Protein AF-0000000077123667 (afdb_homodimer)

Secondary structure (DSSP, 8-state):
------HHHHHHHHHS---SHHHHHHHHHHHHHHHHHHS-GGGGGGHHHHHHHHHHHHHTTHHHHHHHSTTPPEEHHHHHHHH-S-HHHHHHHHHHHHHTTSEEEEETTEEEE-TTHHHHTSHHHHHHHHHIIIIIHHHHHHHHHHHHHTTTPPP--SSS-HHHHHTT-SS-HHHHHHH-HHHHHHHHHHHHHHHHHS--GGGTTS--GGGPPPHHHHHTT-EEEEEET-TTSHHHHHHHHH-TT--SEEEEEE-HHHHTTS-HHHHHHHT-EEEE--TTSPPSS-S-SEEEEESSGGGS-HHHHHHHHHHHHHH--TT-EEEEEEEEE-SS---HHHHHHHHHHHHHHS---EEHHHHHHHHHTTTEEEEEEEEEETTTTEEEEEEEEPP-/------HHHHHHHHHS---SHHHHHHHHHHHHHHHHHHS-GGGGGGHHHHHHHHHHHHHTTHHHHHHHSTTPPEEHHHHHHHH---HHHHHHHHHHHHHTTSEEEEETTEEEE-TTHHHHTSHHHHHHHHHIIIIIHHHHHHHHHHHHHTTTPPP--SSS-HHHHHTT-SS-HHHHHHH-HHHHHHHHHHHHHHHHHS--GGGTTS--GGGPPPHHHHHTT-EEEEEET-TTSHHHHHHHHH-TT--SEEEEEE-HHHHTTS-HHHHHHHT-EEEE--TTSPPSS-S-SEEEEESSGGGS-HHHHHHHHHHHHHH--TT-EEEEEEEEE-SS---HHHHHHHHHHHHHHS---EEHHHHHHHHHTTTEEEEEEEEEETTTTEEEEEEEEPP-

Solvent-accessible surface area (backbone atoms only — not comparable to full-atom values): 39406 Å² total; per-residue (Å²): 128,84,60,77,90,43,35,66,59,35,42,52,41,29,75,56,60,69,81,51,66,67,57,26,47,46,36,23,55,18,24,42,45,28,17,46,59,53,48,62,76,74,52,54,61,48,44,56,53,58,50,30,50,48,52,36,34,55,76,55,40,45,36,50,56,33,51,76,42,48,85,45,77,41,34,32,66,56,47,21,73,74,54,63,34,34,42,73,34,45,42,56,49,49,51,44,36,28,63,59,44,42,23,33,70,77,46,68,61,22,31,30,40,31,94,44,13,58,56,60,46,31,68,35,40,52,17,39,48,48,31,25,61,70,38,49,47,35,3,39,71,37,33,43,60,50,34,56,74,56,62,33,46,59,60,60,37,40,46,77,11,30,17,25,60,40,68,69,46,95,42,28,58,68,58,49,30,69,76,32,56,72,62,30,50,26,40,53,43,16,60,57,38,54,55,69,76,41,78,48,56,75,76,68,64,50,84,62,70,70,48,64,64,51,72,68,42,50,73,68,62,41,36,25,33,37,29,45,58,34,49,73,29,61,65,56,50,50,47,42,68,65,38,69,84,61,60,58,46,34,36,27,23,12,45,57,82,45,41,69,69,39,56,62,68,55,33,53,71,68,56,40,42,84,43,73,41,57,63,74,40,77,47,84,73,61,45,27,31,24,41,33,33,51,74,45,56,42,53,32,29,72,70,57,32,44,48,36,47,44,30,49,55,71,24,44,40,90,82,21,35,37,35,41,37,36,52,47,41,56,75,61,81,55,42,64,60,37,46,44,49,27,50,47,30,28,26,48,20,5,17,39,63,36,33,63,66,53,46,51,50,57,38,42,77,57,50,28,38,77,76,45,76,39,69,50,28,79,69,53,26,30,24,36,36,34,26,28,70,51,80,130,129,84,59,75,90,45,35,67,60,35,43,52,41,30,75,55,61,67,82,50,67,67,58,26,48,46,36,23,56,16,24,41,47,28,17,45,59,52,48,60,77,73,53,53,62,50,43,57,53,58,50,30,49,48,50,37,34,54,75,54,40,45,37,50,56,32,52,76,44,47,86,44,77,41,36,32,66,56,48,21,74,74,53,62,32,33,42,72,35,44,42,57,49,50,50,46,34,29,62,60,45,42,25,33,72,76,47,69,60,22,31,30,39,30,92,42,14,57,55,60,46,32,69,36,40,51,16,39,47,47,32,24,60,70,37,50,47,35,3,39,71,36,33,40,61,49,32,57,74,55,62,32,46,59,60,61,37,40,45,78,11,29,16,25,58,41,67,69,47,94,41,29,58,68,58,50,31,69,75,33,56,71,60,30,50,26,41,51,44,15,60,56,38,51,56,69,75,42,79,48,56,73,77,68,64,48,84,61,70,71,47,64,63,51,71,67,42,49,73,66,63,41,37,25,34,36,28,45,59,35,49,73,29,62,64,58,50,49,47,43,69,64,40,68,82,61,60,57,47,34,36,25,24,13,46,56,81,45,40,69,69,40,56,62,67,57,33,54,72,69,57,40,43,84,42,73,40,58,62,74,39,77,48,86,72,62,45,27,31,23,41,34,32,53,74,47,57,43,53,33,29,71,70,58,33,45,48,37,48,44,29,50,54,70,22,43,41,92,82,20,36,37,35,41,37,37,52,46,41,55,75,59,83,57,42,62,59,38,45,42,48,28,51,49,30,28,26,49,20,5,17,38,64,36,33,61,66,54,46,50,51,57,39,42,76,58,50,27,37,77,74,47,73,39,69,50,29,80,68,52,27,30,25,36,37,35,27,29,70,51,82,129

pLDDT: mean 91.17, std 8.77, range [24.48, 98.75]

Foldseek 3Di:
DPPDDDPVVVVVCVQPPDPDPVSNLVCVQVVVVVCVVPDDPVCVVVVCVLLVLLLVCQVLLVLVVQVVPQPDKDALVNSCVSRVDDSVVSLVSVVSCCVVQQWPDPDRRIIHGGPNSNVSNDLLVNLVSLLCVQFQVLLVVCVVVLCVVVVVDQFFAQQSFSRCVSNVHRGGLVVVCVVPVVNVVSNVSNVVVVVVPDFDPLPPQDDCVLQADDPVCVVVQAAREEEEQCFQCVVVLVNCVSCVPRDHEYEYEEAPVRPVVHDVVVCVVSGYYYDYDDLLDADPRAAHSEYEYAPPLQLHALVVSLSNVQSVQVRHDQNHKYKYWFAAAEPPDQAPLQVVVQSSSCRRGSGGHYHPVRVQVSQVVNQWHFDDWTQRHPNRNTIITIIGGDDD/DPPDDDPVVVVVCVQPPDPDPVSNLVCVQVVVVVCVVPDDPVCVVVVCVLLVLLLVCQVLLVLVVQVVPQPDKDALVNSCVRRVDDSVVSLVSVVSCCVVQQWPDPDRRIIHGGPNSNVSNDLLVNLVSLLCVQFQVLLVVCVVVLCVVVVVDQFFAQQSFSRCVSNVHRGGLVVVCVVPVVNVVSNVSNVVVVVVPDFDPLPPQDDCVLQADDPVCVVVQAAREEEEQCFQCVVVLVNCVSCVVRDHEYEYEEAPVRPVVHDQVVCVVSGYYYDYDDLLDADPRAAHSEYEYAPPLQLHALVVSLSNVQSVQVRHDQNHKYKYWFAAAEPPDQAPLQVVVQSSSCRRGSGGHYHPVRVQVSQVVNQWHFDDWTQRHPNRNTIITIIGGDDD

Structure (mmCIF, N/CA/C/O backbone):
data_AF-0000000077123667-model_v1
#
loop_
_entity.id
_entity.type
_entity.pdbx_description
1 polymer 'Similar to o-methyltransferase'
#
loop_
_atom_site.group_PDB
_atom_site.id
_atom_site.type_symbol
_atom_site.label_atom_id
_atom_site.label_alt_id
_atom_site.label_comp_id
_atom_site.label_asym_id
_atom_site.label_entity_id
_atom_site.label_seq_id
_atom_site.pdbx_PDB_ins_code
_atom_site.Cartn_x
_atom_site.Cartn_y
_atom_site.Cartn_z
_atom_site.occupancy
_atom_site.B_iso_or_equiv
_atom_site.auth_seq_id
_atom_site.auth_comp_id
_atom_site.auth_asym_id
_atom_site.auth_atom_id
_atom_site.pdbx_PDB_model_num
ATOM 1 N N . MET A 1 1 ? -5.996 15.414 -36.25 1 24.62 1 MET A N 1
ATOM 2 C CA . MET A 1 1 ? -5.898 14 -35.875 1 24.62 1 MET A CA 1
ATOM 3 C C . MET A 1 1 ? -5.598 13.852 -34.375 1 24.62 1 MET A C 1
ATOM 5 O O . MET A 1 1 ? -4.57 14.328 -33.906 1 24.62 1 MET A O 1
ATOM 9 N N . ALA A 1 2 ? -6.488 13.922 -33.438 1 37.66 2 ALA A N 1
ATOM 10 C CA . ALA A 1 2 ? -6.402 13.922 -31.984 1 37.66 2 ALA A CA 1
ATOM 11 C C . ALA A 1 2 ? -5.336 12.945 -31.5 1 37.66 2 ALA A C 1
ATOM 13 O O . ALA A 1 2 ? -5.395 11.758 -31.797 1 37.66 2 ALA A O 1
ATOM 14 N N . SER A 1 3 ? -4.082 13.195 -31.312 1 49.41 3 SER A N 1
ATOM 15 C CA . SER A 1 3 ? -2.93 12.391 -30.938 1 49.41 3 SER A CA 1
ATOM 16 C C . SER A 1 3 ? -3.287 11.406 -29.828 1 49.41 3 SER A C 1
ATOM 18 O O . SER A 1 3 ? -3.754 11.805 -28.766 1 49.41 3 SER A O 1
ATOM 20 N N . THR A 1 4 ? -3.613 10.039 -30.016 1 68 4 THR A N 1
ATOM 21 C CA . THR A 1 4 ? -4.184 8.945 -29.234 1 68 4 THR A CA 1
ATOM 22 C C . THR A 1 4 ? -3.234 8.516 -28.125 1 68 4 THR A C 1
ATOM 24 O O . THR A 1 4 ? -2.082 8.172 -28.375 1 68 4 THR A O 1
ATOM 27 N N . ILE A 1 5 ? -3.502 8.984 -26.812 1 80.56 5 ILE A N 1
ATOM 28 C CA . ILE A 1 5 ? -2.752 8.578 -25.625 1 80.56 5 ILE A CA 1
ATOM 29 C C . ILE A 1 5 ? -2.631 7.055 -25.594 1 80.56 5 ILE A C 1
ATOM 31 O O . ILE A 1 5 ? -3.633 6.344 -25.688 1 80.56 5 ILE A O 1
ATOM 35 N N . ASN A 1 6 ? -1.326 6.582 -25.781 1 82.69 6 ASN A N 1
ATOM 36 C CA . ASN A 1 6 ? -1.059 5.152 -25.656 1 82.69 6 ASN A CA 1
ATOM 37 C C . ASN A 1 6 ? 0.062 4.875 -24.672 1 82.69 6 ASN A C 1
ATOM 39 O O . ASN A 1 6 ? 0.553 5.789 -24 1 82.69 6 ASN A O 1
ATOM 43 N N . ALA A 1 7 ? 0.381 3.65 -24.453 1 84.56 7 ALA A N 1
ATOM 44 C CA . ALA A 1 7 ? 1.378 3.25 -23.469 1 84.56 7 ALA A CA 1
ATOM 45 C C . ALA A 1 7 ? 2.729 3.9 -23.75 1 84.56 7 ALA A C 1
ATOM 47 O O . ALA A 1 7 ? 3.406 4.367 -22.828 1 84.56 7 ALA A O 1
ATOM 48 N N . GLU A 1 8 ? 3.08 4.016 -24.984 1 82.12 8 GLU A N 1
ATOM 49 C CA . GLU A 1 8 ? 4.371 4.574 -25.375 1 82.12 8 GLU A CA 1
ATOM 50 C C . GLU A 1 8 ? 4.461 6.055 -25.016 1 82.12 8 GLU A C 1
ATOM 52 O O . GLU A 1 8 ? 5.48 6.516 -24.5 1 82.12 8 GLU A O 1
ATOM 57 N N . SER A 1 9 ? 3.432 6.75 -25.297 1 84.75 9 SER A N 1
ATOM 58 C CA . SER A 1 9 ? 3.424 8.18 -25 1 84.75 9 SER A CA 1
ATOM 59 C C . SER A 1 9 ? 3.447 8.422 -23.484 1 84.75 9 SER A C 1
ATOM 61 O O . SER A 1 9 ? 4.066 9.375 -23.016 1 84.75 9 SER A O 1
ATOM 63 N N . LEU A 1 10 ? 2.779 7.57 -22.734 1 85.62 10 LEU A N 1
ATOM 64 C CA . LEU A 1 10 ? 2.799 7.688 -21.281 1 85.62 10 LEU A CA 1
ATOM 65 C C . LEU A 1 10 ? 4.191 7.398 -20.719 1 85.62 10 LEU A C 1
ATOM 67 O O . LEU A 1 10 ? 4.656 8.078 -19.812 1 85.62 10 LEU A O 1
ATOM 71 N N . LEU A 1 11 ? 4.855 6.398 -21.281 1 80.94 11 LEU A N 1
ATOM 72 C CA . LEU A 1 11 ? 6.203 6.055 -20.844 1 80.94 11 LEU A CA 1
ATOM 73 C C . LEU A 1 11 ? 7.176 7.195 -21.125 1 80.94 11 LEU A C 1
ATOM 75 O O . LEU A 1 11 ? 8.07 7.473 -20.328 1 80.94 11 LEU A O 1
ATOM 79 N N . HIS A 1 12 ? 6.996 7.848 -22.234 1 79.25 12 HIS A N 1
ATOM 80 C CA . HIS A 1 12 ? 7.82 9.008 -22.547 1 79.25 12 HIS A CA 1
ATOM 81 C C . HIS A 1 12 ? 7.617 10.133 -21.531 1 79.25 12 HIS A C 1
ATOM 83 O O . HIS A 1 12 ? 8.578 10.766 -21.109 1 79.25 12 HIS A O 1
ATOM 89 N N . LEU A 1 13 ? 6.402 10.367 -21.188 1 81.12 13 LEU A N 1
ATOM 90 C CA . LEU A 1 13 ? 6.102 11.391 -20.203 1 81.12 13 LEU A CA 1
ATOM 91 C C . LEU A 1 13 ? 6.672 11.008 -18.828 1 81.12 13 LEU A C 1
ATOM 93 O O . LEU A 1 13 ? 7.141 11.875 -18.094 1 81.12 13 LEU A O 1
ATOM 97 N N . ALA A 1 14 ? 6.652 9.773 -18.516 1 79 14 ALA A N 1
ATOM 98 C CA . ALA A 1 14 ? 7.195 9.289 -17.25 1 79 14 ALA A CA 1
ATOM 99 C C . ALA A 1 14 ? 8.695 9.547 -17.172 1 79 14 ALA A C 1
ATOM 101 O O . ALA A 1 14 ? 9.227 9.789 -16.078 1 79 14 ALA A O 1
ATOM 102 N N . GLN A 1 15 ? 9.297 9.508 -18.25 1 76.25 15 GLN A N 1
ATOM 103 C CA . GLN A 1 15 ? 10.742 9.711 -18.281 1 76.25 15 GLN A CA 1
ATOM 104 C C . GLN A 1 15 ? 11.086 11.195 -18.219 1 76.25 15 GLN A C 1
ATOM 106 O O . GLN A 1 15 ? 12.211 11.562 -17.891 1 76.25 15 GLN A O 1
ATOM 111 N N . ASN A 1 16 ? 10.117 11.992 -18.625 1 79.5 16 ASN A N 1
ATOM 112 C CA . ASN A 1 16 ? 10.328 13.438 -18.641 1 79.5 16 ASN A CA 1
ATOM 113 C C . ASN A 1 16 ? 9.172 14.18 -17.953 1 79.5 16 ASN A C 1
ATOM 115 O O . ASN A 1 16 ? 8.469 14.961 -18.594 1 79.5 16 ASN A O 1
ATOM 119 N N . PRO A 1 17 ? 9.047 13.953 -16.719 1 79.5 17 PRO A N 1
ATOM 120 C CA . PRO A 1 17 ? 7.918 14.609 -16.062 1 79.5 17 PRO A CA 1
ATOM 121 C C . PRO A 1 17 ? 8.094 16.125 -15.953 1 79.5 17 PRO A C 1
ATOM 123 O O . PRO A 1 17 ? 9.219 16.625 -15.969 1 79.5 17 PRO A O 1
ATOM 126 N N . PRO A 1 18 ? 6.941 16.812 -15.938 1 79.94 18 PRO A N 1
ATOM 127 C CA . PRO A 1 18 ? 7.039 18.266 -15.773 1 79.94 18 PRO A CA 1
ATOM 128 C C . PRO A 1 18 ? 7.699 18.672 -14.461 1 79.94 18 PRO A C 1
ATOM 130 O O . PRO A 1 18 ? 7.617 17.938 -13.469 1 79.94 18 PRO A O 1
ATOM 133 N N . GLN A 1 19 ? 8.266 19.875 -14.469 1 76.38 19 GLN A N 1
ATOM 134 C CA . GLN A 1 19 ? 9 20.328 -13.289 1 76.38 19 GLN A CA 1
ATOM 135 C C . GLN A 1 19 ? 8.148 21.25 -12.438 1 76.38 19 GLN A C 1
ATOM 137 O O . GLN A 1 19 ? 8.406 21.422 -11.242 1 76.38 19 GLN A O 1
ATOM 142 N N . ASP A 1 20 ? 7.125 21.828 -13.125 1 77.62 20 ASP A N 1
ATOM 143 C CA . ASP A 1 20 ? 6.215 22.688 -12.375 1 77.62 20 ASP A CA 1
ATOM 144 C C . ASP A 1 20 ? 5.41 21.891 -11.359 1 77.62 20 ASP A C 1
ATOM 146 O O . ASP A 1 20 ? 4.777 20.891 -11.703 1 77.62 20 ASP A O 1
ATOM 150 N N . SER A 1 21 ? 5.426 22.328 -10.102 1 75 21 SER A N 1
ATOM 151 C CA . SER A 1 21 ? 4.816 21.578 -9 1 75 21 SER A CA 1
ATOM 152 C C . SER A 1 21 ? 3.32 21.391 -9.227 1 75 21 SER A C 1
ATOM 154 O O . SER A 1 21 ? 2.775 20.312 -8.945 1 75 21 SER A O 1
ATOM 156 N N . ARG A 1 22 ? 2.635 22.375 -9.742 1 76.94 22 ARG A N 1
ATOM 157 C CA . ARG A 1 22 ? 1.198 22.281 -9.984 1 76.94 22 ARG A CA 1
ATOM 158 C C . ARG A 1 22 ? 0.899 21.297 -11.109 1 76.94 22 ARG A C 1
ATOM 160 O O . ARG A 1 22 ? -0.036 20.5 -11.016 1 76.94 22 ARG A O 1
ATOM 167 N N . GLU A 1 23 ? 1.692 21.469 -12.102 1 77.94 23 GLU A N 1
ATOM 168 C CA . GLU A 1 23 ? 1.523 20.562 -13.227 1 77.94 23 GLU A CA 1
ATOM 169 C C . GLU A 1 23 ? 1.846 19.125 -12.828 1 77.94 23 GLU A C 1
ATOM 171 O O . GLU A 1 23 ? 1.161 18.188 -13.25 1 77.94 23 GLU A O 1
ATOM 176 N N . ARG A 1 24 ? 2.865 18.984 -11.977 1 80.25 24 ARG A N 1
ATOM 177 C CA . ARG A 1 24 ? 3.26 17.656 -11.5 1 80.25 24 ARG A CA 1
ATOM 178 C C . ARG A 1 24 ? 2.156 17.031 -10.656 1 80.25 24 ARG A C 1
ATOM 180 O O . ARG A 1 24 ? 1.873 15.836 -10.789 1 80.25 24 ARG A O 1
ATOM 187 N N . PHE A 1 25 ? 1.578 17.859 -9.992 1 79.62 25 PHE A N 1
ATOM 188 C CA . PHE A 1 25 ? 0.527 17.328 -9.133 1 79.62 25 PHE A CA 1
ATOM 189 C C . PHE A 1 25 ? -0.686 16.906 -9.953 1 79.62 25 PHE A C 1
ATOM 191 O O . PHE A 1 25 ? -1.245 15.836 -9.734 1 79.62 25 PHE A O 1
ATOM 198 N N . SER A 1 26 ? -1.091 17.797 -10.828 1 81.56 26 SER A N 1
ATOM 199 C CA . SER A 1 26 ? -2.229 17.469 -11.68 1 81.56 26 SER A CA 1
ATOM 200 C C . SER A 1 26 ? -1.973 16.188 -12.484 1 81.56 26 SER A C 1
ATOM 202 O O . SER A 1 26 ? -2.865 15.352 -12.633 1 81.56 26 SER A O 1
ATOM 204 N N . LEU A 1 27 ? -0.753 16.109 -12.953 1 81.56 27 LEU A N 1
ATOM 205 C CA . LEU A 1 27 ? -0.368 14.922 -13.703 1 81.56 27 LEU A CA 1
ATOM 206 C C . LEU A 1 27 ? -0.372 13.688 -12.812 1 81.56 27 LEU A C 1
ATOM 208 O O . LEU A 1 27 ? -0.825 12.617 -13.227 1 81.56 27 LEU A O 1
ATOM 212 N N . TYR A 1 28 ? 0.125 13.797 -11.609 1 81.69 28 TYR A N 1
ATOM 213 C CA . TYR A 1 28 ? 0.131 12.695 -10.648 1 81.69 28 TYR A CA 1
ATOM 214 C C . TYR A 1 28 ? -1.281 12.18 -10.406 1 81.69 28 TYR A C 1
ATOM 216 O O . TYR A 1 28 ? -1.535 10.977 -10.508 1 81.69 28 TYR A O 1
ATOM 224 N N . GLU A 1 29 ? -2.205 13.102 -10.133 1 82.38 29 GLU A N 1
ATOM 225 C CA . GLU A 1 29 ? -3.57 12.688 -9.82 1 82.38 29 GLU A CA 1
ATOM 226 C C . GLU A 1 29 ? -4.238 12.047 -11.031 1 82.38 29 GLU A C 1
ATOM 228 O O . GLU A 1 29 ? -4.945 11.047 -10.898 1 82.38 29 GLU A O 1
ATOM 233 N N . ALA A 1 30 ? -3.969 12.609 -12.172 1 82.38 30 ALA A N 1
ATOM 234 C CA . ALA A 1 30 ? -4.559 12.062 -13.398 1 82.38 30 ALA A CA 1
ATOM 235 C C . ALA A 1 30 ? -3.959 10.695 -13.727 1 82.38 30 ALA A C 1
ATOM 237 O O . ALA A 1 30 ? -4.68 9.766 -14.102 1 82.38 30 ALA A O 1
ATOM 238 N N . ALA A 1 31 ? -2.641 10.602 -13.602 1 85.19 31 ALA A N 1
ATOM 239 C CA . ALA A 1 31 ? -1.96 9.328 -13.852 1 85.19 31 ALA A CA 1
ATOM 240 C C . ALA A 1 31 ? -2.404 8.266 -12.859 1 85.19 31 ALA A C 1
ATOM 242 O O . ALA A 1 31 ? -2.582 7.098 -13.227 1 85.19 31 ALA A O 1
ATOM 243 N N . ARG A 1 32 ? -2.516 8.656 -11.664 1 84.19 32 ARG A N 1
ATOM 244 C CA . ARG A 1 32 ? -2.998 7.75 -10.633 1 84.19 32 ARG A CA 1
ATOM 245 C C . ARG A 1 32 ? -4.395 7.234 -10.961 1 84.19 32 ARG A C 1
ATOM 247 O O . ARG A 1 32 ? -4.652 6.031 -10.883 1 84.19 32 ARG A O 1
ATOM 254 N N . ARG A 1 33 ? -5.273 8.109 -11.312 1 80.19 33 ARG A N 1
ATOM 255 C CA . ARG A 1 33 ? -6.637 7.715 -11.664 1 80.19 33 ARG A CA 1
ATOM 256 C C . ARG A 1 33 ? -6.641 6.785 -12.875 1 80.19 33 ARG A C 1
ATOM 258 O O . ARG A 1 33 ? -7.414 5.828 -12.922 1 80.19 33 ARG A O 1
ATOM 265 N N . LEU A 1 34 ? -5.836 7.117 -13.82 1 82.69 34 LEU A N 1
ATOM 266 C CA . LEU A 1 34 ? -5.73 6.254 -15 1 82.69 34 LEU A CA 1
ATOM 267 C C . LEU A 1 34 ? -5.219 4.871 -14.609 1 82.69 34 LEU A C 1
ATOM 269 O O . LEU A 1 34 ? -5.816 3.857 -14.984 1 82.69 34 LEU A O 1
ATOM 273 N N . MET A 1 35 ? -4.172 4.883 -13.836 1 83.44 35 MET A N 1
ATOM 274 C CA . MET A 1 35 ? -3.609 3.617 -13.375 1 83.44 35 MET A CA 1
ATOM 275 C C . MET A 1 35 ? -4.66 2.787 -12.641 1 83.44 35 MET A C 1
ATOM 277 O O . MET A 1 35 ? -4.848 1.607 -12.945 1 83.44 35 MET A O 1
ATOM 281 N N . LEU A 1 36 ? -5.391 3.414 -11.781 1 80.44 36 LEU A N 1
ATOM 282 C CA . LEU A 1 36 ? -6.383 2.727 -10.961 1 80.44 36 LEU A CA 1
ATOM 283 C C . LEU A 1 36 ? -7.555 2.25 -11.812 1 80.44 36 LEU A C 1
ATOM 285 O O . LEU A 1 36 ? -8.156 1.215 -11.531 1 80.44 36 LEU A O 1
ATOM 289 N N . SER A 1 37 ? -7.879 2.947 -12.844 1 78.56 37 SER A N 1
ATOM 290 C CA . SER A 1 37 ? -9.016 2.613 -13.695 1 78.56 37 SER A CA 1
ATOM 291 C C . SER A 1 37 ? -8.758 1.335 -14.484 1 78.56 37 SER A C 1
ATOM 293 O O . SER A 1 37 ? -9.695 0.691 -14.961 1 78.56 37 SER A O 1
ATOM 295 N N . VAL A 1 38 ? -7.492 0.967 -14.617 1 79.38 38 VAL A N 1
ATOM 296 C CA . VAL A 1 38 ? -7.195 -0.225 -15.398 1 79.38 38 VAL A CA 1
ATOM 297 C C . VAL A 1 38 ? -6.531 -1.277 -14.516 1 79.38 38 VAL A C 1
ATOM 299 O O . VAL A 1 38 ? -6.164 -2.354 -14.992 1 79.38 38 VAL A O 1
ATOM 302 N N . GLU A 1 39 ? -6.398 -0.984 -13.281 1 78.5 39 GLU A N 1
ATOM 303 C CA . GLU A 1 39 ? -5.805 -1.927 -12.336 1 78.5 39 GLU A CA 1
ATOM 304 C C . GLU A 1 39 ? -6.816 -2.979 -11.891 1 78.5 39 GLU A C 1
ATOM 306 O O . GLU A 1 39 ? -7.984 -2.664 -11.656 1 78.5 39 GLU A O 1
ATOM 311 N N . ASP A 1 40 ? -6.285 -4.184 -11.773 1 76.06 40 ASP A N 1
ATOM 312 C CA . ASP A 1 40 ? -7.082 -5.188 -11.078 1 76.06 40 ASP A CA 1
ATOM 313 C C . ASP A 1 40 ? -7.105 -4.922 -9.57 1 76.06 40 ASP A C 1
ATOM 315 O O . ASP A 1 40 ? -6.059 -4.75 -8.953 1 76.06 40 ASP A O 1
ATOM 319 N N . PRO A 1 41 ? -8.359 -4.832 -9 1 75.94 41 PRO A N 1
ATOM 320 C CA . PRO A 1 41 ? -8.445 -4.547 -7.562 1 75.94 41 PRO A CA 1
ATOM 321 C C . PRO A 1 41 ? -7.672 -5.551 -6.711 1 75.94 41 PRO A C 1
ATOM 323 O O . PRO A 1 41 ? -7.301 -5.246 -5.574 1 75.94 41 PRO A O 1
ATOM 326 N N . MET A 1 42 ? -7.375 -6.707 -7.289 1 76.06 42 MET A N 1
ATOM 327 C CA . MET A 1 42 ? -6.633 -7.719 -6.543 1 76.06 42 MET A CA 1
ATOM 328 C C . MET A 1 42 ? -5.215 -7.25 -6.246 1 76.06 42 MET A C 1
ATOM 330 O O . MET A 1 42 ? -4.559 -7.777 -5.344 1 76.06 42 MET A O 1
ATOM 334 N N . SER A 1 43 ? -4.883 -6.195 -6.965 1 78.38 43 SER A N 1
ATOM 335 C CA . SER A 1 43 ? -3.533 -5.668 -6.785 1 78.38 43 SER A CA 1
ATOM 336 C C . SER A 1 43 ? -3.408 -4.902 -5.473 1 78.38 43 SER A C 1
ATOM 338 O O . SER A 1 43 ? -2.301 -4.613 -5.02 1 78.38 43 SER A O 1
ATOM 340 N N . MET A 1 44 ? -4.473 -4.617 -4.82 1 78.12 44 MET A N 1
ATOM 341 C CA . MET A 1 44 ? -4.48 -3.873 -3.564 1 78.12 44 MET A CA 1
ATOM 342 C C . MET A 1 44 ? -3.666 -4.594 -2.496 1 78.12 44 MET A C 1
ATOM 344 O O . MET A 1 44 ? -2.992 -3.957 -1.687 1 78.12 44 MET A O 1
ATOM 348 N N . GLY A 1 45 ? -3.656 -5.871 -2.602 1 76.75 45 GLY A N 1
ATOM 349 C CA . GLY A 1 45 ? -2.926 -6.648 -1.614 1 76.75 45 GLY A CA 1
ATOM 350 C C . GLY A 1 45 ? -1.421 -6.512 -1.739 1 76.75 45 GLY A C 1
ATOM 351 O O . GLY A 1 45 ? -0.682 -6.852 -0.813 1 76.75 45 GLY A O 1
ATOM 352 N N . SER A 1 46 ? -0.937 -5.938 -2.824 1 80.19 46 SER A N 1
ATOM 353 C CA . SER A 1 46 ? 0.499 -5.906 -3.086 1 80.19 46 SER A CA 1
ATOM 354 C C . SER A 1 46 ? 1.102 -4.559 -2.705 1 80.19 46 SER A C 1
ATOM 356 O O . SER A 1 46 ? 2.307 -4.348 -2.855 1 80.19 46 SER A O 1
ATOM 358 N N . ARG A 1 47 ? 0.297 -3.688 -2.193 1 78.62 47 ARG A N 1
ATOM 359 C CA . ARG A 1 47 ? 0.719 -2.299 -2.043 1 78.62 47 ARG A CA 1
ATOM 360 C C . ARG A 1 47 ? 1.758 -2.158 -0.936 1 78.62 47 ARG A C 1
ATOM 362 O O . ARG A 1 47 ? 2.545 -1.21 -0.933 1 78.62 47 ARG A O 1
ATOM 369 N N . LEU A 1 48 ? 1.896 -3.143 -0.054 1 86.88 48 LEU A N 1
ATOM 370 C CA . LEU A 1 48 ? 2.832 -3.033 1.059 1 86.88 48 LEU A CA 1
ATOM 371 C C . LEU A 1 48 ? 4.219 -3.52 0.652 1 86.88 48 LEU A C 1
ATOM 373 O O . LEU A 1 48 ? 5.199 -3.275 1.36 1 86.88 48 LEU A O 1
ATOM 377 N N . THR A 1 49 ? 4.355 -4.16 -0.496 1 92.38 49 THR A N 1
ATOM 378 C CA . THR A 1 49 ? 5.625 -4.762 -0.891 1 92.38 49 THR A CA 1
ATOM 379 C C . THR A 1 49 ? 6.699 -3.689 -1.071 1 92.38 49 THR A C 1
ATOM 381 O O . THR A 1 49 ? 7.836 -3.863 -0.632 1 92.38 49 THR A O 1
ATOM 384 N N . ALA A 1 50 ? 6.301 -2.605 -1.661 1 91.38 50 ALA A N 1
ATOM 385 C CA . ALA A 1 50 ? 7.258 -1.531 -1.917 1 91.38 50 ALA A CA 1
ATOM 386 C C . ALA A 1 50 ? 7.801 -0.96 -0.611 1 91.38 50 ALA A C 1
ATOM 388 O O . ALA A 1 50 ? 9 -0.675 -0.503 1 91.38 50 ALA A O 1
ATOM 389 N N . ALA A 1 51 ? 6.922 -0.793 0.319 1 92.44 51 ALA A N 1
ATOM 390 C CA . ALA A 1 51 ? 7.336 -0.227 1.6 1 92.44 51 ALA A CA 1
ATOM 391 C C . ALA A 1 51 ? 8.297 -1.164 2.33 1 92.44 51 ALA A C 1
ATOM 393 O O . ALA A 1 51 ? 9.32 -0.729 2.85 1 92.44 51 ALA A O 1
ATOM 394 N N . ALA A 1 52 ? 7.984 -2.434 2.393 1 94.62 52 ALA A N 1
ATOM 395 C CA . ALA A 1 52 ? 8.828 -3.422 3.064 1 94.62 52 ALA A CA 1
ATOM 396 C C . ALA A 1 52 ? 10.203 -3.492 2.422 1 94.62 52 ALA A C 1
ATOM 398 O O . ALA A 1 52 ? 11.227 -3.484 3.121 1 94.62 52 ALA A O 1
ATOM 399 N N . VAL A 1 53 ? 10.234 -3.514 1.127 1 96.75 53 VAL A N 1
ATOM 400 C CA . VAL A 1 53 ? 11.5 -3.645 0.406 1 96.75 53 VAL A CA 1
ATOM 401 C C . VAL A 1 53 ? 12.305 -2.355 0.54 1 96.75 53 VAL A C 1
ATOM 403 O O . VAL A 1 53 ? 13.539 -2.393 0.617 1 96.75 53 VAL A O 1
ATOM 406 N N . SER A 1 54 ? 11.617 -1.204 0.566 1 95.94 54 SER A N 1
ATOM 407 C CA . SER A 1 54 ? 12.297 0.067 0.769 1 95.94 54 SER A CA 1
ATOM 408 C C . SER A 1 54 ? 13.016 0.102 2.117 1 95.94 54 SER A C 1
ATOM 410 O O . SER A 1 54 ? 14.125 0.617 2.223 1 95.94 54 SER A O 1
ATOM 412 N N . GLN A 1 55 ? 12.359 -0.411 3.127 1 95.75 55 GLN A N 1
ATOM 413 C CA . GLN A 1 55 ? 13.016 -0.469 4.43 1 95.75 55 GLN A CA 1
ATOM 414 C C . GLN A 1 55 ? 14.273 -1.334 4.379 1 95.75 55 GLN A C 1
ATOM 416 O O . GLN A 1 55 ? 15.297 -0.983 4.965 1 95.75 55 GLN A O 1
ATOM 421 N N . VAL A 1 56 ? 14.211 -2.449 3.699 1 98.06 56 VAL A N 1
ATOM 422 C CA . VAL A 1 56 ? 15.383 -3.305 3.559 1 98.06 56 VAL A CA 1
ATOM 423 C C . VAL A 1 56 ? 16.5 -2.549 2.832 1 98.06 56 VAL A C 1
ATOM 425 O O . VAL A 1 56 ? 17.656 -2.621 3.219 1 98.06 56 VAL A O 1
ATOM 428 N N . ALA A 1 57 ? 16.109 -1.847 1.788 1 98.06 57 ALA A N 1
ATOM 429 C CA . ALA A 1 57 ? 17.078 -1.071 1.009 1 98.06 57 ALA A CA 1
ATOM 430 C C . ALA A 1 57 ? 17.734 0.01 1.863 1 98.06 57 ALA A C 1
ATOM 432 O O . ALA A 1 57 ? 18.922 0.287 1.72 1 98.06 57 ALA A O 1
ATOM 433 N N . ILE A 1 58 ? 16.938 0.654 2.693 1 96.81 58 ILE A N 1
ATOM 434 C CA . ILE A 1 58 ? 17.453 1.649 3.623 1 96.81 58 ILE A CA 1
ATOM 435 C C . ILE A 1 58 ? 18.453 0.993 4.578 1 96.81 58 ILE A C 1
ATOM 437 O O . ILE A 1 58 ? 19.562 1.507 4.785 1 96.81 58 ILE A O 1
ATOM 441 N N . ASP A 1 59 ? 18.094 -0.153 5.148 1 97.25 59 ASP A N 1
ATOM 442 C CA . ASP A 1 59 ? 18.938 -0.864 6.098 1 97.25 59 ASP A CA 1
ATOM 443 C C . ASP A 1 59 ? 20.266 -1.264 5.461 1 97.25 59 ASP A C 1
ATOM 445 O O . ASP A 1 59 ? 21.312 -1.241 6.117 1 97.25 59 ASP A O 1
ATOM 449 N N . LEU A 1 60 ? 20.234 -1.576 4.191 1 98.19 60 LEU A N 1
ATOM 450 C CA . LEU A 1 60 ? 21.422 -2.01 3.465 1 98.19 60 LEU A CA 1
ATOM 451 C C . LEU A 1 60 ? 22.156 -0.815 2.861 1 98.19 60 LEU A C 1
ATOM 453 O O . LEU A 1 60 ? 23.172 -0.985 2.176 1 98.19 60 LEU A O 1
ATOM 457 N N . LYS A 1 61 ? 21.578 0.397 2.982 1 97.69 61 LYS A N 1
ATOM 458 C CA . LYS A 1 61 ? 22.156 1.651 2.51 1 97.69 61 LYS A CA 1
ATOM 459 C C . LYS A 1 61 ? 22.281 1.664 0.988 1 97.69 61 LYS A C 1
ATOM 461 O O . LYS A 1 61 ? 23.234 2.215 0.438 1 97.69 61 LYS A O 1
ATOM 466 N N . ILE A 1 62 ? 21.344 1.02 0.401 1 98.19 62 ILE A N 1
ATOM 467 C CA . ILE A 1 62 ? 21.375 0.896 -1.052 1 98.19 62 ILE A CA 1
ATOM 468 C C . ILE A 1 62 ? 21.125 2.26 -1.69 1 98.19 62 ILE A C 1
ATOM 470 O O . ILE A 1 62 ? 21.828 2.662 -2.609 1 98.19 62 ILE A O 1
ATOM 474 N N . PHE A 1 63 ? 20.078 2.996 -1.259 1 97.56 63 PHE A N 1
ATOM 475 C CA . PHE A 1 63 ? 19.766 4.301 -1.834 1 97.56 63 PHE A CA 1
ATOM 476 C C . PHE A 1 63 ? 20.953 5.254 -1.688 1 97.56 63 PHE A C 1
ATOM 478 O O . PHE A 1 63 ? 21.297 5.969 -2.629 1 97.56 63 PHE A O 1
ATOM 485 N N . GLU A 1 64 ? 21.547 5.234 -0.521 1 96.94 64 GLU A N 1
ATOM 486 C CA . GLU A 1 64 ? 22.719 6.074 -0.278 1 96.94 64 GLU A CA 1
ATOM 487 C C . GLU A 1 64 ? 23.859 5.711 -1.218 1 96.94 64 GLU A C 1
ATOM 489 O O . GLU A 1 64 ? 24.547 6.594 -1.74 1 96.94 64 GLU A O 1
ATOM 494 N N . LEU A 1 65 ? 24.094 4.465 -1.367 1 97.06 65 LEU A N 1
ATOM 495 C CA . LEU A 1 65 ? 25.156 3.979 -2.25 1 97.06 65 LEU A CA 1
ATOM 496 C C . LEU A 1 65 ? 24.922 4.453 -3.682 1 97.06 65 LEU A C 1
ATOM 498 O O . LEU A 1 65 ? 25.844 4.949 -4.328 1 97.06 65 LEU A O 1
ATOM 502 N N . LEU A 1 66 ? 23.719 4.324 -4.195 1 97 66 LEU A N 1
ATOM 503 C CA . LEU A 1 66 ? 23.406 4.652 -5.586 1 97 66 LEU A CA 1
ATOM 504 C C . LEU A 1 66 ? 23.547 6.152 -5.828 1 97 66 LEU A C 1
ATOM 506 O O . LEU A 1 66 ? 24.016 6.57 -6.895 1 97 66 LEU A O 1
ATOM 510 N N . ILE A 1 67 ? 23.219 6.953 -4.852 1 95.38 67 ILE A N 1
ATOM 511 C CA . ILE A 1 67 ? 23.156 8.391 -5.098 1 95.38 67 ILE A CA 1
ATOM 512 C C . ILE A 1 67 ? 24.562 8.984 -4.973 1 95.38 67 ILE A C 1
ATOM 514 O O . ILE A 1 67 ? 24.828 10.086 -5.469 1 95.38 67 ILE A O 1
ATOM 518 N N . LYS A 1 68 ? 25.453 8.305 -4.285 1 95 68 LYS A N 1
ATOM 519 C CA . LYS A 1 68 ? 26.844 8.742 -4.254 1 95 68 LYS A CA 1
ATOM 520 C C . LYS A 1 68 ? 27.438 8.766 -5.656 1 95 68 LYS A C 1
ATOM 522 O O . LYS A 1 68 ? 28.281 9.609 -5.961 1 95 68 LYS A O 1
ATOM 527 N N . GLU A 1 69 ? 27.016 7.805 -6.477 1 92.19 69 GLU A N 1
ATOM 528 C CA . GLU A 1 69 ? 27.406 7.738 -7.879 1 92.19 69 GLU A CA 1
ATOM 529 C C . GLU A 1 69 ? 26.203 7.551 -8.789 1 92.19 69 GLU A C 1
ATOM 531 O O . GLU A 1 69 ? 26 6.477 -9.359 1 92.19 69 GLU A O 1
ATOM 536 N N . PRO A 1 70 ? 25.516 8.617 -9.062 1 86.62 70 PRO A N 1
ATOM 537 C CA . PRO A 1 70 ? 24.203 8.5 -9.695 1 86.62 70 PRO A CA 1
ATOM 538 C C . PRO A 1 70 ? 24.281 8.008 -11.141 1 86.62 70 PRO A C 1
ATOM 540 O O . PRO A 1 70 ? 23.312 7.48 -11.68 1 86.62 70 PRO A O 1
ATOM 543 N N . ASN A 1 71 ? 25.484 8.117 -11.773 1 88.88 71 ASN A N 1
ATOM 544 C CA . ASN A 1 71 ? 25.609 7.711 -13.164 1 88.88 71 ASN A CA 1
ATOM 545 C C . ASN A 1 71 ? 26.203 6.316 -13.289 1 88.88 71 ASN A C 1
ATOM 547 O O . ASN A 1 71 ? 26.312 5.773 -14.391 1 88.88 71 ASN A O 1
ATOM 551 N N . GLU A 1 72 ? 26.5 5.805 -12.203 1 94.25 72 GLU A N 1
ATOM 552 C CA . GLU A 1 72 ? 27.094 4.473 -12.211 1 94.25 72 GLU A CA 1
ATOM 553 C C . GLU A 1 72 ? 26.031 3.389 -12.352 1 94.25 72 GLU A C 1
ATOM 555 O O . GLU A 1 72 ? 24.938 3.52 -11.805 1 94.25 72 GLU A O 1
ATOM 560 N N . HIS A 1 73 ? 26.375 2.434 -13.141 1 96.94 73 HIS A N 1
ATOM 561 C CA . HIS A 1 73 ? 25.578 1.218 -13.234 1 96.94 73 HIS A CA 1
ATOM 562 C C . HIS A 1 73 ? 26.062 0.158 -12.25 1 96.94 73 HIS A C 1
ATOM 564 O O . HIS A 1 73 ? 27.234 -0.241 -12.289 1 96.94 73 HIS A O 1
ATOM 570 N N . TRP A 1 74 ? 25.203 -0.2 -11.359 1 97.5 74 TRP A N 1
ATOM 571 C CA . TRP A 1 74 ? 25.516 -1.171 -10.32 1 97.5 74 TRP A CA 1
ATOM 572 C C . TRP A 1 74 ? 24.938 -2.541 -10.656 1 97.5 74 TRP A C 1
ATOM 574 O O . TRP A 1 74 ? 23.719 -2.703 -10.75 1 97.5 74 TRP A O 1
ATOM 584 N N . SER A 1 75 ? 25.828 -3.486 -10.828 1 97.94 75 SER A N 1
ATOM 585 C CA . SER A 1 75 ? 25.359 -4.863 -10.922 1 97.94 75 SER A CA 1
ATOM 586 C C . SER A 1 75 ? 24.984 -5.414 -9.547 1 97.94 75 SER A C 1
ATOM 588 O O . SER A 1 75 ? 25.438 -4.898 -8.523 1 97.94 75 SER A O 1
ATOM 590 N N . VAL A 1 76 ? 24.203 -6.418 -9.57 1 97.56 76 VAL A N 1
ATOM 591 C CA . VAL A 1 76 ? 23.844 -7.07 -8.312 1 97.56 76 VAL A CA 1
ATOM 592 C C . VAL A 1 76 ? 25.094 -7.617 -7.645 1 97.56 76 VAL A C 1
ATOM 594 O O . VAL A 1 76 ? 25.203 -7.629 -6.414 1 97.56 76 VAL A O 1
ATOM 597 N N . ASP A 1 77 ? 26.031 -8.031 -8.398 1 97.88 77 ASP A N 1
ATOM 598 C CA . ASP A 1 77 ? 27.297 -8.5 -7.852 1 97.88 77 ASP A CA 1
ATOM 599 C C . ASP A 1 77 ? 28.047 -7.367 -7.152 1 97.88 77 ASP A C 1
ATOM 601 O O . ASP A 1 77 ? 28.641 -7.57 -6.094 1 97.88 77 ASP A O 1
ATOM 605 N N . ASP A 1 78 ? 28.062 -6.199 -7.781 1 97.5 78 ASP A N 1
ATOM 606 C CA . ASP A 1 78 ? 28.641 -5.027 -7.137 1 97.5 78 ASP A CA 1
ATOM 607 C C . ASP A 1 78 ? 27.953 -4.734 -5.805 1 97.5 78 ASP A C 1
ATOM 609 O O . ASP A 1 78 ? 28.625 -4.465 -4.805 1 97.5 78 ASP A O 1
ATOM 613 N N . LEU A 1 79 ? 26.672 -4.805 -5.82 1 98 79 LEU A N 1
ATOM 614 C CA . LEU A 1 79 ? 25.891 -4.512 -4.621 1 98 79 LEU A CA 1
ATOM 615 C C . LEU A 1 79 ? 26.172 -5.539 -3.525 1 98 79 LEU A C 1
ATOM 617 O O . LEU A 1 79 ? 26.188 -5.199 -2.342 1 98 79 LEU A O 1
ATOM 621 N N . GLU A 1 80 ? 26.328 -6.812 -3.932 1 98.5 80 GLU A N 1
ATOM 622 C CA . GLU A 1 80 ? 26.672 -7.852 -2.967 1 98.5 80 GLU A CA 1
ATOM 623 C C . GLU A 1 80 ? 27.984 -7.523 -2.25 1 98.5 80 GLU A C 1
ATOM 625 O O . GLU A 1 80 ? 28.078 -7.66 -1.028 1 98.5 80 GLU A O 1
ATOM 630 N N . LYS A 1 81 ? 28.969 -7.059 -2.943 1 97.88 81 LYS A N 1
ATOM 631 C CA . LYS A 1 81 ? 30.266 -6.715 -2.375 1 97.88 81 LYS A CA 1
ATOM 632 C C . LYS A 1 81 ? 30.156 -5.559 -1.386 1 97.88 81 LYS A C 1
ATOM 634 O O . LYS A 1 81 ? 30.828 -5.539 -0.357 1 97.88 81 LYS A O 1
ATOM 639 N N . HIS A 1 82 ? 29.312 -4.66 -1.665 1 96.75 82 HIS A N 1
ATOM 640 C CA . HIS A 1 82 ? 29.219 -3.447 -0.862 1 96.75 82 HIS A CA 1
ATOM 641 C C . HIS A 1 82 ? 28.297 -3.65 0.341 1 96.75 82 HIS A C 1
ATOM 643 O O . HIS A 1 82 ? 28.516 -3.057 1.399 1 96.75 82 HIS A O 1
ATOM 649 N N . THR A 1 83 ? 27.25 -4.473 0.181 1 97.62 83 THR A N 1
ATOM 650 C CA . THR A 1 83 ? 26.219 -4.562 1.21 1 97.62 83 THR A CA 1
ATOM 651 C C . THR A 1 83 ? 26.406 -5.809 2.064 1 97.62 83 THR A C 1
ATOM 65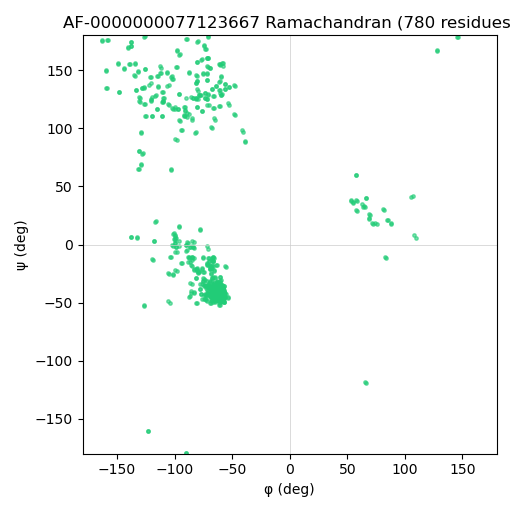3 O O . THR A 1 83 ? 25.922 -5.883 3.189 1 97.62 83 THR A O 1
ATOM 656 N N . GLY A 1 84 ? 27.047 -6.828 1.479 1 98.12 84 GLY A N 1
ATOM 657 C CA . GLY A 1 84 ? 27.172 -8.117 2.146 1 98.12 84 GLY A CA 1
ATOM 658 C C . GLY A 1 84 ? 25.938 -9 1.97 1 98.12 84 GLY A C 1
ATOM 659 O O . GLY A 1 84 ? 25.969 -10.18 2.334 1 98.12 84 GLY A O 1
ATOM 660 N N . ALA A 1 85 ? 24.828 -8.492 1.458 1 98.56 85 ALA A N 1
ATOM 661 C CA . ALA A 1 85 ? 23.625 -9.289 1.194 1 98.56 85 ALA A CA 1
ATOM 662 C C . ALA A 1 85 ? 23.844 -10.211 -0.002 1 98.56 85 ALA A C 1
ATOM 664 O O . ALA A 1 85 ? 24.547 -9.859 -0.95 1 98.56 85 ALA A O 1
ATOM 665 N N . GLU A 1 86 ? 23.234 -11.352 0.027 1 98.44 86 GLU A N 1
ATOM 666 C CA . GLU A 1 86 ? 23.375 -12.344 -1.035 1 98.44 86 GLU A CA 1
ATOM 667 C C . GLU A 1 86 ? 22.875 -11.797 -2.369 1 98.44 86 GLU A C 1
ATOM 669 O O . GLU A 1 86 ? 21.828 -11.148 -2.428 1 98.44 86 GLU A O 1
ATOM 674 N N . ALA A 1 87 ? 23.562 -12.086 -3.455 1 97.81 87 ALA A N 1
ATOM 675 C CA . ALA A 1 87 ? 23.266 -11.57 -4.789 1 97.81 87 ALA A CA 1
ATOM 676 C C . ALA A 1 87 ? 21.859 -11.977 -5.227 1 97.81 87 ALA A C 1
ATOM 678 O O . ALA A 1 87 ? 21.141 -11.18 -5.832 1 97.81 87 ALA A O 1
ATOM 679 N N . SER A 1 88 ? 21.453 -13.18 -4.949 1 95.94 88 SER A N 1
ATOM 680 C CA . SER A 1 88 ? 20.141 -13.641 -5.367 1 95.94 88 SER A CA 1
ATOM 681 C C . SER A 1 88 ? 19.031 -12.867 -4.664 1 95.94 88 SER A C 1
ATOM 683 O O . SER A 1 88 ? 18.016 -12.539 -5.273 1 95.94 88 SER A O 1
ATOM 685 N N . LEU A 1 89 ? 19.219 -12.617 -3.383 1 97.88 89 LEU A N 1
ATOM 686 C CA . LEU A 1 89 ? 18.266 -11.781 -2.645 1 97.88 89 LEU A CA 1
ATOM 687 C C . LEU A 1 89 ? 18.25 -10.367 -3.203 1 97.88 89 LEU A C 1
ATOM 689 O O . LEU A 1 89 ? 17.172 -9.805 -3.436 1 97.88 89 LEU A O 1
ATOM 693 N N . LEU A 1 90 ? 19.438 -9.805 -3.441 1 98.5 90 LEU A N 1
ATOM 694 C CA . LEU A 1 90 ? 19.562 -8.445 -3.939 1 98.5 90 LEU A CA 1
ATOM 695 C C . LEU A 1 90 ? 18.875 -8.297 -5.289 1 98.5 90 LEU A C 1
ATOM 697 O O . LEU A 1 90 ? 18.25 -7.27 -5.559 1 98.5 90 LEU A O 1
ATOM 701 N N . ASP A 1 91 ? 19 -9.25 -6.109 1 97.56 91 ASP A N 1
ATOM 702 C CA . ASP A 1 91 ? 18.359 -9.195 -7.422 1 97.56 91 ASP A CA 1
ATOM 703 C C . ASP A 1 91 ? 16.844 -9.047 -7.289 1 97.56 91 ASP A C 1
ATOM 705 O O . ASP A 1 91 ? 16.234 -8.273 -8.023 1 97.56 91 ASP A O 1
ATOM 709 N N . ARG A 1 92 ? 16.25 -9.758 -6.406 1 97.62 92 ARG A N 1
ATOM 710 C CA . ARG A 1 92 ? 14.812 -9.734 -6.176 1 97.62 92 ARG A CA 1
ATOM 711 C C . ARG A 1 92 ? 14.391 -8.406 -5.547 1 97.62 92 ARG A C 1
ATOM 713 O O . ARG A 1 92 ? 13.375 -7.828 -5.941 1 97.62 92 ARG A O 1
ATOM 720 N N . LEU A 1 93 ? 15.172 -7.93 -4.574 1 98.19 93 LEU A N 1
ATOM 721 C CA . LEU A 1 93 ? 14.883 -6.652 -3.936 1 98.19 93 LEU A CA 1
ATOM 722 C C . LEU A 1 93 ? 14.992 -5.508 -4.938 1 98.19 93 LEU A C 1
ATOM 724 O O . LEU A 1 93 ? 14.117 -4.641 -4.996 1 98.19 93 LEU A O 1
ATOM 728 N N . MET A 1 94 ? 16.047 -5.555 -5.754 1 98.19 94 MET A N 1
ATOM 729 C CA . MET A 1 94 ? 16.297 -4.484 -6.719 1 98.19 94 MET A CA 1
ATOM 730 C C . MET A 1 94 ? 15.211 -4.465 -7.797 1 98.19 94 MET A C 1
ATOM 732 O O . MET A 1 94 ? 14.812 -3.396 -8.266 1 98.19 94 MET A O 1
ATOM 736 N N . ARG A 1 95 ? 14.75 -5.617 -8.219 1 96.75 95 ARG A N 1
ATOM 737 C CA . ARG A 1 95 ? 13.633 -5.68 -9.164 1 96.75 95 ARG A CA 1
ATOM 738 C C . ARG A 1 95 ? 12.398 -4.984 -8.602 1 96.75 95 ARG A C 1
ATOM 740 O O . ARG A 1 95 ? 11.664 -4.328 -9.336 1 96.75 95 ARG A O 1
ATOM 747 N N . ASN A 1 96 ? 12.133 -5.238 -7.32 1 96.31 96 ASN A N 1
ATOM 748 C CA . ASN A 1 96 ? 10.992 -4.582 -6.68 1 96.31 96 ASN A CA 1
ATOM 749 C C . ASN A 1 96 ? 11.18 -3.068 -6.625 1 96.31 96 ASN A C 1
ATOM 751 O O . ASN A 1 96 ? 10.242 -2.316 -6.906 1 96.31 96 ASN A O 1
ATOM 755 N N . LEU A 1 97 ? 12.383 -2.617 -6.293 1 95.81 97 LEU A N 1
ATOM 756 C CA . LEU A 1 97 ? 12.656 -1.185 -6.266 1 95.81 97 LEU A CA 1
ATOM 757 C C . LEU A 1 97 ? 12.492 -0.573 -7.652 1 95.81 97 LEU A C 1
ATOM 759 O O . LEU A 1 97 ? 11.961 0.533 -7.789 1 95.81 97 LEU A O 1
ATOM 763 N N . ALA A 1 98 ? 12.859 -1.311 -8.672 1 93.88 98 ALA A N 1
ATOM 764 C CA . ALA A 1 98 ? 12.82 -0.817 -10.047 1 93.88 98 ALA A CA 1
ATOM 765 C C . ALA A 1 98 ? 11.383 -0.69 -10.539 1 93.88 98 ALA A C 1
ATOM 767 O O . ALA A 1 98 ? 11.023 0.302 -11.18 1 93.88 98 ALA A O 1
ATOM 768 N N . VAL A 1 99 ? 10.531 -1.692 -10.211 1 90.31 99 VAL A N 1
ATOM 769 C CA . VAL A 1 99 ? 9.148 -1.644 -10.688 1 90.31 99 VAL A CA 1
ATOM 770 C C . VAL A 1 99 ? 8.406 -0.497 -10.008 1 90.31 99 VAL A C 1
ATOM 772 O O . VAL A 1 99 ? 7.391 -0.02 -10.508 1 90.31 99 VAL A O 1
ATOM 775 N N . ASN A 1 100 ? 8.898 -0.026 -8.883 1 88.94 100 ASN A N 1
ATOM 776 C CA . ASN A 1 100 ? 8.312 1.099 -8.164 1 88.94 100 ASN A CA 1
ATOM 777 C C . ASN A 1 100 ? 9.055 2.4 -8.461 1 88.94 100 ASN A C 1
ATOM 779 O O . ASN A 1 100 ? 8.852 3.404 -7.773 1 88.94 100 ASN A O 1
ATOM 783 N N . ASN A 1 101 ? 9.977 2.383 -9.328 1 88.5 101 ASN A N 1
ATOM 784 C CA . ASN A 1 101 ? 10.68 3.527 -9.891 1 88.5 101 ASN A CA 1
ATOM 785 C C . ASN A 1 101 ? 11.633 4.156 -8.883 1 88.5 101 ASN A C 1
ATOM 787 O O . ASN A 1 101 ? 12.023 5.312 -9.031 1 88.5 101 ASN A O 1
ATOM 791 N N . LEU A 1 102 ? 11.977 3.447 -7.848 1 91.88 102 LEU A N 1
ATOM 792 C CA . LEU A 1 102 ? 12.891 3.973 -6.84 1 91.88 102 LEU A CA 1
ATOM 793 C C . LEU A 1 102 ? 14.344 3.873 -7.312 1 91.88 102 LEU A C 1
ATOM 795 O O . LEU A 1 102 ? 15.211 4.586 -6.809 1 91.88 102 LEU A O 1
ATOM 799 N N . VAL A 1 103 ? 14.578 2.967 -8.203 1 94 103 VAL A N 1
ATOM 800 C CA . VAL A 1 103 ? 15.812 2.83 -8.961 1 94 103 VAL A CA 1
ATOM 801 C C . VAL A 1 103 ? 15.5 2.52 -10.422 1 94 103 VAL A C 1
ATOM 803 O O . VAL A 1 103 ? 14.336 2.309 -10.781 1 94 103 VAL A O 1
ATOM 806 N N . LEU A 1 104 ? 16.484 2.551 -11.25 1 91.19 104 LEU A N 1
ATOM 807 C CA . LEU A 1 104 ? 16.312 2.254 -12.664 1 91.19 104 LEU A CA 1
ATOM 808 C C . LEU A 1 104 ? 16.984 0.927 -13.031 1 91.19 104 LEU A C 1
ATOM 810 O O . LEU A 1 104 ? 18.141 0.692 -12.68 1 91.19 104 LEU A O 1
ATOM 814 N N . GLU A 1 105 ? 16.172 0.029 -13.562 1 94.25 105 GLU A N 1
ATOM 815 C CA . GLU A 1 105 ? 16.766 -1.148 -14.188 1 94.25 105 GLU A CA 1
ATOM 816 C C . GLU A 1 105 ? 17.359 -0.81 -15.555 1 94.25 105 GLU A C 1
ATOM 818 O O . GLU A 1 105 ? 16.625 -0.443 -16.484 1 94.25 105 GLU A O 1
ATOM 823 N N . VAL A 1 106 ? 18.672 -0.918 -15.688 1 94 106 VAL A N 1
ATOM 824 C CA . VAL A 1 106 ? 19.297 -0.458 -16.922 1 94 106 VAL A CA 1
ATOM 825 C C . VAL A 1 106 ? 19.688 -1.658 -17.781 1 94 106 VAL A C 1
ATOM 827 O O . VAL A 1 106 ? 19.906 -1.526 -18.984 1 94 106 VAL A O 1
ATOM 830 N N . ALA A 1 107 ? 19.906 -2.762 -17.25 1 94.81 107 ALA A N 1
ATOM 831 C CA . ALA A 1 107 ? 20.172 -4.051 -17.891 1 94.81 107 ALA A CA 1
ATOM 832 C C . ALA A 1 107 ? 19.844 -5.203 -16.938 1 94.81 107 ALA A C 1
ATOM 834 O O . ALA A 1 107 ? 19.359 -4.988 -15.836 1 94.81 107 ALA A O 1
ATOM 835 N N . SER A 1 108 ? 19.984 -6.359 -17.484 1 95.88 108 SER A N 1
ATOM 836 C CA . SER A 1 108 ? 19.766 -7.512 -16.625 1 95.88 108 SER A CA 1
ATOM 837 C C . SER A 1 108 ? 20.609 -7.434 -15.359 1 95.88 108 SER A C 1
ATOM 839 O O . SER A 1 108 ? 21.828 -7.281 -15.43 1 95.88 108 SER A O 1
ATOM 841 N N . SER A 1 109 ? 19.953 -7.43 -14.195 1 96.75 109 SER A N 1
ATOM 842 C CA . SER A 1 109 ? 20.594 -7.43 -12.883 1 96.75 109 SER A CA 1
ATOM 843 C C . SER A 1 109 ? 21.516 -6.227 -12.703 1 96.75 109 SER A C 1
ATOM 845 O O . SER A 1 109 ? 22.562 -6.324 -12.062 1 96.75 109 SER A O 1
ATOM 847 N N . THR A 1 110 ? 21.203 -5.184 -13.359 1 97.75 110 THR A N 1
ATOM 848 C CA . THR A 1 110 ? 22 -3.961 -13.312 1 97.75 110 THR A CA 1
ATOM 849 C C . THR A 1 110 ? 21.094 -2.742 -13.117 1 97.75 110 THR A C 1
ATOM 851 O O . THR A 1 110 ? 20.094 -2.582 -13.82 1 97.75 110 THR A O 1
ATOM 854 N N . TYR A 1 111 ? 21.484 -1.928 -12.219 1 97.19 111 TYR A N 1
ATOM 855 C CA . TYR A 1 111 ? 20.594 -0.862 -11.789 1 97.19 111 TYR A CA 1
ATOM 856 C C . TYR A 1 111 ? 21.344 0.444 -11.586 1 97.19 111 TYR A C 1
ATOM 858 O O . TYR A 1 111 ? 22.578 0.438 -11.414 1 97.19 111 TYR A O 1
ATOM 866 N N . SER A 1 112 ? 20.672 1.535 -11.688 1 96.31 112 SER A N 1
ATOM 867 C CA . SER A 1 112 ? 21.203 2.865 -11.406 1 96.31 112 SER A CA 1
ATOM 868 C C . SER A 1 112 ? 20.203 3.711 -10.625 1 96.31 112 SER A C 1
ATOM 870 O O . SER A 1 112 ? 19.094 3.264 -10.344 1 96.31 112 SER A O 1
ATOM 872 N N . ALA A 1 113 ? 20.672 4.906 -10.219 1 93.75 113 ALA A N 1
ATOM 873 C CA . ALA A 1 113 ? 19.781 5.828 -9.516 1 93.75 113 ALA A CA 1
ATOM 874 C C . ALA A 1 113 ? 18.672 6.344 -10.438 1 93.75 113 ALA A C 1
ATOM 876 O O . ALA A 1 113 ? 18.922 6.586 -11.625 1 93.75 113 ALA A O 1
ATOM 877 N N . SER A 1 114 ? 17.484 6.344 -9.969 1 88 114 SER A N 1
ATOM 878 C CA . SER A 1 114 ? 16.406 7.082 -10.617 1 88 114 SER A CA 1
ATOM 879 C C . SER A 1 114 ? 16.312 8.5 -10.062 1 88 114 SER A C 1
ATOM 881 O O . SER A 1 114 ? 17.109 8.906 -9.211 1 88 114 SER A O 1
ATOM 883 N N . HIS A 1 115 ? 15.398 9.281 -10.523 1 83.06 115 HIS A N 1
ATOM 884 C CA . HIS A 1 115 ? 15.211 10.641 -10.031 1 83.06 115 HIS A CA 1
ATOM 885 C C . HIS A 1 115 ? 14.648 10.641 -8.609 1 83.06 115 HIS A C 1
ATOM 887 O O . HIS A 1 115 ? 14.711 11.664 -7.918 1 83.06 115 HIS A O 1
ATOM 893 N N . LEU A 1 116 ? 14.133 9.438 -8.156 1 86.19 116 LEU A N 1
ATOM 894 C CA . LEU A 1 116 ? 13.547 9.352 -6.82 1 86.19 116 LEU A CA 1
ATOM 895 C C . LEU A 1 116 ? 14.57 8.867 -5.805 1 86.19 116 LEU A C 1
ATOM 897 O O . LEU A 1 116 ? 14.359 8.992 -4.598 1 86.19 116 LEU A O 1
ATOM 901 N N . THR A 1 117 ? 15.664 8.305 -6.316 1 92 117 THR A N 1
ATOM 902 C CA . THR A 1 117 ? 16.625 7.633 -5.445 1 92 117 THR A CA 1
ATOM 903 C C . THR A 1 117 ? 17.172 8.594 -4.395 1 92 117 THR A C 1
ATOM 905 O O . THR A 1 117 ? 17.328 8.219 -3.229 1 92 117 THR A O 1
ATOM 908 N N . ALA A 1 118 ? 17.438 9.781 -4.785 1 91 118 ALA A N 1
ATOM 909 C CA . ALA A 1 118 ? 17.969 10.766 -3.854 1 91 118 ALA A CA 1
ATOM 910 C C . ALA A 1 118 ? 17.016 11.016 -2.697 1 91 118 ALA A C 1
ATOM 912 O O . ALA A 1 118 ? 17.422 11.125 -1.543 1 91 118 ALA A O 1
ATOM 913 N N . ARG A 1 119 ? 15.734 11.109 -2.969 1 87.38 119 ARG A N 1
ATOM 914 C CA . ARG A 1 119 ? 14.727 11.305 -1.934 1 87.38 119 ARG A CA 1
ATOM 915 C C . ARG A 1 119 ? 14.625 10.078 -1.027 1 87.38 119 ARG A C 1
ATOM 917 O O . ARG A 1 119 ? 14.414 10.211 0.18 1 87.38 119 ARG A O 1
ATOM 924 N N . CYS A 1 120 ? 14.781 8.938 -1.578 1 92.38 120 CYS A N 1
ATOM 925 C CA . CYS A 1 120 ? 14.711 7.703 -0.808 1 92.38 120 CYS A CA 1
ATOM 926 C C . CYS A 1 120 ? 15.906 7.578 0.129 1 92.38 120 CYS A C 1
ATOM 928 O O . CYS A 1 120 ? 15.852 6.848 1.119 1 92.38 120 CYS A O 1
ATOM 930 N N . ALA A 1 121 ? 16.969 8.312 -0.215 1 93.81 121 ALA A N 1
ATOM 931 C CA . ALA A 1 121 ? 18.172 8.273 0.615 1 93.81 121 ALA A CA 1
ATOM 932 C C . ALA A 1 121 ? 18.078 9.289 1.754 1 93.81 121 ALA A C 1
ATOM 934 O O . ALA A 1 121 ? 18.938 9.305 2.646 1 93.81 121 ALA A O 1
ATOM 935 N N . SER A 1 122 ? 17.062 10.031 1.827 1 89.56 122 SER A N 1
ATOM 936 C CA . SER A 1 122 ? 16.953 11.125 2.779 1 89.56 122 SER A CA 1
ATOM 937 C C . SER A 1 122 ? 16.547 10.625 4.16 1 89.56 122 SER A C 1
ATOM 939 O O . SER A 1 122 ? 15.93 9.562 4.285 1 89.56 122 SER A O 1
ATOM 941 N N . ALA A 1 123 ? 16.875 11.422 5.129 1 87.69 123 ALA A N 1
ATOM 942 C CA . ALA A 1 123 ? 16.453 11.141 6.5 1 87.69 123 ALA A CA 1
ATOM 943 C C . ALA A 1 123 ? 14.93 11.242 6.633 1 87.69 123 ALA A C 1
ATOM 945 O O . ALA A 1 123 ? 14.328 10.5 7.41 1 87.69 123 ALA A O 1
ATOM 946 N N . ALA A 1 124 ? 14.328 12.109 5.883 1 84.44 124 ALA A N 1
ATOM 947 C CA . ALA A 1 124 ? 12.883 12.312 5.93 1 84.44 124 ALA A CA 1
ATOM 948 C C . ALA A 1 124 ? 12.141 11.047 5.508 1 84.44 124 ALA A C 1
ATOM 950 O O . ALA A 1 124 ? 11.172 10.648 6.148 1 84.44 124 ALA A O 1
ATOM 951 N N . PHE A 1 125 ? 12.609 10.477 4.453 1 89.94 125 PHE A N 1
ATOM 952 C CA . PHE A 1 125 ? 11.961 9.266 3.963 1 89.94 125 PHE A CA 1
ATOM 953 C C . PHE A 1 125 ? 12.117 8.125 4.961 1 89.94 125 PHE A C 1
ATOM 955 O O . PHE A 1 125 ? 11.148 7.43 5.273 1 89.94 125 PHE A O 1
ATOM 962 N N . ARG A 1 126 ? 13.312 7.98 5.418 1 91 126 ARG A N 1
ATOM 963 C CA . ARG A 1 126 ? 13.594 6.93 6.391 1 91 126 ARG A CA 1
ATOM 964 C C . ARG A 1 126 ? 12.711 7.082 7.625 1 91 126 ARG A C 1
ATOM 966 O O . ARG A 1 126 ? 12.117 6.109 8.094 1 91 126 ARG A O 1
ATOM 973 N N . ALA A 1 127 ? 12.625 8.242 8.125 1 89.38 127 ALA A N 1
ATOM 974 C CA . ALA A 1 127 ? 11.836 8.516 9.32 1 89.38 127 ALA A CA 1
ATOM 975 C C . ALA A 1 127 ? 10.352 8.344 9.047 1 89.38 127 ALA A C 1
ATOM 977 O O . ALA A 1 127 ? 9.602 7.855 9.898 1 89.38 127 ALA A O 1
ATOM 978 N N . GLY A 1 128 ? 9.914 8.805 7.887 1 89.88 128 GLY A N 1
ATOM 979 C CA . GLY A 1 128 ? 8.516 8.672 7.512 1 89.88 128 GLY A CA 1
ATOM 980 C C . GLY A 1 128 ? 8.062 7.23 7.383 1 89.88 128 GLY A C 1
ATOM 981 O O . GLY A 1 128 ? 6.977 6.875 7.836 1 89.88 128 GLY A O 1
ATOM 982 N N . LEU A 1 129 ? 8.906 6.473 6.762 1 91.31 129 LEU A N 1
ATOM 983 C CA . LEU A 1 129 ? 8.602 5.055 6.629 1 91.31 129 LEU A CA 1
ATOM 984 C C . LEU A 1 129 ? 8.539 4.383 7.996 1 91.31 129 LEU A C 1
ATOM 986 O O . LEU A 1 129 ? 7.652 3.564 8.25 1 91.31 129 LEU A O 1
ATOM 990 N N . ALA A 1 130 ? 9.469 4.715 8.828 1 91.25 130 ALA A N 1
ATOM 991 C CA . ALA A 1 130 ? 9.492 4.152 10.18 1 91.25 130 ALA A CA 1
ATOM 992 C C . ALA A 1 130 ? 8.242 4.551 10.961 1 91.25 130 ALA A C 1
ATOM 994 O O . ALA A 1 130 ? 7.633 3.723 11.641 1 91.25 130 ALA A O 1
ATOM 995 N N . HIS A 1 131 ? 7.898 5.777 10.898 1 90.88 131 HIS A N 1
ATOM 996 C CA . HIS A 1 131 ? 6.695 6.258 11.57 1 90.88 131 HIS A CA 1
ATOM 997 C C . HIS A 1 131 ? 5.457 5.512 11.078 1 90.88 131 HIS A C 1
ATOM 999 O O . HIS A 1 131 ? 4.621 5.098 11.883 1 90.88 131 HIS A O 1
ATOM 1005 N N . SER A 1 132 ? 5.348 5.371 9.812 1 91.44 132 SER A N 1
ATOM 1006 C CA . SER A 1 132 ? 4.203 4.672 9.234 1 91.44 132 SER A CA 1
ATOM 1007 C C . SER A 1 132 ? 4.156 3.219 9.695 1 91.44 132 SER A C 1
ATOM 1009 O O . SER A 1 132 ? 3.109 2.736 10.133 1 91.44 132 SER A O 1
ATOM 1011 N N . LYS A 1 133 ? 5.266 2.586 9.602 1 89.62 133 LYS A N 1
ATOM 1012 C CA . LYS A 1 133 ? 5.359 1.174 9.961 1 89.62 133 LYS A CA 1
ATOM 1013 C C . LYS A 1 133 ? 5.043 0.959 11.438 1 89.62 133 LYS A C 1
ATOM 1015 O O . LYS A 1 133 ? 4.379 -0.013 11.797 1 89.62 133 LYS A O 1
ATOM 1020 N N . ASN A 1 134 ? 5.508 1.82 12.258 1 90.19 134 ASN A N 1
ATOM 1021 C CA . ASN A 1 134 ? 5.441 1.622 13.703 1 90.19 134 ASN A CA 1
ATOM 1022 C C . ASN A 1 134 ? 4.074 2.014 14.258 1 90.19 134 ASN A C 1
ATOM 1024 O O . ASN A 1 134 ? 3.631 1.464 15.273 1 90.19 134 ASN A O 1
ATOM 1028 N N . LEU A 1 135 ? 3.463 2.918 13.602 1 91.88 135 LEU A N 1
ATOM 1029 C CA . LEU A 1 135 ? 2.268 3.465 14.234 1 91.88 135 LEU A CA 1
ATOM 1030 C C . LEU A 1 135 ? 1.071 3.389 13.289 1 91.88 135 LEU A C 1
ATOM 1032 O O . LEU A 1 135 ? 0.049 2.785 13.625 1 91.88 135 LEU A O 1
ATOM 1036 N N . ILE A 1 136 ? 1.208 3.908 12.086 1 92.69 136 ILE A N 1
ATOM 1037 C CA . ILE A 1 136 ? 0.057 4.09 11.211 1 92.69 136 ILE A CA 1
ATOM 1038 C C . ILE A 1 136 ? -0.406 2.738 10.68 1 92.69 136 ILE A C 1
ATOM 1040 O O . ILE A 1 136 ? -1.598 2.42 10.727 1 92.69 136 ILE A O 1
ATOM 1044 N N . TRP A 1 137 ? 0.525 1.915 10.219 1 92.12 137 TRP A N 1
ATOM 1045 C CA . TRP A 1 137 ? 0.171 0.649 9.586 1 92.12 137 TRP A CA 1
ATOM 1046 C C . TRP A 1 137 ? -0.479 -0.298 10.586 1 92.12 137 TRP A C 1
ATOM 1048 O O . TRP A 1 137 ? -1.486 -0.941 10.281 1 92.12 137 TRP A O 1
ATOM 1058 N N . PRO A 1 138 ? 0.043 -0.426 11.805 1 92.38 138 PRO A N 1
ATOM 1059 C CA . PRO A 1 138 ? -0.667 -1.252 12.789 1 92.38 138 PRO A CA 1
ATOM 1060 C C . PRO A 1 138 ? -2.102 -0.786 13.023 1 92.38 138 PRO A C 1
ATOM 1062 O O . PRO A 1 138 ? -3.004 -1.612 13.188 1 92.38 138 PRO A O 1
ATOM 1065 N N . GLY A 1 139 ? -2.322 0.487 13.07 1 94.75 139 GLY A N 1
ATOM 1066 C CA . GLY A 1 139 ? -3.664 1.027 13.211 1 94.75 139 GLY A CA 1
ATOM 1067 C C . GLY A 1 139 ? -4.566 0.699 12.039 1 94.75 139 GLY A C 1
ATOM 1068 O O . GLY A 1 139 ? -5.73 0.338 12.227 1 94.75 139 GLY A O 1
ATOM 1069 N N . LEU A 1 140 ? -4.012 0.816 10.852 1 94.25 140 LEU A N 1
ATOM 1070 C CA . LEU A 1 140 ? -4.785 0.531 9.648 1 94.25 140 LEU A CA 1
ATOM 1071 C C . LEU A 1 140 ? -5.145 -0.949 9.57 1 94.25 140 LEU A C 1
ATOM 1073 O O . LEU A 1 140 ? -6.219 -1.306 9.086 1 94.25 140 LEU A O 1
ATOM 1077 N N . GLN A 1 141 ? -4.277 -1.76 10.008 1 91.12 141 GLN A N 1
ATOM 1078 C CA . GLN A 1 141 ? -4.516 -3.199 9.992 1 91.12 141 GLN A CA 1
ATOM 1079 C C . GLN A 1 141 ? -5.715 -3.566 10.859 1 91.12 141 GLN A C 1
ATOM 1081 O O . GLN A 1 141 ? -6.492 -4.457 10.508 1 91.12 141 GLN A O 1
ATOM 1086 N N . VAL A 1 142 ? -5.922 -2.893 11.93 1 94.69 142 VAL A N 1
ATOM 1087 C CA . VAL A 1 142 ? -6.992 -3.281 12.844 1 94.69 142 VAL A CA 1
ATOM 1088 C C . VAL A 1 142 ? -8.195 -2.365 12.648 1 94.69 142 VAL A C 1
ATOM 1090 O O . VAL A 1 142 ? -9.234 -2.543 13.297 1 94.69 142 VAL A O 1
ATOM 1093 N N . LEU A 1 143 ? -8.125 -1.444 11.805 1 96.44 143 LEU A N 1
ATOM 1094 C CA . LEU A 1 143 ? -9.156 -0.43 11.633 1 96.44 143 LEU A CA 1
ATOM 1095 C C . LEU A 1 143 ? -10.523 -1.077 11.414 1 96.44 143 LEU A C 1
ATOM 1097 O O . LEU A 1 143 ? -11.508 -0.681 12.039 1 96.44 143 LEU A O 1
ATOM 1101 N N . PRO A 1 144 ? -10.617 -2.133 10.523 1 96.5 144 PRO A N 1
ATOM 1102 C CA . PRO A 1 144 ? -11.938 -2.736 10.328 1 96.5 144 PRO A CA 1
ATOM 1103 C C . PRO A 1 144 ? -12.531 -3.295 11.625 1 96.5 144 PRO A C 1
ATOM 1105 O O . PRO A 1 144 ? -13.68 -3.014 11.953 1 96.5 144 PRO A O 1
ATOM 1108 N N . THR A 1 145 ? -11.734 -4.023 12.367 1 95.69 145 THR A N 1
ATOM 1109 C CA . THR A 1 145 ? -12.195 -4.578 13.633 1 95.69 145 THR A CA 1
ATOM 1110 C C . THR A 1 145 ? -12.5 -3.465 14.633 1 95.69 145 THR A C 1
ATOM 1112 O O . THR A 1 145 ? -13.508 -3.525 15.344 1 95.69 145 THR A O 1
ATOM 1115 N N . PHE A 1 146 ? -11.633 -2.496 14.695 1 97.31 146 PHE A N 1
ATOM 1116 C CA . PHE A 1 146 ? -11.773 -1.356 15.594 1 97.31 146 PHE A CA 1
ATOM 1117 C C . PHE A 1 146 ? -13.094 -0.632 15.344 1 97.31 146 PHE A C 1
ATOM 1119 O O . PHE A 1 146 ? -13.836 -0.34 16.281 1 97.31 146 PHE A O 1
ATOM 1126 N N . LEU A 1 147 ? -13.414 -0.387 14.062 1 98.19 147 LEU A N 1
ATOM 1127 C CA . LEU A 1 147 ? -14.641 0.325 13.711 1 98.19 147 LEU A CA 1
ATOM 1128 C C . LEU A 1 147 ? -15.867 -0.538 13.992 1 98.19 147 LEU A C 1
ATOM 1130 O O . LEU A 1 147 ? -16.906 -0.032 14.43 1 98.19 147 LEU A O 1
ATOM 1134 N N . ALA A 1 148 ? -15.758 -1.802 13.758 1 97.69 148 ALA A N 1
ATOM 1135 C CA . ALA A 1 148 ? -16.859 -2.707 14.078 1 97.69 148 ALA A CA 1
ATOM 1136 C C . ALA A 1 148 ? -17.156 -2.69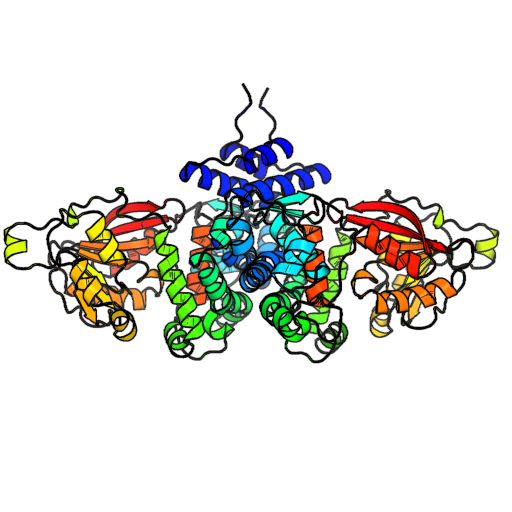9 15.57 1 97.69 148 ALA A C 1
ATOM 1138 O O . ALA A 1 148 ? -18.328 -2.643 15.977 1 97.69 148 ALA A O 1
ATOM 1139 N N . GLU A 1 149 ? -16.156 -2.76 16.344 1 96.5 149 GLU A N 1
ATOM 1140 C CA . GLU A 1 149 ? -16.281 -2.785 17.797 1 96.5 149 GLU A CA 1
ATOM 1141 C C . GLU A 1 149 ? -16.875 -1.479 18.312 1 96.5 149 GLU A C 1
ATOM 1143 O O . GLU A 1 149 ? -17.562 -1.468 19.344 1 96.5 149 GLU A O 1
ATOM 1148 N N . ASN A 1 150 ? -16.641 -0.459 17.625 1 96 150 ASN A N 1
ATOM 1149 C CA . ASN A 1 150 ? -17.156 0.83 18.078 1 96 150 ASN A CA 1
ATOM 1150 C C . ASN A 1 150 ? -18.484 1.175 17.406 1 96 150 ASN A C 1
ATOM 1152 O O . ASN A 1 150 ? -18.875 2.344 17.359 1 96 150 ASN A O 1
ATOM 1156 N N . GLY A 1 151 ? -19.141 0.152 16.797 1 97.31 151 GLY A N 1
ATOM 1157 C CA . GLY A 1 151 ? -20.453 0.305 16.203 1 97.31 151 GLY A CA 1
ATOM 1158 C C . GLY A 1 151 ? -20.453 1.183 14.961 1 97.31 151 GLY A C 1
ATOM 1159 O O . GLY A 1 151 ? -21.438 1.855 14.672 1 97.31 151 GLY A O 1
ATOM 1160 N N . TYR A 1 152 ? -19.312 1.311 14.305 1 98.31 152 TYR A N 1
ATOM 1161 C CA . TYR A 1 152 ? -19.125 2.088 13.086 1 98.31 152 TYR A CA 1
ATOM 1162 C C . TYR A 1 152 ? -19.531 3.543 13.305 1 98.31 152 TYR A C 1
ATOM 1164 O O . TYR A 1 152 ? -20.172 4.156 12.445 1 98.31 152 TYR A O 1
ATOM 1172 N N . GLN A 1 153 ? -19.188 3.975 14.508 1 97.69 153 GLN A N 1
ATOM 1173 C CA . GLN A 1 153 ? -19.203 5.402 14.805 1 97.69 153 GLN A CA 1
ATOM 1174 C C . GLN A 1 153 ? -17.875 6.066 14.445 1 97.69 153 GLN A C 1
ATOM 1176 O O . GLN A 1 153 ? -16.828 5.434 14.523 1 97.69 153 GLN A O 1
ATOM 1181 N N . ASN A 1 154 ? -17.969 7.336 14.039 1 97.12 154 ASN A N 1
ATOM 1182 C CA . ASN A 1 154 ? -16.734 8.07 13.805 1 97.12 154 ASN A CA 1
ATOM 1183 C C . ASN A 1 154 ? -15.875 8.148 15.062 1 97.12 154 ASN A C 1
ATOM 1185 O O . ASN A 1 154 ? -16.359 8.547 16.125 1 97.12 154 ASN A O 1
ATOM 1189 N N . PRO A 1 155 ? -14.625 7.773 14.914 1 96.12 155 PRO A N 1
ATOM 1190 C CA . PRO A 1 155 ? -13.758 7.816 16.094 1 96.12 155 PRO A CA 1
ATOM 1191 C C . PRO A 1 155 ? -13.562 9.234 16.625 1 96.12 155 PRO A C 1
ATOM 1193 O O . PRO A 1 155 ? -13.367 10.172 15.852 1 96.12 155 PRO A O 1
ATOM 1196 N N . ARG A 1 156 ? -13.633 9.383 17.969 1 93.31 156 ARG A N 1
ATOM 1197 C CA . ARG A 1 156 ? -13.523 10.695 18.594 1 93.31 156 ARG A CA 1
ATOM 1198 C C . ARG A 1 156 ? -12.648 10.641 19.844 1 93.31 156 ARG A C 1
ATOM 1200 O O . ARG A 1 156 ? -12.57 11.609 20.594 1 93.31 156 ARG A O 1
ATOM 1207 N N . ASP A 1 157 ? -12.031 9.492 20.078 1 92.69 157 ASP A N 1
ATOM 1208 C CA . ASP A 1 157 ? -11.25 9.289 21.297 1 92.69 157 ASP A CA 1
ATOM 1209 C C . ASP A 1 157 ? -9.773 9.086 20.984 1 92.69 157 ASP A C 1
ATOM 1211 O O . ASP A 1 157 ? -9.391 8.078 20.391 1 92.69 157 ASP A O 1
ATOM 1215 N N . HIS A 1 158 ? -8.922 10 21.453 1 90.62 158 HIS A N 1
ATOM 1216 C CA . HIS A 1 158 ? -7.496 9.945 21.156 1 90.62 158 HIS A CA 1
ATOM 1217 C C . HIS A 1 158 ? -6.797 8.875 21.984 1 90.62 158 HIS A C 1
ATOM 1219 O O . HIS A 1 158 ? -5.688 8.445 21.656 1 90.62 158 HIS A O 1
ATOM 1225 N N . VAL A 1 159 ? -7.414 8.5 23.047 1 92.19 159 VAL A N 1
ATOM 1226 C CA . VAL A 1 159 ? -6.832 7.496 23.922 1 92.19 159 VAL A CA 1
ATOM 1227 C C . VAL A 1 159 ? -7.145 6.102 23.391 1 92.19 159 VAL A C 1
ATOM 1229 O O . VAL A 1 159 ? -6.281 5.219 23.406 1 92.19 159 VAL A O 1
ATOM 1232 N N . ARG A 1 160 ? -8.367 5.887 22.922 1 92.31 160 ARG A N 1
ATOM 1233 C CA . ARG A 1 160 ? -8.789 4.613 22.344 1 92.31 160 ARG A CA 1
ATOM 1234 C C . ARG A 1 160 ? -8.828 4.691 20.828 1 92.31 160 ARG A C 1
ATOM 1236 O O . ARG A 1 160 ? -9.883 4.508 20.219 1 92.31 160 ARG A O 1
ATOM 1243 N N . SER A 1 161 ? -7.621 4.895 20.281 1 94.94 161 SER A N 1
ATOM 1244 C CA . SER A 1 161 ? -7.516 5.012 18.828 1 94.94 161 SER A CA 1
ATOM 1245 C C . SER A 1 161 ? -7.137 3.678 18.203 1 94.94 161 SER A C 1
ATOM 1247 O O . SER A 1 161 ? -6.703 2.754 18.891 1 94.94 161 SER A O 1
ATOM 1249 N N . ALA A 1 162 ? -7.348 3.572 16.891 1 95.75 162 ALA A N 1
ATOM 1250 C CA . ALA A 1 162 ? -6.988 2.359 16.156 1 95.75 162 ALA A CA 1
ATOM 1251 C C . ALA A 1 162 ? -5.488 2.09 16.25 1 95.75 162 ALA A C 1
ATOM 1253 O O . ALA A 1 162 ? -5.062 0.938 16.359 1 95.75 162 ALA A O 1
ATOM 1254 N N . CYS A 1 163 ? -4.754 3.082 16.219 1 94.56 163 CYS A N 1
ATOM 1255 C CA . CYS A 1 163 ? -3.301 2.967 16.328 1 94.56 163 CYS A CA 1
ATOM 1256 C C . CYS A 1 163 ? -2.895 2.352 17.656 1 94.56 163 CYS A C 1
ATOM 1258 O O . CYS A 1 163 ? -2.037 1.467 17.703 1 94.56 163 CYS A O 1
ATOM 1260 N N . MET A 1 164 ? -3.455 2.857 18.703 1 95.38 164 MET A N 1
ATOM 1261 C CA . MET A 1 164 ? -3.127 2.35 20.031 1 95.38 164 MET A CA 1
ATOM 1262 C C . MET A 1 164 ? -3.605 0.911 20.188 1 95.38 164 MET A C 1
ATOM 1264 O O . MET A 1 164 ? -2.934 0.097 20.828 1 95.38 164 MET A O 1
ATOM 1268 N N . ARG A 1 165 ? -4.684 0.644 19.641 1 94.81 165 ARG A N 1
ATOM 1269 C CA . ARG A 1 165 ? -5.125 -0.747 19.594 1 94.81 165 ARG A CA 1
ATOM 1270 C C . ARG A 1 165 ? -4.148 -1.605 18.797 1 94.81 165 ARG A C 1
ATOM 1272 O O . ARG A 1 165 ? -3.834 -2.729 19.203 1 94.81 165 ARG A O 1
ATOM 1279 N N . GLY A 1 166 ? -3.719 -1.11 17.703 1 94 166 GLY A N 1
ATOM 1280 C CA . GLY A 1 166 ? -2.824 -1.838 16.812 1 94 166 GLY A CA 1
ATOM 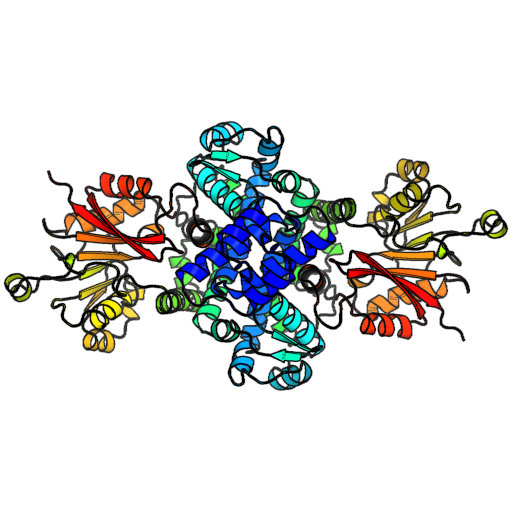1281 C C . GLY A 1 166 ? -1.503 -2.197 17.469 1 94 166 GLY A C 1
ATOM 1282 O O . GLY A 1 166 ? -0.939 -3.26 17.203 1 94 166 GLY A O 1
ATOM 1283 N N . VAL A 1 167 ? -0.995 -1.356 18.297 1 93.44 167 VAL A N 1
ATOM 1284 C CA . VAL A 1 167 ? 0.288 -1.614 18.938 1 93.44 167 VAL A CA 1
ATOM 1285 C C . VAL A 1 167 ? 0.058 -2.148 20.359 1 93.44 167 VAL A C 1
ATOM 1287 O O . VAL A 1 167 ? 1.009 -2.322 21.125 1 93.44 167 VAL A O 1
ATOM 1290 N N . ASP A 1 168 ? -1.147 -2.354 20.703 1 93.44 168 ASP A N 1
ATOM 1291 C CA . ASP A 1 168 ? -1.55 -2.91 22 1 93.44 168 ASP A CA 1
ATOM 1292 C C . ASP A 1 168 ? -1.027 -2.059 23.156 1 93.44 168 ASP A C 1
ATOM 1294 O O . ASP A 1 168 ? -0.331 -2.562 24.031 1 93.44 168 ASP A O 1
ATOM 1298 N N . PHE A 1 169 ? -1.424 -0.832 23.172 1 95.25 169 PHE A N 1
ATOM 1299 C CA . PHE A 1 169 ? -0.983 0.121 24.172 1 95.25 169 PHE A CA 1
ATOM 1300 C C . PHE A 1 169 ? -2.176 0.815 24.828 1 95.25 169 PHE A C 1
ATOM 1302 O O . PHE A 1 169 ? -3.113 1.224 24.125 1 95.25 169 PHE A O 1
ATOM 1309 N N . ASP A 1 170 ? -2.107 0.902 26.141 1 93.69 170 ASP A N 1
ATOM 1310 C CA . ASP A 1 170 ? -3.139 1.604 26.891 1 93.69 170 ASP A CA 1
ATOM 1311 C C . ASP A 1 170 ? -2.744 3.057 27.141 1 93.69 170 ASP A C 1
ATOM 1313 O O . ASP A 1 170 ? -2.01 3.35 28.094 1 93.69 170 ASP A O 1
ATOM 1317 N N . GLY A 1 171 ? -3.201 3.908 26.406 1 92.94 171 GLY A N 1
ATOM 1318 C CA . GLY A 1 171 ? -2.879 5.328 26.406 1 92.94 171 GLY A CA 1
ATOM 1319 C C . GLY A 1 171 ? -2.906 5.941 25.031 1 92.94 171 GLY A C 1
ATOM 1320 O O . GLY A 1 171 ? -3.174 5.254 24.031 1 92.94 171 GLY A O 1
ATOM 1321 N N . ASP A 1 172 ? -2.652 7.238 24.938 1 90.88 172 ASP A N 1
ATOM 1322 C CA . ASP A 1 172 ? -2.682 7.883 23.625 1 90.88 172 ASP A CA 1
ATOM 1323 C C . ASP A 1 172 ? -1.31 7.828 22.953 1 90.88 172 ASP A C 1
ATOM 1325 O O . ASP A 1 172 ? -0.354 7.301 23.531 1 90.88 172 ASP A O 1
ATOM 1329 N N . ALA A 1 173 ? -1.257 8.305 21.781 1 88.31 173 ALA A N 1
ATOM 1330 C CA . ALA A 1 173 ? -0.061 8.195 20.938 1 88.31 173 ALA A CA 1
ATOM 1331 C C . ALA A 1 173 ? 1.124 8.906 21.594 1 88.31 173 ALA A C 1
ATOM 1333 O O . ALA A 1 173 ? 2.264 8.445 21.484 1 88.31 173 ALA A O 1
ATOM 1334 N N . MET A 1 174 ? 0.869 10.031 22.219 1 83.44 174 MET A N 1
ATOM 1335 C CA . MET A 1 174 ? 1.961 10.766 22.844 1 83.44 174 MET A CA 1
ATOM 1336 C C . MET A 1 174 ? 2.539 9.984 24.016 1 83.44 174 MET A C 1
ATOM 1338 O O . MET A 1 174 ? 3.756 9.969 24.219 1 83.44 174 MET A O 1
ATOM 1342 N N . ALA A 1 175 ? 1.685 9.414 24.812 1 88.38 175 ALA A N 1
ATOM 1343 C CA . ALA A 1 175 ? 2.133 8.539 25.891 1 88.38 175 ALA A CA 1
ATOM 1344 C C . ALA A 1 175 ? 2.945 7.367 25.344 1 88.38 175 ALA A C 1
ATOM 1346 O O . ALA A 1 175 ? 3.951 6.977 25.938 1 88.38 175 ALA A O 1
ATOM 1347 N N . TYR A 1 176 ? 2.471 6.809 24.312 1 91.75 176 TYR A N 1
ATOM 1348 C CA . TYR A 1 176 ? 3.184 5.707 23.672 1 91.75 176 TYR A CA 1
ATOM 1349 C C . TYR A 1 176 ? 4.582 6.141 23.25 1 91.75 176 TYR A C 1
ATOM 1351 O O . TYR A 1 176 ? 5.559 5.422 23.484 1 91.75 176 TYR A O 1
ATOM 1359 N N . LEU A 1 177 ? 4.695 7.301 22.609 1 87.19 177 LEU A N 1
ATOM 1360 C CA . LEU A 1 177 ? 5.98 7.789 22.125 1 87.19 177 LEU A CA 1
ATOM 1361 C C . LEU A 1 177 ? 6.926 8.086 23.281 1 87.19 177 LEU A C 1
ATOM 1363 O O . LEU A 1 177 ? 8.133 7.863 23.172 1 87.19 177 LEU A O 1
ATOM 1367 N N . LYS A 1 178 ? 6.383 8.562 24.328 1 83.94 178 LYS A N 1
ATOM 1368 C CA . LYS A 1 178 ? 7.184 8.812 25.516 1 83.94 178 LYS A CA 1
ATOM 1369 C C . LYS A 1 178 ? 7.793 7.52 26.062 1 83.94 178 LYS A C 1
ATOM 1371 O O . LYS A 1 178 ? 8.938 7.508 26.5 1 83.94 178 LYS A O 1
ATOM 1376 N N . GLU A 1 179 ? 7.062 6.477 25.969 1 90.38 179 GLU A N 1
ATOM 1377 C CA . GLU A 1 179 ? 7.5 5.195 26.516 1 90.38 179 GLU A CA 1
ATOM 1378 C C . GLU A 1 179 ? 8.336 4.414 25.516 1 90.38 179 GLU A C 1
ATOM 1380 O O . GLU A 1 179 ? 8.969 3.416 25.859 1 90.38 179 GLU A O 1
ATOM 1385 N N . ASN A 1 180 ? 8.328 4.859 24.312 1 91.19 180 ASN A N 1
ATOM 1386 C CA . ASN A 1 180 ? 9.07 4.203 23.25 1 91.19 180 ASN A CA 1
ATOM 1387 C C . ASN A 1 180 ? 9.977 5.188 22.5 1 91.19 180 ASN A C 1
ATOM 1389 O O . ASN A 1 180 ? 9.719 5.531 21.359 1 91.19 180 ASN A O 1
ATOM 1393 N N . PRO A 1 181 ? 11.047 5.496 23.062 1 86.88 181 PRO A N 1
ATOM 1394 C CA . PRO A 1 181 ? 11.883 6.598 22.578 1 86.88 181 PRO A CA 1
ATOM 1395 C C . PRO A 1 181 ? 12.422 6.352 21.172 1 86.88 181 PRO A C 1
ATOM 1397 O O . PRO A 1 181 ? 12.609 7.297 20.406 1 86.88 181 PRO A O 1
ATOM 1400 N N . GLU A 1 182 ? 12.695 5.113 20.859 1 85 182 GLU A N 1
ATOM 1401 C CA . GLU A 1 182 ? 13.188 4.836 19.516 1 85 182 GLU A CA 1
ATOM 1402 C C . GLU A 1 182 ? 12.133 5.172 18.453 1 85 182 GLU A C 1
ATOM 1404 O O . GLU A 1 182 ? 12.445 5.793 17.438 1 85 182 GLU A O 1
ATOM 1409 N N . GLN A 1 183 ? 10.953 4.773 18.734 1 86.38 183 GLN A N 1
ATOM 1410 C CA . GLN A 1 183 ? 9.852 5.102 17.828 1 86.38 183 GLN A CA 1
ATOM 1411 C C . GLN A 1 183 ? 9.578 6.602 17.828 1 86.38 183 GLN A C 1
ATOM 1413 O O . GLN A 1 183 ? 9.25 7.172 16.781 1 86.38 183 GLN A O 1
ATOM 1418 N N . ALA A 1 184 ? 9.719 7.176 18.969 1 85.5 184 ALA A N 1
ATOM 1419 C CA . ALA A 1 184 ? 9.5 8.609 19.109 1 85.5 184 ALA A CA 1
ATOM 1420 C C . ALA A 1 184 ? 10.492 9.398 18.234 1 85.5 184 ALA A C 1
ATOM 1422 O O . ALA A 1 184 ? 10.117 10.383 17.594 1 85.5 184 ALA A O 1
ATOM 1423 N N . ALA A 1 185 ? 11.703 8.914 18.297 1 83.94 185 ALA A N 1
ATOM 1424 C CA . ALA A 1 185 ? 12.742 9.594 17.516 1 83.94 185 ALA A CA 1
ATOM 1425 C C . ALA A 1 185 ? 12.398 9.617 16.031 1 83.94 185 ALA A C 1
ATOM 1427 O O . ALA A 1 185 ? 12.578 10.633 15.367 1 83.94 185 ALA A O 1
ATOM 1428 N N . ALA A 1 186 ? 11.906 8.516 15.555 1 84.19 186 ALA A N 1
ATOM 1429 C CA . ALA A 1 186 ? 11.523 8.43 14.148 1 84.19 186 ALA A CA 1
ATOM 1430 C C . ALA A 1 186 ? 10.359 9.359 13.836 1 84.19 186 ALA A C 1
ATOM 1432 O O . ALA A 1 186 ? 10.359 10.047 12.812 1 84.19 186 ALA A O 1
ATOM 1433 N N . SER A 1 187 ? 9.398 9.352 14.672 1 83.88 187 SER A N 1
ATOM 1434 C CA . SER A 1 187 ? 8.211 10.18 14.477 1 83.88 187 SER A CA 1
ATOM 1435 C C . SER A 1 187 ? 8.562 11.664 14.5 1 83.88 187 SER A C 1
ATOM 1437 O O . SER A 1 187 ? 8.102 12.438 13.656 1 83.88 187 SER A O 1
ATOM 1439 N N . TYR A 1 188 ? 9.391 12.039 15.406 1 78.88 188 TYR A N 1
ATOM 1440 C CA . TYR A 1 188 ? 9.781 13.438 15.539 1 78.88 188 TYR A CA 1
ATOM 1441 C C . TYR A 1 188 ? 10.625 13.891 14.352 1 78.88 188 TYR A C 1
ATOM 1443 O O . TYR A 1 188 ? 10.445 15 13.844 1 78.88 188 TYR A O 1
ATOM 1451 N N . LEU A 1 189 ? 11.453 12.969 13.977 1 78.81 189 LEU A N 1
ATOM 1452 C CA . LEU A 1 189 ? 12.273 13.273 12.805 1 78.81 189 LEU A CA 1
ATOM 1453 C C . LEU A 1 189 ? 11.414 13.43 11.562 1 78.81 189 LEU A C 1
ATOM 1455 O O . LEU A 1 189 ? 11.664 14.305 10.727 1 78.81 189 LEU A O 1
ATOM 1459 N N . PHE A 1 190 ? 10.469 12.609 11.461 1 80.81 190 PHE A N 1
ATOM 1460 C CA . PHE A 1 190 ? 9.555 12.695 10.336 1 80.81 190 PHE A CA 1
ATOM 1461 C C . PHE A 1 190 ? 8.836 14.039 10.32 1 80.81 190 PHE A C 1
ATOM 1463 O O . PHE A 1 190 ? 8.789 14.719 9.297 1 80.81 190 PHE A O 1
ATOM 1470 N N . MET A 1 191 ? 8.281 14.344 11.391 1 75.12 191 MET A N 1
ATOM 1471 C CA . MET A 1 191 ? 7.551 15.609 11.484 1 75.12 191 MET A CA 1
ATOM 1472 C C . MET A 1 191 ? 8.461 16.797 11.18 1 75.12 191 MET A C 1
ATOM 1474 O O . MET A 1 191 ? 8.047 17.734 10.5 1 75.12 191 MET A O 1
ATOM 1478 N N . ALA A 1 192 ? 9.719 16.719 11.594 1 70 192 ALA A N 1
ATOM 1479 C CA . ALA A 1 192 ? 10.688 17.797 11.383 1 70 192 ALA A CA 1
ATOM 1480 C C . ALA A 1 192 ? 11.102 17.875 9.914 1 70 192 ALA A C 1
ATOM 1482 O O . ALA A 1 192 ? 11.133 18.953 9.328 1 70 192 ALA A O 1
ATOM 1483 N N . GLU A 1 193 ? 11.336 16.719 9.352 1 70.31 193 GLU A N 1
ATOM 1484 C CA . GLU A 1 193 ? 11.875 16.656 7.992 1 70.31 193 GLU A CA 1
ATOM 1485 C C . GLU A 1 193 ? 10.789 16.906 6.957 1 70.31 193 GLU A C 1
ATOM 1487 O O . GLU A 1 193 ? 11.047 17.5 5.902 1 70.31 193 GLU A O 1
ATOM 1492 N N . ASN A 1 194 ? 9.656 16.391 7.25 1 68.31 194 ASN A N 1
ATOM 1493 C CA . ASN A 1 194 ? 8.555 16.594 6.316 1 68.31 194 ASN A CA 1
ATOM 1494 C C . ASN A 1 194 ? 8.234 18.078 6.145 1 68.31 194 ASN A C 1
ATOM 1496 O O . ASN A 1 194 ? 7.859 18.516 5.055 1 68.31 194 ASN A O 1
ATOM 1500 N N . LYS A 1 195 ? 8.484 18.812 7.062 1 65.69 195 LYS A N 1
ATOM 1501 C CA . LYS A 1 195 ? 8.203 20.25 7.035 1 65.69 195 LYS A CA 1
ATOM 1502 C C . LYS A 1 195 ? 9.258 21 6.227 1 65.69 195 LYS A C 1
ATOM 1504 O O . LYS A 1 195 ? 8.961 22.031 5.621 1 65.69 195 LYS A O 1
ATOM 1509 N N . LYS A 1 196 ? 10.414 20.375 6.125 1 64.19 196 LYS A N 1
ATOM 1510 C CA . LYS A 1 196 ? 11.5 21.047 5.434 1 64.19 196 LYS A CA 1
ATOM 1511 C C . LYS A 1 196 ? 11.234 21.125 3.934 1 64.19 196 LYS A C 1
ATOM 1513 O O . LYS A 1 196 ? 11.523 22.141 3.297 1 64.19 196 LYS A O 1
ATOM 1518 N N . GLU A 1 197 ? 10.656 20.219 3.41 1 63.06 197 GLU A N 1
ATOM 1519 C CA . GLU A 1 197 ? 10.523 20.141 1.958 1 63.06 197 GLU A CA 1
ATOM 1520 C C . GLU A 1 197 ? 9.117 20.547 1.507 1 63.06 197 GLU A C 1
ATOM 1522 O O . GLU A 1 197 ? 8.906 20.844 0.334 1 63.06 197 GLU A O 1
ATOM 1527 N N . ALA A 1 198 ? 8.305 20.656 2.432 1 72.94 198 ALA A N 1
ATOM 1528 C CA . ALA A 1 198 ? 6.918 20.969 2.084 1 72.94 198 ALA A CA 1
ATOM 1529 C C . ALA A 1 198 ? 6.746 22.469 1.836 1 72.94 198 ALA A C 1
ATOM 1531 O O . ALA A 1 198 ? 7.488 23.281 2.387 1 72.94 198 ALA A O 1
ATOM 1532 N N . PRO A 1 199 ? 5.801 22.797 0.831 1 75.69 199 PRO A N 1
ATOM 1533 C CA . PRO A 1 199 ? 5.465 24.219 0.711 1 75.69 199 PRO A CA 1
ATOM 1534 C C . PRO A 1 199 ? 5.145 24.859 2.057 1 75.69 199 PRO A C 1
ATOM 1536 O O . PRO A 1 199 ? 4.52 24.234 2.914 1 75.69 199 PRO A O 1
ATOM 1539 N N . LYS A 1 200 ? 5.73 26.109 2.195 1 84.94 200 LYS A N 1
ATOM 1540 C CA . LYS A 1 200 ? 5.52 26.859 3.428 1 84.94 200 LYS A CA 1
ATOM 1541 C C . LYS A 1 200 ? 4.668 28.094 3.174 1 84.94 200 LYS A C 1
ATOM 1543 O O . LYS A 1 200 ? 4.727 28.688 2.09 1 84.94 200 LYS A O 1
ATOM 1548 N N . TRP A 1 201 ? 3.914 28.391 4.207 1 86.19 201 TRP A N 1
ATOM 1549 C CA . TRP A 1 201 ? 3.072 29.578 4.039 1 86.19 201 TRP A CA 1
ATOM 1550 C C . TRP A 1 201 ? 3.918 30.844 3.965 1 86.19 201 TRP A C 1
ATOM 1552 O O . TRP A 1 201 ? 3.514 31.828 3.35 1 86.19 201 TRP A O 1
ATOM 1562 N N . VAL A 1 202 ? 5.168 30.766 4.406 1 88.88 202 VAL A N 1
ATOM 1563 C CA . VAL A 1 202 ? 6.039 31.938 4.43 1 88.88 202 VAL A CA 1
ATOM 1564 C C . VAL A 1 202 ? 6.695 32.125 3.062 1 88.88 202 VAL A C 1
ATOM 1566 O O . VAL A 1 202 ? 7.434 33.062 2.844 1 88.88 202 VAL A O 1
ATOM 1569 N N . ASP A 1 203 ? 6.387 31.188 2.129 1 82.69 203 ASP A N 1
ATOM 1570 C CA . ASP A 1 203 ? 6.984 31.25 0.799 1 82.69 203 ASP A CA 1
ATOM 1571 C C . ASP A 1 203 ? 6.289 32.312 -0.067 1 82.69 203 ASP A C 1
ATOM 1573 O O . ASP A 1 203 ? 6.551 32.406 -1.268 1 82.69 203 ASP A O 1
ATOM 1577 N N . GLY A 1 204 ? 5.484 33.156 0.501 1 74.31 204 GLY A N 1
ATOM 1578 C CA . GLY A 1 204 ? 5.016 34.344 -0.187 1 74.31 204 GLY A CA 1
ATOM 1579 C C . GLY A 1 204 ? 3.541 34.281 -0.548 1 74.31 204 GLY A C 1
ATOM 1580 O O . GLY A 1 204 ? 3.021 35.188 -1.208 1 74.31 204 GLY A O 1
ATOM 1581 N N . LYS A 1 205 ? 2.885 33.344 -0.162 1 79.69 205 LYS A N 1
ATOM 1582 C CA . LYS A 1 205 ? 1.49 33.219 -0.579 1 79.69 205 LYS A CA 1
ATOM 1583 C C . LYS A 1 205 ? 0.55 33.75 0.506 1 79.69 205 LYS A C 1
ATOM 1585 O O . LYS A 1 205 ? -0.665 33.812 0.304 1 79.69 205 LYS A O 1
ATOM 1590 N N . ILE A 1 206 ? 1.061 34.094 1.608 1 86.75 206 ILE A N 1
ATOM 1591 C CA . ILE A 1 206 ? 0.241 34.562 2.717 1 86.75 206 ILE A CA 1
ATOM 1592 C C . ILE A 1 206 ? 0.667 35.969 3.098 1 86.75 206 ILE A C 1
ATOM 1594 O O . ILE A 1 206 ? 1.855 36.25 3.295 1 86.75 206 ILE A O 1
ATOM 1598 N N . PRO A 1 207 ? -0.251 36.938 3.133 1 91.38 207 PRO A N 1
ATOM 1599 C CA . PRO A 1 207 ? 0.089 38.312 3.535 1 91.38 207 PRO A CA 1
ATOM 1600 C C . PRO A 1 207 ? 0.645 38.375 4.957 1 91.38 207 PRO A C 1
ATOM 1602 O O . PRO A 1 207 ? 0.189 37.656 5.84 1 91.38 207 PRO A O 1
ATOM 1605 N N . THR A 1 208 ? 1.603 39.312 5.152 1 93.69 208 THR A N 1
ATOM 1606 C CA . THR A 1 208 ? 2.23 39.438 6.461 1 93.69 208 THR A CA 1
ATOM 1607 C C . THR A 1 208 ? 1.606 40.594 7.242 1 93.69 208 THR A C 1
ATOM 1609 O O . THR A 1 208 ? 2.082 40.938 8.32 1 93.69 208 THR A O 1
ATOM 1612 N N . THR A 1 209 ? 0.571 41.156 6.734 1 94.69 209 THR A N 1
ATOM 1613 C CA . THR A 1 209 ? -0.018 42.344 7.289 1 94.69 209 THR A CA 1
ATOM 1614 C C . THR A 1 209 ? -0.412 42.156 8.75 1 94.69 209 THR A C 1
ATOM 1616 O O . THR A 1 209 ? -0.286 43.062 9.57 1 94.69 209 THR A O 1
ATOM 1619 N N . ASP A 1 210 ? -0.854 40.969 9.062 1 95.75 210 ASP A N 1
ATOM 1620 C CA . ASP A 1 210 ? -1.32 40.656 10.414 1 95.75 210 ASP A CA 1
ATOM 1621 C C . ASP A 1 210 ? -0.152 40.594 11.391 1 95.75 210 ASP A C 1
ATOM 1623 O O . ASP A 1 210 ? -0.353 40.625 12.609 1 95.75 210 ASP A O 1
ATOM 1627 N N . LEU A 1 211 ? 1.057 40.469 10.859 1 96.44 211 LEU A N 1
ATOM 1628 C CA . LEU A 1 211 ? 2.225 40.281 11.703 1 96.44 211 LEU A CA 1
ATOM 1629 C C . LEU A 1 211 ? 2.941 41.594 11.969 1 96.44 211 LEU A C 1
ATOM 1631 O O . LEU A 1 211 ? 3.957 41.625 12.664 1 96.44 211 LEU A O 1
ATOM 1635 N N . ILE A 1 212 ? 2.424 42.688 11.492 1 96.75 212 ILE A N 1
ATOM 1636 C CA . ILE A 1 212 ? 3.082 43.969 11.617 1 96.75 212 ILE A CA 1
ATOM 1637 C C . ILE A 1 212 ? 2.641 44.656 12.914 1 96.75 212 ILE A C 1
ATOM 1639 O O . ILE A 1 212 ? 1.442 44.812 13.164 1 96.75 212 ILE A O 1
ATOM 1643 N N . LEU A 1 213 ? 3.598 45.031 13.703 1 97.5 213 LEU A N 1
ATOM 1644 C CA . LEU A 1 213 ? 3.357 45.812 14.922 1 97.5 213 LEU A CA 1
ATOM 1645 C C . LEU A 1 213 ? 3.703 47.281 14.711 1 97.5 213 LEU A C 1
ATOM 1647 O O . LEU A 1 213 ? 4.676 47.594 14.031 1 97.5 213 LEU A O 1
ATOM 1651 N N . SER A 1 214 ? 2.949 48.125 15.344 1 96.62 214 SER A N 1
ATOM 1652 C CA . SER A 1 214 ? 3.291 49.531 15.344 1 96.62 214 SER A CA 1
ATOM 1653 C C . SER A 1 214 ? 4.488 49.812 16.25 1 96.62 214 SER A C 1
ATOM 1655 O O . SER A 1 214 ? 4.879 48.969 17.047 1 96.62 214 SER A O 1
ATOM 1657 N N . GLU A 1 215 ? 4.984 51 16.109 1 96.62 215 GLU A N 1
ATOM 1658 C CA . GLU A 1 215 ? 6.098 51.406 16.969 1 96.62 215 GLU A CA 1
ATOM 1659 C C . GLU A 1 215 ? 5.691 51.406 18.438 1 96.62 215 GLU A C 1
ATOM 1661 O O . GLU A 1 215 ? 6.496 51.062 19.297 1 96.62 215 GLU A O 1
ATOM 1666 N N . GLU A 1 216 ? 4.52 51.812 18.656 1 97.38 216 GLU A N 1
ATOM 1667 C CA . GLU A 1 216 ? 4 51.812 20.031 1 97.38 216 GLU A CA 1
ATOM 1668 C C . GLU A 1 216 ? 3.893 50.406 20.594 1 97.38 216 GLU A C 1
ATOM 1670 O O . GLU A 1 216 ? 4.238 50.188 21.75 1 97.38 216 GLU A O 1
ATOM 1675 N N . GLU A 1 217 ? 3.402 49.531 19.766 1 97.12 217 GLU A N 1
ATOM 1676 C CA . GLU A 1 217 ? 3.26 48.125 20.188 1 97.12 217 GLU A CA 1
ATOM 1677 C C . GLU A 1 217 ? 4.617 47.5 20.469 1 97.12 217 GLU A C 1
ATOM 1679 O O . GLU A 1 217 ? 4.766 46.719 21.391 1 97.12 217 GLU A O 1
ATOM 1684 N N . LEU A 1 218 ? 5.547 47.844 19.609 1 96.94 218 LEU A N 1
ATOM 1685 C CA . LEU A 1 218 ? 6.91 47.344 19.797 1 96.94 218 LEU A CA 1
ATOM 1686 C C . LEU A 1 218 ? 7.496 47.875 21.109 1 96.94 218 LEU A C 1
ATOM 1688 O O . LEU A 1 218 ? 8.148 47.125 21.844 1 96.94 218 LEU A O 1
ATOM 1692 N N . ALA A 1 219 ? 7.246 49.125 21.328 1 96.81 219 ALA A N 1
ATOM 1693 C CA . ALA A 1 219 ? 7.758 49.75 22.547 1 96.81 219 ALA A CA 1
ATOM 1694 C C . ALA A 1 219 ? 7.148 49.094 23.797 1 96.81 219 ALA A C 1
ATOM 1696 O O . ALA A 1 219 ? 7.809 49 24.828 1 96.81 219 ALA A O 1
ATOM 1697 N N . ASP A 1 220 ? 5.934 48.688 23.672 1 96.81 220 ASP A N 1
ATOM 1698 C CA . ASP A 1 220 ? 5.23 48.031 24.781 1 96.81 220 ASP A CA 1
ATOM 1699 C C . ASP A 1 220 ? 5.555 46.562 24.859 1 96.81 220 ASP A C 1
ATOM 1701 O O . ASP A 1 220 ? 4.945 45.812 25.641 1 96.81 220 ASP A O 1
ATOM 1705 N N . SER A 1 221 ? 6.41 46.062 24.016 1 96.88 221 SER A N 1
ATOM 1706 C CA . SER A 1 221 ? 6.895 44.688 23.969 1 96.88 221 SER A CA 1
ATOM 1707 C C . SER A 1 221 ? 5.758 43.719 23.688 1 96.88 221 SER A C 1
ATOM 1709 O O . SER A 1 221 ? 5.73 42.594 24.234 1 96.88 221 SER A O 1
ATOM 1711 N N . ARG A 1 222 ? 4.75 44.125 22.859 1 97.5 222 ARG A N 1
ATOM 1712 C CA . ARG A 1 222 ? 3.691 43.219 22.438 1 97.5 222 ARG A CA 1
ATOM 1713 C C . ARG A 1 222 ? 4.262 42.062 21.656 1 97.5 222 ARG A C 1
ATOM 1715 O O . ARG A 1 222 ? 5.141 42.219 20.812 1 97.5 222 ARG A O 1
ATOM 1722 N N . VAL A 1 223 ? 3.791 40.938 22.047 1 98.44 223 VAL A N 1
ATOM 1723 C CA . VAL A 1 223 ? 4.23 39.75 21.344 1 98.44 223 VAL A CA 1
ATOM 1724 C C . VAL A 1 223 ? 3.617 39.719 19.938 1 98.44 223 VAL A C 1
ATOM 1726 O O . VAL A 1 223 ? 2.41 39.906 19.781 1 98.44 223 VAL A O 1
ATOM 1729 N N . MET A 1 224 ? 4.484 39.531 18.938 1 98.5 224 MET A N 1
ATOM 1730 C CA . MET A 1 224 ? 4.043 39.5 17.547 1 98.5 224 MET A CA 1
ATOM 1731 C C . MET A 1 224 ? 3.332 38.188 17.234 1 98.5 224 MET A C 1
ATOM 1733 O O . MET A 1 224 ? 2.264 38.188 16.625 1 98.5 224 MET A O 1
ATOM 1737 N N . LEU A 1 225 ? 3.91 37.094 17.625 1 98.5 225 LEU A N 1
ATOM 1738 C CA . LEU A 1 225 ? 3.373 35.781 17.281 1 98.5 225 LEU A CA 1
ATOM 1739 C C . LEU A 1 225 ? 3.654 34.75 18.375 1 98.5 225 LEU A C 1
ATOM 1741 O O . LEU A 1 225 ? 4.758 34.719 18.922 1 98.5 225 LEU A O 1
ATOM 1745 N N . VAL A 1 226 ? 2.67 34.031 18.766 1 98.62 226 VAL A N 1
ATOM 1746 C CA . VAL A 1 226 ? 2.793 32.875 19.641 1 98.62 226 VAL A CA 1
ATOM 1747 C C . VAL A 1 226 ? 2.477 31.594 18.859 1 98.62 226 VAL A C 1
ATOM 1749 O O . VAL A 1 226 ? 1.337 31.391 18.453 1 98.62 226 VAL A O 1
ATOM 1752 N N . ASP A 1 227 ? 3.473 30.766 18.609 1 98.06 227 ASP A N 1
ATOM 1753 C CA . ASP A 1 227 ? 3.283 29.453 18 1 98.06 227 ASP A CA 1
ATOM 1754 C C . ASP A 1 227 ? 2.852 28.422 19.047 1 98.06 227 ASP A C 1
ATOM 1756 O O . ASP A 1 227 ? 3.693 27.812 19.719 1 98.06 227 ASP A O 1
ATOM 1760 N N . VAL A 1 228 ? 1.54 28.203 19.125 1 98.06 228 VAL A N 1
ATOM 1761 C CA . VAL A 1 228 ? 0.944 27.328 20.125 1 98.06 228 VAL A CA 1
ATOM 1762 C C . VAL A 1 228 ? 1.05 25.875 19.672 1 98.06 228 VAL A C 1
ATOM 1764 O O . VAL A 1 228 ? 0.559 25.516 18.594 1 98.06 228 VAL A O 1
ATOM 1767 N N . GLY A 1 229 ? 1.626 25.047 20.5 1 94.69 229 GLY A N 1
ATOM 1768 C CA . GLY A 1 229 ? 1.891 23.672 20.094 1 94.69 229 GLY A CA 1
ATOM 1769 C C . GLY A 1 229 ? 2.922 23.578 18.984 1 94.69 229 GLY A C 1
ATOM 1770 O O . GLY A 1 229 ? 2.768 22.781 18.062 1 94.69 229 GLY A O 1
ATOM 1771 N N . GLY A 1 230 ? 3.951 24.391 19.062 1 92.25 230 GLY A N 1
ATOM 1772 C CA . GLY A 1 230 ? 4.848 24.609 17.938 1 92.25 230 GLY A CA 1
ATOM 1773 C C . GLY A 1 230 ? 6.023 23.641 17.922 1 92.25 230 GLY A C 1
ATOM 1774 O O . GLY A 1 230 ? 6.875 23.719 17.031 1 92.25 230 GLY A O 1
ATOM 1775 N N . GLY A 1 231 ? 6.113 22.766 18.875 1 88.06 231 GLY A N 1
ATOM 1776 C CA . GLY A 1 231 ? 7.168 21.75 18.875 1 88.06 231 GLY A CA 1
ATOM 1777 C C . GLY A 1 231 ? 8.555 22.359 19.047 1 88.06 231 GLY A C 1
ATOM 1778 O O . GLY A 1 231 ? 8.805 23.109 19.984 1 88.06 231 GLY A O 1
ATOM 1779 N N . SER A 1 232 ? 9.438 22.141 18 1 85.06 232 SER A N 1
ATOM 1780 C CA . SER A 1 232 ? 10.836 22.531 18.094 1 85.06 232 SER A CA 1
ATOM 1781 C C . SER A 1 232 ? 11.031 23.969 17.625 1 85.06 232 SER A C 1
ATOM 1783 O O . SER A 1 232 ? 12.164 24.453 17.547 1 85.06 232 SER A O 1
ATOM 1785 N N . GLY A 1 233 ? 9.945 24.594 17.266 1 89.56 233 GLY A N 1
ATOM 1786 C CA . GLY A 1 233 ? 10.047 26 16.906 1 89.56 233 GLY A CA 1
ATOM 1787 C C . GLY A 1 233 ? 10.43 26.219 15.453 1 89.56 233 GLY A C 1
ATOM 1788 O O . GLY A 1 233 ? 10.852 27.312 15.07 1 89.56 233 GLY A O 1
ATOM 1789 N N . HIS A 1 234 ? 10.219 25.234 14.617 1 87.38 234 HIS A N 1
ATOM 1790 C CA . HIS A 1 234 ? 10.609 25.328 13.211 1 87.38 234 HIS A CA 1
ATOM 1791 C C . HIS A 1 234 ? 9.852 26.453 12.508 1 87.38 234 HIS A C 1
ATOM 1793 O O . HIS A 1 234 ? 10.383 27.094 11.602 1 87.38 234 HIS A O 1
ATOM 1799 N N . GLN A 1 235 ? 8.609 26.656 12.906 1 91.12 235 GLN A N 1
ATOM 1800 C CA . GLN A 1 235 ? 7.828 27.719 12.289 1 91.12 235 GLN A CA 1
ATOM 1801 C C . GLN A 1 235 ? 8.336 29.094 12.703 1 91.12 235 GLN A C 1
ATOM 1803 O O . GLN A 1 235 ? 8.344 30.031 11.906 1 91.12 235 GLN A O 1
ATOM 1808 N N . CYS A 1 236 ? 8.758 29.188 13.906 1 94.25 236 CYS A N 1
ATOM 1809 C CA . CYS A 1 236 ? 9.344 30.438 14.375 1 94.25 236 CYS A CA 1
ATOM 1810 C C . CYS A 1 236 ? 10.602 30.781 13.578 1 94.25 236 CYS A C 1
ATOM 1812 O O . CYS A 1 236 ? 10.781 31.922 13.148 1 94.25 236 CYS A O 1
ATOM 1814 N N . GLU A 1 237 ? 11.383 29.766 13.414 1 92 237 GLU A N 1
ATOM 1815 C CA . GLU A 1 237 ? 12.609 29.953 12.641 1 92 237 GLU A CA 1
ATOM 1816 C C . GLU A 1 237 ? 12.297 30.328 11.195 1 92 237 GLU A C 1
ATOM 1818 O O . GLU A 1 237 ? 12.953 31.203 10.625 1 92 237 GLU A O 1
ATOM 1823 N N . ALA A 1 238 ? 11.375 29.672 10.633 1 90.88 238 ALA A N 1
ATOM 1824 C CA . ALA A 1 238 ? 11 29.938 9.25 1 90.88 238 ALA A CA 1
ATOM 1825 C C . ALA A 1 238 ? 10.492 31.375 9.086 1 90.88 238 ALA A C 1
ATOM 1827 O O . ALA A 1 238 ? 10.805 32.031 8.094 1 90.88 238 ALA A O 1
ATOM 1828 N N . ILE A 1 239 ? 9.727 31.875 10.016 1 93.56 239 ILE A N 1
ATOM 1829 C CA . ILE A 1 239 ? 9.172 33.219 9.961 1 93.56 239 ILE A CA 1
ATOM 1830 C C . ILE A 1 239 ? 10.289 34.25 10.078 1 93.56 239 ILE A C 1
ATOM 1832 O O . ILE A 1 239 ? 10.336 35.219 9.305 1 93.56 239 ILE A O 1
ATOM 1836 N N . ARG A 1 240 ? 11.18 34.031 11.008 1 95.5 240 ARG A N 1
ATOM 1837 C CA . ARG A 1 240 ? 12.305 34.969 11.188 1 95.5 240 ARG A CA 1
ATOM 1838 C C . ARG A 1 240 ? 13.172 35.031 9.938 1 95.5 240 ARG A C 1
ATOM 1840 O O . ARG A 1 240 ? 13.617 36.094 9.539 1 95.5 240 ARG A O 1
ATOM 1847 N N . LYS A 1 241 ? 13.367 33.875 9.359 1 92 241 LYS A N 1
ATOM 1848 C CA . LYS A 1 241 ? 14.219 33.812 8.172 1 92 241 LYS A CA 1
ATOM 1849 C C . LYS A 1 241 ? 13.523 34.438 6.961 1 92 241 LYS A C 1
ATOM 1851 O O . LYS A 1 241 ? 14.164 35.156 6.176 1 92 241 LYS A O 1
ATOM 1856 N N . ALA A 1 242 ? 12.305 34.219 6.832 1 92.94 242 ALA A N 1
ATOM 1857 C CA . ALA A 1 242 ? 11.562 34.625 5.648 1 92.94 242 ALA A CA 1
ATOM 1858 C C . ALA A 1 242 ? 11.266 36.125 5.707 1 92.94 242 ALA A C 1
ATOM 1860 O O . ALA A 1 242 ? 11.203 36.812 4.672 1 92.94 242 ALA A O 1
ATOM 1861 N N . PHE A 1 243 ? 11.047 36.625 6.906 1 93.94 243 PHE A N 1
ATOM 1862 C CA . PHE A 1 243 ? 10.625 38 7.062 1 93.94 243 PHE A CA 1
ATOM 1863 C C . PHE A 1 243 ? 11.5 38.719 8.078 1 93.94 243 PHE A C 1
ATOM 1865 O O . PHE A 1 243 ? 11.008 39.188 9.109 1 93.94 243 PHE A O 1
ATOM 1872 N N . PRO A 1 244 ? 12.703 38.938 7.715 1 92.94 244 PRO A N 1
ATOM 1873 C CA . PRO A 1 244 ? 13.625 39.562 8.672 1 92.94 244 PRO A CA 1
ATOM 1874 C C . PRO A 1 244 ? 13.211 40.969 9.062 1 92.94 244 PRO A C 1
ATOM 1876 O O . PRO A 1 244 ? 13.641 41.469 10.102 1 92.94 244 PRO A O 1
ATOM 1879 N N . HIS A 1 245 ? 12.375 41.594 8.312 1 92.81 245 HIS A N 1
ATOM 1880 C CA . HIS A 1 245 ? 11.969 42.969 8.57 1 92.81 245 HIS A CA 1
ATOM 1881 C C . HIS A 1 245 ? 10.891 43.031 9.648 1 92.81 245 HIS A C 1
ATOM 1883 O O . HIS A 1 245 ? 10.633 44.094 10.211 1 92.81 245 HIS A O 1
ATOM 1889 N N . LEU A 1 246 ? 10.18 41.906 9.891 1 94.25 246 LEU A N 1
ATOM 1890 C CA . LEU A 1 246 ? 9.156 41.875 10.93 1 94.25 246 LEU A CA 1
ATOM 1891 C C . LEU A 1 246 ? 9.797 41.906 12.312 1 94.25 246 LEU A C 1
ATOM 1893 O O . LEU A 1 246 ? 10.633 41.062 12.641 1 94.25 246 LEU A O 1
ATOM 1897 N N . LYS A 1 247 ? 9.367 43 12.961 1 94.5 247 LYS A N 1
ATOM 1898 C CA . LYS A 1 247 ? 9.898 43.188 14.305 1 94.5 247 LYS A CA 1
ATOM 1899 C C . LYS A 1 247 ? 8.914 42.688 15.367 1 94.5 247 LYS A C 1
ATOM 1901 O O . LYS A 1 247 ? 7.715 42.594 15.109 1 94.5 247 LYS A O 1
ATOM 1906 N N . GLY A 1 248 ? 9.391 42.281 16.5 1 96.62 248 GLY A N 1
ATOM 1907 C CA . GLY A 1 248 ? 8.562 41.812 17.594 1 96.62 248 GLY A CA 1
ATOM 1908 C C . GLY A 1 248 ? 8.953 40.469 18.125 1 96.62 248 GLY A C 1
ATOM 1909 O O . GLY A 1 248 ? 9.703 39.719 17.469 1 96.62 248 GLY A O 1
ATOM 1910 N N . ARG A 1 249 ? 8.414 40.156 19.234 1 97.69 249 ARG A N 1
ATOM 1911 C CA . ARG A 1 249 ? 8.727 38.906 19.906 1 97.69 249 ARG A CA 1
ATOM 1912 C C . ARG A 1 249 ? 7.953 37.75 19.297 1 97.69 249 ARG A C 1
ATOM 1914 O O . ARG A 1 249 ? 6.773 37.875 18.969 1 97.69 249 ARG A O 1
ATOM 1921 N N . ILE A 1 250 ? 8.633 36.656 19.047 1 98.06 250 ILE A N 1
ATOM 1922 C CA . ILE A 1 250 ? 8.047 35.406 18.594 1 98.06 250 ILE A CA 1
ATOM 1923 C C . ILE A 1 250 ? 8.289 34.312 19.641 1 98.06 250 ILE A C 1
ATOM 1925 O O . ILE A 1 250 ? 9.422 34.125 20.109 1 98.06 250 ILE A O 1
ATOM 1929 N N . LEU A 1 251 ? 7.246 33.688 20.016 1 98.12 251 LEU A N 1
ATOM 1930 C CA . LEU A 1 251 ? 7.355 32.625 21.031 1 98.12 251 LEU A CA 1
ATOM 1931 C C . LEU A 1 251 ? 6.863 31.297 20.484 1 98.12 251 LEU A C 1
ATOM 1933 O O . LEU A 1 251 ? 5.922 31.25 19.688 1 98.12 251 LEU A O 1
ATOM 1937 N N . VAL A 1 252 ? 7.504 30.188 20.891 1 97.81 252 VAL A N 1
ATOM 1938 C CA . VAL A 1 252 ? 6.984 28.844 20.688 1 97.81 252 VAL A CA 1
ATOM 1939 C C . VAL A 1 252 ? 6.562 28.234 22.016 1 97.81 252 VAL A C 1
ATOM 1941 O O . VAL A 1 252 ? 7.273 28.359 23.016 1 97.81 252 VAL A O 1
ATOM 1944 N N . GLU A 1 253 ? 5.375 27.703 22 1 97.69 253 GLU A N 1
ATOM 1945 C CA . GLU A 1 253 ? 4.832 27.016 23.172 1 97.69 253 GLU A CA 1
ATOM 1946 C C . GLU A 1 253 ? 4.645 25.531 22.875 1 97.69 253 GLU A C 1
ATOM 1948 O O . GLU A 1 253 ? 4.168 25.156 21.797 1 97.69 253 GLU A O 1
ATOM 1953 N N . ASP A 1 254 ? 5.012 24.703 23.766 1 94.81 254 ASP A N 1
ATOM 1954 C CA . ASP A 1 254 ? 4.688 23.281 23.766 1 94.81 254 ASP A CA 1
ATOM 1955 C C . ASP A 1 254 ? 4.918 22.672 25.141 1 94.81 254 ASP A C 1
ATOM 1957 O O . ASP A 1 254 ? 5.328 23.359 26.078 1 94.81 254 ASP A O 1
ATOM 1961 N N . LEU A 1 255 ? 4.555 21.391 25.266 1 91.88 255 LEU A N 1
ATOM 1962 C CA . LEU A 1 255 ? 4.781 20.688 26.531 1 91.88 255 LEU A CA 1
ATOM 1963 C C . LEU A 1 255 ? 6.262 20.703 26.906 1 91.88 255 LEU A C 1
ATOM 1965 O O . LEU A 1 255 ? 7.121 20.766 26.016 1 91.88 255 LEU A O 1
ATOM 1969 N N . PRO A 1 256 ? 6.574 20.562 28.156 1 91.38 256 PRO A N 1
ATOM 1970 C CA . PRO A 1 256 ? 7.961 20.625 28.625 1 91.38 256 PRO A CA 1
ATOM 1971 C C . PRO A 1 256 ? 8.875 19.641 27.906 1 91.38 256 PRO A C 1
ATOM 1973 O O . PRO A 1 256 ? 9.984 20 27.5 1 91.38 256 PRO A O 1
ATOM 1976 N N . PHE A 1 257 ? 8.43 18.5 27.719 1 82.19 257 PHE A N 1
ATOM 1977 C CA . PHE A 1 257 ? 9.297 17.484 27.141 1 82.19 257 PHE A CA 1
ATOM 1978 C C . PHE A 1 257 ? 9.617 17.797 25.688 1 82.19 257 PHE A C 1
ATOM 1980 O O . PHE A 1 257 ? 10.656 17.391 25.172 1 82.19 257 PHE A O 1
ATOM 1987 N N . MET A 1 258 ? 8.773 18.547 25.016 1 84.06 258 MET A N 1
ATOM 1988 C CA . MET A 1 258 ? 9.023 18.953 23.641 1 84.06 258 MET A CA 1
ATOM 1989 C C . MET A 1 258 ? 9.961 20.156 23.594 1 84.06 258 MET A C 1
ATOM 1991 O O . MET A 1 258 ? 10.953 20.156 22.875 1 84.06 258 MET A O 1
ATOM 1995 N N . VAL A 1 259 ? 9.703 21.203 24.344 1 90.38 259 VAL A N 1
ATOM 1996 C CA . VAL A 1 259 ? 10.438 22.453 24.234 1 90.38 259 VAL A CA 1
ATOM 1997 C C . VAL A 1 259 ? 11.82 22.297 24.859 1 90.38 259 VAL A C 1
ATOM 1999 O O . VAL A 1 259 ? 12.75 23.031 24.531 1 90.38 259 VAL A O 1
ATOM 2002 N N . ASN A 1 260 ? 11.938 21.312 25.797 1 87.81 260 ASN A N 1
ATOM 2003 C CA . ASN A 1 260 ? 13.242 21.078 26.406 1 87.81 260 ASN A CA 1
ATOM 2004 C C . ASN A 1 260 ? 14.242 20.531 25.391 1 87.81 260 ASN A C 1
ATOM 2006 O O . ASN A 1 260 ? 15.453 20.578 25.625 1 87.81 260 ASN A O 1
ATOM 2010 N N . ARG A 1 261 ? 13.734 20.109 24.281 1 81.62 261 ARG A N 1
ATOM 2011 C CA . ARG A 1 261 ? 14.594 19.578 23.234 1 81.62 261 ARG A CA 1
ATOM 2012 C C . ARG A 1 261 ? 15.148 20.703 22.359 1 81.62 261 ARG A C 1
ATOM 2014 O O . ARG A 1 261 ? 16.094 20.5 21.609 1 81.62 261 ARG A O 1
ATOM 2021 N N . ILE A 1 262 ? 14.656 21.922 22.484 1 90.25 262 ILE A N 1
ATOM 2022 C CA . ILE A 1 262 ? 15.078 23.062 21.672 1 90.25 262 ILE A CA 1
ATOM 2023 C C . ILE A 1 262 ? 16.422 23.578 22.156 1 90.25 262 ILE A C 1
ATOM 2025 O O . ILE A 1 262 ? 16.609 23.781 23.359 1 90.25 262 ILE A O 1
ATOM 2029 N N . ASP A 1 263 ? 17.344 23.719 21.25 1 92.38 263 ASP A N 1
ATOM 2030 C CA . ASP A 1 263 ? 18.594 24.406 21.562 1 92.38 263 ASP A CA 1
ATOM 2031 C C . ASP A 1 263 ? 18.344 25.875 21.891 1 92.38 263 ASP A C 1
ATOM 2033 O O . ASP A 1 263 ? 18.156 26.688 20.984 1 92.38 263 ASP A O 1
ATOM 2037 N N . LYS A 1 264 ? 18.469 26.188 23.109 1 91.62 264 LYS A N 1
ATOM 2038 C CA . LYS A 1 264 ? 18.109 27.531 23.562 1 91.62 264 LYS A CA 1
ATOM 2039 C C . LYS A 1 264 ? 19.047 28.578 22.969 1 91.62 264 LYS A C 1
ATOM 2041 O O . LYS A 1 264 ? 18.625 29.719 22.703 1 91.62 264 LYS A O 1
ATOM 2046 N N . GLU A 1 265 ? 20.281 28.219 22.781 1 94.38 265 GLU A N 1
ATOM 2047 C CA . GLU A 1 265 ? 21.219 29.141 22.156 1 94.38 265 GLU A CA 1
ATOM 2048 C C . GLU A 1 265 ? 20.828 29.406 20.703 1 94.38 265 GLU A C 1
ATOM 2050 O O . GLU A 1 265 ? 20.891 30.562 20.25 1 94.38 265 GLU A O 1
ATOM 2055 N N . HIS A 1 266 ? 20.453 28.375 20.094 1 93.56 266 HIS A N 1
ATOM 2056 C CA . HIS A 1 266 ? 19.984 28.531 18.734 1 93.56 266 HIS A CA 1
ATOM 2057 C C . HIS A 1 266 ? 18.734 29.391 18.672 1 93.56 266 HIS A C 1
ATOM 2059 O O . HIS A 1 266 ? 18.625 30.281 17.828 1 93.56 266 HIS A O 1
ATOM 2065 N N . ALA A 1 267 ? 17.828 29.125 19.547 1 95.5 267 ALA A N 1
ATOM 2066 C CA . ALA A 1 267 ? 16.578 29.891 19.594 1 95.5 267 ALA A CA 1
ATOM 2067 C C . ALA A 1 267 ? 16.859 31.375 19.797 1 95.5 267 ALA A C 1
ATOM 2069 O O . ALA A 1 267 ? 16.25 32.219 19.125 1 95.5 267 ALA A O 1
ATOM 2070 N N . ARG A 1 268 ? 17.812 31.641 20.625 1 94.62 268 ARG A N 1
ATOM 2071 C CA . ARG A 1 268 ? 18.188 33.031 20.906 1 94.62 268 ARG A CA 1
ATOM 2072 C C . ARG A 1 268 ? 18.828 33.656 19.672 1 94.62 268 ARG A C 1
ATOM 2074 O O . ARG A 1 268 ? 18.5 34.812 19.328 1 94.62 268 ARG A O 1
ATOM 2081 N N . THR A 1 269 ? 19.672 32.938 19.031 1 95.44 269 THR A N 1
ATOM 2082 C CA . THR A 1 269 ? 20.359 33.438 17.859 1 95.44 269 THR A CA 1
ATOM 2083 C C . THR A 1 269 ? 19.375 33.75 16.734 1 95.44 269 THR A C 1
ATOM 2085 O O . THR A 1 269 ? 19.5 34.75 16.047 1 95.44 269 THR A O 1
ATOM 2088 N N . VAL A 1 270 ? 18.453 32.906 16.547 1 94.75 270 VAL A N 1
ATOM 2089 C CA . VAL A 1 270 ? 17.453 33.062 15.484 1 94.75 270 VAL A CA 1
ATOM 2090 C C . VAL A 1 270 ? 16.469 34.156 15.859 1 94.75 270 VAL A C 1
ATOM 2092 O O . VAL A 1 270 ? 15.984 34.875 14.992 1 94.75 270 VAL A O 1
ATOM 2095 N N . GLY A 1 271 ? 16.172 34.25 17.188 1 96.19 271 GLY A N 1
ATOM 2096 C CA . GLY A 1 271 ? 15.32 35.344 17.641 1 96.19 271 GLY A CA 1
ATOM 2097 C C . GLY A 1 271 ? 13.914 34.875 17.984 1 96.19 271 GLY A C 1
ATOM 2098 O O . GLY A 1 271 ? 12.938 35.531 17.609 1 96.19 271 GLY A O 1
ATOM 2099 N N . PHE A 1 272 ? 13.734 33.75 18.625 1 97.06 272 PHE A N 1
ATOM 2100 C CA . PHE A 1 272 ? 12.438 33.344 19.172 1 97.06 272 PHE A CA 1
ATOM 2101 C C . PHE A 1 272 ? 12.594 32.812 20.594 1 97.06 272 PHE A C 1
ATOM 2103 O O . PHE A 1 272 ? 13.695 32.469 21.016 1 97.06 272 PHE A O 1
ATOM 2110 N N . GLU A 1 273 ? 11.555 32.875 21.359 1 97.44 273 GLU A N 1
ATOM 2111 C CA . GLU A 1 273 ? 11.523 32.469 22.766 1 97.44 273 GLU A CA 1
ATOM 2112 C C . GLU A 1 273 ? 10.781 31.172 22.969 1 97.44 273 GLU A C 1
ATOM 2114 O O . GLU A 1 273 ? 9.891 30.828 22.172 1 97.44 273 GLU A O 1
ATOM 2119 N N . VAL A 1 274 ? 11.242 30.422 23.953 1 97.31 274 VAL A N 1
ATOM 2120 C CA . VAL A 1 274 ? 10.672 29.109 24.234 1 97.31 274 VAL A CA 1
ATOM 2121 C C . VAL A 1 274 ? 9.891 29.156 25.547 1 97.31 274 VAL A C 1
ATOM 2123 O O . VAL A 1 274 ? 10.422 29.578 26.578 1 97.31 274 VAL A O 1
ATOM 2126 N N . VAL A 1 275 ? 8.68 28.75 25.516 1 96.88 275 VAL A N 1
ATOM 2127 C CA . VAL A 1 275 ? 7.812 28.75 26.688 1 96.88 275 VAL A CA 1
ATOM 2128 C C . VAL A 1 275 ? 7.156 27.391 26.844 1 96.88 275 VAL A C 1
ATOM 2130 O O . VAL A 1 275 ? 6.512 26.891 25.922 1 96.88 275 VAL A O 1
ATOM 2133 N N . ALA A 1 276 ? 7.34 26.719 28 1 96.69 276 ALA A N 1
ATOM 2134 C CA . ALA A 1 276 ? 6.609 25.484 28.297 1 96.69 276 ALA A CA 1
ATOM 2135 C C . ALA A 1 276 ? 5.141 25.781 28.594 1 96.69 276 ALA A C 1
ATOM 2137 O O . ALA A 1 276 ? 4.828 26.641 29.422 1 96.69 276 ALA A O 1
ATOM 2138 N N . HIS A 1 277 ? 4.25 25.125 27.859 1 97.19 277 HIS A N 1
ATOM 2139 C CA . HIS A 1 277 ? 2.824 25.391 28.031 1 97.19 277 HIS A CA 1
ATOM 2140 C C . HIS A 1 277 ? 1.981 24.234 27.516 1 97.19 277 HIS A C 1
ATOM 2142 O O . HIS A 1 277 ? 2.303 23.625 26.484 1 97.19 277 HIS A O 1
ATOM 2148 N N . ASP A 1 278 ? 0.994 23.859 28.297 1 95.94 278 ASP A N 1
ATOM 2149 C CA . ASP A 1 278 ? -0.083 22.969 27.891 1 95.94 278 ASP A CA 1
ATOM 2150 C C . ASP A 1 278 ? -1.265 23.75 27.328 1 95.94 278 ASP A C 1
ATOM 2152 O O . ASP A 1 278 ? -1.949 24.469 28.062 1 95.94 278 ASP A O 1
ATOM 2156 N N . PHE A 1 279 ? -1.568 23.578 26.047 1 97.19 279 PHE A N 1
ATOM 2157 C CA . PHE A 1 279 ? -2.531 24.453 25.391 1 97.19 279 PHE A CA 1
ATOM 2158 C C . PHE A 1 279 ? -3.945 24.172 25.891 1 97.19 279 PHE A C 1
ATOM 2160 O O . PHE A 1 279 ? -4.887 24.891 25.547 1 97.19 279 PHE A O 1
ATOM 2167 N N . PHE A 1 280 ? -4.152 23.188 26.75 1 96.5 280 PHE A N 1
ATOM 2168 C CA . PHE A 1 280 ? -5.438 22.953 27.406 1 96.5 280 PHE A CA 1
ATOM 2169 C C . PHE A 1 280 ? -5.586 23.844 28.641 1 96.5 280 PHE A C 1
ATOM 2171 O O . PHE A 1 280 ? -6.676 23.953 29.203 1 96.5 280 PHE A O 1
ATOM 2178 N N . LYS A 1 281 ? -4.551 24.453 29.047 1 97.44 281 LYS A N 1
ATOM 2179 C CA . LYS A 1 281 ? -4.543 25.375 30.188 1 97.44 281 LYS A CA 1
ATOM 2180 C C . LYS A 1 281 ? -4.641 26.812 29.719 1 97.44 281 LYS A C 1
ATOM 2182 O O . LYS A 1 281 ? -4.473 27.109 28.531 1 97.44 281 LYS A O 1
ATOM 2187 N N . PRO A 1 282 ? -4.906 27.672 30.672 1 97.88 282 PRO A N 1
ATOM 2188 C CA . PRO A 1 282 ? -5.004 29.078 30.281 1 97.88 282 PRO A CA 1
ATOM 2189 C C . PRO A 1 282 ? -3.746 29.594 29.578 1 97.88 282 PRO A C 1
ATOM 2191 O O . PRO A 1 282 ? -2.631 29.266 29.984 1 97.88 282 PRO A O 1
ATOM 2194 N N . GLN A 1 283 ? -3.955 30.297 28.484 1 98.38 283 GLN A N 1
ATOM 2195 C CA . GLN A 1 283 ? -2.865 30.844 27.688 1 98.38 283 GLN A CA 1
ATOM 2196 C C . GLN A 1 283 ? -2.107 31.922 28.453 1 98.38 283 GLN A C 1
ATOM 2198 O O . GLN A 1 283 ? -2.672 32.969 28.797 1 98.38 283 GLN A O 1
ATOM 2203 N N . PRO A 1 284 ? -0.849 31.688 28.703 1 98.12 284 PRO A N 1
ATOM 2204 C CA . PRO A 1 284 ? -0.093 32.625 29.547 1 98.12 284 PRO A CA 1
ATOM 2205 C C . PRO A 1 284 ? 0.26 33.906 28.812 1 98.12 284 PRO A C 1
ATOM 2207 O O . PRO A 1 284 ? 0.484 34.938 29.453 1 98.12 284 PRO A O 1
ATOM 2210 N N . ILE A 1 285 ? 0.431 33.938 27.531 1 98.44 285 ILE A N 1
ATOM 2211 C CA . ILE A 1 285 ? 0.755 35.125 26.75 1 98.44 285 ILE A CA 1
ATOM 2212 C C . ILE A 1 285 ? -0.532 35.781 26.281 1 98.44 285 ILE A C 1
ATOM 2214 O O . ILE A 1 285 ? -1.225 35.281 25.391 1 98.44 285 ILE A O 1
ATOM 2218 N N . ARG A 1 286 ? -0.794 36.938 26.844 1 98.12 286 ARG A N 1
ATOM 2219 C CA . ARG A 1 286 ? -2.039 37.625 26.547 1 98.12 286 ARG A CA 1
ATOM 2220 C C . ARG A 1 286 ? -1.809 38.781 25.547 1 98.12 286 ARG A C 1
ATOM 2222 O O . ARG A 1 286 ? -0.749 39.406 25.547 1 98.12 286 ARG A O 1
ATOM 2229 N N . GLY A 1 287 ? -2.785 38.938 24.672 1 98.12 287 GLY A N 1
ATOM 2230 C CA . GLY A 1 287 ? -2.836 40.094 23.781 1 98.12 287 GLY A CA 1
ATOM 2231 C C . GLY A 1 287 ? -1.815 40.031 22.656 1 98.12 287 GLY A C 1
ATOM 2232 O O . GLY A 1 287 ? -1.44 41.062 22.094 1 98.12 287 GLY A O 1
ATOM 2233 N N . ALA A 1 288 ? -1.278 38.875 22.344 1 98.5 288 ALA A N 1
ATOM 2234 C CA . ALA A 1 288 ? -0.391 38.75 21.188 1 98.5 288 ALA A CA 1
ATOM 2235 C C . ALA A 1 288 ? -1.106 39.188 19.906 1 98.5 288 ALA A C 1
ATOM 2237 O O . ALA A 1 288 ? -2.338 39.156 19.844 1 98.5 288 ALA A O 1
ATOM 2238 N N . LYS A 1 289 ? -0.319 39.625 18.953 1 98.31 289 LYS A N 1
ATOM 2239 C CA . LYS A 1 289 ? -0.902 40.031 17.672 1 98.31 289 LYS A CA 1
ATOM 2240 C C . LYS A 1 289 ? -1.46 38.812 16.922 1 98.31 289 LYS A C 1
ATOM 2242 O O . LYS A 1 289 ? -2.57 38.875 16.391 1 98.31 289 LYS A O 1
ATOM 2247 N N . VAL A 1 290 ? -0.683 37.719 16.844 1 98.38 290 VAL A N 1
ATOM 2248 C CA . VAL A 1 290 ? -1.118 36.5 16.156 1 98.38 290 VAL A CA 1
ATOM 2249 C C . VAL A 1 290 ? -0.876 35.312 17.062 1 98.38 290 VAL A C 1
ATOM 2251 O O . VAL A 1 290 ? 0.206 35.156 17.625 1 98.38 290 VAL A O 1
ATOM 2254 N N . TYR A 1 291 ? -1.859 34.531 17.297 1 98.75 291 TYR A N 1
ATOM 2255 C CA . TYR A 1 291 ? -1.717 33.156 17.781 1 98.75 291 TYR A CA 1
ATOM 2256 C C . TYR A 1 291 ? -1.759 32.156 16.625 1 98.75 291 TYR A C 1
ATOM 2258 O O . TYR A 1 291 ? -2.613 32.25 15.742 1 98.75 291 TYR A O 1
ATOM 2266 N N . TYR A 1 292 ? -0.794 31.281 16.578 1 98.06 292 TYR A N 1
ATOM 2267 C CA . TYR A 1 292 ? -0.592 30.375 15.453 1 98.06 292 TYR A CA 1
ATOM 2268 C C . TYR A 1 292 ? -0.66 28.922 15.891 1 98.06 292 TYR A C 1
ATOM 2270 O O . TYR A 1 292 ? 0.011 28.531 16.844 1 98.06 292 TYR A O 1
ATOM 2278 N N . MET A 1 293 ? -1.528 28.156 15.266 1 97.44 293 MET A N 1
ATOM 2279 C CA . MET A 1 293 ? -1.633 26.719 15.492 1 97.44 293 MET A CA 1
ATOM 2280 C C . MET A 1 293 ? -1.513 25.938 14.18 1 97.44 293 MET A C 1
ATOM 2282 O O . MET A 1 293 ? -2.389 26.031 13.32 1 97.44 293 MET A O 1
ATOM 2286 N N . ARG A 1 294 ? -0.406 25.25 14.086 1 94.88 294 ARG A N 1
ATOM 2287 C CA . ARG A 1 294 ? -0.206 24.438 12.891 1 94.88 294 ARG A CA 1
ATOM 2288 C C . ARG A 1 294 ? -0.281 22.938 13.227 1 94.88 294 ARG A C 1
ATOM 2290 O O . ARG A 1 294 ? 0.468 22.453 14.07 1 94.88 294 ARG A O 1
ATOM 2297 N N . ASN A 1 295 ? -1.212 22.234 12.516 1 92 295 ASN A N 1
ATOM 2298 C CA . ASN A 1 295 ? -1.367 20.797 12.711 1 92 295 ASN A CA 1
ATOM 2299 C C . ASN A 1 295 ? -1.567 20.453 14.188 1 92 295 ASN A C 1
ATOM 2301 O O . ASN A 1 295 ? -0.93 19.547 14.711 1 92 295 ASN A O 1
ATOM 2305 N N . VAL A 1 296 ? -2.277 21.281 14.859 1 94.62 296 VAL A N 1
ATOM 2306 C CA . VAL A 1 296 ? -2.594 21.094 16.266 1 94.62 296 VAL A CA 1
ATOM 2307 C C . VAL A 1 296 ? -4.039 20.625 16.422 1 94.62 296 VAL A C 1
ATOM 2309 O O . VAL A 1 296 ? -4.301 19.547 16.953 1 94.62 296 VAL A O 1
ATOM 2312 N N . ILE A 1 297 ? -4.93 21.328 15.781 1 96.38 297 ILE A N 1
ATOM 2313 C CA . ILE A 1 297 ? -6.355 21.125 16.031 1 96.38 297 ILE A CA 1
ATOM 2314 C C . ILE A 1 297 ? -6.812 19.828 15.359 1 96.38 297 ILE A C 1
ATOM 2316 O O . ILE A 1 297 ? -7.684 19.141 15.883 1 96.38 297 ILE A O 1
ATOM 2320 N N . HIS A 1 298 ? -6.195 19.453 14.234 1 94.5 298 HIS A N 1
ATOM 2321 C CA . HIS A 1 298 ? -6.641 18.281 13.492 1 94.5 298 HIS A CA 1
ATOM 2322 C C . HIS A 1 298 ? -6.398 17 14.281 1 94.5 298 HIS A C 1
ATOM 2324 O O . HIS A 1 298 ? -6.957 15.953 13.961 1 94.5 298 HIS A O 1
ATOM 2330 N N . ASP A 1 299 ? -5.664 17.094 15.352 1 92.75 299 ASP A N 1
ATOM 2331 C CA . ASP A 1 299 ? -5.375 15.914 16.172 1 92.75 299 ASP A CA 1
ATOM 2332 C C . ASP A 1 299 ? -6.508 15.641 17.156 1 92.75 299 ASP A C 1
ATOM 2334 O O . ASP A 1 299 ? -6.48 14.648 17.891 1 92.75 299 ASP A O 1
ATOM 2338 N N . TRP A 1 300 ? -7.496 16.516 17.125 1 94.69 300 TRP A N 1
ATOM 2339 C CA . TRP A 1 300 ? -8.484 16.469 18.203 1 94.69 300 TRP A CA 1
ATOM 2340 C C . TRP A 1 300 ? -9.898 16.5 17.641 1 94.69 300 TRP A C 1
ATOM 2342 O O . TRP A 1 300 ? -10.148 17.109 16.594 1 94.69 300 TRP A O 1
ATOM 2352 N N . ASP A 1 301 ? -10.773 15.805 18.406 1 92.69 301 ASP A N 1
ATOM 2353 C CA . ASP A 1 301 ? -12.18 15.945 18.047 1 92.69 301 ASP A CA 1
ATOM 2354 C C . ASP A 1 301 ? -12.703 17.344 18.406 1 92.69 301 ASP A C 1
ATOM 2356 O O . ASP A 1 301 ? -11.969 18.156 18.969 1 92.69 301 ASP A O 1
ATOM 2360 N N . ASP A 1 302 ? -13.961 17.609 18.109 1 94.25 302 ASP A N 1
ATOM 2361 C CA . ASP A 1 302 ? -14.5 18.969 18.25 1 94.25 302 ASP A CA 1
ATOM 2362 C C . ASP A 1 302 ? -14.508 19.406 19.719 1 94.25 302 ASP A C 1
ATOM 2364 O O . ASP A 1 302 ? -14.266 20.578 20.016 1 94.25 302 ASP A O 1
ATOM 2368 N N . GLU A 1 303 ? -14.812 18.5 20.578 1 94.75 303 GLU A N 1
ATOM 2369 C CA . GLU A 1 303 ? -14.883 18.828 22 1 94.75 303 GLU A CA 1
ATOM 2370 C C . GLU A 1 303 ? -13.508 19.25 22.531 1 94.75 303 GLU A C 1
ATOM 2372 O O . GLU A 1 303 ? -13.375 20.281 23.172 1 94.75 303 GLU A O 1
ATOM 2377 N N . ARG A 1 304 ? -12.539 18.484 22.219 1 94.81 304 ARG A N 1
ATOM 2378 C CA . ARG A 1 304 ? -11.188 18.797 22.688 1 94.81 304 ARG A CA 1
ATOM 2379 C C . ARG A 1 304 ? -10.602 19.984 21.938 1 94.81 304 ARG A C 1
ATOM 2381 O O . ARG A 1 304 ? -9.844 20.766 22.5 1 94.81 304 ARG A O 1
ATOM 2388 N N . ALA A 1 305 ? -10.93 20.062 20.656 1 97 305 ALA A N 1
ATOM 2389 C CA . ALA A 1 305 ? -10.516 21.234 19.906 1 97 305 ALA A CA 1
ATOM 2390 C C . ALA A 1 305 ? -11.047 22.516 20.547 1 97 305 ALA A C 1
ATOM 2392 O O . ALA A 1 305 ? -10.336 23.516 20.641 1 97 305 ALA A O 1
ATOM 2393 N N . SER A 1 306 ? -12.273 22.484 21 1 97.62 306 SER A N 1
ATOM 2394 C CA . SER A 1 306 ? -12.867 23.625 21.688 1 97.62 306 SER A CA 1
ATOM 2395 C C . SER A 1 306 ? -12.109 23.969 22.969 1 97.62 306 SER A C 1
ATOM 2397 O O . SER A 1 306 ? -11.906 25.141 23.281 1 97.62 306 SER A O 1
ATOM 2399 N N . ALA A 1 307 ? -11.703 22.922 23.641 1 97.38 307 ALA A N 1
ATOM 2400 C CA . ALA A 1 307 ? -10.969 23.094 24.891 1 97.38 307 ALA A CA 1
ATOM 2401 C C . ALA A 1 307 ? -9.609 23.75 24.656 1 97.38 307 ALA A C 1
ATOM 2403 O O . ALA A 1 307 ? -9.031 24.344 25.562 1 97.38 307 ALA A O 1
ATOM 2404 N N . ILE A 1 308 ? -9.086 23.641 23.438 1 97.62 308 ILE A N 1
ATOM 2405 C CA . ILE A 1 308 ? -7.828 24.281 23.062 1 97.62 308 ILE A CA 1
ATOM 2406 C C . ILE A 1 308 ? -8.094 25.719 22.609 1 97.62 308 ILE A C 1
ATOM 2408 O O . ILE A 1 308 ? -7.34 26.625 22.938 1 97.62 308 ILE A O 1
ATOM 2412 N N . LEU A 1 309 ? -9.18 25.922 21.875 1 98.25 309 LEU A N 1
ATOM 2413 C CA . LEU A 1 309 ? -9.484 27.203 21.234 1 98.25 309 LEU A CA 1
ATOM 2414 C C . LEU A 1 309 ? -9.93 28.219 22.281 1 98.25 309 LEU A C 1
ATOM 2416 O O . LEU A 1 309 ? -9.633 29.406 22.156 1 98.25 309 LEU A O 1
ATOM 2420 N N . GLN A 1 310 ? -10.539 27.812 23.312 1 97.44 310 GLN A N 1
ATOM 2421 C CA . GLN A 1 310 ? -11.156 28.703 24.297 1 97.44 310 GLN A CA 1
ATOM 2422 C C . GLN A 1 310 ? -10.102 29.484 25.078 1 97.44 310 GLN A C 1
ATOM 2424 O O . GLN A 1 310 ? -10.18 30.703 25.188 1 97.44 310 GLN A O 1
ATOM 2429 N N . PRO A 1 311 ? -9.094 28.734 25.625 1 97.62 311 PRO A N 1
ATOM 2430 C CA . PRO A 1 311 ? -8.055 29.484 26.328 1 97.62 311 PRO A CA 1
ATOM 2431 C C . PRO A 1 311 ? -7.359 30.5 25.422 1 97.62 311 PRO A C 1
ATOM 2433 O O . PRO A 1 311 ? -6.941 31.562 25.891 1 97.62 311 PRO A O 1
ATOM 2436 N N . THR A 1 312 ? -7.195 30.188 24.172 1 97.38 312 THR A N 1
ATOM 2437 C CA . THR A 1 312 ? -6.586 31.109 23.234 1 97.38 312 THR A CA 1
ATOM 2438 C C . THR A 1 312 ? -7.496 32.312 22.984 1 97.38 312 THR A C 1
ATOM 2440 O O . THR A 1 312 ? -7.039 33.469 22.984 1 97.38 312 THR A O 1
ATOM 2443 N N . HIS A 1 313 ? -8.766 32.062 22.797 1 97.81 313 HIS A N 1
ATOM 2444 C CA . HIS A 1 313 ? -9.742 33.125 22.594 1 97.81 313 HIS A CA 1
ATOM 2445 C C . HIS A 1 313 ? -9.727 34.094 23.75 1 97.81 313 HIS A C 1
ATOM 2447 O O . HIS A 1 313 ? -9.742 35.312 23.547 1 97.81 313 HIS A O 1
ATOM 2453 N N . GLU A 1 314 ? -9.633 33.594 24.938 1 97.44 314 GLU A N 1
ATOM 2454 C CA . GLU A 1 314 ? -9.648 34.406 26.156 1 97.44 314 GLU A CA 1
ATOM 2455 C C . GLU A 1 314 ? -8.406 35.281 26.25 1 97.44 314 GLU A C 1
ATOM 2457 O O . GLU A 1 314 ? -8.438 36.344 26.859 1 97.44 314 GLU A O 1
ATOM 2462 N N . ALA A 1 315 ? -7.355 34.844 25.672 1 98.12 315 ALA A N 1
ATOM 2463 C CA . ALA A 1 315 ? -6.082 35.531 25.766 1 98.12 315 ALA A CA 1
ATOM 2464 C C . ALA A 1 315 ? -5.973 36.625 24.688 1 98.12 315 ALA A C 1
ATOM 2466 O O . ALA A 1 315 ? -5.113 37.5 24.766 1 98.12 315 ALA A O 1
ATOM 2467 N N . MET A 1 316 ? -6.777 36.562 23.688 1 98 316 MET A N 1
ATOM 2468 C CA . MET A 1 316 ? -6.691 37.438 22.516 1 98 316 MET A CA 1
ATOM 2469 C C . MET A 1 316 ? -7.133 38.875 22.875 1 98 316 MET A C 1
ATOM 2471 O O . MET A 1 316 ? -8.07 39.062 23.656 1 98 316 MET A O 1
ATOM 2475 N N . ALA A 1 317 ? -6.418 39.812 22.297 1 96.94 317 ALA A N 1
ATOM 2476 C CA . ALA A 1 317 ? -6.91 41.188 22.25 1 96.94 317 ALA A CA 1
ATOM 2477 C C . ALA A 1 317 ? -7.93 41.375 21.141 1 96.94 317 ALA A C 1
ATOM 2479 O O . ALA A 1 317 ? -8.164 40.469 20.344 1 96.94 317 ALA A O 1
ATOM 2480 N N . LYS A 1 318 ? -8.523 42.531 21.062 1 95.19 318 LYS A N 1
ATOM 2481 C CA . LYS A 1 318 ? -9.539 42.812 20.062 1 95.19 318 LYS A CA 1
ATOM 2482 C C . LYS A 1 318 ? -8.961 42.719 18.656 1 95.19 318 LYS A C 1
ATOM 2484 O O . LYS A 1 318 ? -9.656 42.344 17.719 1 95.19 318 LYS A O 1
ATOM 2489 N N . ASP A 1 319 ? -7.695 43.125 18.562 1 96.31 319 ASP A N 1
ATOM 2490 C CA . ASP A 1 319 ? -7.09 43.156 17.234 1 96.31 319 ASP A CA 1
ATOM 2491 C C . ASP A 1 319 ? -6.203 41.938 17 1 96.31 319 ASP A C 1
ATOM 2493 O O . ASP A 1 319 ? -5.438 41.906 16.047 1 96.31 319 ASP A O 1
ATOM 2497 N N . SER A 1 320 ? -6.266 40.938 17.906 1 98 320 SER A N 1
ATOM 2498 C CA . SER A 1 320 ? -5.523 39.719 17.703 1 98 320 SER A CA 1
ATOM 2499 C C . SER A 1 320 ? -6.129 38.875 16.594 1 98 320 SER A C 1
ATOM 2501 O O . SER A 1 320 ? -7.312 39 16.281 1 98 320 SER A O 1
ATOM 2503 N N . VAL A 1 321 ? -5.301 38.062 15.961 1 98.38 321 VAL A N 1
ATOM 2504 C CA . VAL A 1 321 ? -5.746 37.125 14.938 1 98.38 321 VAL A CA 1
ATOM 2505 C C . VAL A 1 321 ? -5.262 35.719 15.281 1 98.38 321 VAL A C 1
ATOM 2507 O O . VAL A 1 321 ? -4.137 35.531 15.758 1 98.38 321 VAL A O 1
ATOM 2510 N N . LEU A 1 322 ? -6.129 34.75 15.164 1 98.62 322 LEU A N 1
ATOM 2511 C CA . LEU A 1 322 ? -5.75 33.344 15.289 1 98.62 322 LEU A CA 1
ATOM 2512 C C . LEU A 1 322 ? -5.527 32.719 13.914 1 98.62 322 LEU A C 1
ATOM 2514 O O . LEU A 1 322 ? -6.434 32.688 13.078 1 98.62 322 LEU A O 1
ATOM 2518 N N . PHE A 1 323 ? -4.285 32.281 13.633 1 98.12 323 PHE A N 1
ATOM 2519 C CA . PHE A 1 323 ? -3.951 31.547 12.422 1 98.12 323 PHE A CA 1
ATOM 2520 C C . PHE A 1 323 ? -4.066 30.047 12.648 1 98.12 323 PHE A C 1
ATOM 2522 O O . PHE A 1 323 ? -3.295 29.469 13.414 1 98.12 323 PHE A O 1
ATOM 2529 N N . ILE A 1 324 ? -5.023 29.453 12.031 1 98 324 ILE A N 1
ATOM 2530 C CA . ILE A 1 324 ? -5.148 28 11.984 1 98 324 ILE A CA 1
ATOM 2531 C C . ILE A 1 324 ? -4.539 27.484 10.688 1 98 324 ILE A C 1
ATOM 2533 O O . ILE A 1 324 ? -5.109 27.656 9.609 1 98 324 ILE A O 1
ATOM 2537 N N . ASP A 1 325 ? -3.369 26.859 10.812 1 96.06 325 ASP A N 1
ATOM 2538 C CA . ASP A 1 325 ? -2.615 26.328 9.68 1 96.06 325 ASP A CA 1
ATOM 2539 C C . ASP A 1 325 ? -2.838 24.812 9.531 1 96.06 325 ASP A C 1
ATOM 2541 O O . ASP A 1 325 ? -2.139 24.016 10.148 1 96.06 325 ASP A O 1
ATOM 2545 N N . GLU A 1 326 ? -3.836 24.469 8.742 1 96.31 326 GLU A N 1
ATOM 2546 C CA . GLU A 1 326 ? -4.324 23.094 8.656 1 96.31 326 GLU A CA 1
ATOM 2547 C C . GLU A 1 326 ? -4.672 22.719 7.215 1 96.31 326 GLU A C 1
ATOM 2549 O O . GLU A 1 326 ? -4.648 23.578 6.324 1 96.31 326 GLU A O 1
ATOM 2554 N N . ILE A 1 327 ? -4.906 21.406 7.055 1 95.25 327 ILE A N 1
ATOM 2555 C CA . ILE A 1 327 ? -5.43 20.891 5.793 1 95.25 327 ILE A CA 1
ATOM 2556 C C . ILE A 1 327 ? -6.934 21.156 5.719 1 95.25 327 ILE A C 1
ATOM 2558 O O . ILE A 1 327 ? -7.66 20.875 6.676 1 95.25 327 ILE A O 1
ATOM 2562 N N . ILE A 1 328 ? -7.371 21.734 4.652 1 95.88 328 ILE A N 1
ATOM 2563 C CA . ILE A 1 328 ? -8.797 21.953 4.434 1 95.88 328 ILE A CA 1
ATOM 2564 C C . ILE A 1 328 ? -9.312 20.953 3.391 1 95.88 328 ILE A C 1
ATOM 2566 O O . ILE A 1 328 ? -8.844 20.953 2.248 1 95.88 328 ILE A O 1
ATOM 2570 N N . LEU A 1 329 ? -10.25 20.156 3.775 1 95.44 329 LEU A N 1
ATOM 2571 C CA . LEU A 1 329 ? -10.836 19.188 2.852 1 95.44 329 LEU A CA 1
ATOM 2572 C C . LEU A 1 329 ? -11.898 19.844 1.977 1 95.44 329 LEU A C 1
ATOM 2574 O O . LEU A 1 329 ? -12.805 20.516 2.486 1 95.44 329 LEU A O 1
ATOM 2578 N N . PRO A 1 330 ? -11.781 19.719 0.676 1 94.06 330 PRO A N 1
ATOM 2579 C CA . PRO A 1 330 ? -12.836 20.234 -0.193 1 94.06 330 PRO A CA 1
ATOM 2580 C C . PRO A 1 330 ? -14.117 19.406 -0.136 1 94.06 330 PRO A C 1
ATOM 2582 O O . PRO A 1 330 ? -14.086 18.25 0.306 1 94.06 330 PRO A O 1
ATOM 2585 N N . LYS A 1 331 ? -15.18 20.031 -0.563 1 91.81 331 LYS A N 1
ATOM 2586 C CA . LYS A 1 331 ? -16.453 19.344 -0.585 1 91.81 331 LYS A CA 1
ATOM 2587 C C . LYS A 1 331 ? -16.438 18.203 -1.6 1 91.81 331 LYS A C 1
ATOM 2589 O O . LYS A 1 331 ? -17.078 17.172 -1.391 1 91.81 331 LYS A O 1
ATOM 2594 N N . VAL A 1 332 ? -15.836 18.438 -2.713 1 92.81 332 VAL A N 1
ATOM 2595 C CA . VAL A 1 332 ? -15.711 17.438 -3.773 1 92.81 332 VAL A CA 1
ATOM 2596 C C . VAL A 1 332 ? -14.281 17.453 -4.312 1 92.81 332 VAL A C 1
ATOM 2598 O O . VAL A 1 332 ? -13.594 18.469 -4.254 1 92.81 332 VAL A O 1
ATOM 2601 N N . GLY A 1 333 ? -13.875 16.312 -4.672 1 90 333 GLY A N 1
ATOM 2602 C CA . GLY A 1 333 ? -12.617 16.25 -5.402 1 90 333 GLY A CA 1
ATOM 2603 C C . GLY A 1 333 ? -11.406 16.312 -4.5 1 90 333 GLY A C 1
ATOM 2604 O O . GLY A 1 333 ? -10.375 16.875 -4.867 1 90 333 GLY A O 1
ATOM 2605 N N . ALA A 1 334 ? -11.484 15.812 -3.262 1 92.25 334 ALA A N 1
ATOM 2606 C CA . ALA A 1 334 ? -10.312 15.727 -2.393 1 92.25 334 ALA A CA 1
ATOM 2607 C C . ALA A 1 334 ? -9.188 14.938 -3.059 1 92.25 334 ALA A C 1
ATOM 2609 O O . ALA A 1 334 ? -9.438 13.93 -3.721 1 92.25 334 ALA A O 1
ATOM 2610 N N . SER A 1 335 ? -7.961 15.438 -2.916 1 88.81 335 SER A N 1
ATOM 2611 C CA . SER A 1 335 ? -6.797 14.734 -3.441 1 88.81 335 SER A CA 1
ATOM 2612 C C . SER A 1 335 ? -6.5 13.477 -2.633 1 88.81 335 SER A C 1
ATOM 2614 O O . SER A 1 335 ? -6.996 13.32 -1.515 1 88.81 335 SER A O 1
ATOM 2616 N N . SER A 1 336 ? -5.723 12.539 -3.227 1 88.94 336 SER A N 1
ATOM 2617 C CA . SER A 1 336 ? -5.312 11.328 -2.523 1 88.94 336 SER A CA 1
ATOM 2618 C C . SER A 1 336 ? -4.539 11.664 -1.251 1 88.94 336 SER A C 1
ATOM 2620 O O . SER A 1 336 ? -4.707 11 -0.225 1 88.94 336 SER A O 1
ATOM 2622 N N . ARG A 1 337 ? -3.719 12.695 -1.291 1 88.62 337 ARG A N 1
ATOM 2623 C CA . ARG A 1 337 ? -2.932 13.086 -0.126 1 88.62 337 ARG A CA 1
ATOM 2624 C C . ARG A 1 337 ? -3.832 13.562 1.009 1 88.62 337 ARG A C 1
ATOM 2626 O O . ARG A 1 337 ? -3.621 13.203 2.168 1 88.62 337 ARG A O 1
ATOM 2633 N N . GLN A 1 338 ? -4.809 14.375 0.659 1 92.12 338 GLN A N 1
ATOM 2634 C CA . GLN A 1 338 ? -5.758 14.859 1.653 1 92.12 338 GLN A CA 1
ATOM 2635 C C . GLN A 1 338 ? -6.496 13.703 2.318 1 92.12 338 GLN A C 1
ATOM 2637 O O . GLN A 1 338 ? -6.621 13.656 3.545 1 92.12 338 GLN A O 1
ATOM 2642 N N . VAL A 1 339 ? -6.938 12.828 1.521 1 93.75 339 VAL A N 1
ATOM 2643 C CA . VAL A 1 339 ? -7.719 11.695 1.999 1 93.75 339 VAL A CA 1
ATOM 2644 C C . VAL A 1 339 ? -6.844 10.789 2.867 1 93.75 339 VAL A C 1
ATOM 2646 O O . VAL A 1 339 ? -7.277 10.328 3.924 1 93.75 339 VAL A O 1
ATOM 2649 N N . HIS A 1 340 ? -5.625 10.586 2.449 1 92.56 340 HIS A N 1
ATOM 2650 C CA . HIS A 1 340 ? -4.707 9.758 3.227 1 92.56 340 HIS A CA 1
ATOM 2651 C C . HIS A 1 340 ? -4.379 10.406 4.566 1 92.56 340 HIS A C 1
ATOM 2653 O O . HIS A 1 340 ? -4.27 9.719 5.582 1 92.56 340 HIS A O 1
ATOM 2659 N N . MET A 1 341 ? -4.215 11.688 4.52 1 92.81 341 MET A N 1
ATOM 2660 C CA . MET A 1 341 ? -3.957 12.391 5.77 1 92.81 341 MET A CA 1
ATOM 2661 C C . MET A 1 341 ? -5.137 12.258 6.727 1 92.81 341 MET A C 1
ATOM 2663 O O . MET A 1 341 ? -4.949 12.062 7.93 1 92.81 341 MET A O 1
ATOM 2667 N N . ASP A 1 342 ? -6.301 12.375 6.199 1 95.88 342 ASP A N 1
ATOM 2668 C CA . ASP A 1 342 ? -7.484 12.219 7.035 1 95.88 342 ASP A CA 1
ATOM 2669 C C . ASP A 1 342 ? -7.531 10.828 7.672 1 95.88 342 ASP A C 1
ATOM 2671 O O . ASP A 1 342 ? -7.844 10.695 8.859 1 95.88 342 ASP A O 1
ATOM 2675 N N . MET A 1 343 ? -7.191 9.805 6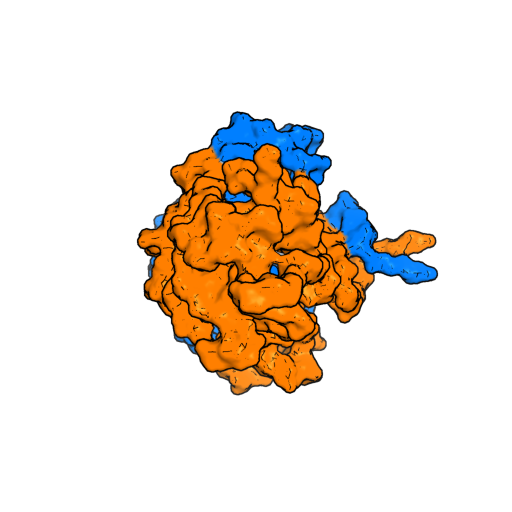.934 1 95.88 343 MET A N 1
ATOM 2676 C CA . MET A 1 343 ? -7.18 8.453 7.473 1 95.88 343 MET A CA 1
ATOM 2677 C C . MET A 1 343 ? -6.086 8.297 8.523 1 95.88 343 MET A C 1
ATOM 2679 O O . MET A 1 343 ? -6.289 7.633 9.547 1 95.88 343 MET A O 1
ATOM 2683 N N . ALA A 1 344 ? -4.984 8.875 8.195 1 93.94 344 ALA A N 1
ATOM 2684 C CA . ALA A 1 344 ? -3.869 8.797 9.141 1 93.94 344 ALA A CA 1
ATOM 2685 C C . ALA A 1 344 ? -4.238 9.422 10.484 1 93.94 344 ALA A C 1
ATOM 2687 O O . ALA A 1 344 ? -3.963 8.844 11.539 1 93.94 344 ALA A O 1
ATOM 2688 N N . VAL A 1 345 ? -4.898 10.555 10.445 1 94.88 345 VAL A N 1
ATOM 2689 C CA . VAL A 1 345 ? -5.281 11.25 11.664 1 94.88 345 VAL A CA 1
ATOM 2690 C C . VAL A 1 345 ? -6.367 10.453 12.391 1 94.88 345 VAL A C 1
ATOM 2692 O O . VAL A 1 345 ? -6.395 10.406 13.625 1 94.88 345 VAL A O 1
ATOM 2695 N N . MET A 1 346 ? -7.254 9.859 11.641 1 95.88 346 MET A N 1
ATOM 2696 C CA . MET A 1 346 ? -8.281 9.008 12.234 1 95.88 346 MET A CA 1
ATOM 2697 C C . MET A 1 346 ? -7.652 7.879 13.047 1 95.88 346 MET A C 1
ATOM 2699 O O . MET A 1 346 ? -8.008 7.668 14.203 1 95.88 346 MET A O 1
ATOM 2703 N N . VAL A 1 347 ? -6.691 7.184 12.438 1 95.69 347 VAL A N 1
ATOM 2704 C CA . VAL A 1 347 ? -6.125 6 13.07 1 95.69 347 VAL A CA 1
ATOM 2705 C C . VAL A 1 347 ? -5.199 6.422 14.211 1 95.69 347 VAL A C 1
ATOM 2707 O O . VAL A 1 347 ? -5.117 5.738 15.234 1 95.69 347 VAL A O 1
ATOM 2710 N N . PHE A 1 348 ? -4.523 7.527 14.008 1 93.31 348 PHE A N 1
ATOM 2711 C CA . PHE A 1 348 ? -3.502 7.969 14.953 1 93.31 348 PHE A CA 1
ATOM 2712 C C . PHE A 1 348 ? -4.137 8.594 16.188 1 93.31 348 PHE A C 1
ATOM 2714 O O . PHE A 1 348 ? -3.723 8.312 17.312 1 93.31 348 PHE A O 1
ATOM 2721 N N . ALA A 1 349 ? -5.191 9.43 15.969 1 93.12 349 ALA A N 1
ATOM 2722 C CA . ALA A 1 349 ? -5.637 10.297 17.062 1 93.12 349 ALA A CA 1
ATOM 2723 C C . ALA A 1 349 ? -7.152 10.234 17.219 1 93.12 349 ALA A C 1
ATOM 2725 O O . ALA A 1 349 ? -7.715 10.922 18.078 1 93.12 349 ALA A O 1
ATOM 2726 N N . GLY A 1 350 ? -7.828 9.352 16.469 1 94.25 350 GLY A N 1
ATOM 2727 C CA . GLY A 1 350 ? -9.281 9.391 16.516 1 94.25 350 GLY A CA 1
ATOM 2728 C C . GLY A 1 350 ? -9.859 10.758 16.188 1 94.25 350 GLY A C 1
ATOM 2729 O O . GLY A 1 350 ? -10.812 11.203 16.828 1 94.25 350 GLY A O 1
ATOM 2730 N N . ALA A 1 351 ? -9.219 11.43 15.281 1 95.5 351 ALA A N 1
ATOM 2731 C CA . ALA A 1 351 ? -9.586 12.781 14.875 1 95.5 351 ALA A CA 1
ATOM 2732 C C . ALA A 1 351 ? -9.844 12.852 13.375 1 95.5 351 ALA A C 1
ATOM 2734 O O . ALA A 1 351 ? -10.273 11.875 12.766 1 95.5 351 ALA A O 1
ATOM 2735 N N . MET A 1 352 ? -9.789 14.094 12.812 1 95.62 352 MET A N 1
ATOM 2736 C CA . MET A 1 352 ? -10.172 14.219 11.406 1 95.62 352 MET A CA 1
ATOM 2737 C C . MET A 1 352 ? -9.609 15.492 10.797 1 95.62 352 MET A C 1
ATOM 2739 O O . MET A 1 352 ? -9.336 16.469 11.508 1 95.62 352 MET A O 1
ATOM 2743 N N . GLU A 1 353 ? -9.344 15.414 9.5 1 96.56 353 GLU A N 1
ATOM 2744 C CA . GLU A 1 353 ? -9.242 16.641 8.727 1 96.56 353 GLU A CA 1
ATOM 2745 C C . GLU A 1 353 ? -10.625 17.25 8.461 1 96.56 353 GLU A C 1
ATOM 2747 O O . GLU A 1 353 ? -11.602 16.516 8.281 1 96.56 353 GLU A O 1
ATOM 2752 N N . ARG A 1 354 ? -10.68 18.516 8.414 1 97.12 354 ARG A N 1
ATOM 2753 C CA . ARG A 1 354 ? -11.984 19.172 8.391 1 97.12 354 ARG A CA 1
ATOM 2754 C C . ARG A 1 354 ? -12.219 19.891 7.066 1 97.12 354 ARG A C 1
ATOM 2756 O O . ARG A 1 354 ? -11.281 20.422 6.469 1 97.12 354 ARG A O 1
ATOM 2763 N N . THR A 1 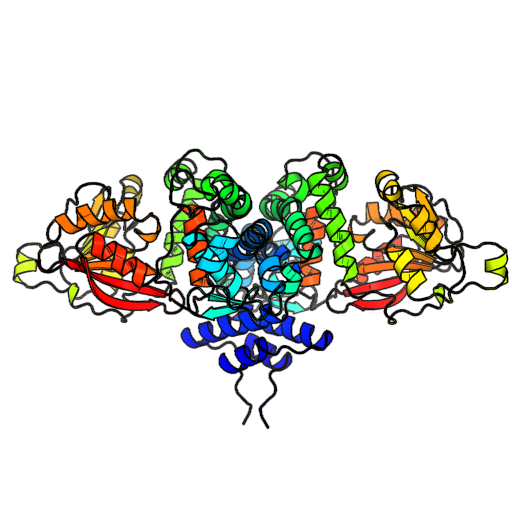355 ? -13.469 19.859 6.652 1 94.62 355 THR A N 1
ATOM 2764 C CA . THR A 1 355 ? -13.906 20.672 5.52 1 94.62 355 THR A CA 1
ATOM 2765 C C . THR A 1 355 ? -14.016 22.141 5.914 1 94.62 355 THR A C 1
ATOM 2767 O O . THR A 1 355 ? -13.938 22.484 7.098 1 94.62 355 THR A O 1
ATOM 2770 N N . ASP A 1 356 ? -14.242 22.969 4.875 1 93.81 356 ASP A N 1
ATOM 2771 C CA . ASP A 1 356 ? -14.453 24.391 5.125 1 93.81 356 ASP A CA 1
ATOM 2772 C C . ASP A 1 356 ? -15.633 24.609 6.07 1 93.81 356 ASP A C 1
ATOM 2774 O O . ASP A 1 356 ? -15.547 25.406 7.004 1 93.81 356 ASP A O 1
ATOM 2778 N N . LYS A 1 357 ? -16.641 23.891 5.816 1 94.56 357 LYS A N 1
ATOM 2779 C CA . LYS A 1 357 ? -17.844 24.047 6.645 1 94.56 357 LYS A CA 1
ATOM 2780 C C . LYS A 1 357 ? -17.578 23.609 8.078 1 94.56 357 LYS A C 1
ATOM 2782 O O . LYS A 1 357 ? -18 24.266 9.031 1 94.56 357 LYS A O 1
ATOM 2787 N N . GLN A 1 358 ? -16.922 22.531 8.234 1 95.56 358 GLN A N 1
ATOM 2788 C CA . GLN A 1 358 ? -16.609 22.016 9.57 1 95.56 358 GLN A CA 1
ATOM 2789 C C . GLN A 1 358 ? -15.711 22.984 10.336 1 95.56 358 GLN A C 1
ATOM 2791 O O . GLN A 1 358 ? -15.875 23.156 11.547 1 95.56 358 GLN A O 1
ATOM 2796 N N . TRP A 1 359 ? -14.766 23.594 9.664 1 97.38 359 TRP A N 1
ATOM 2797 C CA . TRP A 1 359 ? -13.922 24.609 10.289 1 97.38 359 TRP A CA 1
ATOM 2798 C C . TRP A 1 359 ? -14.75 25.812 10.719 1 97.38 359 TRP A C 1
ATOM 2800 O O . TRP A 1 359 ? -14.586 26.328 11.836 1 97.38 359 TRP A O 1
ATOM 2810 N N . LYS A 1 360 ? -15.602 26.266 9.805 1 97.12 360 LYS A N 1
ATOM 2811 C CA . LYS A 1 360 ? -16.469 27.391 10.117 1 97.12 360 LYS A CA 1
ATOM 2812 C C . LYS A 1 360 ? -17.328 27.109 11.352 1 97.12 360 LYS A C 1
ATOM 2814 O O . LYS A 1 360 ? -17.469 27.953 12.227 1 97.12 360 LYS A O 1
ATOM 2819 N N . ASP A 1 361 ? -17.859 25.906 11.375 1 97.44 361 ASP A N 1
ATOM 2820 C CA . ASP A 1 361 ? -18.688 25.516 12.508 1 97.44 361 ASP A CA 1
ATOM 2821 C C . ASP A 1 361 ? -17.875 25.453 13.797 1 97.44 361 ASP A C 1
ATOM 2823 O O . ASP A 1 361 ? -18.297 25.969 14.836 1 97.44 361 ASP A O 1
ATOM 2827 N N . LEU A 1 362 ? -16.734 24.781 13.758 1 97.88 362 LEU A N 1
ATOM 2828 C CA . LEU A 1 362 ? -15.898 24.625 14.938 1 97.88 362 LEU A CA 1
ATOM 2829 C C . LEU A 1 362 ? -15.453 25.984 15.477 1 97.88 362 LEU A C 1
ATOM 2831 O O . LEU A 1 362 ? -15.594 26.266 16.672 1 97.88 362 LEU A O 1
ATOM 2835 N N . LEU A 1 363 ? -14.93 26.828 14.594 1 98.25 363 LEU A N 1
ATOM 2836 C CA . LEU A 1 363 ? -14.445 28.141 15 1 98.25 363 LEU A CA 1
ATOM 2837 C C . LEU A 1 363 ? -15.602 29.031 15.445 1 98.25 363 LEU A C 1
ATOM 2839 O O . LEU A 1 363 ? -15.5 29.734 16.453 1 98.25 363 LEU A O 1
ATOM 2843 N N . GLY A 1 364 ? -16.688 28.984 14.711 1 97.75 364 GLY A N 1
ATOM 2844 C CA . GLY A 1 364 ? -17.859 29.734 15.07 1 97.75 364 GLY A CA 1
ATOM 2845 C C . GLY A 1 364 ? -18.391 29.391 16.453 1 97.75 364 GLY A C 1
ATOM 2846 O O . GLY A 1 364 ? -18.75 30.281 17.234 1 97.75 364 GLY A O 1
ATOM 2847 N N . ASN A 1 365 ? -18.453 28.156 16.766 1 97.31 365 ASN A N 1
ATOM 2848 C CA . ASN A 1 365 ? -18.953 27.672 18.047 1 97.31 365 ASN A CA 1
ATOM 2849 C C . ASN A 1 365 ? -18.016 28.078 19.188 1 97.31 365 ASN A C 1
ATOM 2851 O O . ASN A 1 365 ? -18.391 27.984 20.359 1 97.31 365 ASN A O 1
ATOM 2855 N N . ASN A 1 366 ? -16.875 28.547 18.859 1 97.69 366 ASN A N 1
ATOM 2856 C CA . ASN A 1 366 ? -15.906 28.938 19.875 1 97.69 366 ASN A CA 1
ATOM 2857 C C . ASN A 1 366 ? -15.602 30.422 19.828 1 97.69 366 ASN A C 1
ATOM 2859 O O . ASN A 1 366 ? -14.531 30.859 20.25 1 97.69 366 ASN A O 1
ATOM 2863 N N . GLY A 1 367 ? -16.5 31.188 19.219 1 97.19 367 GLY A N 1
ATOM 2864 C CA . GLY A 1 367 ? -16.453 32.656 19.312 1 97.19 367 GLY A CA 1
ATOM 2865 C C . GLY A 1 367 ? -15.578 33.281 18.25 1 97.19 367 GLY A C 1
ATOM 2866 O O . GLY A 1 367 ? -15.188 34.438 18.375 1 97.19 367 GLY A O 1
ATOM 2867 N N . PHE A 1 368 ? -15.289 32.562 17.219 1 98.31 368 PHE A N 1
ATOM 2868 C CA . PHE A 1 368 ? -14.438 33.094 16.156 1 98.31 368 PHE A CA 1
ATOM 2869 C C . PHE A 1 368 ? -15.234 33.281 14.867 1 98.31 368 PHE A C 1
ATOM 2871 O O . PHE A 1 368 ? -16.25 32.625 14.664 1 98.31 368 PHE A O 1
ATOM 2878 N N . GLU A 1 369 ? -14.82 34.156 14.086 1 97.38 369 GLU A N 1
ATOM 2879 C CA . GLU A 1 369 ? -15.203 34.281 12.68 1 97.38 369 GLU A CA 1
ATOM 2880 C C . GLU A 1 369 ? -13.984 34.219 11.766 1 97.38 369 GLU A C 1
ATOM 2882 O O . GLU A 1 369 ? -12.93 34.75 12.086 1 97.38 369 GLU A O 1
ATOM 2887 N N . ILE A 1 370 ? -14.141 33.5 10.695 1 98 370 ILE A N 1
ATOM 2888 C CA . ILE A 1 370 ? -13.039 33.375 9.742 1 98 370 ILE A CA 1
ATOM 2889 C C . ILE A 1 370 ? -13 34.625 8.852 1 98 370 ILE A C 1
ATOM 2891 O O . ILE A 1 370 ? -13.945 34.906 8.117 1 98 370 ILE A O 1
ATOM 2895 N N . ARG A 1 371 ? -11.945 35.312 8.922 1 97.12 371 ARG A N 1
ATOM 2896 C CA . ARG A 1 371 ? -11.773 36.531 8.141 1 97.12 371 ARG A CA 1
ATOM 2897 C C . ARG A 1 371 ? -11.195 36.219 6.762 1 97.12 371 ARG A C 1
ATOM 2899 O O . ARG A 1 371 ? -11.617 36.812 5.758 1 97.12 371 ARG A O 1
ATOM 2906 N N . ASP A 1 372 ? -10.227 35.406 6.699 1 96.44 372 ASP A N 1
ATOM 2907 C CA . ASP A 1 372 ? -9.539 35.062 5.461 1 96.44 372 ASP A CA 1
ATOM 2908 C C . ASP A 1 372 ? -9.133 33.594 5.461 1 96.44 372 ASP A C 1
ATOM 2910 O O . ASP A 1 372 ? -8.961 32.969 6.523 1 96.44 372 ASP A O 1
ATOM 2914 N N . ILE A 1 373 ? -9.062 33 4.316 1 95.88 373 ILE A N 1
ATOM 2915 C CA . ILE A 1 373 ? -8.469 31.703 4.078 1 95.88 373 ILE A CA 1
ATOM 2916 C C . ILE A 1 373 ? -7.418 31.797 2.971 1 95.88 373 ILE A C 1
ATOM 2918 O O . ILE A 1 373 ? -7.727 32.219 1.853 1 95.88 373 ILE A O 1
ATOM 2922 N N . TRP A 1 374 ? -6.199 31.438 3.277 1 95.31 374 TRP A N 1
ATOM 2923 C CA . TRP A 1 374 ? -5.117 31.484 2.299 1 95.31 374 TRP A CA 1
ATOM 2924 C C . TRP A 1 374 ? -4.52 30.094 2.082 1 95.31 374 TRP A C 1
ATOM 2926 O O . TRP A 1 374 ? -3.83 29.562 2.955 1 95.31 374 TRP A O 1
ATOM 2936 N N . VAL A 1 375 ? -4.742 29.516 0.917 1 91.5 375 VAL A N 1
ATOM 2937 C CA . VAL A 1 375 ? -4.203 28.219 0.568 1 91.5 375 VAL A CA 1
ATOM 2938 C C . VAL A 1 375 ? -2.781 28.375 0.032 1 91.5 375 VAL A C 1
ATOM 2940 O O . VAL A 1 375 ? -2.535 29.172 -0.873 1 91.5 375 VAL A O 1
ATOM 2943 N N . TYR A 1 376 ? -1.82 27.609 0.665 1 90.62 376 TYR A N 1
ATOM 2944 C CA . TYR A 1 376 ? -0.447 27.781 0.201 1 90.62 376 TYR A CA 1
ATOM 2945 C C . TYR A 1 376 ? 0.096 26.469 -0.356 1 90.62 376 TYR A C 1
ATOM 2947 O O . TYR A 1 376 ? 1.161 26.438 -0.978 1 90.62 376 TYR A O 1
ATOM 2955 N N . ASP A 1 377 ? -0.548 25.359 -0.139 1 86.94 377 ASP A N 1
ATOM 2956 C CA . ASP A 1 377 ? -0.261 24.062 -0.729 1 86.94 377 ASP A CA 1
ATOM 2957 C C . ASP A 1 377 ? -1.521 23.438 -1.331 1 86.94 377 ASP A C 1
ATOM 2959 O O . ASP A 1 377 ? -2.262 22.734 -0.642 1 86.94 377 ASP A O 1
ATOM 2963 N N . GLU A 1 378 ? -1.711 23.594 -2.51 1 76.31 378 GLU A N 1
ATOM 2964 C CA . GLU A 1 378 ? -2.943 23.203 -3.182 1 76.31 378 GLU A CA 1
ATOM 2965 C C . GLU A 1 378 ? -3.096 21.688 -3.195 1 76.31 378 GLU A C 1
ATOM 2967 O O . GLU A 1 378 ? -4.215 21.172 -3.152 1 76.31 378 GLU A O 1
ATOM 2972 N N . GLN A 1 379 ? -2.008 21 -3.197 1 74.81 379 GLN A N 1
ATOM 2973 C CA . GLN A 1 379 ? -2.061 19.547 -3.26 1 74.81 379 GLN A CA 1
ATOM 2974 C C . GLN A 1 379 ? -2.498 18.953 -1.924 1 74.81 379 GLN A C 1
ATOM 2976 O O . GLN A 1 379 ? -3.34 18.047 -1.884 1 74.81 379 GLN A O 1
ATOM 2981 N N . LEU A 1 380 ? -1.925 19.516 -0.951 1 83.88 380 LEU A N 1
ATOM 2982 C CA . LEU A 1 380 ? -2.252 19.031 0.385 1 83.88 380 LEU A CA 1
ATOM 2983 C C . LEU A 1 380 ? -3.494 19.734 0.929 1 83.88 380 LEU A C 1
ATOM 2985 O O . LEU A 1 380 ? -4.102 19.266 1.895 1 83.88 380 LEU A O 1
ATOM 2989 N N . GLY A 1 381 ? -3.861 20.828 0.278 1 88 381 GLY A N 1
ATOM 2990 C CA . GLY A 1 381 ? -4.93 21.656 0.823 1 88 381 GLY A CA 1
ATOM 2991 C C . GLY A 1 381 ? -4.535 22.375 2.098 1 88 381 GLY A C 1
ATOM 2992 O O . GLY A 1 381 ? -5.383 22.656 2.947 1 88 381 GLY A O 1
ATOM 2993 N N . ALA A 1 382 ? -3.236 22.594 2.227 1 92.19 382 ALA A N 1
ATOM 2994 C CA . ALA A 1 382 ? -2.77 23.344 3.396 1 92.19 382 ALA A CA 1
ATOM 2995 C C . ALA A 1 382 ? -3.096 24.828 3.271 1 92.19 382 ALA A C 1
ATOM 2997 O O . ALA A 1 382 ? -2.879 25.422 2.217 1 92.19 382 ALA A O 1
ATOM 2998 N N . ALA A 1 383 ? -3.664 25.344 4.285 1 94.81 383 ALA A N 1
ATOM 2999 C CA . ALA A 1 383 ? -4.113 26.734 4.277 1 94.81 383 ALA A CA 1
ATOM 3000 C C . ALA A 1 383 ? -4.043 27.344 5.672 1 94.81 383 ALA A C 1
ATOM 3002 O O . ALA A 1 383 ? -4.027 26.625 6.672 1 94.81 383 ALA A O 1
ATOM 3003 N N . ILE A 1 384 ? -3.938 28.609 5.645 1 96.69 384 ILE A N 1
ATOM 3004 C CA . ILE A 1 384 ? -4.105 29.375 6.875 1 96.69 384 ILE A CA 1
ATOM 3005 C C . ILE A 1 384 ? -5.52 29.953 6.934 1 96.69 384 ILE A C 1
ATOM 3007 O O . ILE A 1 384 ? -5.922 30.719 6.055 1 96.69 384 ILE A O 1
ATOM 3011 N N . LEU A 1 385 ? -6.27 29.547 7.934 1 97.75 385 LEU A N 1
ATOM 3012 C CA . LEU A 1 385 ? -7.504 30.219 8.297 1 97.75 385 LEU A CA 1
ATOM 3013 C C . LEU A 1 385 ? -7.234 31.328 9.305 1 97.75 385 LEU A C 1
ATOM 3015 O O . LEU A 1 385 ? -6.812 31.062 10.438 1 97.75 385 LEU A O 1
ATOM 3019 N N . ALA A 1 386 ? -7.445 32.594 8.852 1 98 386 ALA A N 1
ATOM 3020 C CA . ALA A 1 386 ? -7.355 33.719 9.781 1 98 386 ALA A CA 1
ATOM 3021 C C . ALA A 1 386 ? -8.672 33.938 10.508 1 98 386 ALA A C 1
ATOM 3023 O O . ALA A 1 386 ? -9.664 34.344 9.906 1 98 386 ALA A O 1
ATOM 3024 N N . ALA A 1 387 ? -8.641 33.562 11.773 1 98.31 387 ALA A N 1
ATOM 3025 C CA . ALA A 1 387 ? -9.844 33.688 12.594 1 98.31 387 ALA A CA 1
ATOM 3026 C C . ALA A 1 387 ? -9.742 34.875 13.555 1 98.31 387 ALA A C 1
ATOM 3028 O O . ALA A 1 387 ? -8.68 35.125 14.125 1 98.31 387 ALA A O 1
ATOM 3029 N N . VAL A 1 388 ? -10.812 35.656 13.703 1 98.25 388 VAL A N 1
ATOM 3030 C CA . VAL A 1 388 ? -10.867 36.781 14.609 1 98.25 388 VAL A CA 1
ATOM 3031 C C . VAL A 1 388 ? -12.055 36.656 15.555 1 98.25 388 VAL A C 1
ATOM 3033 O O . VAL A 1 388 ? -13.008 35.906 15.258 1 98.25 388 VAL A O 1
ATOM 3036 N N . PRO A 1 389 ? -11.914 37.219 16.766 1 96.38 389 PRO A N 1
ATOM 3037 C CA . PRO A 1 389 ? -13.078 37.188 17.641 1 96.38 389 PRO A CA 1
ATOM 3038 C C . PRO A 1 389 ? -14.336 37.75 16.984 1 96.38 389 PRO A C 1
ATOM 3040 O O . PRO A 1 389 ? -14.258 38.75 16.266 1 96.38 389 PRO A O 1
ATOM 3043 N N . LYS A 1 390 ? -15.43 37 17.203 1 92.25 390 LYS A N 1
ATOM 3044 C CA . LYS A 1 390 ? -16.703 37.5 16.703 1 92.25 390 LYS A CA 1
ATOM 3045 C C . LYS A 1 390 ? -17.047 38.875 17.297 1 92.25 390 LYS A C 1
ATOM 3047 O O . LYS A 1 390 ? -16.75 39.125 18.469 1 92.25 390 LYS A O 1
ATOM 3052 N N . SER A 1 391 ? -17.391 39.781 16.344 1 79.5 391 SER A N 1
ATOM 3053 C CA . SER A 1 391 ? -17.844 41.094 16.812 1 79.5 391 SER A CA 1
ATOM 3054 C C . SER A 1 391 ? -19.109 40.969 17.672 1 79.5 391 SER A C 1
ATOM 3056 O O . SER A 1 391 ? -19.969 40.125 17.406 1 79.5 391 SER A O 1
ATOM 3058 N N . GLU A 1 392 ? -19.094 41.406 19.016 1 58.16 392 GLU A N 1
ATOM 3059 C CA . GLU A 1 392 ? -20.312 41.5 19.812 1 58.16 392 GLU A CA 1
ATOM 3060 C C . GLU A 1 392 ? -21.422 42.219 19.062 1 58.16 392 GLU A C 1
ATOM 3062 O O . GLU A 1 392 ? -21.141 43.125 18.266 1 58.16 392 GLU A O 1
ATOM 3067 N N . MET B 1 1 ? 1.313 18.859 -35.062 1 24.48 1 MET B N 1
ATOM 3068 C CA . MET B 1 1 ? 1.328 19.453 -33.75 1 24.48 1 MET B CA 1
ATOM 3069 C C . MET B 1 1 ? 1.198 18.375 -32.656 1 24.48 1 MET B C 1
ATOM 3071 O O . MET B 1 1 ? 0.202 17.656 -32.625 1 24.48 1 MET B O 1
ATOM 3075 N N . ALA B 1 2 ? 2.186 17.641 -32.25 1 37.66 2 ALA B N 1
ATOM 3076 C CA . ALA B 1 2 ? 2.277 16.484 -31.344 1 37.66 2 ALA B CA 1
ATOM 3077 C C . ALA B 1 2 ? 1.332 16.656 -30.156 1 37.66 2 ALA B C 1
ATOM 3079 O O . ALA B 1 2 ? 1.432 17.625 -29.406 1 37.66 2 ALA B O 1
ATOM 3080 N N . SER B 1 3 ? 0.074 16.297 -30.094 1 49.41 3 SER B N 1
ATOM 3081 C CA . SER B 1 3 ? -0.982 16.422 -29.094 1 49.41 3 SER B CA 1
ATOM 3082 C C . SER B 1 3 ? -0.451 16.172 -27.688 1 49.41 3 SER B C 1
ATOM 3084 O O . SER B 1 3 ? 0.107 15.102 -27.422 1 49.41 3 SER B O 1
ATOM 3086 N N . THR B 1 4 ? -0.054 17.156 -26.766 1 67.94 4 THR B N 1
ATOM 3087 C CA . THR B 1 4 ? 0.669 17.234 -25.5 1 67.94 4 THR B CA 1
ATOM 3088 C C . THR B 1 4 ? -0.127 16.562 -24.375 1 67.94 4 THR B C 1
ATOM 3090 O O . THR B 1 4 ? -1.275 16.938 -24.125 1 67.94 4 THR B O 1
ATOM 3093 N N . ILE B 1 5 ? 0.256 15.242 -24 1 80.38 5 ILE B N 1
ATOM 3094 C CA . ILE B 1 5 ? -0.331 14.516 -22.875 1 80.38 5 ILE B CA 1
ATOM 3095 C C . ILE B 1 5 ? -0.364 15.414 -21.641 1 80.38 5 ILE B C 1
ATOM 3097 O O . ILE B 1 5 ? 0.662 15.969 -21.234 1 80.38 5 ILE B O 1
ATOM 3101 N N . ASN B 1 6 ? -1.656 15.781 -21.25 1 82.44 6 ASN B N 1
ATOM 3102 C CA . ASN B 1 6 ? -1.827 16.547 -20.016 1 82.44 6 ASN B CA 1
ATOM 3103 C C . ASN B 1 6 ? -2.803 15.867 -19.062 1 82.44 6 ASN B C 1
ATOM 3105 O O . ASN B 1 6 ? -3.258 14.758 -19.328 1 82.44 6 ASN B O 1
ATOM 3109 N N . ALA B 1 7 ? -3.033 16.438 -17.938 1 84.19 7 ALA B N 1
ATOM 3110 C CA . ALA B 1 7 ? -3.881 15.836 -16.906 1 84.19 7 ALA B CA 1
ATOM 3111 C C . ALA B 1 7 ? -5.289 15.586 -17.438 1 84.19 7 ALA B C 1
ATOM 3113 O O . ALA B 1 7 ? -5.879 14.531 -17.156 1 84.19 7 ALA B O 1
ATOM 3114 N N . GLU B 1 8 ? -5.789 16.469 -18.234 1 81.75 8 GLU B N 1
ATOM 3115 C CA . GLU B 1 8 ? -7.148 16.344 -18.75 1 81.75 8 GLU B CA 1
ATOM 3116 C C . GLU B 1 8 ? -7.273 15.141 -19.688 1 81.75 8 GLU B C 1
ATOM 3118 O O . GLU B 1 8 ? -8.25 14.398 -19.625 1 81.75 8 GLU B O 1
ATOM 3123 N N . SER B 1 9 ? -6.332 15.008 -20.531 1 84.62 9 SER B N 1
ATOM 3124 C CA . SER B 1 9 ? -6.363 13.891 -21.484 1 84.62 9 SER B CA 1
ATOM 3125 C C . SER B 1 9 ? -6.223 12.555 -20.75 1 84.62 9 SER B C 1
ATOM 3127 O O . SER B 1 9 ? -6.836 11.562 -21.156 1 84.62 9 SER B O 1
ATOM 3129 N N . LEU B 1 10 ? -5.422 12.531 -19.703 1 85.38 10 LEU B N 1
ATOM 3130 C CA . LEU B 1 10 ? -5.281 11.312 -18.906 1 85.38 10 LEU B CA 1
ATOM 3131 C C . LEU B 1 10 ? -6.582 10.977 -18.188 1 85.38 10 LEU B C 1
ATOM 3133 O O . LEU B 1 10 ? -6.973 9.805 -18.109 1 85.38 10 LEU B O 1
ATOM 3137 N N . LEU B 1 11 ? -7.242 11.984 -17.672 1 80.69 11 LEU B N 1
ATOM 3138 C CA . LEU B 1 11 ? -8.508 11.773 -16.984 1 80.69 11 LEU B CA 1
ATOM 3139 C C . LEU B 1 11 ? -9.57 11.234 -17.938 1 80.69 11 LEU B C 1
ATOM 3141 O O . LEU B 1 11 ? -10.375 10.383 -17.562 1 80.69 11 LEU B O 1
ATOM 3145 N N . HIS B 1 12 ? -9.562 11.719 -19.141 1 79.31 12 HIS B N 1
ATOM 3146 C CA . HIS B 1 12 ? -10.477 11.211 -20.156 1 79.31 12 HIS B CA 1
ATOM 3147 C C . HIS B 1 12 ? -10.219 9.734 -20.438 1 79.31 12 HIS B C 1
ATOM 3149 O O . HIS B 1 12 ? -11.156 8.945 -20.562 1 79.31 12 HIS B O 1
ATOM 3155 N N . LEU B 1 13 ? -8.992 9.398 -20.547 1 81.38 13 LEU B N 1
ATOM 3156 C CA . LEU B 1 13 ? -8.625 8.008 -20.781 1 81.38 13 LEU B CA 1
ATOM 3157 C C . LEU B 1 13 ? -9.008 7.133 -19.594 1 81.38 13 LEU B C 1
ATOM 3159 O O . LEU B 1 13 ? -9.43 5.984 -19.781 1 81.38 13 LEU B O 1
ATOM 3163 N N . ALA B 1 14 ? -8.883 7.637 -18.438 1 79.31 14 ALA B N 1
ATOM 3164 C CA . ALA B 1 14 ? -9.242 6.906 -17.219 1 79.31 14 ALA B CA 1
ATOM 3165 C C . ALA B 1 14 ? -10.734 6.586 -17.203 1 79.31 14 ALA B C 1
ATOM 3167 O O . ALA B 1 14 ? -11.148 5.547 -16.688 1 79.31 14 ALA B O 1
ATOM 3168 N N . GLN B 1 15 ? -11.453 7.422 -17.766 1 76.44 15 GLN B N 1
ATOM 3169 C CA . GLN B 1 15 ? -12.898 7.234 -17.781 1 76.44 15 GLN B CA 1
ATOM 3170 C C . GLN B 1 15 ? -13.312 6.266 -18.891 1 76.44 15 GLN B C 1
ATOM 3172 O O . GLN B 1 15 ? -14.414 5.703 -18.844 1 76.44 15 GLN B O 1
ATOM 3177 N N . ASN B 1 16 ? -12.43 6.137 -19.859 1 79.69 16 ASN B N 1
ATOM 3178 C CA . ASN B 1 16 ? -12.719 5.254 -20.984 1 79.69 16 ASN B CA 1
ATOM 3179 C C . ASN B 1 16 ? -11.539 4.336 -21.281 1 79.69 16 ASN B C 1
ATOM 3181 O O . ASN B 1 16 ? -10.953 4.398 -22.359 1 79.69 16 ASN B O 1
ATOM 3185 N N . PRO B 1 17 ? -11.258 3.506 -20.375 1 79.81 17 PRO B N 1
ATOM 3186 C CA . PRO B 1 17 ? -10.094 2.646 -20.625 1 79.81 17 PRO B CA 1
ATOM 3187 C C . PRO B 1 17 ? -10.344 1.627 -21.734 1 79.81 17 PRO B C 1
ATOM 3189 O O . PRO B 1 17 ? -11.492 1.269 -22 1 79.81 17 PRO B O 1
ATOM 3192 N N . PRO B 1 18 ? -9.25 1.245 -22.406 1 80.31 18 PRO B N 1
ATOM 3193 C CA . PRO B 1 18 ? -9.406 0.222 -23.438 1 80.31 18 PRO B CA 1
ATOM 3194 C C . PRO B 1 18 ? -9.922 -1.105 -22.891 1 80.31 18 PRO B C 1
ATOM 3196 O O . PRO B 1 18 ? -9.672 -1.433 -21.719 1 80.31 18 PRO B O 1
ATOM 3199 N N . GLN B 1 19 ? -10.555 -1.865 -23.766 1 76.62 19 GLN B N 1
ATOM 3200 C CA . GLN B 1 19 ? -11.156 -3.119 -23.344 1 76.62 19 GLN B CA 1
ATOM 3201 C C . GLN B 1 19 ? -10.258 -4.309 -23.656 1 76.62 19 GLN B C 1
ATOM 3203 O O . GLN B 1 19 ? -10.375 -5.367 -23.047 1 76.62 19 GLN B O 1
ATOM 3208 N N . ASP B 1 20 ? -9.375 -4.055 -24.641 1 77.81 20 ASP B N 1
ATOM 3209 C CA . ASP B 1 20 ? -8.43 -5.113 -24.984 1 77.81 20 ASP B CA 1
ATOM 3210 C C . ASP B 1 20 ? -7.465 -5.383 -23.828 1 77.81 20 ASP B C 1
ATOM 3212 O O . ASP B 1 20 ? -6.828 -4.457 -23.312 1 77.81 20 ASP B O 1
ATOM 3216 N N . SER B 1 21 ? -7.34 -6.648 -23.422 1 75.25 21 SER B N 1
ATOM 3217 C CA . SER B 1 21 ? -6.562 -7.023 -22.25 1 75.25 21 SER B CA 1
ATOM 3218 C C . SER B 1 21 ? -5.094 -6.633 -22.406 1 75.25 21 SER B C 1
ATOM 3220 O O . SER B 1 21 ? -4.465 -6.176 -21.453 1 75.25 21 SER B O 1
ATOM 3222 N N . ARG B 1 22 ? -4.531 -6.793 -23.562 1 77.31 22 ARG B N 1
ATOM 3223 C CA . ARG B 1 22 ? -3.131 -6.453 -23.812 1 77.31 22 ARG B CA 1
ATOM 3224 C C . ARG B 1 22 ? -2.916 -4.945 -23.75 1 77.31 22 ARG B C 1
ATOM 3226 O O . ARG B 1 22 ? -1.935 -4.477 -23.156 1 77.31 22 ARG B O 1
ATOM 3233 N N . GLU B 1 23 ? -3.83 -4.312 -24.391 1 78.44 23 GLU B N 1
ATOM 3234 C CA . GLU B 1 23 ? -3.75 -2.857 -24.375 1 78.44 23 GLU B CA 1
ATOM 3235 C C . GLU B 1 23 ? -3.945 -2.318 -22.953 1 78.44 23 GLU B C 1
ATOM 3237 O O . GLU B 1 23 ? -3.268 -1.371 -22.547 1 78.44 23 GLU B O 1
ATOM 3242 N N . ARG B 1 24 ? -4.848 -2.963 -22.203 1 80.62 24 ARG B N 1
ATOM 3243 C CA . ARG B 1 24 ? -5.109 -2.561 -20.828 1 80.62 24 ARG B CA 1
ATOM 3244 C C . ARG B 1 24 ? -3.879 -2.773 -19.953 1 80.62 24 ARG B C 1
ATOM 3246 O O . ARG B 1 24 ? -3.549 -1.925 -19.109 1 80.62 24 ARG B O 1
ATOM 3253 N N . PHE B 1 25 ? -3.275 -3.773 -20.281 1 79.44 25 PHE B N 1
ATOM 3254 C CA . PHE B 1 25 ? -2.094 -4.07 -19.469 1 79.44 25 PHE B CA 1
ATOM 3255 C C . PHE B 1 25 ? -0.979 -3.072 -19.766 1 79.44 25 PHE B C 1
ATOM 3257 O O . PHE B 1 25 ? -0.352 -2.547 -18.844 1 79.44 25 PHE B O 1
ATOM 3264 N N . SER B 1 26 ? -0.729 -2.885 -21.031 1 81.88 26 SER B N 1
ATOM 3265 C CA . SER B 1 26 ? 0.314 -1.939 -21.422 1 81.88 26 SER B CA 1
ATOM 3266 C C . SER B 1 26 ? 0.025 -0.546 -20.875 1 81.88 26 SER B C 1
ATOM 3268 O O . SER B 1 26 ? 0.934 0.142 -20.406 1 81.88 26 SER B O 1
ATOM 3270 N N . LEU B 1 27 ? -1.229 -0.207 -20.938 1 82.12 27 LEU B N 1
ATOM 3271 C CA . LEU B 1 27 ? -1.642 1.09 -20.406 1 82.12 27 LEU B CA 1
ATOM 3272 C C . LEU B 1 27 ? -1.469 1.144 -18.891 1 82.12 27 LEU B C 1
ATOM 3274 O O . LEU B 1 27 ? -1.016 2.154 -18.359 1 82.12 27 LEU B O 1
ATOM 3278 N N . TYR B 1 28 ? -1.824 0.093 -18.203 1 81.88 28 TYR B N 1
ATOM 3279 C CA . TYR B 1 28 ? -1.663 0.013 -16.75 1 81.88 28 TYR B CA 1
ATOM 3280 C C . TYR B 1 28 ? -0.208 0.222 -16.359 1 81.88 28 TYR B C 1
ATOM 3282 O O . TYR B 1 28 ? 0.094 1.058 -15.5 1 81.88 28 TYR B O 1
ATOM 3290 N N . GLU B 1 29 ? 0.693 -0.499 -17.016 1 82.56 29 GLU B N 1
ATOM 3291 C CA . GLU B 1 29 ? 2.104 -0.404 -16.656 1 82.56 29 GLU B CA 1
ATOM 3292 C C . GLU B 1 29 ? 2.66 0.983 -16.969 1 82.56 29 GLU B C 1
ATOM 3294 O O . GLU B 1 29 ? 3.436 1.536 -16.188 1 82.56 29 GLU B O 1
ATOM 3299 N N . ALA B 1 30 ? 2.219 1.527 -18.062 1 82.62 30 ALA B N 1
ATOM 3300 C CA . ALA B 1 30 ? 2.688 2.857 -18.438 1 82.62 30 ALA B CA 1
ATOM 3301 C C . ALA B 1 30 ? 2.131 3.922 -17.5 1 82.62 30 ALA B C 1
ATOM 3303 O O . ALA B 1 30 ? 2.855 4.828 -17.078 1 82.62 30 ALA B O 1
ATOM 3304 N N . ALA B 1 31 ? 0.844 3.812 -17.188 1 85.12 31 ALA B N 1
ATOM 3305 C CA . ALA B 1 31 ? 0.211 4.746 -16.266 1 85.12 31 ALA B CA 1
ATOM 3306 C C . ALA B 1 31 ? 0.831 4.641 -14.875 1 85.12 31 ALA B C 1
ATOM 3308 O O . ALA B 1 31 ? 1.031 5.656 -14.203 1 85.12 31 ALA B O 1
ATOM 3309 N N . ARG B 1 32 ? 1.068 3.467 -14.477 1 84.12 32 ARG B N 1
ATOM 3310 C CA . ARG B 1 32 ? 1.721 3.238 -13.195 1 84.12 32 ARG B CA 1
ATOM 3311 C C . ARG B 1 32 ? 3.096 3.895 -13.156 1 84.12 32 ARG B C 1
ATOM 3313 O O . ARG B 1 32 ? 3.428 4.594 -12.195 1 84.12 32 ARG B O 1
ATOM 3320 N N . ARG B 1 33 ? 3.871 3.684 -14.156 1 80.31 33 ARG B N 1
ATOM 3321 C CA . ARG B 1 33 ? 5.199 4.281 -14.219 1 80.31 33 ARG B CA 1
ATOM 3322 C C . ARG B 1 33 ? 5.117 5.805 -14.219 1 80.31 33 ARG B C 1
ATOM 3324 O O . ARG B 1 33 ? 5.934 6.477 -13.578 1 80.31 33 ARG B O 1
ATOM 3331 N N . LEU B 1 34 ? 4.195 6.301 -14.961 1 82.69 34 LEU B N 1
ATOM 3332 C CA . LEU B 1 34 ? 4 7.75 -14.977 1 82.69 34 LEU B CA 1
ATOM 3333 C C . LEU B 1 34 ? 3.617 8.266 -13.594 1 82.69 34 LEU B C 1
ATOM 3335 O O . LEU B 1 34 ? 4.219 9.219 -13.094 1 82.69 34 LEU B O 1
ATOM 3339 N N . MET B 1 35 ? 2.666 7.59 -13.008 1 83.81 35 MET B N 1
ATOM 3340 C CA . MET B 1 35 ? 2.23 7.977 -11.672 1 83.81 35 MET B CA 1
ATOM 3341 C C . MET B 1 35 ? 3.402 7.969 -10.695 1 83.81 35 MET B C 1
ATOM 3343 O O . MET B 1 35 ? 3.621 8.945 -9.977 1 83.81 35 MET B O 1
ATOM 3347 N N . LEU B 1 36 ? 4.191 6.941 -10.75 1 80.56 36 LEU B N 1
ATOM 3348 C CA . LEU B 1 36 ? 5.309 6.777 -9.82 1 80.56 36 LEU B CA 1
ATOM 3349 C C . LEU B 1 36 ? 6.398 7.805 -10.094 1 80.56 36 LEU B C 1
ATOM 3351 O O . LEU B 1 36 ? 7.086 8.25 -9.172 1 80.56 36 LEU B O 1
ATOM 3355 N N . SER B 1 37 ? 6.566 8.195 -11.297 1 78.62 37 SER B N 1
ATOM 3356 C CA . SER B 1 37 ? 7.613 9.141 -11.68 1 78.62 37 SER B CA 1
ATOM 3357 C C . SER B 1 37 ? 7.328 10.531 -11.117 1 78.62 37 SER B C 1
ATOM 3359 O O . SER B 1 37 ? 8.242 11.352 -11.008 1 78.62 37 SER B O 1
ATOM 3361 N N . VAL B 1 38 ? 6.078 10.781 -10.773 1 79.56 38 VAL B N 1
ATOM 3362 C CA . VAL B 1 38 ? 5.754 12.117 -10.281 1 79.56 38 VAL B CA 1
ATOM 3363 C C . VAL B 1 38 ? 5.25 12.031 -8.844 1 79.56 38 VAL B C 1
ATOM 3365 O O . VAL B 1 38 ? 4.895 13.047 -8.242 1 79.56 38 VAL B O 1
ATOM 3368 N N . GLU B 1 39 ? 5.246 10.867 -8.305 1 79.12 39 GLU B N 1
ATOM 3369 C CA . GLU B 1 39 ? 4.797 10.672 -6.926 1 79.12 39 GLU B CA 1
ATOM 3370 C C . GLU B 1 39 ? 5.898 11.031 -5.93 1 79.12 39 GLU B C 1
ATOM 3372 O O . GLU B 1 39 ? 7.07 10.719 -6.152 1 79.12 39 GLU B O 1
ATOM 3377 N N . ASP B 1 40 ? 5.441 11.664 -4.855 1 76.31 40 ASP B N 1
ATOM 3378 C CA . ASP B 1 40 ? 6.352 11.781 -3.723 1 76.31 40 ASP B CA 1
ATOM 3379 C C . ASP B 1 40 ? 6.508 10.453 -2.994 1 76.31 40 ASP B C 1
ATOM 3381 O O . ASP B 1 40 ? 5.516 9.812 -2.639 1 76.31 40 ASP B O 1
ATOM 3385 N N . PRO B 1 41 ? 7.805 10.008 -2.83 1 76.19 41 PRO B N 1
ATOM 3386 C CA . PRO B 1 41 ? 8.016 8.719 -2.168 1 76.19 41 PRO B CA 1
ATOM 3387 C C . PRO B 1 41 ? 7.371 8.656 -0.785 1 76.19 41 PRO B C 1
ATOM 3389 O O . PRO B 1 41 ? 7.094 7.562 -0.281 1 76.19 41 PRO B O 1
ATOM 3392 N N . MET B 1 42 ? 7.07 9.812 -0.212 1 76.31 42 MET B N 1
ATOM 3393 C CA . MET B 1 42 ? 6.453 9.828 1.11 1 76.31 42 MET B CA 1
ATOM 3394 C C . MET B 1 42 ? 5.047 9.234 1.063 1 76.31 42 MET B C 1
ATOM 3396 O O . MET B 1 42 ? 4.508 8.828 2.094 1 76.31 42 MET B O 1
ATOM 3400 N N . SER B 1 43 ? 4.602 9.125 -0.175 1 78.56 43 SER B N 1
ATOM 3401 C CA . SER B 1 43 ? 3.254 8.594 -0.347 1 78.56 43 SER B CA 1
ATOM 3402 C C . SER B 1 43 ? 3.229 7.082 -0.128 1 78.56 43 SER B C 1
ATOM 3404 O O . SER B 1 43 ? 2.158 6.492 0.031 1 78.56 43 SER B O 1
ATOM 3406 N N . MET B 1 44 ? 4.332 6.445 -0.05 1 78.12 44 MET B N 1
ATOM 3407 C CA . MET B 1 44 ? 4.43 5 0.13 1 78.12 44 MET B CA 1
ATOM 3408 C C . MET B 1 44 ? 3.768 4.566 1.435 1 78.12 44 MET B C 1
ATOM 3410 O O . MET B 1 44 ? 3.146 3.506 1.497 1 78.12 44 MET B O 1
ATOM 3414 N N . GLY B 1 45 ? 3.82 5.434 2.375 1 76.69 45 GLY B N 1
ATOM 3415 C CA . GLY B 1 45 ? 3.24 5.098 3.666 1 76.69 45 GLY B CA 1
ATOM 3416 C C . GLY B 1 45 ? 1.726 5.035 3.643 1 76.69 45 GLY B C 1
ATOM 3417 O O . GLY B 1 45 ? 1.106 4.48 4.555 1 76.69 45 GLY B O 1
ATOM 3418 N N . SER B 1 46 ? 1.104 5.508 2.578 1 80.12 46 SER B N 1
ATOM 3419 C CA . SER B 1 46 ? -0.351 5.625 2.551 1 80.12 46 SER B CA 1
ATOM 3420 C C . SER B 1 46 ? -0.986 4.465 1.794 1 80.12 46 SER B C 1
ATOM 3422 O O . SER B 1 46 ? -2.211 4.387 1.678 1 80.12 46 SER B O 1
ATOM 3424 N N . ARG B 1 47 ? -0.189 3.568 1.326 1 79.31 47 ARG B N 1
ATOM 3425 C CA . ARG B 1 47 ? -0.678 2.572 0.378 1 79.31 47 ARG B CA 1
ATOM 3426 C C . ARG B 1 47 ? -1.584 1.559 1.068 1 79.31 47 ARG B C 1
ATOM 3428 O O . ARG B 1 47 ? -2.414 0.917 0.419 1 79.31 47 ARG B O 1
ATOM 3435 N N . LEU B 1 48 ? -1.534 1.461 2.406 1 87.06 48 LEU B N 1
ATOM 3436 C CA . LEU B 1 48 ? -2.35 0.483 3.119 1 87.06 48 LEU B CA 1
ATOM 3437 C C . LEU B 1 48 ? -3.746 1.032 3.389 1 87.06 48 LEU B C 1
ATOM 3439 O O . LEU B 1 48 ? -4.656 0.278 3.734 1 87.06 48 LEU B O 1
ATOM 3443 N N . THR B 1 49 ? -3.957 2.32 3.213 1 92.31 49 THR B N 1
ATOM 3444 C CA . THR B 1 49 ? -5.223 2.951 3.57 1 92.31 49 THR B CA 1
ATOM 3445 C C . THR B 1 49 ? -6.367 2.383 2.732 1 92.31 49 THR B C 1
ATOM 3447 O O . THR B 1 49 ? -7.445 2.098 3.254 1 92.31 49 THR B O 1
ATOM 3450 N N . ALA B 1 50 ? -6.098 2.211 1.479 1 91.31 50 ALA B N 1
ATOM 3451 C CA . ALA B 1 50 ? -7.133 1.708 0.579 1 91.31 50 ALA B CA 1
ATOM 3452 C C . ALA B 1 50 ? -7.574 0.305 0.984 1 91.31 50 ALA B C 1
ATOM 3454 O O . ALA B 1 50 ? -8.766 -0.011 0.945 1 91.31 50 ALA B O 1
ATOM 3455 N N . ALA B 1 51 ? -6.625 -0.497 1.342 1 92.38 51 ALA B N 1
ATOM 3456 C CA . ALA B 1 51 ? -6.941 -1.869 1.726 1 92.38 51 ALA B CA 1
ATOM 3457 C C . ALA B 1 51 ? -7.773 -1.902 3.004 1 92.38 51 ALA B C 1
ATOM 3459 O O . ALA B 1 51 ? -8.766 -2.627 3.084 1 92.38 51 ALA B O 1
ATOM 3460 N N . ALA B 1 52 ? -7.391 -1.148 4.008 1 94.56 52 ALA B N 1
ATOM 3461 C CA . ALA B 1 52 ? -8.109 -1.1 5.273 1 94.56 52 ALA B CA 1
ATOM 3462 C C . ALA B 1 52 ? -9.547 -0.614 5.074 1 94.56 52 ALA B C 1
ATOM 3464 O O . ALA B 1 52 ? -10.492 -1.209 5.602 1 94.56 52 ALA B O 1
ATOM 3465 N N . VAL B 1 53 ? -9.703 0.408 4.293 1 96.75 53 VAL B N 1
ATOM 3466 C CA . VAL B 1 53 ? -11.016 0.993 4.074 1 96.75 53 VAL B CA 1
ATOM 3467 C C . VAL B 1 53 ? -11.875 0.048 3.232 1 96.75 53 VAL B C 1
ATOM 3469 O O . VAL B 1 53 ? -13.086 -0.047 3.432 1 96.75 53 VAL B O 1
ATOM 3472 N N . SER B 1 54 ? -11.242 -0.649 2.279 1 95.81 54 SER B N 1
ATOM 3473 C CA . SER B 1 54 ? -11.969 -1.631 1.48 1 95.81 54 SER B CA 1
ATOM 3474 C C . SER B 1 54 ? -12.547 -2.74 2.355 1 95.81 54 SER B C 1
ATOM 3476 O O . SER B 1 54 ? -13.664 -3.195 2.133 1 95.81 54 SER B O 1
ATOM 3478 N N . GLN B 1 55 ? -11.766 -3.184 3.314 1 95.69 55 GLN B N 1
ATOM 3479 C CA . GLN B 1 55 ? -12.281 -4.199 4.23 1 95.69 55 GLN B CA 1
ATOM 3480 C C . GLN B 1 55 ? -13.492 -3.682 5 1 95.69 55 GLN B C 1
ATOM 3482 O O . GLN B 1 55 ? -14.469 -4.406 5.195 1 95.69 55 GLN B O 1
ATOM 3487 N N . VAL B 1 56 ? -13.453 -2.453 5.449 1 98 56 VAL B N 1
ATOM 3488 C CA . VAL B 1 56 ? -14.586 -1.866 6.152 1 98 56 VAL B CA 1
ATOM 3489 C C . VAL B 1 56 ? -15.797 -1.821 5.223 1 98 56 VAL B C 1
ATOM 3491 O O . VAL B 1 56 ? -16.922 -2.135 5.641 1 98 56 VAL B O 1
ATOM 3494 N N . ALA B 1 57 ? -15.555 -1.417 3.992 1 98.06 57 ALA B N 1
ATOM 3495 C CA . ALA B 1 57 ? -16.625 -1.338 3.006 1 98.06 57 ALA B CA 1
ATOM 3496 C C . ALA B 1 57 ? -17.25 -2.711 2.756 1 98.06 57 ALA B C 1
ATOM 3498 O O . ALA B 1 57 ? -18.469 -2.828 2.574 1 98.06 57 ALA B O 1
ATOM 3499 N N . ILE B 1 58 ? -16.406 -3.725 2.678 1 96.75 58 ILE B N 1
ATOM 3500 C CA . ILE B 1 58 ? -16.891 -5.098 2.527 1 96.75 58 ILE B CA 1
ATOM 3501 C C . ILE B 1 58 ? -17.75 -5.484 3.729 1 96.75 58 ILE B C 1
ATOM 3503 O O . ILE B 1 58 ? -18.844 -6.016 3.566 1 96.75 58 ILE B O 1
ATOM 3507 N N . ASP B 1 59 ? -17.281 -5.203 4.941 1 97.25 59 ASP B N 1
ATOM 3508 C CA . ASP B 1 59 ? -18 -5.543 6.172 1 97.25 59 ASP B CA 1
ATOM 3509 C C . ASP B 1 59 ? -19.359 -4.859 6.223 1 97.25 59 ASP B C 1
ATOM 3511 O O . ASP B 1 59 ? -20.328 -5.434 6.719 1 97.25 59 ASP B O 1
ATOM 3515 N N . LEU B 1 60 ? -19.438 -3.67 5.676 1 98.19 60 LEU B N 1
ATOM 3516 C CA . LEU B 1 60 ? -20.672 -2.887 5.684 1 98.19 60 LEU B CA 1
ATOM 3517 C C . LEU B 1 60 ? -21.516 -3.195 4.457 1 98.19 60 LEU B C 1
ATOM 3519 O O . LEU B 1 60 ? -22.578 -2.607 4.273 1 98.19 60 LEU B O 1
ATOM 3523 N N . LYS B 1 61 ? -20.984 -4.02 3.52 1 97.62 61 LYS B N 1
ATOM 3524 C CA . LYS B 1 61 ? -21.672 -4.461 2.309 1 97.62 61 LYS B CA 1
ATOM 3525 C C . LYS B 1 61 ? -21.938 -3.287 1.372 1 97.62 61 LYS B C 1
ATOM 3527 O O . LYS B 1 61 ? -22.969 -3.25 0.699 1 97.62 61 LYS B O 1
ATOM 3532 N N . ILE B 1 62 ? -21.047 -2.379 1.43 1 98.19 62 ILE B N 1
ATOM 3533 C CA . ILE B 1 62 ? -21.203 -1.167 0.632 1 98.19 62 ILE B CA 1
ATOM 3534 C C . ILE B 1 62 ? -21.094 -1.509 -0.853 1 98.19 62 ILE B C 1
ATOM 3536 O O . ILE B 1 62 ? -21.938 -1.077 -1.656 1 98.19 62 ILE B O 1
ATOM 3540 N N . PHE B 1 63 ? -20.062 -2.248 -1.274 1 97.56 63 PHE B N 1
ATOM 3541 C CA . PHE B 1 63 ? -19.875 -2.594 -2.68 1 97.56 63 PHE B CA 1
ATOM 3542 C C . PHE B 1 63 ? -21.094 -3.357 -3.209 1 97.56 63 PHE B C 1
ATOM 3544 O O . PHE B 1 63 ? -21.562 -3.082 -4.312 1 97.56 63 PHE B O 1
ATOM 3551 N N . GLU B 1 64 ? -21.562 -4.289 -2.418 1 96.88 64 GLU B N 1
ATOM 3552 C CA . GLU B 1 64 ? -22.734 -5.059 -2.801 1 96.88 64 GLU B CA 1
ATOM 3553 C C . GLU B 1 64 ? -23.953 -4.152 -2.975 1 96.88 64 GLU B C 1
ATOM 3555 O O . GLU B 1 64 ? -24.734 -4.328 -3.91 1 96.88 64 GLU B O 1
ATOM 3560 N N . LEU B 1 65 ? -24.141 -3.273 -2.066 1 97 65 LEU B N 1
ATOM 3561 C CA . LEU B 1 65 ? -25.25 -2.33 -2.119 1 97 65 LEU B CA 1
ATOM 3562 C C . LEU B 1 65 ? -25.203 -1.498 -3.395 1 97 65 LEU B C 1
ATOM 3564 O O . LEU B 1 65 ? -26.203 -1.347 -4.086 1 97 65 LEU B O 1
ATOM 3568 N N . LEU B 1 66 ? -24.047 -0.955 -3.73 1 97 66 LEU B N 1
ATOM 3569 C CA . LEU B 1 66 ? -23.906 -0.06 -4.875 1 97 66 LEU B CA 1
ATOM 3570 C C . LEU B 1 66 ? -24.156 -0.806 -6.184 1 97 66 LEU B C 1
ATOM 3572 O O . LEU B 1 66 ? -24.734 -0.253 -7.117 1 97 66 LEU B O 1
ATOM 3576 N N . ILE B 1 67 ? -23.766 -2.055 -6.25 1 95.38 67 ILE B N 1
ATOM 3577 C CA . ILE B 1 67 ? -23.812 -2.75 -7.527 1 95.38 67 ILE B CA 1
ATOM 3578 C C . ILE B 1 67 ? -25.234 -3.279 -7.77 1 95.38 67 ILE B C 1
ATOM 3580 O O . ILE B 1 67 ? -25.594 -3.592 -8.906 1 95.38 67 ILE B O 1
ATOM 3584 N N . LYS B 1 68 ? -26 -3.432 -6.719 1 94.94 68 LYS B N 1
ATOM 3585 C CA . LYS B 1 68 ? -27.406 -3.797 -6.898 1 94.94 68 LYS B CA 1
ATOM 3586 C C . LYS B 1 68 ? -28.156 -2.748 -7.727 1 94.94 68 LYS B C 1
ATOM 3588 O O . LYS B 1 68 ? -29.062 -3.08 -8.492 1 94.94 68 LYS B O 1
ATOM 3593 N N . GLU B 1 69 ? -27.766 -1.487 -7.527 1 92.19 69 GLU B N 1
ATOM 3594 C CA . GLU B 1 69 ? -28.297 -0.375 -8.312 1 92.19 69 GLU B CA 1
ATOM 3595 C C . GLU B 1 69 ? -27.172 0.509 -8.844 1 92.19 69 GLU B C 1
ATOM 3597 O O . GLU B 1 69 ? -26.984 1.633 -8.375 1 92.19 69 GLU B O 1
ATOM 3602 N N . PRO B 1 70 ? -26.562 0.091 -9.914 1 86.56 70 PRO B N 1
ATOM 3603 C CA . PRO B 1 70 ? -25.312 0.723 -10.352 1 86.56 70 PRO B CA 1
ATOM 3604 C C . PRO B 1 70 ? -25.516 2.152 -10.844 1 86.56 70 PRO B C 1
ATOM 3606 O O . PRO B 1 70 ? -24.578 2.947 -10.859 1 86.56 70 PRO B O 1
ATOM 3609 N N . ASN B 1 71 ? -26.766 2.535 -11.188 1 88.75 71 ASN B N 1
ATOM 3610 C CA . ASN B 1 71 ? -27.016 3.875 -11.711 1 88.75 71 ASN B CA 1
ATOM 3611 C C . ASN B 1 71 ? -27.547 4.809 -10.633 1 88.75 71 ASN B C 1
ATOM 3613 O O . ASN B 1 71 ? -27.734 6 -10.875 1 88.75 71 ASN B O 1
ATOM 3617 N N . GLU B 1 72 ? -27.703 4.262 -9.531 1 94.19 72 GLU B N 1
ATOM 3618 C CA . GLU B 1 72 ? -28.234 5.062 -8.438 1 94.19 72 GLU B CA 1
ATOM 3619 C C . GLU B 1 72 ? -27.141 5.898 -7.781 1 94.19 72 GLU B C 1
ATOM 3621 O O . GLU B 1 72 ? -26 5.449 -7.668 1 94.19 72 GLU B O 1
ATOM 3626 N N . HIS B 1 73 ? -27.516 7.082 -7.484 1 96.94 73 HIS B N 1
ATOM 3627 C CA . HIS B 1 73 ? -26.672 7.953 -6.676 1 96.94 73 HIS B CA 1
ATOM 3628 C C . HIS B 1 73 ? -27 7.82 -5.191 1 96.94 73 HIS B C 1
ATOM 3630 O O . HIS B 1 73 ? -28.141 8.047 -4.785 1 96.94 73 HIS B O 1
ATOM 3636 N N . TRP B 1 74 ? -26.031 7.391 -4.453 1 97.44 74 TRP B N 1
ATOM 3637 C CA . TRP B 1 74 ? -26.203 7.16 -3.021 1 97.44 74 TRP B CA 1
ATOM 3638 C C . TRP B 1 74 ? -25.594 8.305 -2.213 1 97.44 74 TRP B C 1
ATOM 3640 O O . TRP B 1 74 ? -24.375 8.531 -2.268 1 97.44 74 TRP B O 1
ATOM 3650 N N . SER B 1 75 ? -26.438 8.984 -1.489 1 97.94 75 SER B N 1
ATOM 3651 C CA . SER B 1 75 ? -25.906 9.938 -0.519 1 97.94 75 SER B CA 1
ATOM 3652 C C . SER B 1 75 ? -25.375 9.219 0.719 1 97.94 75 SER B C 1
ATOM 3654 O O . SER B 1 75 ? -25.75 8.078 0.989 1 97.94 75 SER B O 1
ATOM 3656 N N . VAL B 1 76 ? -24.531 9.891 1.407 1 97.5 76 VAL B N 1
ATOM 3657 C CA . VAL B 1 76 ? -24.016 9.32 2.65 1 97.5 76 VAL B CA 1
ATOM 3658 C C . VAL B 1 76 ? -25.172 9.078 3.621 1 97.5 76 VAL B C 1
ATOM 3660 O O . VAL B 1 76 ? -25.156 8.117 4.391 1 97.5 76 VAL B O 1
ATOM 3663 N N . ASP B 1 77 ? -26.172 9.891 3.574 1 97.88 77 ASP B N 1
ATOM 3664 C CA . ASP B 1 77 ? -27.344 9.688 4.406 1 97.88 77 ASP B CA 1
ATOM 3665 C C . ASP B 1 77 ? -28.078 8.406 4.023 1 97.88 77 ASP B C 1
ATOM 3667 O O . ASP B 1 77 ? -28.547 7.672 4.895 1 97.88 77 ASP B O 1
ATOM 3671 N N . ASP B 1 78 ? -28.203 8.164 2.73 1 97.44 78 ASP B N 1
ATOM 3672 C CA . ASP B 1 78 ? -28.781 6.906 2.268 1 97.44 78 ASP B CA 1
ATOM 3673 C C . ASP B 1 78 ? -27.984 5.715 2.785 1 97.44 78 ASP B C 1
ATOM 3675 O O . ASP B 1 78 ? -28.562 4.734 3.262 1 97.44 78 ASP B O 1
ATOM 3679 N N . LEU B 1 79 ? -26.703 5.836 2.697 1 97.94 79 LEU B N 1
ATOM 3680 C CA . LEU B 1 79 ? -25.828 4.75 3.123 1 97.94 79 LEU B CA 1
ATOM 3681 C C . LEU B 1 79 ? -25.938 4.52 4.625 1 97.94 79 LEU B C 1
ATOM 3683 O O . LEU B 1 79 ? -25.859 3.379 5.09 1 97.94 79 LEU B O 1
ATOM 3687 N N . GLU B 1 80 ? -26.062 5.625 5.391 1 98.5 80 GLU B N 1
ATOM 3688 C CA . GLU B 1 80 ? -26.266 5.496 6.832 1 98.5 80 GLU B CA 1
ATOM 3689 C C . GLU B 1 80 ? -27.5 4.668 7.152 1 98.5 80 GLU B C 1
ATOM 3691 O O . GLU B 1 80 ? -27.469 3.793 8.023 1 98.5 80 GLU B O 1
ATOM 3696 N N . LYS B 1 81 ? -28.578 4.867 6.469 1 97.88 81 LYS B N 1
ATOM 3697 C CA . LYS B 1 81 ? -29.828 4.145 6.684 1 97.88 81 LYS B CA 1
ATOM 3698 C C . LYS B 1 81 ? -29.656 2.658 6.375 1 97.88 81 LYS B C 1
ATOM 3700 O O . LYS B 1 81 ? -30.234 1.81 7.066 1 97.88 81 LYS B O 1
ATOM 3705 N N . HIS B 1 82 ? -28.906 2.363 5.414 1 96.75 82 HIS B N 1
ATOM 3706 C CA . HIS B 1 82 ? -28.781 0.986 4.949 1 96.75 82 HIS B CA 1
ATOM 3707 C C . HIS B 1 82 ? -27.734 0.218 5.754 1 96.75 82 HIS B C 1
ATOM 3709 O O . HIS B 1 82 ? -27.875 -0.99 5.961 1 96.75 82 HIS B O 1
ATOM 3715 N N . THR B 1 83 ? -26.672 0.902 6.195 1 97.56 83 THR B N 1
ATOM 3716 C CA . THR B 1 83 ? -25.531 0.204 6.789 1 97.56 83 THR B CA 1
ATOM 3717 C C . THR B 1 83 ? -25.578 0.304 8.312 1 97.56 83 THR B C 1
ATOM 3719 O O . THR B 1 83 ? -24.969 -0.506 9.008 1 97.56 83 THR B O 1
ATOM 3722 N N . GLY B 1 84 ? -26.219 1.366 8.805 1 98.06 84 GLY B N 1
ATOM 3723 C CA . GLY B 1 84 ? -26.203 1.641 10.234 1 98.06 84 GLY B CA 1
ATOM 3724 C C . GLY B 1 84 ? -24.969 2.393 10.688 1 98.06 84 GLY B C 1
ATOM 3725 O O . GLY B 1 84 ? -24.891 2.844 11.828 1 98.06 84 GLY B O 1
ATOM 3726 N N . ALA B 1 85 ? -23.938 2.527 9.867 1 98.56 85 ALA B N 1
ATOM 3727 C CA . ALA B 1 85 ? -22.734 3.289 10.203 1 98.56 85 ALA B CA 1
ATOM 3728 C C . ALA B 1 85 ? -23.016 4.789 10.211 1 98.56 85 ALA B C 1
ATOM 3730 O O . ALA B 1 85 ? -23.844 5.273 9.43 1 98.56 85 ALA B O 1
ATOM 3731 N N . GLU B 1 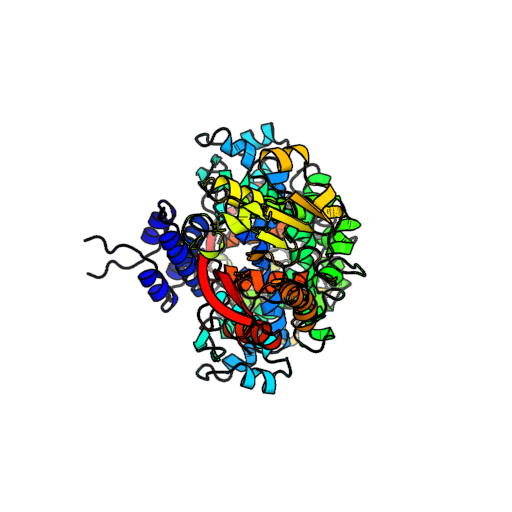86 ? -22.359 5.512 11.062 1 98.44 86 GLU B N 1
ATOM 3732 C CA . GLU B 1 86 ? -22.562 6.953 11.195 1 98.44 86 GLU B CA 1
ATOM 3733 C C . GLU B 1 86 ? -22.234 7.68 9.891 1 98.44 86 GLU B C 1
ATOM 3735 O O . GLU B 1 86 ? -21.219 7.375 9.242 1 98.44 86 GLU B O 1
ATOM 3740 N N . ALA B 1 87 ? -23 8.672 9.516 1 97.81 87 ALA B N 1
ATOM 3741 C CA . ALA B 1 87 ? -22.859 9.406 8.266 1 97.81 87 ALA B CA 1
ATOM 3742 C C . ALA B 1 87 ? -21.5 10.07 8.164 1 97.81 87 ALA B C 1
ATOM 3744 O O . ALA B 1 87 ? -20.891 10.086 7.094 1 97.81 87 ALA B O 1
ATOM 3745 N N . SER B 1 88 ? -21.016 10.625 9.234 1 96 88 SER B N 1
ATOM 3746 C CA . SER B 1 88 ? -19.719 11.305 9.203 1 96 88 SER B CA 1
ATOM 3747 C C . SER B 1 88 ? -18.594 10.328 8.922 1 96 88 SER B C 1
ATOM 3749 O O . SER B 1 88 ? -17.656 10.648 8.18 1 96 88 SER B O 1
ATOM 3751 N N . LEU B 1 89 ? -18.656 9.164 9.531 1 97.88 89 LEU B N 1
ATOM 3752 C CA . LEU B 1 89 ? -17.672 8.117 9.234 1 97.88 89 LEU B CA 1
ATOM 3753 C C . LEU B 1 89 ? -17.781 7.672 7.781 1 97.88 89 LEU B C 1
ATOM 3755 O O . LEU B 1 89 ? -16.766 7.555 7.09 1 97.88 89 LEU B O 1
ATOM 3759 N N . LEU B 1 90 ? -19.031 7.449 7.324 1 98.5 90 LEU B N 1
ATOM 3760 C CA . LEU B 1 90 ? -19.266 6.984 5.961 1 98.5 90 LEU B CA 1
ATOM 3761 C C . LEU B 1 90 ? -18.719 7.98 4.941 1 98.5 90 LEU B C 1
ATOM 3763 O O . LEU B 1 90 ? -18.172 7.582 3.91 1 98.5 90 LEU B O 1
ATOM 3767 N N . ASP B 1 91 ? -18.891 9.211 5.203 1 97.5 91 ASP B N 1
ATOM 3768 C CA . ASP B 1 91 ? -18.391 10.234 4.285 1 97.5 91 ASP B CA 1
ATOM 3769 C C . ASP B 1 91 ? -16.875 10.109 4.098 1 97.5 91 ASP B C 1
ATOM 3771 O O . ASP B 1 91 ? -16.375 10.227 2.979 1 97.5 91 ASP B O 1
ATOM 3775 N N . ARG B 1 92 ? -16.156 9.891 5.137 1 97.62 92 ARG B N 1
ATOM 3776 C CA . ARG B 1 92 ? -14.703 9.766 5.113 1 97.62 92 ARG B CA 1
ATOM 3777 C C . ARG B 1 92 ? -14.281 8.469 4.422 1 97.62 92 ARG B C 1
ATOM 3779 O O . ARG B 1 92 ? -13.344 8.469 3.621 1 97.62 92 ARG B O 1
ATOM 3786 N N . LEU B 1 93 ? -14.992 7.375 4.727 1 98.19 93 LEU B N 1
ATOM 3787 C CA . LEU B 1 93 ? -14.703 6.094 4.09 1 98.19 93 LEU B CA 1
ATOM 3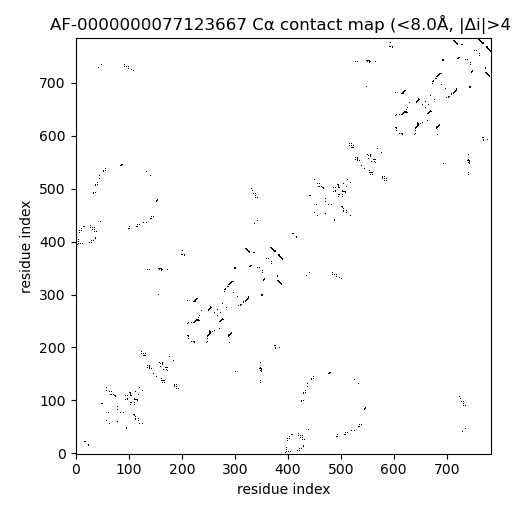788 C C . LEU B 1 93 ? -14.977 6.16 2.592 1 98.19 93 LEU B C 1
ATOM 3790 O O . LEU B 1 93 ? -14.156 5.711 1.789 1 98.19 93 LEU B O 1
ATOM 3794 N N . MET B 1 94 ? -16.094 6.773 2.229 1 98.19 94 MET B N 1
ATOM 3795 C CA . MET B 1 94 ? -16.5 6.848 0.824 1 98.19 94 MET B CA 1
ATOM 3796 C C . MET B 1 94 ? -15.531 7.73 0.035 1 98.19 94 MET B C 1
ATOM 3798 O O . MET B 1 94 ? -15.234 7.449 -1.128 1 98.19 94 MET B O 1
ATOM 3802 N N . ARG B 1 95 ? -15.055 8.805 0.631 1 96.69 95 ARG B N 1
ATOM 3803 C CA . ARG B 1 95 ? -14.039 9.633 -0.013 1 96.69 95 ARG B CA 1
ATOM 3804 C C . ARG B 1 95 ? -12.797 8.82 -0.338 1 96.69 95 ARG B C 1
ATOM 3806 O O . ARG B 1 95 ? -12.164 9.039 -1.375 1 96.69 95 ARG B O 1
ATOM 3813 N N . ASN B 1 96 ? -12.391 8 0.614 1 96.12 96 ASN B N 1
ATOM 3814 C CA . ASN B 1 96 ? -11.234 7.145 0.385 1 96.12 96 ASN B CA 1
ATOM 3815 C C . ASN B 1 96 ? -11.484 6.156 -0.748 1 96.12 96 ASN B C 1
ATOM 3817 O O . ASN B 1 96 ? -10.617 5.953 -1.603 1 96.12 96 ASN B O 1
ATOM 3821 N N . LEU B 1 97 ? -12.664 5.559 -0.773 1 95.75 97 LEU B N 1
ATOM 3822 C CA . LEU B 1 97 ? -13 4.633 -1.85 1 95.75 97 LEU B CA 1
ATOM 3823 C C . LEU B 1 97 ? -13 5.344 -3.197 1 95.75 97 LEU B C 1
ATOM 3825 O O . LEU B 1 97 ? -12.547 4.789 -4.199 1 95.75 97 LEU B O 1
ATOM 3829 N N . ALA B 1 98 ? -13.438 6.57 -3.215 1 93.75 98 ALA B N 1
ATOM 3830 C CA . ALA B 1 98 ? -13.555 7.34 -4.449 1 93.75 98 ALA B CA 1
ATOM 3831 C C . ALA B 1 98 ? -12.188 7.715 -5 1 93.75 98 ALA B C 1
ATOM 3833 O O . ALA B 1 98 ? -11.945 7.617 -6.203 1 93.75 98 ALA B O 1
ATOM 3834 N N . VAL B 1 99 ? -11.25 8.125 -4.094 1 90.12 99 VAL B N 1
ATOM 3835 C CA . VAL B 1 99 ? -9.93 8.531 -4.562 1 90.12 99 VAL B CA 1
ATOM 3836 C C . VAL B 1 99 ? -9.18 7.32 -5.113 1 90.12 99 VAL B C 1
ATOM 3838 O O . VAL B 1 99 ? -8.242 7.465 -5.902 1 90.12 99 VAL B O 1
ATOM 3841 N N . ASN B 1 100 ? -9.594 6.125 -4.75 1 88.81 100 ASN B N 1
ATOM 3842 C CA . ASN B 1 100 ? -8.992 4.891 -5.242 1 88.81 100 ASN B CA 1
ATOM 3843 C C . ASN B 1 100 ? -9.82 4.277 -6.367 1 88.81 100 ASN B C 1
ATOM 3845 O O . ASN B 1 100 ? -9.602 3.129 -6.758 1 88.81 100 ASN B O 1
ATOM 3849 N N . ASN B 1 101 ? -10.82 4.93 -6.797 1 88.44 101 ASN B N 1
ATOM 3850 C CA . ASN B 1 101 ? -11.633 4.625 -7.965 1 88.44 101 ASN B CA 1
ATOM 3851 C C . ASN B 1 101 ? -12.508 3.396 -7.734 1 88.44 101 ASN B C 1
ATOM 3853 O O . ASN B 1 101 ? -12.977 2.773 -8.688 1 88.44 101 ASN B O 1
ATOM 3857 N N . LEU B 1 102 ? -12.719 3.008 -6.516 1 91.81 102 LEU B N 1
ATOM 3858 C CA . LEU B 1 102 ? -13.555 1.851 -6.211 1 91.81 102 LEU B CA 1
ATOM 3859 C C . LEU B 1 102 ? -15.031 2.213 -6.273 1 91.81 102 LEU B C 1
ATOM 3861 O O . LEU B 1 102 ? -15.883 1.336 -6.434 1 91.81 102 LEU B O 1
ATOM 3865 N N . VAL B 1 103 ? -15.312 3.465 -6.086 1 93.94 103 VAL B N 1
ATOM 3866 C CA . VAL B 1 103 ? -16.625 4.078 -6.316 1 93.94 103 VAL B CA 1
ATOM 3867 C C . VAL B 1 103 ? -16.438 5.426 -7.012 1 93.94 103 VAL B C 1
ATOM 3869 O O . VAL B 1 103 ? -15.312 5.895 -7.191 1 93.94 103 VAL B O 1
ATOM 3872 N N . LEU B 1 104 ? -17.5 6 -7.434 1 91.12 104 LEU B N 1
ATOM 3873 C CA . LEU B 1 104 ? -17.469 7.301 -8.094 1 91.12 104 LEU B CA 1
ATOM 3874 C C . LEU B 1 104 ? -18.094 8.375 -7.215 1 91.12 104 LEU B C 1
ATOM 3876 O O . LEU B 1 104 ? -19.203 8.195 -6.695 1 91.12 104 LEU B O 1
ATOM 3880 N N . GLU B 1 105 ? -17.297 9.398 -6.93 1 94.19 105 GLU B N 1
ATOM 3881 C CA . GLU B 1 105 ? -17.891 10.586 -6.328 1 94.19 105 GLU B CA 1
ATOM 3882 C C . GLU B 1 105 ? -18.641 11.414 -7.371 1 94.19 105 GLU B C 1
ATOM 3884 O O . GLU B 1 105 ? -18.031 11.953 -8.305 1 94.19 105 GLU B O 1
ATOM 3889 N N . VAL B 1 106 ? -19.953 11.531 -7.234 1 94.06 106 VAL B N 1
ATOM 3890 C CA . VAL B 1 106 ? -20.719 12.18 -8.281 1 94.06 106 VAL B CA 1
ATOM 3891 C C . VAL B 1 106 ? -21.141 13.578 -7.828 1 94.06 106 VAL B C 1
ATOM 3893 O O . VAL B 1 106 ? -21.484 14.43 -8.648 1 94.06 106 VAL B O 1
ATOM 3896 N N . ALA B 1 107 ? -21.234 13.836 -6.621 1 94.81 107 ALA B N 1
ATOM 3897 C CA . ALA B 1 107 ? -21.5 15.125 -5.98 1 94.81 107 ALA B CA 1
ATOM 3898 C C . ALA B 1 107 ? -21.031 15.117 -4.527 1 94.81 107 ALA B C 1
ATOM 3900 O O . ALA B 1 107 ? -20.438 14.133 -4.066 1 94.81 107 ALA B O 1
ATOM 3901 N N . SER B 1 108 ? -21.172 16.25 -3.947 1 95.88 108 SER B N 1
ATOM 3902 C CA . SER B 1 108 ? -20.797 16.297 -2.537 1 95.88 108 SER B CA 1
ATOM 3903 C C . SER B 1 108 ? -21.516 15.219 -1.733 1 95.88 108 SER B C 1
ATOM 3905 O O . SER B 1 108 ? -22.75 15.125 -1.781 1 95.88 108 SER B O 1
ATOM 3907 N N . SER B 1 109 ? -20.75 14.352 -1.086 1 96.75 109 SER B N 1
ATOM 3908 C CA . SER B 1 109 ? -21.234 13.297 -0.209 1 96.75 109 SER B CA 1
ATOM 3909 C C . SER B 1 109 ? -22.203 12.367 -0.948 1 96.75 109 SER B C 1
ATOM 3911 O O . SER B 1 109 ? -23.172 11.875 -0.367 1 96.75 109 SER B O 1
ATOM 3913 N N . THR B 1 110 ? -22.016 12.234 -2.195 1 97.75 110 THR B N 1
ATOM 3914 C CA . THR B 1 110 ? -22.859 11.398 -3.041 1 97.75 110 THR B CA 1
ATOM 3915 C C . THR B 1 110 ? -22 10.531 -3.967 1 97.75 110 THR B C 1
ATOM 3917 O O . THR B 1 110 ? -21.094 11.039 -4.629 1 97.75 110 THR B O 1
ATOM 3920 N N . TYR B 1 111 ? -22.344 9.305 -4.008 1 97.19 111 TYR B N 1
ATOM 3921 C CA . TYR B 1 111 ? -21.469 8.344 -4.672 1 97.19 111 TYR B CA 1
ATOM 3922 C C . TYR B 1 111 ? -22.266 7.344 -5.492 1 97.19 111 TYR B C 1
ATOM 3924 O O . TYR B 1 111 ? -23.469 7.16 -5.258 1 97.19 111 TYR B O 1
ATOM 3932 N N . SER B 1 112 ? -21.656 6.777 -6.469 1 96.38 112 SER B N 1
ATOM 3933 C CA . SER B 1 112 ? -22.219 5.707 -7.285 1 96.38 112 SER B CA 1
ATOM 3934 C C . SER B 1 112 ? -21.188 4.621 -7.57 1 96.38 112 SER B C 1
ATOM 3936 O O . SER B 1 112 ? -20.031 4.734 -7.164 1 96.38 112 SER B O 1
ATOM 3938 N N . ALA B 1 113 ? -21.672 3.527 -8.219 1 93.75 113 ALA B N 1
ATOM 3939 C CA . ALA B 1 113 ? -20.766 2.447 -8.602 1 93.75 113 ALA B CA 1
ATOM 3940 C C . ALA B 1 113 ? -19.797 2.902 -9.688 1 93.75 113 ALA B C 1
ATOM 3942 O O . ALA B 1 113 ? -20.172 3.662 -10.586 1 93.75 113 ALA B O 1
ATOM 3943 N N . SER B 1 114 ? -18.578 2.604 -9.523 1 88.06 114 SER B N 1
ATOM 3944 C CA . SER B 1 114 ? -17.609 2.697 -10.617 1 88.06 114 SER B CA 1
ATOM 3945 C C . SER B 1 114 ? -17.531 1.39 -11.391 1 88.06 114 SER B C 1
ATOM 3947 O O . SER B 1 114 ? -18.25 0.437 -11.094 1 88.06 114 SER B O 1
ATOM 3949 N N . HIS B 1 115 ? -16.719 1.316 -12.375 1 83.19 115 HIS B N 1
ATOM 3950 C CA . HIS B 1 115 ? -16.547 0.094 -13.156 1 83.19 115 HIS B CA 1
ATOM 3951 C C . HIS B 1 115 ? -15.836 -0.984 -12.336 1 83.19 115 HIS B C 1
ATOM 3953 O O . HIS B 1 115 ? -15.875 -2.164 -12.695 1 83.19 115 HIS B O 1
ATOM 3959 N N . LEU B 1 116 ? -15.203 -0.566 -11.18 1 86.06 116 LEU B N 1
ATOM 3960 C CA . LEU B 1 116 ? -14.477 -1.526 -10.359 1 86.06 116 LEU B CA 1
ATOM 3961 C C . LEU B 1 116 ? -15.359 -2.072 -9.25 1 86.06 116 LEU B C 1
ATOM 3963 O O . LEU B 1 116 ? -15.031 -3.082 -8.617 1 86.06 116 LEU B O 1
ATOM 3967 N N . THR B 1 117 ? -16.469 -1.377 -9 1 92 117 THR B N 1
ATOM 3968 C CA . THR B 1 117 ? -17.281 -1.686 -7.832 1 92 117 THR B CA 1
ATOM 3969 C C . THR B 1 117 ? -17.766 -3.133 -7.879 1 92 117 THR B C 1
ATOM 3971 O O . THR B 1 117 ? -17.797 -3.816 -6.852 1 92 117 THR B O 1
ATOM 3974 N N . ALA B 1 118 ? -18.156 -3.576 -9.016 1 90.94 118 ALA B N 1
ATOM 3975 C CA . ALA B 1 118 ? -18.641 -4.941 -9.156 1 90.94 118 ALA B CA 1
ATOM 3976 C C . ALA B 1 118 ? -17.578 -5.957 -8.742 1 90.94 118 ALA B C 1
ATOM 3978 O O . ALA B 1 118 ? -17.875 -6.949 -8.078 1 90.94 118 ALA B O 1
ATOM 3979 N N . ARG B 1 119 ? -16.344 -5.734 -9.109 1 87.31 119 ARG B N 1
ATOM 3980 C CA . ARG B 1 119 ? -15.242 -6.617 -8.734 1 87.31 119 ARG B CA 1
ATOM 3981 C C . ARG B 1 119 ? -14.984 -6.566 -7.23 1 87.31 119 ARG B C 1
ATOM 3983 O O . ARG B 1 119 ? -14.664 -7.582 -6.617 1 87.31 119 ARG B O 1
ATOM 3990 N N . CYS B 1 120 ? -15.141 -5.438 -6.664 1 92.31 120 CYS B N 1
ATOM 3991 C CA . CYS B 1 120 ? -14.93 -5.27 -5.23 1 92.31 120 CYS B CA 1
ATOM 3992 C C . CYS B 1 120 ? -16.016 -5.98 -4.43 1 92.31 120 CYS B C 1
ATOM 3994 O O . CYS B 1 120 ? -15.82 -6.293 -3.254 1 92.31 120 CYS B O 1
ATOM 3996 N N . ALA B 1 121 ? -17.141 -6.227 -5.105 1 93.75 121 ALA B N 1
ATOM 3997 C CA . ALA B 1 121 ? -18.25 -6.91 -4.441 1 93.75 121 ALA B CA 1
ATOM 3998 C C . ALA B 1 121 ? -18.094 -8.43 -4.539 1 93.75 121 ALA B C 1
ATOM 4000 O O . ALA B 1 121 ? -18.844 -9.172 -3.914 1 93.75 121 ALA B O 1
ATOM 4001 N N . SER B 1 122 ? -17.109 -8.898 -5.172 1 89.5 122 SER B N 1
ATOM 4002 C CA . SER B 1 122 ? -16.953 -10.32 -5.453 1 89.5 122 SER B CA 1
ATOM 4003 C C . SER B 1 122 ? -16.391 -11.062 -4.25 1 89.5 122 SER B C 1
ATOM 4005 O O . SER B 1 122 ? -15.711 -10.469 -3.408 1 89.5 122 SER B O 1
ATOM 4007 N N . ALA B 1 123 ? -16.656 -12.336 -4.242 1 87.62 123 ALA B N 1
ATOM 4008 C CA . ALA B 1 123 ? -16.078 -13.211 -3.223 1 87.62 123 ALA B CA 1
ATOM 4009 C C . ALA B 1 123 ? -14.562 -13.305 -3.369 1 87.62 123 ALA B C 1
ATOM 4011 O O . ALA B 1 123 ? -13.844 -13.414 -2.373 1 87.62 123 ALA B O 1
ATOM 4012 N N . ALA B 1 124 ? -14.086 -13.234 -4.566 1 84.44 124 ALA B N 1
ATOM 4013 C CA . ALA B 1 124 ? -12.648 -13.328 -4.84 1 84.44 124 ALA B CA 1
ATOM 4014 C C . ALA B 1 124 ? -11.891 -12.172 -4.195 1 84.44 124 ALA B C 1
ATOM 4016 O O . ALA B 1 124 ? -10.836 -12.375 -3.588 1 84.44 124 ALA B O 1
ATOM 4017 N N . PHE B 1 125 ? -12.445 -11.008 -4.355 1 89.94 125 PHE B N 1
ATOM 4018 C CA . PHE B 1 125 ? -11.789 -9.844 -3.783 1 89.94 125 PHE B CA 1
ATOM 4019 C C . PHE B 1 125 ? -11.781 -9.914 -2.262 1 89.94 125 PHE B C 1
ATOM 4021 O O . PHE B 1 125 ? -10.758 -9.672 -1.624 1 89.94 125 PHE B O 1
ATOM 4028 N N . ARG B 1 126 ? -12.914 -10.242 -1.744 1 90.94 126 ARG B N 1
ATOM 4029 C CA . ARG B 1 126 ? -13.031 -10.359 -0.295 1 90.94 126 ARG B CA 1
ATOM 4030 C C . ARG B 1 126 ? -12.039 -11.375 0.259 1 90.94 126 ARG B C 1
ATOM 4032 O O . ARG B 1 126 ? -11.352 -11.102 1.242 1 90.94 126 ARG B O 1
ATOM 4039 N N . ALA B 1 127 ? -11.969 -12.484 -0.341 1 89.31 127 ALA B N 1
ATOM 4040 C CA . ALA B 1 127 ? -11.078 -13.555 0.106 1 89.31 127 ALA B CA 1
ATOM 4041 C C . ALA B 1 127 ? -9.617 -13.164 -0.088 1 89.31 127 ALA B C 1
ATOM 4043 O O . ALA B 1 127 ? -8.766 -13.492 0.742 1 89.31 127 ALA B O 1
ATOM 4044 N N . GLY B 1 128 ? -9.328 -12.523 -1.208 1 89.81 128 GLY B N 1
ATOM 4045 C CA . GLY B 1 128 ? -7.969 -12.086 -1.483 1 89.81 128 GLY B CA 1
ATOM 4046 C C . GLY B 1 128 ? -7.461 -11.062 -0.485 1 89.81 128 GLY B C 1
ATOM 4047 O O . GLY B 1 128 ? -6.312 -11.133 -0.038 1 89.81 128 GLY B O 1
ATOM 4048 N N . LEU B 1 129 ? -8.328 -10.141 -0.185 1 91.19 129 LEU B N 1
ATOM 4049 C CA . LEU B 1 129 ? -7.961 -9.133 0.81 1 91.19 129 LEU B CA 1
ATOM 4050 C C . LEU B 1 129 ? -7.723 -9.781 2.17 1 91.19 129 LEU B C 1
ATOM 4052 O O . LEU B 1 129 ? -6.773 -9.422 2.873 1 91.19 129 LEU B O 1
ATOM 4056 N N . ALA B 1 130 ? -8.578 -10.68 2.514 1 91.19 130 ALA B N 1
ATOM 4057 C CA . ALA B 1 130 ? -8.43 -11.383 3.787 1 91.19 130 ALA B CA 1
ATOM 4058 C C . ALA B 1 130 ? -7.129 -12.18 3.826 1 91.19 130 ALA B C 1
ATOM 4060 O O . ALA B 1 130 ? -6.414 -12.164 4.832 1 91.19 130 ALA B O 1
ATOM 4061 N N . HIS B 1 131 ? -6.855 -12.883 2.801 1 90.75 131 HIS B N 1
ATOM 4062 C CA . HIS B 1 131 ? -5.613 -13.648 2.715 1 90.75 131 HIS B CA 1
ATOM 4063 C C . HIS B 1 131 ? -4.398 -12.742 2.873 1 90.75 131 HIS B C 1
ATOM 4065 O O . HIS B 1 131 ? -3.463 -13.07 3.607 1 90.75 131 HIS B O 1
ATOM 4071 N N . SER B 1 132 ? -4.41 -11.656 2.189 1 91.44 132 SER B N 1
ATOM 4072 C CA . SER B 1 132 ? -3.299 -10.711 2.264 1 91.44 132 SER B CA 1
ATOM 4073 C C . SER B 1 132 ? -3.133 -10.164 3.676 1 91.44 132 SER B C 1
ATOM 4075 O O . SER B 1 132 ? -2.025 -10.156 4.219 1 91.44 132 SER B O 1
ATOM 4077 N N . LYS B 1 133 ? -4.211 -9.75 4.223 1 89.5 133 LYS B N 1
ATOM 4078 C CA . LYS B 1 133 ? -4.199 -9.156 5.555 1 89.5 133 LYS B CA 1
ATOM 4079 C C . LYS B 1 133 ? -3.725 -10.164 6.602 1 89.5 133 LYS B C 1
ATOM 4081 O O . LYS B 1 133 ? -2.979 -9.805 7.516 1 89.5 133 LYS B O 1
ATOM 4086 N N . ASN B 1 134 ? -4.141 -11.359 6.484 1 90.19 134 ASN B N 1
ATOM 4087 C CA . ASN B 1 134 ? -3.916 -12.359 7.52 1 90.19 134 ASN B CA 1
ATOM 4088 C C . ASN B 1 134 ? -2.52 -12.969 7.418 1 90.19 134 ASN B C 1
ATOM 4090 O O . ASN B 1 134 ? -1.946 -13.391 8.43 1 90.19 134 ASN B O 1
ATOM 4094 N N . LEU B 1 135 ? -2.027 -12.992 6.238 1 91.81 135 LEU B N 1
ATOM 4095 C CA . LEU B 1 135 ? -0.801 -13.766 6.082 1 91.81 135 LEU B CA 1
ATOM 4096 C C . LEU B 1 135 ? 0.294 -12.93 5.438 1 91.81 135 LEU B C 1
ATOM 4098 O O . LEU B 1 135 ? 1.378 -12.766 6.004 1 91.81 135 LEU B O 1
ATOM 4102 N N . ILE B 1 136 ? 0.006 -12.312 4.309 1 92.69 136 ILE B N 1
ATOM 4103 C CA . ILE B 1 136 ? 1.05 -11.68 3.504 1 92.69 136 ILE B CA 1
ATOM 4104 C C . ILE B 1 136 ? 1.521 -10.398 4.188 1 92.69 136 ILE B C 1
ATOM 4106 O O . ILE B 1 136 ? 2.725 -10.18 4.344 1 92.69 136 ILE B O 1
ATOM 4110 N N . TRP B 1 137 ? 0.594 -9.57 4.641 1 92.12 137 TRP B N 1
ATOM 4111 C CA . TRP B 1 137 ? 0.941 -8.273 5.199 1 92.12 137 TRP B CA 1
ATOM 4112 C C . TRP B 1 137 ? 1.733 -8.43 6.492 1 92.12 137 TRP B C 1
ATOM 4114 O O . TRP B 1 137 ? 2.732 -7.734 6.703 1 92.12 137 TRP B O 1
ATOM 4124 N N . PRO B 1 138 ? 1.348 -9.328 7.406 1 92.31 138 PRO B N 1
ATOM 4125 C CA . PRO B 1 138 ? 2.191 -9.539 8.586 1 92.31 138 PRO B CA 1
ATOM 4126 C C . PRO B 1 138 ? 3.619 -9.945 8.219 1 92.31 138 PRO B C 1
ATOM 4128 O O . PRO B 1 138 ? 4.57 -9.508 8.875 1 92.31 138 PRO B O 1
ATOM 4131 N N . GLY B 1 139 ? 3.781 -10.758 7.234 1 94.75 139 GLY B N 1
ATOM 4132 C CA . GLY B 1 139 ? 5.102 -11.141 6.766 1 94.75 139 GLY B CA 1
ATOM 4133 C C . GLY B 1 139 ? 5.898 -9.977 6.207 1 94.75 139 GLY B C 1
ATOM 4134 O O . GLY B 1 139 ? 7.09 -9.844 6.488 1 94.75 139 GLY B O 1
ATOM 4135 N N . LEU B 1 140 ? 5.215 -9.156 5.434 1 94.31 140 LEU B N 1
ATOM 4136 C CA . LEU B 1 140 ? 5.875 -8 4.832 1 94.31 140 LEU B CA 1
ATOM 4137 C C . LEU B 1 140 ? 6.293 -7 5.902 1 94.31 140 LEU B C 1
ATOM 4139 O O . LEU B 1 140 ? 7.328 -6.344 5.773 1 94.31 140 LEU B O 1
ATOM 4143 N N . GLN B 1 141 ? 5.523 -6.879 6.902 1 91.12 141 GLN B N 1
ATOM 4144 C CA . GLN B 1 141 ? 5.828 -5.957 7.992 1 91.12 141 GLN B CA 1
ATOM 4145 C C . GLN B 1 141 ? 7.129 -6.344 8.695 1 91.12 141 GLN B C 1
ATOM 4147 O O . GLN B 1 141 ? 7.906 -5.477 9.094 1 91.12 141 GLN B O 1
ATOM 4152 N N . VAL B 1 142 ? 7.406 -7.594 8.805 1 94.62 142 VAL B N 1
ATOM 4153 C CA . VAL B 1 142 ? 8.586 -8.008 9.562 1 94.62 142 VAL B CA 1
ATOM 4154 C C . VAL B 1 142 ? 9.719 -8.375 8.602 1 94.62 142 VAL B C 1
ATOM 4156 O O . VAL B 1 142 ? 10.82 -8.719 9.039 1 94.62 142 VAL B O 1
ATOM 4159 N N . LEU B 1 143 ? 9.508 -8.297 7.371 1 96.38 143 LEU B N 1
ATOM 4160 C CA . LEU B 1 143 ? 10.477 -8.75 6.371 1 96.38 143 LEU B CA 1
ATOM 4161 C C . LEU B 1 143 ? 11.836 -8.117 6.602 1 96.38 143 LEU B C 1
ATOM 4163 O O . LEU B 1 143 ? 12.859 -8.805 6.582 1 96.38 143 LEU B O 1
ATOM 4167 N N . PRO B 1 144 ? 11.898 -6.746 6.859 1 96.5 144 PRO B N 1
ATOM 4168 C CA . PRO B 1 144 ? 13.219 -6.156 7.078 1 96.5 144 PRO B CA 1
ATOM 4169 C C . PRO B 1 144 ? 13.961 -6.793 8.258 1 96.5 144 PRO B C 1
ATOM 4171 O O . PRO B 1 144 ? 15.125 -7.172 8.125 1 96.5 144 PRO B O 1
ATOM 4174 N N . THR B 1 145 ? 13.281 -6.953 9.359 1 95.69 145 THR B N 1
ATOM 4175 C CA . THR B 1 145 ? 13.898 -7.578 10.523 1 95.69 145 THR B CA 1
ATOM 4176 C C . THR B 1 145 ? 14.242 -9.031 10.242 1 95.69 145 THR B C 1
ATOM 4178 O O . THR B 1 145 ? 15.312 -9.508 10.625 1 95.69 145 THR B O 1
ATOM 4181 N N . PHE B 1 146 ? 13.336 -9.734 9.617 1 97.31 146 PHE B N 1
ATOM 4182 C CA . PHE B 1 146 ? 13.516 -11.141 9.266 1 97.31 146 PHE B CA 1
ATOM 4183 C C . PHE B 1 146 ? 14.758 -11.328 8.406 1 97.31 146 PHE B C 1
ATOM 4185 O O . PHE B 1 146 ? 15.578 -12.211 8.688 1 97.31 146 PHE B O 1
ATOM 4192 N N . LEU B 1 147 ? 14.945 -10.469 7.398 1 98.19 147 LEU B N 1
ATOM 4193 C CA . LEU B 1 147 ? 16.094 -10.586 6.504 1 98.19 147 LEU B CA 1
ATOM 4194 C C . LEU B 1 147 ? 17.391 -10.203 7.227 1 98.19 147 LEU B C 1
ATOM 4196 O O . LEU B 1 147 ? 18.422 -10.82 7 1 98.19 147 LEU B O 1
ATOM 4200 N N . ALA B 1 148 ? 17.312 -9.234 8.078 1 97.69 148 ALA B N 1
ATOM 4201 C CA . ALA B 1 148 ? 18.484 -8.867 8.867 1 97.69 148 ALA B CA 1
ATOM 4202 C C . ALA B 1 148 ? 18.922 -10.031 9.758 1 97.69 148 ALA B C 1
ATOM 4204 O O . ALA B 1 148 ? 20.125 -10.328 9.844 1 97.69 148 ALA B O 1
ATOM 4205 N N . GLU B 1 149 ? 18 -10.641 10.383 1 96.5 149 GLU B N 1
ATOM 4206 C CA . GLU B 1 149 ? 18.281 -11.75 11.281 1 96.5 149 GLU B CA 1
ATOM 4207 C C . GLU B 1 149 ? 18.859 -12.945 10.523 1 96.5 149 GLU B C 1
ATOM 4209 O O . GLU B 1 149 ? 19.625 -13.727 11.078 1 96.5 149 GLU B O 1
ATOM 4214 N N . ASN B 1 150 ? 18.516 -13.039 9.32 1 95.94 150 ASN B N 1
ATOM 4215 C CA . ASN B 1 150 ? 18.984 -14.172 8.539 1 95.94 150 ASN B CA 1
ATOM 4216 C C . ASN B 1 150 ? 20.234 -13.805 7.727 1 95.94 150 ASN B C 1
ATOM 4218 O O . ASN B 1 150 ? 20.547 -14.469 6.738 1 95.94 150 ASN B O 1
ATOM 4222 N N . GLY B 1 151 ? 20.875 -12.664 8.086 1 97.31 151 GLY B N 1
ATOM 4223 C CA . GLY B 1 151 ? 22.125 -12.234 7.465 1 97.31 151 GLY B CA 1
ATOM 4224 C C . GLY B 1 151 ? 21.953 -11.805 6.02 1 97.31 151 GLY B C 1
ATOM 4225 O O . GLY B 1 151 ? 22.875 -11.945 5.215 1 97.31 151 GLY B O 1
ATOM 4226 N N . TYR B 1 152 ? 20.75 -11.438 5.633 1 98.31 152 TYR B N 1
ATOM 4227 C CA . TYR B 1 152 ? 20.406 -10.969 4.293 1 98.31 152 TYR B CA 1
ATOM 4228 C C . TYR B 1 152 ? 20.75 -12.023 3.246 1 98.31 152 TYR B C 1
ATOM 4230 O O . TYR B 1 152 ? 21.266 -11.703 2.174 1 98.31 152 TYR B O 1
ATOM 4238 N N . GLN B 1 153 ? 20.516 -13.242 3.68 1 97.69 153 GLN B N 1
ATOM 4239 C CA . GLN B 1 153 ? 20.5 -14.359 2.744 1 97.69 153 GLN B CA 1
ATOM 4240 C C . GLN B 1 153 ? 19.109 -14.555 2.141 1 97.69 153 GLN B C 1
ATOM 4242 O O . GLN B 1 153 ? 18.109 -14.266 2.787 1 97.69 153 GLN B O 1
ATOM 4247 N N . ASN B 1 154 ? 19.094 -15.039 0.891 1 97.12 154 ASN B N 1
ATOM 4248 C CA . ASN B 1 154 ? 17.797 -15.375 0.298 1 97.12 154 ASN B CA 1
ATOM 4249 C C . ASN B 1 154 ? 17.062 -16.438 1.104 1 97.12 154 ASN B C 1
ATOM 4251 O O . ASN B 1 154 ? 17.641 -17.5 1.404 1 97.12 154 ASN B O 1
ATOM 4255 N N . PRO B 1 155 ? 15.828 -16.156 1.429 1 96.06 155 PRO B N 1
ATOM 4256 C CA . PRO B 1 155 ? 15.086 -17.141 2.213 1 96.06 155 PRO B CA 1
ATOM 4257 C C . PRO B 1 155 ? 14.875 -18.453 1.457 1 96.06 155 PRO B C 1
ATOM 4259 O O . PRO B 1 155 ? 14.562 -18.438 0.264 1 96.06 155 PRO B O 1
ATOM 4262 N N . ARG B 1 156 ? 15.078 -19.578 2.152 1 93.25 156 ARG B N 1
ATOM 4263 C CA . ARG B 1 156 ? 14.969 -20.906 1.527 1 93.25 156 ARG B CA 1
ATOM 4264 C C . ARG B 1 156 ? 14.234 -21.875 2.436 1 93.25 156 ARG B C 1
ATOM 4266 O O . ARG B 1 156 ? 14.195 -23.078 2.158 1 93.25 156 ARG B O 1
ATOM 4273 N N . ASP B 1 157 ? 13.695 -21.391 3.543 1 92.5 157 ASP B N 1
ATOM 4274 C CA . ASP B 1 157 ? 13.055 -22.25 4.535 1 92.5 157 ASP B CA 1
ATOM 4275 C C . ASP B 1 157 ? 11.562 -21.953 4.645 1 92.5 157 ASP B C 1
ATOM 4277 O O . ASP B 1 157 ? 11.172 -20.875 5.102 1 92.5 157 ASP B O 1
ATOM 4281 N N . HIS B 1 158 ? 10.719 -22.922 4.316 1 90.62 158 HIS B N 1
ATOM 4282 C CA . HIS B 1 158 ? 9.273 -22.734 4.316 1 90.62 158 HIS B CA 1
ATOM 4283 C C . HIS B 1 158 ? 8.719 -22.75 5.734 1 90.62 158 HIS B C 1
ATOM 4285 O O . HIS B 1 158 ? 7.598 -22.297 5.973 1 90.62 158 HIS B O 1
ATOM 4291 N N . VAL B 1 159 ? 9.461 -23.312 6.613 1 92.06 159 VAL B N 1
ATOM 4292 C CA . VAL B 1 159 ? 9.023 -23.391 8 1 92.06 159 VAL B CA 1
ATOM 4293 C C . VAL B 1 159 ? 9.344 -22.094 8.734 1 92.06 159 VAL B C 1
ATOM 4295 O O . VAL B 1 159 ? 8.531 -21.594 9.508 1 92.06 159 VAL B O 1
ATOM 4298 N N . ARG B 1 160 ? 10.523 -21.531 8.477 1 92.31 160 ARG B N 1
ATOM 4299 C CA . ARG B 1 160 ? 10.938 -20.266 9.078 1 92.31 160 ARG B CA 1
ATOM 4300 C C . ARG B 1 160 ? 10.82 -19.125 8.07 1 92.31 160 ARG B C 1
ATOM 4302 O O . ARG B 1 160 ? 11.82 -18.484 7.734 1 92.31 160 ARG B O 1
ATOM 4309 N N . SER B 1 161 ? 9.562 -18.906 7.707 1 94.88 161 SER B N 1
ATOM 4310 C CA . SER B 1 161 ? 9.305 -17.844 6.73 1 94.88 161 SER B CA 1
ATOM 4311 C C . SER B 1 161 ? 8.938 -16.531 7.422 1 94.88 161 SER B C 1
ATOM 4313 O O . SER B 1 161 ? 8.625 -16.516 8.609 1 94.88 161 SER B O 1
ATOM 4315 N N . ALA B 1 162 ? 9.016 -15.438 6.676 1 95.69 162 ALA B N 1
ATOM 4316 C CA . ALA B 1 162 ? 8.648 -14.125 7.207 1 95.69 162 ALA B CA 1
ATOM 4317 C C . ALA B 1 162 ? 7.184 -14.094 7.625 1 95.69 162 ALA B C 1
ATOM 4319 O O . ALA B 1 162 ? 6.832 -13.484 8.633 1 95.69 162 ALA B O 1
ATOM 4320 N N . CYS B 1 163 ? 6.398 -14.727 6.906 1 94.5 163 CYS B N 1
ATOM 4321 C CA . CYS B 1 163 ? 4.973 -14.805 7.207 1 94.5 163 CYS B CA 1
ATOM 4322 C C . CYS B 1 163 ? 4.73 -15.484 8.547 1 94.5 163 CYS B C 1
ATOM 4324 O O . CYS B 1 163 ? 3.926 -15.008 9.352 1 94.5 163 CYS B O 1
ATOM 4326 N N . MET B 1 164 ? 5.363 -16.578 8.75 1 95.38 164 MET B N 1
ATOM 4327 C CA . MET B 1 164 ? 5.199 -17.312 10 1 95.38 164 MET B CA 1
ATOM 4328 C C . MET B 1 164 ? 5.762 -16.516 11.172 1 95.38 164 MET B C 1
ATOM 4330 O O . MET B 1 164 ? 5.203 -16.547 12.266 1 95.38 164 MET B O 1
ATOM 4334 N N . ARG B 1 165 ? 6.793 -15.883 10.93 1 94.75 165 ARG B N 1
ATOM 4335 C CA . ARG B 1 165 ? 7.297 -14.953 11.945 1 94.75 165 ARG B CA 1
ATOM 4336 C C . ARG B 1 165 ? 6.285 -13.844 12.219 1 94.75 165 ARG B C 1
ATOM 4338 O O . ARG B 1 165 ? 6.07 -13.477 13.375 1 94.75 165 ARG B O 1
ATOM 4345 N N . GLY B 1 166 ? 5.727 -13.312 11.203 1 94 166 GLY B N 1
ATOM 4346 C CA . GLY B 1 166 ? 4.781 -12.211 11.312 1 94 166 GLY B CA 1
ATOM 4347 C C . GLY B 1 166 ? 3.553 -12.562 12.133 1 94 166 GLY B C 1
ATOM 4348 O O . GLY B 1 166 ? 3.014 -11.711 12.844 1 94 166 GLY B O 1
ATOM 4349 N N . VAL B 1 167 ? 3.1 -13.766 12.039 1 93.38 167 VAL B N 1
ATOM 4350 C CA . VAL B 1 167 ? 1.901 -14.164 12.773 1 93.38 167 VAL B CA 1
ATOM 4351 C C . VAL B 1 167 ? 2.299 -14.922 14.031 1 93.38 167 VAL B C 1
ATOM 4353 O O . VAL B 1 167 ? 1.44 -15.469 14.734 1 93.38 167 VAL B O 1
ATOM 4356 N N . ASP B 1 168 ? 3.543 -15.008 14.289 1 93.44 168 ASP B N 1
ATOM 4357 C CA . ASP B 1 168 ? 4.102 -15.648 15.477 1 93.44 168 ASP B CA 1
ATOM 4358 C C . ASP B 1 168 ? 3.656 -17.109 15.578 1 93.44 168 ASP B C 1
ATOM 4360 O O . ASP B 1 168 ? 3.078 -17.516 16.578 1 93.44 168 ASP B O 1
ATOM 4364 N N . PHE B 1 169 ? 3.986 -17.875 14.586 1 95.25 169 PHE B N 1
ATOM 4365 C CA . PHE B 1 169 ? 3.602 -19.266 14.516 1 95.25 169 PHE B CA 1
ATOM 4366 C C . PHE B 1 169 ? 4.816 -20.156 14.242 1 95.25 169 PHE B C 1
ATOM 4368 O O . PHE B 1 169 ? 5.656 -19.828 13.398 1 95.25 169 PHE B O 1
ATOM 4375 N N . ASP B 1 170 ? 4.879 -21.234 14.992 1 93.69 170 ASP B N 1
ATOM 4376 C CA . ASP B 1 170 ? 5.945 -22.219 14.805 1 93.69 170 ASP B CA 1
ATOM 4377 C C . ASP B 1 170 ? 5.504 -23.328 13.859 1 93.69 170 ASP B C 1
ATOM 4379 O O . ASP B 1 170 ? 4.852 -24.281 14.289 1 93.69 170 ASP B O 1
ATOM 4383 N N . GLY B 1 171 ? 5.848 -23.266 12.703 1 92.88 171 GLY B N 1
ATOM 4384 C CA . GLY B 1 171 ? 5.449 -24.156 11.625 1 92.88 171 GLY B CA 1
ATOM 4385 C C . GLY B 1 171 ? 5.312 -23.469 10.289 1 92.88 171 GLY B C 1
ATOM 4386 O O . GLY B 1 171 ? 5.516 -22.25 10.195 1 92.88 171 GLY B O 1
ATOM 4387 N N . ASP B 1 172 ? 4.984 -24.219 9.25 1 90.88 172 ASP B N 1
ATOM 4388 C CA . ASP B 1 172 ? 4.848 -23.594 7.934 1 90.88 172 ASP B CA 1
ATOM 4389 C C . ASP B 1 172 ? 3.42 -23.109 7.699 1 90.88 172 ASP B C 1
ATOM 4391 O O . ASP B 1 172 ? 2.555 -23.266 8.562 1 90.88 172 ASP B O 1
ATOM 4395 N N . ALA B 1 173 ? 3.219 -22.5 6.602 1 88.31 173 ALA B N 1
ATOM 4396 C CA . ALA B 1 173 ? 1.951 -21.844 6.293 1 88.31 173 ALA B CA 1
ATOM 4397 C C . ALA B 1 173 ? 0.807 -22.844 6.258 1 88.31 173 ALA B C 1
ATOM 4399 O O . ALA B 1 173 ? -0.315 -22.531 6.664 1 88.31 173 ALA B O 1
ATOM 4400 N N . MET B 1 174 ? 1.073 -24.016 5.742 1 83.44 174 MET B N 1
ATOM 4401 C CA . MET B 1 174 ? 0.019 -25.031 5.664 1 83.44 174 MET B CA 1
ATOM 4402 C C . MET B 1 174 ? -0.399 -25.484 7.059 1 83.44 174 MET B C 1
ATOM 4404 O O . MET B 1 174 ? -1.587 -25.688 7.32 1 83.44 174 MET B O 1
ATOM 4408 N N . ALA B 1 175 ? 0.562 -25.703 7.914 1 88.25 175 ALA B N 1
ATOM 4409 C CA . ALA B 1 175 ? 0.268 -26.016 9.305 1 88.25 175 ALA B CA 1
ATOM 4410 C C . ALA B 1 175 ? -0.538 -24.906 9.969 1 88.25 175 ALA B C 1
ATOM 4412 O O . ALA B 1 175 ? -1.459 -25.172 10.742 1 88.25 175 ALA B O 1
ATOM 4413 N N . TYR B 1 176 ? -0.15 -23.719 9.719 1 91.69 176 TYR B N 1
ATOM 4414 C CA . TYR B 1 176 ? -0.87 -22.578 10.258 1 91.69 176 TYR B CA 1
ATOM 4415 C C . TYR B 1 176 ? -2.324 -22.578 9.797 1 91.69 176 TYR B C 1
ATOM 4417 O O . TYR B 1 176 ? -3.234 -22.359 10.602 1 91.69 176 TYR B O 1
ATOM 4425 N N . LEU B 1 177 ? -2.561 -22.812 8.508 1 87.12 177 LEU B N 1
ATOM 4426 C CA . LEU B 1 177 ? -3.912 -22.797 7.957 1 87.12 177 LEU B CA 1
ATOM 4427 C C . LEU B 1 177 ? -4.746 -23.938 8.539 1 87.12 177 LEU B C 1
ATOM 4429 O O . LEU B 1 177 ? -5.945 -23.781 8.781 1 87.12 177 LEU B O 1
ATOM 4433 N N . LYS B 1 178 ? -4.121 -25.016 8.75 1 83.88 178 LYS B N 1
ATOM 4434 C CA . LYS B 1 178 ? -4.805 -26.156 9.375 1 83.88 178 LYS B CA 1
ATOM 4435 C C . LYS B 1 178 ? -5.293 -25.797 10.781 1 83.88 178 LYS B C 1
ATOM 4437 O O . LYS B 1 178 ? -6.387 -26.188 11.18 1 83.88 178 LYS B O 1
ATOM 4442 N N . GLU B 1 179 ? -4.527 -25.031 11.477 1 90.31 179 GLU B N 1
ATOM 4443 C CA . GLU B 1 179 ? -4.844 -24.688 12.859 1 90.31 179 GLU B CA 1
ATOM 4444 C C . GLU B 1 179 ? -5.73 -23.453 12.93 1 90.31 179 GLU B C 1
ATOM 4446 O O . GLU B 1 179 ? -6.266 -23.125 13.984 1 90.31 179 GLU B O 1
ATOM 4451 N N . ASN B 1 180 ? -5.879 -22.797 11.844 1 91.12 180 ASN B N 1
ATOM 4452 C CA . ASN B 1 180 ? -6.691 -21.578 11.766 1 91.12 180 ASN B CA 1
ATOM 4453 C C . ASN B 1 180 ? -7.711 -21.656 10.633 1 91.12 180 ASN B C 1
ATOM 4455 O O . ASN B 1 180 ? -7.586 -20.969 9.625 1 91.12 180 ASN B O 1
ATOM 4459 N N . PRO B 1 181 ? -8.734 -22.344 10.844 1 86.81 181 PRO B N 1
ATOM 4460 C CA . PRO B 1 181 ? -9.664 -22.688 9.766 1 86.81 181 PRO B CA 1
ATOM 4461 C C . PRO B 1 181 ? -10.336 -21.469 9.148 1 86.81 181 PRO B C 1
ATOM 4463 O O . PRO B 1 181 ? -10.641 -21.469 7.949 1 86.81 181 PRO B O 1
ATOM 4466 N N . GLU B 1 182 ? -10.586 -20.469 9.93 1 84.94 182 GLU B N 1
ATOM 4467 C CA . GLU B 1 182 ? -11.195 -19.266 9.367 1 84.94 182 GLU B CA 1
ATOM 4468 C C . GLU B 1 182 ? -10.273 -18.609 8.344 1 84.94 182 GLU B C 1
ATOM 4470 O O . GLU B 1 182 ? -10.711 -18.219 7.262 1 84.94 182 GLU B O 1
ATOM 4475 N N . GLN B 1 183 ? -9.047 -18.516 8.719 1 86.38 183 GLN B N 1
ATOM 4476 C CA . GLN B 1 183 ? -8.062 -17.969 7.797 1 86.38 183 GLN B CA 1
ATOM 4477 C C . GLN B 1 183 ? -7.863 -18.891 6.594 1 86.38 183 GLN B C 1
ATOM 4479 O O . GLN B 1 183 ? -7.672 -18.422 5.473 1 86.38 183 GLN B O 1
ATOM 4484 N N . ALA B 1 184 ? -7.922 -20.141 6.875 1 85.31 184 ALA B N 1
ATOM 4485 C CA . ALA B 1 184 ? -7.766 -21.125 5.809 1 85.31 184 ALA B CA 1
ATOM 4486 C C . ALA B 1 184 ? -8.875 -21 4.77 1 85.31 184 ALA B C 1
ATOM 4488 O O . ALA B 1 184 ? -8.617 -21.094 3.564 1 85.31 184 ALA B O 1
ATOM 4489 N N . ALA B 1 185 ? -10.047 -20.797 5.293 1 83.81 185 ALA B N 1
ATOM 4490 C CA . ALA B 1 185 ? -11.188 -20.672 4.398 1 83.81 185 ALA B CA 1
ATOM 4491 C C . ALA B 1 185 ? -11.008 -19.5 3.428 1 83.81 185 ALA B C 1
ATOM 4493 O O . ALA B 1 185 ? -11.305 -19.625 2.238 1 83.81 185 ALA B O 1
ATOM 4494 N N . ALA B 1 186 ? -10.516 -18.422 3.938 1 84.06 186 ALA B N 1
ATOM 4495 C CA . ALA B 1 186 ? -10.281 -17.25 3.102 1 84.06 186 ALA B CA 1
ATOM 4496 C C . ALA B 1 186 ? -9.195 -17.516 2.061 1 84.06 186 ALA B C 1
ATOM 4498 O O . ALA B 1 186 ? -9.344 -17.156 0.892 1 84.06 186 ALA B O 1
ATOM 4499 N N . SER B 1 187 ? -8.148 -18.125 2.479 1 83.56 187 SER B N 1
ATOM 4500 C CA . SER B 1 187 ? -7.039 -18.438 1.584 1 83.56 187 SER B CA 1
ATOM 4501 C C . SER B 1 187 ? -7.461 -19.391 0.48 1 83.56 187 SER B C 1
ATOM 4503 O O . SER B 1 187 ? -7.137 -19.188 -0.69 1 83.56 187 SER B O 1
ATOM 4505 N N . TYR B 1 188 ? -8.211 -20.375 0.837 1 78.44 188 TYR B N 1
ATOM 4506 C CA . TYR B 1 188 ? -8.656 -21.359 -0.13 1 78.44 188 TYR B CA 1
ATOM 4507 C C . TYR B 1 188 ? -9.633 -20.766 -1.126 1 78.44 188 TYR B C 1
ATOM 4509 O O . TYR B 1 188 ? -9.57 -21.047 -2.324 1 78.44 188 TYR B O 1
ATOM 4517 N N . LEU B 1 189 ? -10.453 -19.938 -0.55 1 78.69 189 LEU B N 1
ATOM 4518 C CA . LEU B 1 189 ? -11.406 -19.266 -1.423 1 78.69 189 LEU B CA 1
ATOM 4519 C C . LEU B 1 189 ? -10.688 -18.344 -2.402 1 78.69 189 LEU B C 1
ATOM 4521 O O . LEU B 1 189 ? -11.07 -18.25 -3.57 1 78.69 189 LEU B O 1
ATOM 4525 N N . PHE B 1 190 ? -9.727 -17.719 -1.93 1 80.5 190 PHE B N 1
ATOM 4526 C CA . PHE B 1 190 ? -8.938 -16.844 -2.791 1 80.5 190 PHE B CA 1
ATOM 4527 C C . PHE B 1 190 ? -8.289 -17.625 -3.92 1 80.5 190 PHE B C 1
ATOM 4529 O O . PHE B 1 190 ? -8.391 -17.25 -5.09 1 80.5 190 PHE B O 1
ATOM 4536 N N . MET B 1 191 ? -7.645 -18.625 -3.562 1 74.94 191 MET B N 1
ATOM 4537 C CA . MET B 1 191 ? -6.969 -19.438 -4.559 1 74.94 191 MET B CA 1
ATOM 4538 C C . MET B 1 191 ? -7.961 -19.984 -5.582 1 74.94 191 MET B C 1
ATOM 4540 O O . MET B 1 191 ? -7.668 -20.031 -6.777 1 74.94 191 MET B O 1
ATOM 4544 N N . ALA B 1 192 ? -9.156 -20.328 -5.125 1 69.56 192 ALA B N 1
ATOM 4545 C CA . ALA B 1 192 ? -10.188 -20.891 -5.992 1 69.56 192 ALA B CA 1
ATOM 4546 C C . ALA B 1 192 ? -10.766 -19.812 -6.914 1 69.56 192 ALA B C 1
ATOM 4548 O O . ALA B 1 192 ? -10.898 -20.031 -8.117 1 69.56 192 ALA B O 1
ATOM 4549 N N . GLU B 1 193 ? -11.008 -18.656 -6.332 1 70.19 193 GLU B N 1
ATOM 4550 C CA . GLU B 1 193 ? -11.688 -17.594 -7.066 1 70.19 193 GLU B CA 1
ATOM 4551 C C . GLU B 1 193 ? -10.727 -16.891 -8.016 1 70.19 193 GLU B C 1
ATOM 4553 O O . GLU B 1 193 ? -11.125 -16.438 -9.094 1 70.19 193 GLU B O 1
ATOM 4558 N N . ASN B 1 194 ? -9.555 -16.734 -7.539 1 67.81 194 ASN B N 1
ATOM 4559 C CA . ASN B 1 194 ? -8.562 -16.078 -8.383 1 67.81 194 ASN B CA 1
ATOM 4560 C C . ASN B 1 194 ? -8.32 -16.844 -9.672 1 67.81 194 ASN B C 1
ATOM 4562 O O . ASN B 1 194 ? -8.094 -16.25 -10.727 1 67.81 194 ASN B O 1
ATOM 4566 N N . LYS B 1 195 ? -8.5 -18.047 -9.664 1 65.44 195 LYS B N 1
ATOM 4567 C CA . LYS B 1 195 ? -8.273 -18.906 -10.828 1 65.44 195 LYS B CA 1
ATOM 4568 C C . LYS B 1 195 ? -9.438 -18.797 -11.812 1 65.44 195 LYS B C 1
ATOM 4570 O O . LYS B 1 195 ? -9.25 -18.953 -13.016 1 65.44 195 LYS B O 1
ATOM 4575 N N . LYS B 1 196 ? -10.57 -18.406 -11.258 1 64.31 196 LYS B N 1
ATOM 4576 C CA . LYS B 1 196 ? -11.75 -18.344 -12.117 1 64.31 196 LYS B CA 1
ATOM 4577 C C . LYS B 1 196 ? -11.648 -17.203 -13.117 1 64.31 196 LYS B C 1
ATOM 4579 O O . LYS B 1 196 ? -12.055 -17.359 -14.273 1 64.31 196 LYS B O 1
ATOM 4584 N N . GLU B 1 197 ? -11.086 -16.203 -12.789 1 63.06 197 GLU B N 1
ATOM 4585 C CA . GLU B 1 197 ? -11.109 -15 -13.625 1 63.06 197 GLU B CA 1
ATOM 4586 C C . GLU B 1 197 ? -9.781 -14.812 -14.352 1 63.06 197 GLU B C 1
ATOM 4588 O O . GLU B 1 197 ? -9.703 -14.062 -15.328 1 63.06 197 GLU B O 1
ATOM 4593 N N . ALA B 1 198 ? -8.867 -15.57 -13.953 1 73.06 198 ALA B N 1
ATOM 4594 C CA . ALA B 1 198 ? -7.547 -15.422 -14.555 1 73.06 198 ALA B CA 1
ATOM 4595 C C . ALA B 1 198 ? -7.469 -16.141 -15.906 1 73.06 198 ALA B C 1
ATOM 4597 O O . ALA B 1 198 ? -8.18 -17.109 -16.141 1 73.06 198 ALA B O 1
ATOM 4598 N N . PRO B 1 199 ? -6.656 -15.5 -16.875 1 75.75 199 PRO B N 1
ATOM 4599 C CA . PRO B 1 199 ? -6.402 -16.266 -18.094 1 75.75 199 PRO B CA 1
ATOM 4600 C C . PRO B 1 199 ? -5.969 -17.703 -17.812 1 75.75 199 PRO B C 1
ATOM 4602 O O . PRO B 1 199 ? -5.23 -17.953 -16.859 1 75.75 199 PRO B O 1
ATOM 4605 N N . LYS B 1 200 ? -6.59 -18.625 -18.641 1 85 200 LYS B N 1
ATOM 4606 C CA . LYS B 1 200 ? -6.285 -20.047 -18.5 1 85 200 LYS B CA 1
ATOM 4607 C C . LYS B 1 200 ? -5.539 -20.562 -19.734 1 85 200 LYS B C 1
ATOM 4609 O O . LYS B 1 200 ? -5.746 -20.078 -20.844 1 85 200 LYS B O 1
ATOM 4614 N N . TRP B 1 201 ? -4.688 -21.516 -19.406 1 86.31 201 TRP B N 1
ATOM 4615 C CA . TRP B 1 201 ? -3.936 -22.078 -20.531 1 86.31 201 TRP B CA 1
ATOM 4616 C C . TRP B 1 201 ? -4.855 -22.844 -21.484 1 86.31 201 TRP B C 1
ATOM 4618 O O . TRP B 1 201 ? -4.582 -22.938 -22.672 1 86.31 201 TRP B O 1
ATOM 4628 N N . VAL B 1 202 ? -6.039 -23.203 -21 1 89 202 VAL B N 1
ATOM 4629 C CA . VAL B 1 202 ? -6.969 -23.984 -21.812 1 89 202 VAL B CA 1
ATOM 4630 C C . VAL B 1 202 ? -7.777 -23.062 -22.719 1 89 202 VAL B C 1
ATOM 4632 O O . VAL B 1 202 ? -8.586 -23.516 -23.516 1 89 202 VAL B O 1
ATOM 4635 N N . ASP B 1 203 ? -7.531 -21.734 -22.594 1 82.75 203 ASP B N 1
ATOM 4636 C CA . ASP B 1 203 ? -8.258 -20.766 -23.406 1 82.75 203 ASP B CA 1
ATOM 4637 C C . ASP B 1 203 ? -7.707 -20.703 -24.828 1 82.75 203 ASP B C 1
ATOM 4639 O O . ASP B 1 203 ? -8.086 -19.828 -25.609 1 82.75 203 ASP B O 1
ATOM 4643 N N . GLY B 1 204 ? -6.914 -21.625 -25.219 1 74.12 204 GLY B N 1
ATOM 4644 C CA . GLY B 1 204 ? -6.57 -21.812 -26.625 1 74.12 204 GLY B CA 1
ATOM 4645 C C . GLY B 1 204 ? -5.152 -21.391 -26.953 1 74.12 204 GLY B C 1
ATOM 4646 O O . GLY B 1 204 ? -4.754 -21.375 -28.109 1 74.12 204 GLY B O 1
ATOM 4647 N N . LYS B 1 205 ? -4.402 -21.094 -26.031 1 79.31 205 LYS B N 1
ATOM 4648 C CA . LYS B 1 205 ? -3.061 -20.609 -26.344 1 79.31 205 LYS B CA 1
ATOM 4649 C C . LYS B 1 205 ? -2.027 -21.719 -26.203 1 79.31 205 LYS B C 1
ATOM 4651 O O . LYS B 1 205 ? -0.85 -21.531 -26.516 1 79.31 205 LYS B O 1
ATOM 4656 N N . ILE B 1 206 ? -2.42 -22.828 -25.734 1 86.81 206 ILE B N 1
ATOM 4657 C CA . ILE B 1 206 ? -1.5 -23.938 -25.531 1 86.81 206 ILE B CA 1
ATOM 4658 C C . ILE B 1 206 ? -1.943 -25.141 -26.359 1 86.81 206 ILE B C 1
ATOM 4660 O O . ILE B 1 206 ? -3.117 -25.531 -26.328 1 86.81 206 ILE B O 1
ATOM 4664 N N . PRO B 1 207 ? -1.068 -25.719 -27.188 1 91.25 207 PRO B N 1
ATOM 4665 C CA . PRO B 1 207 ? -1.42 -26.906 -27.969 1 91.25 207 PRO B CA 1
ATOM 4666 C C . PRO B 1 207 ? -1.836 -28.094 -27.094 1 91.25 207 PRO B C 1
ATOM 4668 O O . PRO B 1 207 ? -1.27 -28.297 -26.016 1 91.25 207 PRO B O 1
ATOM 4671 N N . THR B 1 208 ? -2.811 -28.875 -27.594 1 93.56 208 THR B N 1
ATOM 4672 C CA . THR B 1 208 ? -3.311 -30 -26.828 1 93.56 208 THR B CA 1
ATOM 4673 C C . THR B 1 208 ? -2.672 -31.312 -27.312 1 93.56 208 THR B C 1
ATOM 4675 O O . THR B 1 208 ? -3.053 -32.406 -26.859 1 93.56 208 THR B O 1
ATOM 4678 N N . THR B 1 209 ? -1.728 -31.188 -28.172 1 94.69 209 THR B N 1
ATOM 4679 C CA . THR B 1 209 ? -1.149 -32.344 -28.828 1 94.69 209 THR B CA 1
ATOM 4680 C C . THR B 1 209 ? -0.597 -33.344 -27.812 1 94.69 209 THR B C 1
ATOM 4682 O O . THR B 1 209 ? -0.691 -34.562 -28 1 94.69 209 THR B O 1
ATOM 4685 N N . ASP B 1 210 ? -0.058 -32.844 -26.734 1 95.75 210 ASP B N 1
ATOM 4686 C CA . ASP B 1 210 ? 0.565 -33.688 -25.734 1 95.75 210 ASP B CA 1
ATOM 4687 C C . ASP B 1 210 ? -0.485 -34.469 -24.953 1 95.75 210 ASP B C 1
ATOM 4689 O O . ASP B 1 210 ? -0.157 -35.438 -24.266 1 95.75 210 ASP B O 1
ATOM 4693 N N . LEU B 1 211 ? -1.743 -34.062 -25.047 1 96.44 211 LEU B N 1
ATOM 4694 C CA . LEU B 1 211 ? -2.801 -34.656 -24.25 1 96.44 211 LEU B CA 1
ATOM 4695 C C . LEU B 1 211 ? -3.531 -35.75 -25.047 1 96.44 211 LEU B C 1
ATOM 4697 O O . LEU B 1 211 ? -4.422 -36.406 -24.516 1 96.44 211 LEU B O 1
ATOM 4701 N N . ILE B 1 212 ? -3.158 -35.969 -26.25 1 96.81 212 ILE B N 1
ATOM 4702 C CA . ILE B 1 212 ? -3.865 -36.906 -27.125 1 96.81 212 ILE B CA 1
ATOM 4703 C C . ILE B 1 212 ? -3.33 -38.312 -26.906 1 96.81 212 ILE B C 1
ATOM 4705 O O . ILE B 1 212 ? -2.121 -38.562 -26.984 1 96.81 212 ILE B O 1
ATOM 4709 N N . LEU B 1 213 ? -4.211 -39.219 -26.641 1 97.5 213 LEU B N 1
ATOM 4710 C CA . LEU B 1 213 ? -3.889 -40.656 -26.516 1 97.5 213 LEU B CA 1
ATOM 4711 C C . LEU B 1 213 ? -4.32 -41.406 -27.766 1 97.5 213 LEU B C 1
ATOM 4713 O O . LEU B 1 213 ? -5.371 -41.125 -28.344 1 97.5 213 LEU B O 1
ATOM 4717 N N . SER B 1 214 ? -3.545 -42.375 -28.125 1 96.62 214 SER B N 1
ATOM 4718 C CA . SER B 1 214 ? -3.947 -43.281 -29.203 1 96.62 214 SER B CA 1
ATOM 4719 C C . SER B 1 214 ? -5.059 -44.219 -28.766 1 96.62 214 SER B C 1
ATOM 4721 O O . SER B 1 214 ? -5.324 -44.344 -27.562 1 96.62 214 SER B O 1
ATOM 4723 N N . GLU B 1 215 ? -5.625 -44.875 -29.719 1 96.69 215 GLU B N 1
ATOM 4724 C CA . GLU B 1 215 ? -6.66 -45.844 -29.406 1 96.69 215 GLU B CA 1
ATOM 4725 C C . GLU B 1 215 ? -6.105 -46.969 -28.531 1 96.69 215 GLU B C 1
ATOM 4727 O O . GLU B 1 215 ? -6.797 -47.5 -27.656 1 96.69 215 GLU B O 1
ATOM 4732 N N . GLU B 1 216 ? -4.934 -47.344 -28.828 1 97.38 216 GLU B N 1
ATOM 4733 C CA . GLU B 1 216 ? -4.273 -48.406 -28.062 1 97.38 216 GLU B CA 1
ATOM 4734 C C . GLU B 1 216 ? -4.043 -47.969 -26.625 1 97.38 216 GLU B C 1
ATOM 4736 O O . GLU B 1 216 ? -4.254 -48.75 -25.688 1 97.38 216 GLU B O 1
ATOM 4741 N N . GLU B 1 217 ? -3.604 -46.75 -26.484 1 97.12 217 GLU B N 1
ATOM 4742 C CA . GLU B 1 217 ? -3.354 -46.219 -25.141 1 97.12 217 GLU B CA 1
ATOM 4743 C C . GLU B 1 217 ? -4.648 -46.125 -24.344 1 97.12 217 GLU B C 1
ATOM 4745 O O . GLU B 1 217 ? -4.656 -46.375 -23.141 1 97.12 217 GLU B O 1
ATOM 4750 N N . LEU B 1 218 ? -5.664 -45.688 -25.016 1 97 218 LEU B N 1
ATOM 4751 C CA . LEU B 1 218 ? -6.977 -45.625 -24.391 1 97 218 LEU B CA 1
ATOM 4752 C C . LEU B 1 218 ? -7.445 -47 -23.938 1 97 218 LEU B C 1
ATOM 4754 O O . LEU B 1 218 ? -7.977 -47.156 -22.828 1 97 218 LEU B O 1
ATOM 4758 N N . ALA B 1 219 ? -7.238 -47.938 -24.812 1 96.88 219 ALA B N 1
ATOM 4759 C CA . ALA B 1 219 ? -7.645 -49.281 -24.5 1 96.88 219 ALA B CA 1
ATOM 4760 C C . ALA B 1 219 ? -6.879 -49.844 -23.297 1 96.88 219 ALA B C 1
ATOM 4762 O O . ALA B 1 219 ? -7.422 -50.625 -22.516 1 96.88 219 ALA B O 1
ATOM 4763 N N . ASP B 1 220 ? -5.664 -49.406 -23.172 1 96.81 220 ASP B N 1
ATOM 4764 C CA . ASP B 1 220 ? -4.82 -49.844 -22.062 1 96.81 220 ASP B CA 1
ATOM 4765 C C . ASP B 1 220 ? -5.062 -49 -20.812 1 96.81 220 ASP B C 1
ATOM 4767 O O . ASP B 1 220 ? -4.34 -49.156 -19.828 1 96.81 220 ASP B O 1
ATOM 4771 N N . SER B 1 221 ? -5.98 -48.094 -20.859 1 96.81 221 SER B N 1
ATOM 4772 C CA . SER B 1 221 ? -6.398 -47.25 -19.75 1 96.81 221 SER B CA 1
ATOM 4773 C C . SER B 1 221 ? -5.254 -46.344 -19.281 1 96.81 221 SER B C 1
ATOM 4775 O O . SER B 1 221 ? -5.117 -46.094 -18.078 1 96.81 221 SER B O 1
ATOM 4777 N N . ARG B 1 222 ? -4.344 -45.906 -20.219 1 97.56 222 ARG B N 1
ATOM 4778 C CA . ARG B 1 222 ? -3.295 -44.969 -19.875 1 97.56 222 ARG B CA 1
ATOM 4779 C C . ARG B 1 222 ? -3.891 -43.656 -19.375 1 97.56 222 ARG B C 1
ATOM 4781 O O . ARG B 1 222 ? -4.855 -43.156 -19.953 1 97.56 222 ARG B O 1
ATOM 4788 N N . VAL B 1 223 ? -3.332 -43.25 -18.312 1 98.38 223 VAL B N 1
ATOM 4789 C CA . VAL B 1 223 ? -3.789 -42 -17.766 1 98.38 223 VAL B CA 1
ATOM 4790 C C . VAL B 1 223 ? -3.33 -40.844 -18.672 1 98.38 223 VAL B C 1
ATOM 4792 O O . VAL B 1 223 ? -2.158 -40.781 -19.047 1 98.38 223 VAL B O 1
ATOM 4795 N N . MET B 1 224 ? -4.293 -39.969 -19.031 1 98.5 224 MET B N 1
ATOM 4796 C CA . MET B 1 224 ? -4.004 -38.844 -19.906 1 98.5 224 MET B CA 1
ATOM 4797 C C . MET B 1 224 ? -3.27 -37.75 -19.141 1 98.5 224 MET B C 1
ATOM 4799 O O . MET B 1 224 ? -2.273 -37.219 -19.625 1 98.5 224 MET B O 1
ATOM 4803 N N . LEU B 1 225 ? -3.744 -37.406 -17.969 1 98.5 225 LEU B N 1
ATOM 4804 C CA . LEU B 1 225 ? -3.186 -36.281 -17.219 1 98.5 225 LEU B CA 1
ATOM 4805 C C . LEU B 1 225 ? -3.297 -36.531 -15.711 1 98.5 225 LEU B C 1
ATOM 4807 O O . LEU B 1 225 ? -4.332 -37 -15.234 1 98.5 225 LEU B O 1
ATOM 4811 N N . VAL B 1 226 ? -2.234 -36.344 -15.016 1 98.62 226 VAL B N 1
ATOM 4812 C CA . VAL B 1 226 ? -2.205 -36.312 -13.555 1 98.62 226 VAL B CA 1
ATOM 4813 C C . VAL B 1 226 ? -1.913 -34.906 -13.062 1 98.62 226 VAL B C 1
ATOM 4815 O O . VAL B 1 226 ? -0.815 -34.375 -13.273 1 98.62 226 VAL B O 1
ATOM 4818 N N . ASP B 1 227 ? -2.885 -34.25 -12.461 1 98.06 227 ASP B N 1
ATOM 4819 C CA . ASP B 1 227 ? -2.697 -32.938 -11.828 1 98.06 227 ASP B CA 1
ATOM 4820 C C . ASP B 1 227 ? -2.111 -33.094 -10.422 1 98.06 227 ASP B C 1
ATOM 4822 O O . ASP B 1 227 ? -2.848 -33.281 -9.453 1 98.06 227 ASP B O 1
ATOM 4826 N N . VAL B 1 228 ? -0.793 -32.969 -10.344 1 98.06 228 VAL B N 1
ATOM 4827 C CA . VAL B 1 228 ? -0.054 -33.156 -9.102 1 98.06 228 VAL B CA 1
ATOM 4828 C C . VAL B 1 228 ? -0.137 -31.922 -8.227 1 98.06 228 VAL B C 1
ATOM 4830 O O . VAL B 1 228 ? 0.256 -30.828 -8.656 1 98.06 228 VAL B O 1
ATOM 4833 N N . GLY B 1 229 ? -0.579 -32.062 -7 1 94.62 229 GLY B N 1
ATOM 4834 C CA . GLY B 1 229 ? -0.821 -30.922 -6.156 1 94.62 229 GLY B CA 1
ATOM 4835 C C . GLY B 1 229 ? -1.958 -30.047 -6.652 1 94.62 229 GLY B C 1
ATOM 4836 O O . GLY B 1 229 ? -1.863 -28.812 -6.625 1 94.62 229 GLY B O 1
ATOM 4837 N N . GLY B 1 230 ? -3.016 -30.672 -7.141 1 92.19 230 GLY B N 1
ATOM 4838 C CA . GLY B 1 230 ? -4.031 -29.969 -7.914 1 92.19 230 GLY B CA 1
ATOM 4839 C C . GLY B 1 230 ? -5.156 -29.406 -7.059 1 92.19 230 GLY B C 1
ATOM 4840 O O . GLY B 1 230 ? -6.098 -28.812 -7.578 1 92.19 230 GLY B O 1
ATOM 4841 N N . GLY B 1 231 ? -5.102 -29.609 -5.754 1 87.94 231 GLY B N 1
ATOM 4842 C CA . GLY B 1 231 ? -6.102 -29.047 -4.859 1 87.94 231 GLY B CA 1
ATOM 4843 C C . GLY B 1 231 ? -7.488 -29.609 -5.078 1 87.94 231 GLY B C 1
ATOM 4844 O O . GLY B 1 231 ? -7.676 -30.828 -5.062 1 87.94 231 GLY B O 1
ATOM 4845 N N . SER B 1 232 ? -8.461 -28.719 -5.465 1 84.75 232 SER B N 1
ATOM 4846 C CA . SER B 1 232 ? -9.859 -29.109 -5.57 1 84.75 232 SER B CA 1
ATOM 4847 C C . SER B 1 232 ? -10.18 -29.641 -6.961 1 84.75 232 SER B C 1
ATOM 4849 O O . SER B 1 232 ? -11.336 -29.938 -7.27 1 84.75 232 SER B O 1
ATOM 4851 N N . GLY B 1 233 ? -9.172 -29.703 -7.789 1 89.44 233 GLY B N 1
ATOM 4852 C CA . GLY B 1 233 ? -9.383 -30.297 -9.102 1 89.44 233 GLY B CA 1
ATOM 4853 C C . GLY B 1 233 ? -9.93 -29.312 -10.117 1 89.44 233 GLY B C 1
ATOM 4854 O O . GLY B 1 233 ? -10.43 -29.719 -11.172 1 89.44 233 GLY B O 1
ATOM 4855 N N . HIS B 1 234 ? -9.758 -28.031 -9.891 1 87.25 234 HIS B N 1
ATOM 4856 C CA . HIS B 1 234 ? -10.297 -27.016 -10.789 1 87.25 234 HIS B CA 1
ATOM 4857 C C . HIS B 1 234 ? -9.672 -27.125 -12.172 1 87.25 234 HIS B C 1
ATOM 4859 O O . HIS B 1 234 ? -10.328 -26.844 -13.18 1 87.25 234 HIS B O 1
ATOM 4865 N N . GLN B 1 235 ? -8.398 -27.5 -12.219 1 91 235 GLN B N 1
ATOM 4866 C CA . GLN B 1 235 ? -7.742 -27.625 -13.516 1 91 235 GLN B CA 1
ATOM 4867 C C . GLN B 1 235 ? -8.273 -28.844 -14.281 1 91 235 GLN B C 1
ATOM 4869 O O . GLN B 1 235 ? -8.414 -28.797 -15.508 1 91 235 GLN B O 1
ATOM 4874 N N . CYS B 1 236 ? -8.562 -29.859 -13.586 1 94.19 236 CYS B N 1
ATOM 4875 C CA . CYS B 1 236 ? -9.156 -31.031 -14.219 1 94.19 236 CYS B CA 1
ATOM 4876 C C . CYS B 1 236 ? -10.5 -30.688 -14.844 1 94.19 236 CYS B C 1
ATOM 4878 O O . CYS B 1 236 ? -10.781 -31.062 -15.977 1 94.19 236 CYS B O 1
ATOM 4880 N N . GLU B 1 237 ? -11.25 -29.969 -14.055 1 91.94 237 GLU B N 1
ATOM 4881 C CA . GLU B 1 237 ? -12.555 -29.531 -14.555 1 91.94 237 GLU B CA 1
ATOM 4882 C C . GLU B 1 237 ? -12.414 -28.625 -15.773 1 91.94 237 GLU B C 1
ATOM 4884 O O . GLU B 1 237 ? -13.164 -28.766 -16.734 1 91.94 237 GLU B O 1
ATOM 4889 N N . ALA B 1 238 ? -11.531 -27.734 -15.695 1 90.75 238 ALA B N 1
ATOM 4890 C CA . ALA B 1 238 ? -11.312 -26.781 -16.797 1 90.75 238 ALA B CA 1
ATOM 4891 C C . ALA B 1 238 ? -10.898 -27.516 -18.062 1 90.75 238 ALA B C 1
ATOM 4893 O O . ALA B 1 238 ? -11.344 -27.172 -19.156 1 90.75 238 ALA B O 1
ATOM 4894 N N . ILE B 1 239 ? -10.055 -28.516 -17.969 1 93.44 239 ILE B N 1
ATOM 4895 C CA . ILE B 1 239 ? -9.562 -29.281 -19.125 1 93.44 239 ILE B CA 1
ATOM 4896 C C . ILE B 1 239 ? -10.703 -30.062 -19.75 1 93.44 239 ILE B C 1
ATOM 4898 O O . ILE B 1 239 ? -10.883 -30.062 -20.969 1 93.44 239 ILE B O 1
ATOM 4902 N N . ARG B 1 240 ? -11.492 -30.719 -18.906 1 95.38 240 ARG B N 1
ATOM 4903 C CA . ARG B 1 240 ? -12.633 -31.484 -19.406 1 95.38 240 ARG B CA 1
ATOM 4904 C C . ARG B 1 240 ? -13.625 -30.594 -20.141 1 95.38 240 ARG B C 1
ATOM 4906 O O . ARG B 1 240 ? -14.148 -30.969 -21.188 1 95.38 240 ARG B O 1
ATOM 4913 N N . LYS B 1 241 ? -13.836 -29.438 -19.578 1 91.88 241 LYS B N 1
ATOM 4914 C CA . LYS B 1 241 ? -14.789 -28.516 -20.172 1 91.88 241 LYS B CA 1
ATOM 4915 C C . LYS B 1 241 ? -14.258 -27.922 -21.469 1 91.88 241 LYS B C 1
ATOM 4917 O O . LYS B 1 241 ? -15.008 -27.766 -22.438 1 91.88 241 LYS B O 1
ATOM 4922 N N . ALA B 1 242 ? -13.047 -27.609 -21.484 1 92.75 242 ALA B N 1
ATOM 4923 C CA . ALA B 1 242 ? -12.453 -26.922 -22.641 1 92.75 242 ALA B CA 1
ATOM 4924 C C . ALA B 1 242 ? -12.227 -27.875 -23.797 1 92.75 242 ALA B C 1
ATOM 4926 O O . ALA B 1 242 ? -12.305 -27.469 -24.969 1 92.75 242 ALA B O 1
ATOM 4927 N N . PHE B 1 243 ? -11.906 -29.109 -23.469 1 93.81 243 PHE B N 1
ATOM 4928 C CA . PHE B 1 243 ? -11.539 -30.062 -24.5 1 93.81 243 PHE B CA 1
ATOM 4929 C C . PHE B 1 243 ? -12.336 -31.359 -24.359 1 93.81 243 PHE B C 1
ATOM 4931 O O . PHE B 1 243 ? -11.766 -32.438 -24.141 1 93.81 243 PHE B O 1
ATOM 4938 N N . PRO B 1 244 ? -13.586 -31.266 -24.609 1 92.88 244 PRO B N 1
ATOM 4939 C CA . PRO B 1 244 ? -14.43 -32.438 -24.406 1 92.88 244 PRO B CA 1
ATOM 4940 C C . PRO B 1 244 ? -14.047 -33.594 -25.328 1 92.88 244 PRO B C 1
ATOM 4942 O O . PRO B 1 244 ? -14.391 -34.75 -25.047 1 92.88 244 PRO B O 1
ATOM 4945 N N . HIS B 1 245 ? -13.336 -33.344 -26.359 1 92.75 245 HIS B N 1
ATOM 4946 C CA . HIS B 1 245 ? -12.969 -34.375 -27.328 1 92.75 245 HIS B CA 1
ATOM 4947 C C . HIS B 1 245 ? -11.797 -35.188 -26.828 1 92.75 245 HIS B C 1
ATOM 4949 O O . HIS B 1 245 ? -11.531 -36.281 -27.344 1 92.75 245 HIS B O 1
ATOM 4955 N N . LEU B 1 246 ? -11 -34.656 -25.891 1 94.25 246 LEU B N 1
ATOM 4956 C CA . LEU B 1 246 ? -9.883 -35.406 -25.328 1 94.25 246 LEU B CA 1
ATOM 4957 C C . LEU B 1 246 ? -10.375 -36.562 -24.438 1 94.25 246 LEU B C 1
ATOM 4959 O O . LEU B 1 246 ? -11.125 -36.312 -23.484 1 94.25 246 LEU B O 1
ATOM 4963 N N . LYS B 1 247 ? -9.93 -37.719 -24.922 1 94.38 247 LYS B N 1
ATOM 4964 C CA . LYS B 1 247 ? -10.336 -38.906 -24.188 1 94.38 247 LYS B CA 1
ATOM 4965 C C . LYS B 1 247 ? -9.219 -39.375 -23.25 1 94.38 247 LYS B C 1
ATOM 4967 O O . LYS B 1 247 ? -8.047 -39.062 -23.469 1 94.38 247 LYS B O 1
ATOM 4972 N N . GLY B 1 248 ? -9.555 -40.031 -22.188 1 96.62 248 GLY B N 1
ATOM 4973 C CA . GLY B 1 248 ? -8.586 -40.562 -21.234 1 96.62 248 GLY B CA 1
ATOM 4974 C C . GLY B 1 248 ? -8.852 -40.156 -19.812 1 96.62 248 GLY B C 1
ATOM 4975 O O . GLY B 1 248 ? -9.625 -39.219 -19.562 1 96.62 248 GLY B O 1
ATOM 4976 N N . ARG B 1 249 ? -8.195 -40.812 -18.938 1 97.69 249 ARG B N 1
ATOM 4977 C CA . ARG B 1 249 ? -8.375 -40.594 -17.516 1 97.69 249 ARG B CA 1
ATOM 4978 C C . ARG B 1 249 ? -7.613 -39.344 -17.047 1 97.69 249 ARG B C 1
ATOM 4980 O O . ARG B 1 249 ? -6.484 -39.094 -17.484 1 97.69 249 ARG B O 1
ATOM 4987 N N . ILE B 1 250 ? -8.266 -38.5 -16.297 1 98.06 250 ILE B N 1
ATOM 4988 C CA . ILE B 1 250 ? -7.664 -37.344 -15.641 1 98.06 250 ILE B CA 1
ATOM 4989 C C . ILE B 1 250 ? -7.75 -37.5 -14.125 1 98.06 250 ILE B C 1
ATOM 4991 O O . ILE B 1 250 ? -8.812 -37.812 -13.586 1 98.06 250 ILE B O 1
ATOM 4995 N N . LEU B 1 251 ? -6.637 -37.344 -13.492 1 98.12 251 LEU B N 1
ATOM 4996 C CA . LEU B 1 251 ? -6.594 -37.5 -12.039 1 98.12 251 LEU B CA 1
ATOM 4997 C C . LEU B 1 251 ? -6.094 -36.219 -11.383 1 98.12 251 LEU B C 1
ATOM 4999 O O . LEU B 1 251 ? -5.234 -35.531 -11.93 1 98.12 251 LEU B O 1
ATOM 5003 N N . VAL B 1 252 ? -6.633 -35.875 -10.195 1 97.75 252 VAL B N 1
ATOM 5004 C CA . VAL B 1 252 ? -6.078 -34.844 -9.328 1 97.75 252 VAL B CA 1
ATOM 5005 C C . VAL B 1 252 ? -5.492 -35.5 -8.07 1 97.75 252 VAL B C 1
ATOM 5007 O O . VAL B 1 252 ? -6.102 -36.406 -7.488 1 97.75 252 VAL B O 1
ATOM 5010 N N . GLU B 1 253 ? -4.285 -35.094 -7.785 1 97.62 253 GLU B N 1
ATOM 5011 C CA . GLU B 1 253 ? -3.592 -35.562 -6.582 1 97.62 253 GLU B CA 1
ATOM 5012 C C . GLU B 1 253 ? -3.361 -34.406 -5.613 1 97.62 253 GLU B C 1
ATOM 5014 O O . GLU B 1 253 ? -2.982 -33.312 -6.027 1 97.62 253 GLU B O 1
ATOM 5019 N N . ASP B 1 254 ? -3.592 -34.594 -4.395 1 94.81 254 ASP B N 1
ATOM 5020 C CA . ASP B 1 254 ? -3.203 -33.688 -3.314 1 94.81 254 ASP B CA 1
ATOM 5021 C C . ASP B 1 254 ? -3.26 -34.406 -1.963 1 94.81 254 ASP B C 1
ATOM 5023 O O . ASP B 1 254 ? -3.598 -35.594 -1.89 1 94.81 254 ASP B O 1
ATOM 5027 N N . LEU B 1 255 ? -2.832 -33.688 -0.915 1 91.88 255 LEU B N 1
ATOM 5028 C CA . LEU B 1 255 ? -2.895 -34.25 0.43 1 91.88 255 LEU B CA 1
ATOM 5029 C C . LEU B 1 255 ? -4.328 -34.625 0.801 1 91.88 255 LEU B C 1
ATOM 5031 O O . LEU B 1 255 ? -5.277 -34.031 0.289 1 91.88 255 LEU B O 1
ATOM 5035 N N . PRO B 1 256 ? -4.5 -35.531 1.713 1 91.38 256 PRO B N 1
ATOM 5036 C CA . PRO B 1 256 ? -5.836 -36.031 2.082 1 91.38 256 PRO B CA 1
ATOM 5037 C C . PRO B 1 256 ? -6.77 -34.906 2.508 1 91.38 256 PRO B C 1
ATOM 5039 O O . PRO B 1 256 ? -7.934 -34.844 2.096 1 91.38 256 PRO B O 1
ATOM 5042 N N . PHE B 1 257 ? -6.293 -34 3.244 1 82 257 PHE B N 1
ATOM 5043 C CA . PHE B 1 257 ? -7.168 -32.969 3.771 1 82 257 PHE B CA 1
ATOM 5044 C C . PHE B 1 257 ? -7.656 -32.062 2.654 1 82 257 PHE B C 1
ATOM 5046 O O . PHE B 1 257 ? -8.719 -31.438 2.768 1 82 257 PHE B O 1
ATOM 5053 N N . MET B 1 258 ? -6.922 -31.938 1.567 1 84 258 MET B N 1
ATOM 5054 C CA . MET B 1 258 ? -7.328 -31.141 0.417 1 84 258 MET B CA 1
ATOM 5055 C C . MET B 1 258 ? -8.32 -31.906 -0.456 1 84 258 MET B C 1
ATOM 5057 O O . MET B 1 258 ? -9.383 -31.391 -0.79 1 84 258 MET B O 1
ATOM 5061 N N . VAL B 1 259 ? -8.039 -33.125 -0.832 1 90.25 259 VAL B N 1
ATOM 5062 C CA . VAL B 1 259 ? -8.836 -33.844 -1.812 1 90.25 259 VAL B CA 1
ATOM 5063 C C . VAL B 1 259 ? -10.141 -34.312 -1.166 1 90.25 259 VAL B C 1
ATOM 5065 O O . VAL B 1 259 ? -11.133 -34.562 -1.856 1 90.25 259 VAL B O 1
ATOM 5068 N N . ASN B 1 260 ? -10.102 -34.438 0.193 1 87.75 260 ASN B N 1
ATOM 5069 C CA . ASN B 1 260 ? -11.328 -34.844 0.883 1 87.75 260 ASN B CA 1
ATOM 5070 C C . ASN B 1 260 ? -12.406 -33.781 0.785 1 87.75 260 ASN B C 1
ATOM 5072 O O . ASN B 1 260 ? -13.578 -34.062 1.02 1 87.75 260 ASN B O 1
ATOM 5076 N N . ARG B 1 261 ? -11.992 -32.625 0.383 1 81.56 261 ARG B N 1
ATOM 5077 C CA . ARG B 1 261 ? -12.93 -31.5 0.24 1 81.56 261 ARG B CA 1
ATOM 5078 C C . ARG B 1 261 ? -13.617 -31.547 -1.12 1 81.56 261 ARG B C 1
ATOM 5080 O O . ARG B 1 261 ? -14.641 -30.875 -1.328 1 81.56 261 ARG B O 1
ATOM 5087 N N . ILE B 1 262 ? -13.188 -32.375 -2.041 1 90.19 262 ILE B N 1
ATOM 5088 C CA . ILE B 1 262 ? -13.742 -32.469 -3.389 1 90.19 262 ILE B CA 1
ATOM 5089 C C . ILE B 1 262 ? -15.047 -33.25 -3.359 1 90.19 262 ILE B C 1
ATOM 5091 O O . ILE B 1 262 ? -15.117 -34.344 -2.766 1 90.19 262 ILE B O 1
ATOM 5095 N N . ASP B 1 263 ? -16.062 -32.688 -3.928 1 92.31 263 ASP B N 1
ATOM 5096 C CA . ASP B 1 263 ? -17.297 -33.438 -4.137 1 92.31 263 ASP B CA 1
ATOM 5097 C C . ASP B 1 263 ? -17.094 -34.562 -5.121 1 92.31 263 ASP B C 1
ATOM 5099 O O . ASP B 1 263 ? -17.031 -34.375 -6.332 1 92.31 263 ASP B O 1
ATOM 5103 N N . LYS B 1 264 ? -17.109 -35.719 -4.602 1 91.5 264 LYS B N 1
ATOM 5104 C CA . LYS B 1 264 ? -16.766 -36.906 -5.402 1 91.5 264 LYS B CA 1
ATOM 5105 C C . LYS B 1 264 ? -17.797 -37.125 -6.5 1 91.5 264 LYS B C 1
ATOM 5107 O O . LYS B 1 264 ? -17.469 -37.594 -7.594 1 91.5 264 LYS B O 1
ATOM 5112 N N . GLU B 1 265 ? -19.031 -36.812 -6.207 1 94.25 265 GLU B N 1
ATOM 5113 C CA . GLU B 1 265 ? -20.078 -36.938 -7.227 1 94.25 265 GLU B CA 1
ATOM 5114 C C . GLU B 1 265 ? -19.859 -35.969 -8.367 1 94.25 265 GLU B C 1
ATOM 5116 O O . GLU B 1 265 ? -20.016 -36.312 -9.539 1 94.25 265 GLU B O 1
ATOM 5121 N N . HIS B 1 266 ? -19.5 -34.812 -7.969 1 93.44 266 HIS B N 1
ATOM 5122 C CA . HIS B 1 266 ? -19.188 -33.812 -8.977 1 93.44 266 HIS B CA 1
ATOM 5123 C C . HIS B 1 266 ? -17.984 -34.25 -9.812 1 93.44 266 HIS B C 1
ATOM 5125 O O . HIS B 1 266 ? -18 -34.125 -11.039 1 93.44 266 HIS B O 1
ATOM 5131 N N . ALA B 1 267 ? -16.969 -34.719 -9.156 1 95.44 267 ALA B N 1
ATOM 5132 C CA . ALA B 1 267 ? -15.758 -35.156 -9.852 1 95.44 267 ALA B CA 1
ATOM 5133 C C . ALA B 1 267 ? -16.094 -36.25 -10.867 1 95.44 267 ALA B C 1
ATOM 5135 O O . ALA B 1 267 ? -15.602 -36.219 -12 1 95.44 267 ALA B O 1
ATOM 5136 N N . ARG B 1 268 ? -16.969 -37.125 -10.461 1 94.56 268 ARG B N 1
ATOM 5137 C CA . ARG B 1 268 ? -17.375 -38.219 -11.344 1 94.56 268 ARG B CA 1
ATOM 5138 C C . ARG B 1 268 ? -18.156 -37.688 -12.539 1 94.56 268 ARG B C 1
ATOM 5140 O O . ARG B 1 268 ? -17.938 -38.094 -13.672 1 94.56 268 ARG B O 1
ATOM 5147 N N . THR B 1 269 ? -19.047 -36.781 -12.266 1 95.44 269 THR B N 1
ATOM 5148 C CA . THR B 1 269 ? -19.891 -36.219 -13.32 1 95.44 269 THR B CA 1
ATOM 5149 C C . THR B 1 269 ? -19.031 -35.469 -14.336 1 95.44 269 THR B C 1
ATOM 5151 O O . THR B 1 269 ? -19.266 -35.562 -15.547 1 95.44 269 THR B O 1
ATOM 5154 N N . VAL B 1 270 ? -18.094 -34.75 -13.891 1 94.69 270 VAL B N 1
ATOM 5155 C CA . VAL B 1 270 ? -17.219 -33.969 -14.758 1 94.69 270 VAL B CA 1
ATOM 5156 C C . VAL B 1 270 ? -16.266 -34.875 -15.5 1 94.69 270 VAL B C 1
ATOM 5158 O O . VAL B 1 270 ? -15.914 -34.625 -16.656 1 94.69 270 VAL B O 1
ATOM 5161 N N . GLY B 1 271 ? -15.805 -35.938 -14.781 1 96.12 271 GLY B N 1
ATOM 5162 C CA . GLY B 1 271 ? -14.969 -36.938 -15.43 1 96.12 271 GLY B CA 1
ATOM 5163 C C . GLY B 1 271 ? -13.516 -36.844 -15.016 1 96.12 271 GLY B C 1
ATOM 5164 O O . GLY B 1 271 ? -12.617 -36.906 -15.859 1 96.12 271 GLY B O 1
ATOM 5165 N N . PHE B 1 272 ? -13.227 -36.625 -13.75 1 97 272 PHE B N 1
ATOM 5166 C CA . PHE B 1 272 ? -11.867 -36.75 -13.234 1 97 272 PHE B CA 1
ATOM 5167 C C . PHE B 1 272 ? -11.844 -37.531 -11.938 1 97 272 PHE B C 1
ATOM 5169 O O . PHE B 1 272 ? -12.883 -37.719 -11.289 1 97 272 PHE B O 1
ATOM 5176 N N . GLU B 1 273 ? -10.742 -38.125 -11.602 1 97.38 273 GLU B N 1
ATOM 5177 C CA . GLU B 1 273 ? -10.555 -38.969 -10.445 1 97.38 273 GLU B CA 1
ATOM 5178 C C . GLU B 1 273 ? -9.727 -38.281 -9.367 1 97.38 273 GLU B C 1
ATOM 5180 O O . GLU B 1 273 ? -8.906 -37.406 -9.672 1 97.38 273 GLU B O 1
ATOM 5185 N N . VAL B 1 274 ? -10.039 -38.625 -8.133 1 97.25 274 VAL B N 1
ATOM 5186 C CA . VAL B 1 274 ? -9.391 -38 -6.984 1 97.25 274 VAL B CA 1
ATOM 5187 C C . VAL B 1 274 ? -8.477 -39 -6.293 1 97.25 274 VAL B C 1
ATOM 5189 O O . VAL B 1 274 ? -8.914 -40.094 -5.93 1 97.25 274 VAL B O 1
ATOM 5192 N N . VAL B 1 275 ? -7.25 -38.656 -6.113 1 96.81 275 VAL B N 1
ATOM 5193 C CA . VAL B 1 275 ? -6.27 -39.562 -5.484 1 96.81 275 VAL B CA 1
ATOM 5194 C C . VAL B 1 275 ? -5.535 -38.781 -4.379 1 96.81 275 VAL B C 1
ATOM 5196 O O . VAL B 1 275 ? -4.961 -37.719 -4.617 1 96.81 275 VAL B O 1
ATOM 5199 N N . ALA B 1 276 ? -5.57 -39.281 -3.135 1 96.62 276 ALA B N 1
ATOM 5200 C CA . ALA B 1 276 ? -4.754 -38.719 -2.062 1 96.62 276 ALA B CA 1
ATOM 5201 C C . ALA B 1 276 ? -3.279 -39.062 -2.26 1 96.62 276 ALA B C 1
ATOM 5203 O O . ALA B 1 276 ? -2.922 -40.219 -2.451 1 96.62 276 ALA B O 1
ATOM 5204 N N . HIS B 1 277 ? -2.432 -38.031 -2.279 1 97.12 277 HIS B N 1
ATOM 5205 C CA . HIS B 1 277 ? -1.012 -38.25 -2.527 1 97.12 277 HIS B CA 1
ATOM 5206 C C . HIS B 1 277 ? -0.173 -37.094 -2.025 1 97.12 277 HIS B C 1
ATOM 5208 O O . HIS B 1 277 ? -0.57 -35.938 -2.168 1 97.12 277 HIS B O 1
ATOM 5214 N N . ASP B 1 278 ? 0.907 -37.406 -1.348 1 95.94 278 ASP B N 1
ATOM 5215 C CA . ASP B 1 278 ? 1.975 -36.469 -1.017 1 95.94 278 ASP B CA 1
ATOM 5216 C C . ASP B 1 278 ? 3.053 -36.469 -2.098 1 95.94 278 ASP B C 1
ATOM 5218 O O . ASP B 1 278 ? 3.777 -37.438 -2.268 1 95.94 278 ASP B O 1
ATOM 5222 N N . PHE B 1 279 ? 3.225 -35.344 -2.779 1 97.19 279 PHE B N 1
ATOM 5223 C CA . PHE B 1 279 ? 4.074 -35.344 -3.965 1 97.19 279 PHE B CA 1
ATOM 5224 C C . PHE B 1 279 ? 5.543 -35.469 -3.582 1 97.19 279 PHE B C 1
ATOM 5226 O O . PHE B 1 279 ? 6.406 -35.594 -4.453 1 97.19 279 PHE B O 1
ATOM 5233 N N . PHE B 1 280 ? 5.887 -35.531 -2.305 1 96.5 280 PHE B N 1
ATOM 5234 C CA . PHE B 1 280 ? 7.242 -35.812 -1.857 1 96.5 280 PHE B CA 1
ATOM 5235 C C . PHE B 1 280 ? 7.477 -37.312 -1.81 1 96.5 280 PHE B C 1
ATOM 5237 O O . PHE B 1 280 ? 8.609 -37.781 -1.654 1 96.5 280 PHE B O 1
ATOM 5244 N N . LYS B 1 281 ? 6.469 -38.062 -1.931 1 97.44 281 LYS B N 1
ATOM 5245 C CA . LYS B 1 281 ? 6.535 -39.531 -1.949 1 97.44 281 LYS B CA 1
ATOM 5246 C C . LYS B 1 281 ? 6.516 -40.062 -3.379 1 97.44 281 LYS B C 1
ATOM 5248 O O . LYS B 1 281 ? 6.199 -39.344 -4.316 1 97.44 281 LYS B O 1
ATOM 5253 N N . PRO B 1 282 ? 6.836 -41.312 -3.494 1 97.88 282 PRO B N 1
ATOM 5254 C CA . PRO B 1 282 ? 6.824 -41.875 -4.848 1 97.88 282 PRO B CA 1
ATOM 5255 C C . PRO B 1 282 ? 5.48 -41.719 -5.547 1 97.88 282 PRO B C 1
ATOM 5257 O O . PRO B 1 282 ? 4.43 -41.875 -4.926 1 97.88 282 PRO B O 1
ATOM 5260 N N . GLN B 1 283 ? 5.535 -41.281 -6.801 1 98.38 283 GLN B N 1
ATOM 5261 C CA . GLN B 1 283 ? 4.344 -41.062 -7.613 1 98.38 283 GLN B CA 1
ATOM 5262 C C . GLN B 1 283 ? 3.619 -42.375 -7.91 1 98.38 283 GLN B C 1
ATOM 5264 O O . GLN B 1 283 ? 4.168 -43.25 -8.578 1 98.38 283 GLN B O 1
ATOM 5269 N N . PRO B 1 284 ? 2.408 -42.5 -7.445 1 98.12 284 PRO B N 1
ATOM 5270 C CA . PRO B 1 284 ? 1.701 -43.75 -7.582 1 98.12 284 PRO B CA 1
ATOM 5271 C C . PRO B 1 284 ? 1.214 -44 -9.008 1 98.12 284 PRO B C 1
ATOM 5273 O O . PRO B 1 284 ? 1.011 -45.156 -9.398 1 98.12 284 PRO B O 1
ATOM 5276 N N . ILE B 1 285 ? 0.912 -43.031 -9.789 1 98.44 285 ILE B N 1
ATOM 5277 C CA . ILE B 1 285 ? 0.452 -43.156 -11.164 1 98.44 285 ILE B CA 1
ATOM 5278 C C . ILE B 1 285 ? 1.649 -43.156 -12.109 1 98.44 285 ILE B C 1
ATOM 5280 O O . ILE B 1 285 ? 2.268 -42.125 -12.336 1 98.44 285 ILE B O 1
ATOM 5284 N N . ARG B 1 286 ? 1.911 -44.312 -12.688 1 98.12 286 ARG B N 1
ATOM 5285 C CA . ARG B 1 286 ? 3.084 -44.438 -13.547 1 98.12 286 ARG B CA 1
ATOM 5286 C C . ARG B 1 286 ? 2.695 -44.375 -15.016 1 98.12 286 ARG B C 1
ATOM 5288 O O . ARG B 1 286 ? 1.611 -44.812 -15.398 1 98.12 286 ARG B O 1
ATOM 5295 N N . GLY B 1 287 ? 3.561 -43.719 -15.805 1 98.12 287 GLY B N 1
ATOM 5296 C CA . GLY B 1 287 ? 3.465 -43.75 -17.25 1 98.12 287 GLY B CA 1
ATOM 5297 C C . GLY B 1 287 ? 2.34 -42.875 -17.797 1 98.12 287 GLY B C 1
ATOM 5298 O O . GLY B 1 287 ? 1.864 -43.094 -18.906 1 98.12 287 GLY B O 1
ATOM 5299 N N . ALA B 1 288 ? 1.821 -41.938 -17.031 1 98.5 288 ALA B N 1
ATOM 5300 C CA . ALA B 1 288 ? 0.825 -41.031 -17.547 1 98.5 288 ALA B CA 1
ATOM 5301 C C . ALA B 1 288 ? 1.383 -40.219 -18.734 1 98.5 288 ALA B C 1
ATOM 5303 O O . ALA B 1 288 ? 2.6 -40.094 -18.875 1 98.5 288 ALA B O 1
ATOM 5304 N N . LYS B 1 289 ? 0.483 -39.781 -19.594 1 98.31 289 LYS B N 1
ATOM 5305 C CA . LYS B 1 289 ? 0.909 -39 -20.75 1 98.31 289 LYS B CA 1
ATOM 5306 C C . LYS B 1 289 ? 1.444 -37.656 -20.328 1 98.31 289 LYS B C 1
ATOM 5308 O O . LYS B 1 289 ? 2.488 -37.219 -20.812 1 98.31 289 LYS B O 1
ATOM 5313 N N . VAL B 1 290 ? 0.711 -36.938 -19.438 1 98.38 290 VAL B N 1
ATOM 5314 C CA . VAL B 1 290 ? 1.131 -35.625 -18.938 1 98.38 290 VAL B CA 1
ATOM 5315 C C . VAL B 1 290 ? 1.046 -35.594 -17.422 1 98.38 290 VAL B C 1
ATOM 5317 O O . VAL B 1 290 ? 0.039 -36.031 -16.844 1 98.38 290 VAL B O 1
ATOM 5320 N N . TYR B 1 291 ? 2.084 -35.25 -16.75 1 98.75 291 TYR B N 1
ATOM 5321 C CA . TYR B 1 291 ? 2.061 -34.812 -15.367 1 98.75 291 TYR B CA 1
ATOM 5322 C C . TYR B 1 291 ? 2.031 -33.281 -15.305 1 98.75 291 TYR B C 1
ATOM 5324 O O . TYR B 1 291 ? 2.789 -32.594 -16 1 98.75 291 TYR B O 1
ATOM 5332 N N . TYR B 1 292 ? 1.105 -32.75 -14.547 1 98 292 TYR B N 1
ATOM 5333 C CA . TYR B 1 292 ? 0.829 -31.328 -14.516 1 98 292 TYR B CA 1
ATOM 5334 C C . TYR B 1 292 ? 1.01 -30.75 -13.117 1 98 292 TYR B C 1
ATOM 5336 O O . TYR B 1 292 ? 0.456 -31.281 -12.148 1 98 292 TYR B O 1
ATOM 5344 N N . MET B 1 293 ? 1.853 -29.75 -12.977 1 97.38 293 MET B N 1
ATOM 5345 C CA . MET B 1 293 ? 2.051 -29.031 -11.719 1 97.38 293 MET B CA 1
ATOM 5346 C C . MET B 1 293 ? 1.829 -27.531 -11.898 1 97.38 293 MET B C 1
ATOM 5348 O O . MET B 1 293 ? 2.607 -26.875 -12.586 1 97.38 293 MET B O 1
ATOM 5352 N N . ARG B 1 294 ? 0.75 -27.078 -11.312 1 94.88 294 ARG B N 1
ATOM 5353 C CA . ARG B 1 294 ? 0.463 -25.656 -11.383 1 94.88 294 ARG B CA 1
ATOM 5354 C C . ARG B 1 294 ? 0.648 -25 -10.023 1 94.88 294 ARG B C 1
ATOM 5356 O O . ARG B 1 294 ? 0.019 -25.391 -9.039 1 94.88 294 ARG B O 1
ATOM 5363 N N . ASN B 1 295 ? 1.538 -23.953 -10 1 91.88 295 ASN B N 1
ATOM 5364 C CA . ASN B 1 295 ? 1.786 -23.203 -8.766 1 91.88 295 ASN B CA 1
ATOM 5365 C C . ASN B 1 295 ? 2.156 -24.141 -7.617 1 91.88 295 ASN B C 1
ATOM 5367 O O . ASN B 1 295 ? 1.622 -24.016 -6.516 1 91.88 295 ASN B O 1
ATOM 5371 N N . VAL B 1 296 ? 2.896 -25.125 -7.918 1 94.56 296 VAL B N 1
ATOM 5372 C CA . VAL B 1 296 ? 3.365 -26.094 -6.934 1 94.56 296 VAL B CA 1
ATOM 5373 C C . VAL B 1 296 ? 4.84 -25.859 -6.625 1 94.56 296 VAL B C 1
ATOM 5375 O O . VAL B 1 296 ? 5.207 -25.594 -5.473 1 94.56 296 VAL B O 1
ATOM 5378 N N . ILE B 1 297 ? 5.629 -25.734 -7.66 1 96.31 297 ILE B N 1
ATOM 5379 C CA . ILE B 1 297 ? 7.078 -25.734 -7.496 1 96.31 297 ILE B CA 1
ATOM 5380 C C . ILE B 1 297 ? 7.527 -24.391 -6.934 1 96.31 297 ILE B C 1
ATOM 5382 O O . ILE B 1 297 ? 8.484 -24.312 -6.156 1 96.31 297 ILE B O 1
ATOM 5386 N N . HIS B 1 298 ? 6.812 -23.297 -7.27 1 94.31 298 HIS B N 1
ATOM 5387 C CA . HIS B 1 298 ? 7.234 -21.969 -6.855 1 94.31 298 HIS B CA 1
ATOM 5388 C C . HIS B 1 298 ? 7.133 -21.812 -5.34 1 94.31 298 HIS B C 1
ATOM 5390 O O . HIS B 1 298 ? 7.703 -20.875 -4.773 1 94.31 298 HIS B O 1
ATOM 5396 N N . ASP B 1 299 ? 6.52 -22.734 -4.684 1 92.62 299 ASP B N 1
ATOM 5397 C CA . ASP B 1 299 ? 6.371 -22.672 -3.232 1 92.62 299 ASP B CA 1
ATOM 5398 C C . ASP B 1 299 ? 7.609 -23.203 -2.525 1 92.62 299 ASP B C 1
ATOM 5400 O O . ASP B 1 299 ? 7.707 -23.156 -1.298 1 92.62 299 ASP B O 1
ATOM 5404 N N . TRP B 1 300 ? 8.547 -23.672 -3.324 1 94.69 300 TRP B N 1
ATOM 5405 C CA . TRP B 1 300 ? 9.641 -24.422 -2.721 1 94.69 300 TRP B CA 1
ATOM 5406 C C . TRP B 1 300 ? 10.984 -23.922 -3.232 1 94.69 300 TRP B C 1
ATOM 5408 O O . TRP B 1 300 ? 11.094 -23.484 -4.375 1 94.69 300 TRP B O 1
ATOM 5418 N N . ASP B 1 301 ? 11.969 -24.062 -2.307 1 92.56 301 ASP B N 1
ATOM 5419 C CA . ASP B 1 301 ? 13.328 -23.797 -2.777 1 92.56 301 ASP B CA 1
ATOM 5420 C C . ASP B 1 301 ? 13.805 -24.906 -3.705 1 92.56 301 ASP B C 1
ATOM 5422 O O . ASP B 1 301 ? 13.094 -25.891 -3.932 1 92.56 301 ASP B O 1
ATOM 5426 N N . ASP B 1 302 ? 15.016 -24.812 -4.234 1 94.19 302 ASP B N 1
ATOM 5427 C CA . ASP B 1 302 ? 15.492 -25.734 -5.258 1 94.19 302 ASP B CA 1
ATOM 5428 C C . ASP B 1 302 ? 15.633 -27.141 -4.703 1 94.19 302 ASP B C 1
ATOM 5430 O O . ASP B 1 302 ? 15.359 -28.125 -5.402 1 94.19 302 ASP B O 1
ATOM 5434 N N . GLU B 1 303 ? 16.062 -27.234 -3.482 1 94.69 303 GLU B N 1
ATOM 5435 C CA . GLU B 1 303 ? 16.266 -28.547 -2.879 1 94.69 303 GLU B CA 1
ATOM 5436 C C . GLU B 1 303 ? 14.93 -29.281 -2.742 1 94.69 303 GLU B C 1
ATOM 5438 O O . GLU B 1 303 ? 14.82 -30.438 -3.148 1 94.69 303 GLU B O 1
ATOM 5443 N N . ARG B 1 304 ? 13.969 -28.641 -2.232 1 94.75 304 ARG B N 1
ATOM 5444 C CA . ARG B 1 304 ? 12.664 -29.266 -2.051 1 94.75 304 ARG B CA 1
ATOM 5445 C C . ARG B 1 304 ? 11.953 -29.438 -3.387 1 94.75 304 ARG B C 1
ATOM 5447 O O . ARG B 1 304 ? 11.219 -30.406 -3.586 1 94.75 304 ARG B O 1
ATOM 5454 N N . ALA B 1 305 ? 12.141 -28.469 -4.277 1 96.94 305 ALA B N 1
ATOM 5455 C CA . ALA B 1 305 ? 11.594 -28.641 -5.621 1 96.94 305 ALA B CA 1
ATOM 5456 C C . ALA B 1 305 ? 12.133 -29.906 -6.285 1 96.94 305 ALA B C 1
ATOM 5458 O O . ALA B 1 305 ? 11.383 -30.625 -6.945 1 96.94 305 ALA B O 1
ATOM 5459 N N . SER B 1 306 ? 13.398 -30.172 -6.102 1 97.62 306 SER B N 1
ATOM 5460 C CA . SER B 1 306 ? 14 -31.375 -6.637 1 97.62 306 SER B CA 1
ATOM 5461 C C . SER B 1 306 ? 13.367 -32.625 -6.031 1 97.62 306 SER B C 1
ATOM 5463 O O . SER B 1 306 ? 13.141 -33.625 -6.734 1 97.62 306 SER B O 1
ATOM 5465 N N . ALA B 1 307 ? 13.086 -32.531 -4.762 1 97.38 307 ALA B N 1
ATOM 5466 C CA . ALA B 1 307 ? 12.477 -33.656 -4.055 1 97.38 307 ALA B CA 1
ATOM 5467 C C . ALA B 1 307 ? 11.07 -33.938 -4.578 1 97.38 307 ALA B C 1
ATOM 5469 O O . ALA B 1 307 ? 10.555 -35.062 -4.434 1 97.38 307 ALA B O 1
ATOM 5470 N N . ILE B 1 308 ? 10.422 -32.969 -5.195 1 97.62 308 ILE B N 1
ATOM 5471 C CA . ILE B 1 308 ? 9.102 -33.125 -5.805 1 97.62 308 ILE B CA 1
ATOM 5472 C C . ILE B 1 308 ? 9.258 -33.656 -7.234 1 97.62 308 ILE B C 1
ATOM 5474 O O . ILE B 1 308 ? 8.508 -34.531 -7.668 1 97.62 308 ILE B O 1
ATOM 5478 N N . LEU B 1 309 ? 10.242 -33.125 -7.961 1 98.25 309 LEU B N 1
ATOM 5479 C CA . LEU B 1 309 ? 10.422 -33.406 -9.383 1 98.25 309 LEU B CA 1
ATOM 5480 C C . LEU B 1 309 ? 10.93 -34.844 -9.586 1 98.25 309 LEU B C 1
ATOM 5482 O O . LEU B 1 309 ? 10.57 -35.5 -10.57 1 98.25 309 LEU B O 1
ATOM 5486 N N . GLN B 1 310 ? 11.672 -35.375 -8.703 1 97.44 310 GLN B N 1
ATOM 5487 C CA . GLN B 1 310 ? 12.344 -36.656 -8.875 1 97.44 310 GLN B CA 1
ATOM 5488 C C . GLN B 1 310 ? 11.336 -37.812 -8.891 1 97.44 310 GLN B C 1
ATOM 5490 O O . GLN B 1 310 ? 11.367 -38.656 -9.789 1 97.44 310 GLN B O 1
ATOM 5495 N N . PRO B 1 311 ? 10.43 -37.844 -7.852 1 97.56 311 PRO B N 1
ATOM 5496 C CA . PRO B 1 311 ? 9.438 -38.906 -7.91 1 97.56 311 PRO B CA 1
ATOM 5497 C C . PRO B 1 311 ? 8.602 -38.844 -9.188 1 97.56 311 PRO B C 1
ATOM 5499 O O . PRO B 1 311 ? 8.18 -39.906 -9.688 1 97.56 311 PRO B O 1
ATOM 5502 N N . THR B 1 312 ? 8.32 -37.688 -9.688 1 97.38 312 THR B N 1
ATOM 5503 C CA . THR B 1 312 ? 7.566 -37.562 -10.93 1 97.38 312 THR B CA 1
ATOM 5504 C C . THR B 1 312 ? 8.383 -38.062 -12.117 1 97.38 312 THR B C 1
ATOM 5506 O O . THR B 1 312 ? 7.871 -38.781 -12.969 1 97.38 312 THR B O 1
ATOM 5509 N N . HIS B 1 313 ? 9.648 -37.688 -12.156 1 97.81 313 HIS B N 1
ATOM 5510 C CA . HIS B 1 313 ? 10.547 -38.125 -13.219 1 97.81 313 HIS B CA 1
ATOM 5511 C C . HIS B 1 313 ? 10.602 -39.656 -13.273 1 97.81 313 HIS B C 1
ATOM 5513 O O . HIS B 1 313 ? 10.531 -40.25 -14.359 1 97.81 313 HIS B O 1
ATOM 5519 N N . GLU B 1 314 ? 10.656 -40.281 -12.133 1 97.44 314 GLU B N 1
ATOM 5520 C CA . GLU B 1 314 ? 10.766 -41.719 -12.031 1 97.44 314 GLU B CA 1
ATOM 5521 C C . GLU B 1 314 ? 9.5 -42.406 -12.531 1 97.44 314 GLU B C 1
ATOM 5523 O O . GLU B 1 314 ? 9.547 -43.531 -13.008 1 97.44 314 GLU B O 1
ATOM 5528 N N . ALA B 1 315 ? 8.414 -41.75 -12.422 1 98.12 315 ALA B N 1
ATOM 5529 C CA . ALA B 1 315 ? 7.125 -42.312 -12.789 1 98.12 315 ALA B CA 1
ATOM 5530 C C . ALA B 1 315 ? 6.848 -42.156 -14.281 1 98.12 315 ALA B C 1
ATOM 5532 O O . ALA B 1 315 ? 5.965 -42.781 -14.844 1 98.12 315 ALA B O 1
ATOM 5533 N N . MET B 1 316 ? 7.539 -41.281 -14.953 1 98 316 MET B N 1
ATOM 5534 C CA . MET B 1 316 ? 7.285 -40.906 -16.344 1 98 316 MET B CA 1
ATOM 5535 C C . MET B 1 316 ? 7.695 -42.031 -17.281 1 98 316 MET B C 1
ATOM 5537 O O . MET B 1 316 ? 8.695 -42.719 -17.047 1 98 316 MET B O 1
ATOM 5541 N N . ALA B 1 317 ? 6.887 -42.219 -18.312 1 96.88 317 ALA B N 1
ATOM 5542 C CA . ALA B 1 317 ? 7.305 -43.031 -19.469 1 96.88 317 ALA B CA 1
ATOM 5543 C C . ALA B 1 317 ? 8.195 -42.188 -20.391 1 96.88 317 ALA B C 1
ATOM 5545 O O . ALA B 1 317 ? 8.391 -41 -20.172 1 96.88 317 ALA B O 1
ATOM 5546 N N . LYS B 1 318 ? 8.727 -42.812 -21.391 1 95.06 318 LYS B N 1
ATOM 5547 C CA . LYS B 1 318 ? 9.625 -42.156 -22.328 1 95.06 318 LYS B CA 1
ATOM 5548 C C . LYS B 1 318 ? 8.906 -41.031 -23.078 1 95.06 318 LYS B C 1
ATOM 5550 O O . LYS B 1 318 ? 9.516 -40 -23.422 1 95.06 318 LYS B O 1
ATOM 5555 N N . ASP B 1 319 ? 7.633 -41.25 -23.312 1 96.25 319 ASP B N 1
ATOM 5556 C CA . ASP B 1 319 ? 6.895 -40.281 -24.094 1 96.25 319 ASP B CA 1
ATOM 5557 C C . ASP B 1 319 ? 6.039 -39.375 -23.188 1 96.25 319 ASP B C 1
ATOM 5559 O O . ASP B 1 319 ? 5.184 -38.656 -23.672 1 96.25 319 ASP B O 1
ATOM 5563 N N . SER B 1 320 ? 6.227 -39.469 -21.875 1 98 320 SER B N 1
ATOM 5564 C CA . SER B 1 320 ? 5.523 -38.594 -20.953 1 98 320 SER B CA 1
ATOM 5565 C C . SER B 1 320 ? 6.047 -37.156 -21.031 1 98 320 SER B C 1
ATOM 5567 O O . SER B 1 320 ? 7.184 -36.938 -21.453 1 98 320 SER B O 1
ATOM 5569 N N . VAL B 1 321 ? 5.203 -36.219 -20.703 1 98.38 321 VAL B N 1
ATOM 5570 C CA . VAL B 1 321 ? 5.586 -34.812 -20.641 1 98.38 321 VAL B CA 1
ATOM 5571 C C . VAL B 1 321 ? 5.203 -34.25 -19.281 1 98.38 321 VAL B C 1
ATOM 5573 O O . VAL B 1 321 ? 4.141 -34.562 -18.75 1 98.38 321 VAL B O 1
ATOM 5576 N N . LEU B 1 322 ? 6.098 -33.5 -18.672 1 98.62 322 LEU B N 1
ATOM 5577 C CA . LEU B 1 322 ? 5.801 -32.75 -17.453 1 98.62 322 LEU B CA 1
ATOM 5578 C C . LEU B 1 322 ? 5.465 -31.312 -17.781 1 98.62 322 LEU B C 1
ATOM 5580 O O . LEU B 1 322 ? 6.281 -30.594 -18.375 1 98.62 322 LEU B O 1
ATOM 5584 N N . PHE B 1 323 ? 4.223 -30.875 -17.484 1 98.12 323 PHE B N 1
ATOM 5585 C CA . PHE B 1 323 ? 3.803 -29.484 -17.625 1 98.12 323 PHE B CA 1
ATOM 5586 C C . PHE B 1 323 ? 4.012 -28.719 -16.328 1 98.12 323 PHE B C 1
ATOM 5588 O O . PHE B 1 323 ? 3.355 -29.016 -15.32 1 98.12 323 PHE B O 1
ATOM 5595 N N . ILE B 1 324 ? 4.934 -27.828 -16.328 1 97.94 324 ILE B N 1
ATOM 5596 C CA . ILE B 1 324 ? 5.121 -26.891 -15.234 1 97.94 324 ILE B CA 1
ATOM 5597 C C . ILE B 1 324 ? 4.406 -25.578 -15.555 1 97.94 324 ILE B C 1
ATOM 5599 O O . ILE B 1 324 ? 4.855 -24.812 -16.406 1 97.94 324 ILE B O 1
ATOM 5603 N N . ASP B 1 325 ? 3.279 -25.359 -14.883 1 96.06 325 ASP B N 1
ATOM 5604 C CA . ASP B 1 325 ? 2.439 -24.188 -15.078 1 96.06 325 ASP B CA 1
ATOM 5605 C C . ASP B 1 325 ? 2.715 -23.125 -14.016 1 96.06 325 ASP B C 1
ATOM 5607 O O . ASP B 1 325 ? 2.121 -23.141 -12.938 1 96.06 325 ASP B O 1
ATOM 5611 N N . GLU B 1 326 ? 3.646 -22.234 -14.305 1 96.31 326 GLU B N 1
ATOM 5612 C CA . GLU B 1 326 ? 4.188 -21.297 -13.336 1 96.31 326 GLU B CA 1
ATOM 5613 C C . GLU B 1 326 ? 4.402 -19.922 -13.961 1 96.31 326 GLU B C 1
ATOM 5615 O O . GLU B 1 326 ? 4.246 -19.75 -15.172 1 96.31 326 GLU B O 1
ATOM 5620 N N . ILE B 1 327 ? 4.688 -18.969 -13.062 1 95.25 327 ILE B N 1
ATOM 5621 C CA . ILE B 1 327 ? 5.102 -17.641 -13.492 1 95.25 327 ILE B CA 1
ATOM 5622 C C . ILE B 1 327 ? 6.574 -17.656 -13.898 1 95.25 327 ILE B C 1
ATOM 5624 O O . ILE B 1 327 ? 7.41 -18.203 -13.18 1 95.25 327 ILE B O 1
ATOM 5628 N N . ILE B 1 328 ? 6.879 -17.156 -15.055 1 95.94 328 ILE B N 1
ATOM 5629 C CA . ILE B 1 328 ? 8.266 -17.047 -15.5 1 95.94 328 ILE B CA 1
ATOM 5630 C C . ILE B 1 328 ? 8.711 -15.586 -15.422 1 95.94 328 ILE B C 1
ATOM 5632 O O . ILE B 1 328 ? 8.125 -14.711 -16.062 1 95.94 328 ILE B O 1
ATOM 5636 N N . LEU B 1 329 ? 9.727 -15.344 -14.656 1 95.5 329 LEU B N 1
ATOM 5637 C CA . LEU B 1 329 ? 10.273 -14 -14.531 1 95.5 329 LEU B CA 1
ATOM 5638 C C . LEU B 1 329 ? 11.203 -13.68 -15.703 1 95.5 329 LEU B C 1
ATOM 5640 O O . LEU B 1 329 ? 12.117 -14.453 -15.992 1 95.5 329 LEU B O 1
ATOM 5644 N N . PRO B 1 330 ? 10.977 -12.602 -16.391 1 94.12 330 PRO B N 1
ATOM 5645 C CA . PRO B 1 330 ? 11.914 -12.195 -17.438 1 94.12 330 PRO B CA 1
ATOM 5646 C C . PRO B 1 330 ? 13.234 -11.664 -16.891 1 94.12 330 PRO B C 1
ATOM 5648 O O . PRO B 1 330 ? 13.305 -11.289 -15.711 1 94.12 330 PRO B O 1
ATOM 5651 N N . LYS B 1 331 ? 14.211 -11.664 -17.75 1 91.94 331 LYS B N 1
ATOM 5652 C CA . LYS B 1 331 ? 15.508 -11.148 -17.344 1 91.94 331 LYS B CA 1
ATOM 5653 C C . LYS B 1 331 ? 15.445 -9.648 -17.078 1 91.94 331 LYS B C 1
ATOM 5655 O O . LYS B 1 331 ? 16.156 -9.133 -16.203 1 91.94 331 LYS B O 1
ATOM 5660 N N . VAL B 1 332 ? 14.727 -8.961 -17.891 1 92.88 332 VAL B N 1
ATOM 5661 C CA . VAL B 1 332 ? 14.539 -7.523 -17.766 1 92.88 332 VAL B CA 1
ATOM 5662 C C . VAL B 1 332 ? 13.062 -7.176 -17.953 1 92.88 332 VAL B C 1
ATOM 5664 O O . VAL B 1 332 ? 12.328 -7.887 -18.641 1 92.88 332 VAL B O 1
ATOM 5667 N N . GLY B 1 333 ? 12.672 -6.207 -17.234 1 90.19 333 GLY B N 1
ATOM 5668 C CA . GLY B 1 333 ? 11.352 -5.656 -17.516 1 90.19 333 GLY B CA 1
ATOM 5669 C C . GLY B 1 333 ? 10.227 -6.453 -16.875 1 90.19 333 GLY B C 1
ATOM 5670 O O . GLY B 1 333 ? 9.141 -6.57 -17.453 1 90.19 333 GLY B O 1
ATOM 5671 N N . ALA B 1 334 ? 10.445 -7.109 -15.742 1 92.31 334 ALA B N 1
ATOM 5672 C CA . ALA B 1 334 ? 9.375 -7.797 -15.031 1 92.31 334 ALA B CA 1
ATOM 5673 C C . ALA B 1 334 ? 8.227 -6.844 -14.703 1 92.31 334 ALA B C 1
ATOM 5675 O O . ALA B 1 334 ? 8.461 -5.688 -14.344 1 92.31 334 ALA B O 1
ATOM 5676 N N . SER B 1 335 ? 7 -7.324 -14.883 1 88.88 335 SER B N 1
ATOM 5677 C CA . SER B 1 335 ? 5.824 -6.531 -14.539 1 88.88 335 SER B CA 1
ATOM 5678 C C . SER B 1 335 ? 5.676 -6.395 -13.023 1 88.88 335 SER B C 1
ATOM 5680 O O . SER B 1 335 ? 6.289 -7.148 -12.266 1 88.88 335 SER B O 1
ATOM 5682 N N . SER B 1 336 ? 4.902 -5.391 -12.586 1 88.88 336 SER B N 1
ATOM 5683 C CA . SER B 1 336 ? 4.633 -5.207 -11.164 1 88.88 336 SER B CA 1
ATOM 5684 C C . SER B 1 336 ? 3.977 -6.441 -10.562 1 88.88 336 SER B C 1
ATOM 5686 O O . SER B 1 336 ? 4.281 -6.824 -9.43 1 88.88 336 SER B O 1
ATOM 5688 N N . ARG B 1 337 ? 3.098 -7.09 -11.305 1 88.81 337 ARG B N 1
ATOM 5689 C CA . ARG B 1 337 ? 2.414 -8.281 -10.812 1 88.81 337 ARG B CA 1
ATOM 5690 C C . ARG B 1 337 ? 3.402 -9.414 -10.57 1 88.81 337 ARG B C 1
ATOM 5692 O O . ARG B 1 337 ? 3.33 -10.102 -9.547 1 88.81 337 ARG B O 1
ATOM 5699 N N . GLN B 1 338 ? 4.297 -9.602 -11.516 1 92.19 338 GLN B N 1
ATOM 5700 C CA . GLN B 1 338 ? 5.316 -10.633 -11.383 1 92.19 338 GLN B CA 1
ATOM 5701 C C . GLN B 1 338 ? 6.18 -10.391 -10.141 1 92.19 338 GLN B C 1
ATOM 5703 O O . GLN B 1 338 ? 6.426 -11.312 -9.359 1 92.19 338 GLN B O 1
ATOM 5708 N N . VAL B 1 339 ? 6.582 -9.195 -10.008 1 93.81 339 VAL B N 1
ATOM 5709 C CA . VAL B 1 339 ? 7.469 -8.82 -8.906 1 93.81 339 VAL B CA 1
ATOM 5710 C C . VAL B 1 339 ? 6.738 -8.977 -7.578 1 93.81 339 VAL B C 1
ATOM 5712 O O . VAL B 1 339 ? 7.301 -9.492 -6.609 1 93.81 339 VAL B O 1
ATOM 5715 N N . HIS B 1 340 ? 5.492 -8.586 -7.543 1 92.69 340 HIS B N 1
ATOM 5716 C CA . HIS B 1 340 ? 4.703 -8.711 -6.324 1 92.69 340 HIS B CA 1
ATOM 5717 C C . HIS B 1 340 ? 4.473 -10.18 -5.965 1 92.69 340 HIS B C 1
ATOM 5719 O O . HIS B 1 340 ? 4.504 -10.547 -4.789 1 92.69 340 HIS B O 1
ATOM 5725 N N . MET B 1 341 ? 4.25 -10.945 -6.969 1 92.81 341 MET B N 1
ATOM 5726 C CA . MET B 1 341 ? 4.082 -12.375 -6.719 1 92.81 341 MET B CA 1
ATOM 5727 C C . MET B 1 341 ? 5.355 -12.984 -6.148 1 92.81 341 MET B C 1
ATOM 5729 O O . MET B 1 341 ? 5.301 -13.812 -5.234 1 92.81 341 MET B O 1
ATOM 5733 N N . ASP B 1 342 ? 6.449 -12.586 -6.688 1 95.88 342 ASP B N 1
ATOM 5734 C CA . ASP B 1 342 ? 7.719 -13.086 -6.172 1 95.88 342 ASP B CA 1
ATOM 5735 C C . ASP B 1 342 ? 7.898 -12.719 -4.703 1 95.88 342 ASP B C 1
ATOM 5737 O O . ASP B 1 342 ? 8.336 -13.547 -3.9 1 95.88 342 ASP B O 1
ATOM 5741 N N . MET B 1 343 ? 7.535 -11.516 -4.316 1 96 343 MET B N 1
ATOM 5742 C CA . MET B 1 343 ? 7.641 -11.094 -2.924 1 96 343 MET B CA 1
ATOM 5743 C C . MET B 1 343 ? 6.672 -11.875 -2.043 1 96 343 MET B C 1
ATOM 5745 O O . MET B 1 343 ? 7.012 -12.25 -0.921 1 96 343 MET B O 1
ATOM 5749 N N . ALA B 1 344 ? 5.52 -12.047 -2.592 1 93.88 344 ALA B N 1
ATOM 5750 C CA . ALA B 1 344 ? 4.512 -12.789 -1.839 1 93.88 344 ALA B CA 1
ATOM 5751 C C . ALA B 1 344 ? 4.988 -14.211 -1.539 1 93.88 344 ALA B C 1
ATOM 5753 O O . ALA B 1 344 ? 4.848 -14.695 -0.413 1 93.88 344 ALA B O 1
ATOM 5754 N N . VAL B 1 345 ? 5.582 -14.852 -2.51 1 94.81 345 VAL B N 1
ATOM 5755 C CA . VAL B 1 345 ? 6.055 -16.219 -2.34 1 94.81 345 VAL B CA 1
ATOM 5756 C C . VAL B 1 345 ? 7.246 -16.234 -1.382 1 94.81 345 VAL B C 1
ATOM 5758 O O . VAL B 1 345 ? 7.395 -17.172 -0.589 1 94.81 345 VAL B O 1
ATOM 5761 N N . MET B 1 346 ? 8.078 -15.234 -1.466 1 95.88 346 MET B N 1
ATOM 5762 C CA . MET B 1 346 ? 9.203 -15.125 -0.54 1 95.88 346 MET B CA 1
ATOM 5763 C C . MET B 1 346 ? 8.719 -15.086 0.905 1 95.88 346 MET B C 1
ATOM 5765 O O . MET B 1 346 ? 9.195 -15.844 1.748 1 95.88 346 MET B O 1
ATOM 5769 N N . VAL B 1 347 ? 7.734 -14.227 1.171 1 95.69 347 VAL B N 1
ATOM 5770 C CA . VAL B 1 347 ? 7.289 -14.016 2.545 1 95.69 347 VAL B CA 1
ATOM 5771 C C . VAL B 1 347 ? 6.465 -15.219 3.01 1 95.69 347 VAL B C 1
ATOM 5773 O O . VAL B 1 347 ? 6.52 -15.594 4.18 1 95.69 347 VAL B O 1
ATOM 5776 N N . PHE B 1 348 ? 5.723 -15.773 2.094 1 93.31 348 PHE B N 1
ATOM 5777 C CA . PHE B 1 348 ? 4.781 -16.828 2.43 1 93.31 348 PHE B CA 1
ATOM 5778 C C . PHE B 1 348 ? 5.504 -18.156 2.641 1 93.31 348 PHE B C 1
ATOM 5780 O O . PHE B 1 348 ? 5.219 -18.875 3.596 1 93.31 348 PHE B O 1
ATOM 5787 N N . ALA B 1 349 ? 6.492 -18.469 1.739 1 92.94 349 ALA B N 1
ATOM 5788 C CA . ALA B 1 349 ? 7.004 -19.828 1.699 1 92.94 349 ALA B CA 1
ATOM 5789 C C . ALA B 1 349 ? 8.531 -19.844 1.687 1 92.94 349 ALA B C 1
ATOM 5791 O O . ALA B 1 349 ? 9.141 -20.906 1.621 1 92.94 349 ALA B O 1
ATOM 5792 N N . GLY B 1 350 ? 9.164 -18.672 1.839 1 94.12 350 GLY B N 1
ATOM 5793 C CA . GLY B 1 350 ? 10.609 -18.656 1.689 1 94.12 350 GLY B CA 1
ATOM 5794 C C . GLY B 1 350 ? 11.078 -19.234 0.362 1 94.12 350 GLY B C 1
ATOM 5795 O O . GLY B 1 350 ? 12.07 -19.953 0.306 1 94.12 350 GLY B O 1
ATOM 5796 N N . ALA B 1 351 ? 10.32 -18.984 -0.661 1 95.44 351 ALA B N 1
ATOM 5797 C CA . ALA B 1 351 ? 10.57 -19.484 -2.008 1 95.44 351 ALA B CA 1
ATOM 5798 C C . ALA B 1 351 ? 10.672 -18.344 -3.012 1 95.44 351 ALA B C 1
ATOM 5800 O O . ALA B 1 351 ? 11.078 -17.234 -2.658 1 95.44 351 ALA B O 1
ATOM 5801 N N . MET B 1 352 ? 10.492 -18.688 -4.32 1 95.69 352 MET B N 1
ATOM 5802 C CA . MET B 1 352 ? 10.727 -17.641 -5.312 1 95.69 352 MET B CA 1
ATOM 5803 C C . MET B 1 352 ? 10.039 -17.969 -6.633 1 95.69 352 MET B C 1
ATOM 5805 O O . MET B 1 352 ? 9.812 -19.141 -6.934 1 95.69 352 MET B O 1
ATOM 5809 N N . GLU B 1 353 ? 9.648 -16.922 -7.336 1 96.56 353 GLU B N 1
ATOM 5810 C CA . GLU B 1 353 ? 9.406 -17.094 -8.766 1 96.56 353 GLU B CA 1
ATOM 5811 C C . GLU B 1 353 ? 10.719 -17.188 -9.539 1 96.56 353 GLU B C 1
ATOM 5813 O O . GLU B 1 353 ? 11.711 -16.531 -9.18 1 96.56 353 GLU B O 1
ATOM 5818 N N . ARG B 1 354 ? 10.719 -17.922 -10.57 1 97.12 354 ARG B N 1
ATOM 5819 C CA . ARG B 1 354 ? 11.984 -18.25 -11.219 1 97.12 354 ARG B CA 1
ATOM 5820 C C . ARG B 1 354 ? 12.039 -17.656 -12.625 1 97.12 354 ARG B C 1
ATOM 5822 O O . ARG B 1 354 ? 11.023 -17.562 -13.312 1 97.12 354 ARG B O 1
ATOM 5829 N N . THR B 1 355 ? 13.234 -17.25 -12.984 1 94.69 355 THR B N 1
ATOM 5830 C CA . THR B 1 355 ? 13.508 -16.844 -14.359 1 94.69 355 THR B CA 1
ATOM 5831 C C . THR B 1 355 ? 13.594 -18.062 -15.273 1 94.69 355 THR B C 1
ATOM 5833 O O . THR B 1 355 ? 13.625 -19.203 -14.805 1 94.69 355 THR B O 1
ATOM 5836 N N . ASP B 1 356 ? 13.656 -17.766 -16.578 1 93.81 356 ASP B N 1
ATOM 5837 C CA . ASP B 1 356 ? 13.82 -18.828 -17.562 1 93.81 356 ASP B CA 1
ATOM 5838 C C . ASP B 1 356 ? 15.078 -19.641 -17.281 1 93.81 356 ASP B C 1
ATOM 5840 O O . ASP B 1 356 ? 15.055 -20.875 -17.312 1 93.81 356 ASP B O 1
ATOM 5844 N N . LYS B 1 357 ? 16.109 -18.938 -16.984 1 94.56 357 LYS B N 1
ATOM 5845 C CA . LYS B 1 357 ? 17.375 -19.625 -16.719 1 94.56 357 LYS B CA 1
ATOM 5846 C C . LYS B 1 357 ? 17.281 -20.484 -15.461 1 94.56 357 LYS B C 1
ATOM 5848 O O . LYS B 1 357 ? 17.766 -21.609 -15.438 1 94.56 357 LYS B O 1
ATOM 5853 N N . GLN B 1 358 ? 16.703 -19.969 -14.461 1 95.5 358 GLN B N 1
ATOM 5854 C CA . GLN B 1 358 ? 16.562 -20.703 -13.211 1 95.5 358 GLN B CA 1
ATOM 5855 C C . GLN B 1 358 ? 15.703 -21.953 -13.391 1 95.5 358 GLN B C 1
ATOM 5857 O O . GLN B 1 358 ? 15.984 -23 -12.805 1 95.5 358 GLN B O 1
ATOM 5862 N N . TRP B 1 359 ? 14.648 -21.859 -14.188 1 97.44 359 TRP B N 1
ATOM 5863 C CA . TRP B 1 359 ? 13.828 -23.016 -14.508 1 97.44 359 TRP B CA 1
ATOM 5864 C C . TRP B 1 359 ? 14.641 -24.062 -15.266 1 97.44 359 TRP B C 1
ATOM 5866 O O . TRP B 1 359 ? 14.57 -25.266 -14.969 1 97.44 359 TRP B O 1
ATOM 5876 N N . LYS B 1 360 ? 15.367 -23.578 -16.266 1 97.12 360 LYS B N 1
ATOM 5877 C CA . LYS B 1 360 ? 16.203 -24.469 -17.047 1 97.12 360 LYS B CA 1
ATOM 5878 C C . LYS B 1 360 ? 17.203 -25.219 -16.156 1 97.12 360 LYS B C 1
ATOM 5880 O O . LYS B 1 360 ? 17.391 -26.422 -16.297 1 97.12 360 LYS B O 1
ATOM 5885 N N . ASP B 1 361 ? 17.797 -24.469 -15.258 1 97.38 361 ASP B N 1
ATOM 5886 C CA . ASP B 1 361 ? 18.766 -25.062 -14.352 1 97.38 361 ASP B CA 1
ATOM 5887 C C . ASP B 1 361 ? 18.094 -26.062 -13.414 1 97.38 361 ASP B C 1
ATOM 5889 O O . ASP B 1 361 ? 18.594 -27.188 -13.234 1 97.38 361 ASP B O 1
ATOM 5893 N N . LEU B 1 362 ? 16.984 -25.688 -12.812 1 97.88 362 LEU B N 1
ATOM 5894 C CA . LEU B 1 362 ? 16.281 -26.562 -11.875 1 97.88 362 LEU B CA 1
ATOM 5895 C C . LEU B 1 362 ? 15.828 -27.844 -12.562 1 97.88 362 LEU B C 1
ATOM 5897 O O . LEU B 1 362 ? 16.078 -28.938 -12.062 1 97.88 362 LEU B O 1
ATOM 5901 N N . LEU B 1 363 ? 15.172 -27.703 -13.703 1 98.19 363 LEU B N 1
ATOM 5902 C CA . LEU B 1 363 ? 14.672 -28.875 -14.43 1 98.19 363 LEU B CA 1
ATOM 5903 C C . LEU B 1 363 ? 15.828 -29.703 -14.977 1 98.19 363 LEU B C 1
ATOM 5905 O O . LEU B 1 363 ? 15.797 -30.938 -14.906 1 98.19 363 LEU B O 1
ATOM 5909 N N . GLY B 1 364 ? 16.828 -29.047 -15.5 1 97.75 364 GLY B N 1
ATOM 5910 C CA . GLY B 1 364 ? 18 -29.734 -15.992 1 97.75 364 GLY B CA 1
ATOM 5911 C C . GLY B 1 364 ? 18.688 -30.578 -14.93 1 97.75 364 GLY B C 1
ATOM 5912 O O . GLY B 1 364 ? 19.078 -31.719 -15.188 1 97.75 364 GLY B O 1
ATOM 5913 N N . ASN B 1 365 ? 18.844 -30.031 -13.773 1 97.31 365 ASN B N 1
ATOM 5914 C CA . ASN B 1 365 ? 19.484 -30.719 -12.656 1 97.31 365 ASN B CA 1
ATOM 5915 C C . ASN B 1 365 ? 18.672 -31.906 -12.18 1 97.31 365 ASN B C 1
ATOM 5917 O O . ASN B 1 365 ? 19.156 -32.75 -11.422 1 97.31 365 ASN B O 1
ATOM 5921 N N . ASN B 1 366 ? 17.469 -32 -12.641 1 97.62 366 ASN B N 1
ATOM 5922 C CA . ASN B 1 366 ? 16.594 -33.094 -12.211 1 97.62 366 ASN B CA 1
ATOM 5923 C C . ASN B 1 366 ? 16.219 -34 -13.383 1 97.62 366 ASN B C 1
ATOM 5925 O O . ASN B 1 366 ? 15.172 -34.656 -13.352 1 97.62 366 ASN B O 1
ATOM 5929 N N . GLY B 1 367 ? 17 -33.938 -14.453 1 97.19 367 GLY B N 1
ATOM 5930 C CA . GLY B 1 367 ? 16.891 -34.906 -15.531 1 97.19 367 GLY B CA 1
ATOM 5931 C C . GLY B 1 367 ? 15.883 -34.531 -16.594 1 97.19 367 GLY B C 1
ATOM 5932 O O . GLY B 1 367 ? 15.453 -35.375 -17.391 1 97.19 367 GLY B O 1
ATOM 5933 N N . PHE B 1 368 ? 15.516 -33.281 -16.625 1 98.31 368 PHE B N 1
ATOM 5934 C CA . PHE B 1 368 ? 14.539 -32.812 -17.609 1 98.31 368 PHE B CA 1
ATOM 5935 C C . PHE B 1 368 ? 15.188 -31.875 -18.625 1 98.31 368 PHE B C 1
ATOM 5937 O O . PHE B 1 368 ? 16.219 -31.266 -18.328 1 98.31 368 PHE B O 1
ATOM 5944 N N . GLU B 1 369 ? 14.672 -31.828 -19.766 1 97.38 369 GLU B N 1
ATOM 5945 C CA . GLU B 1 369 ? 14.906 -30.781 -20.734 1 97.38 369 GLU B CA 1
ATOM 5946 C C . GLU B 1 369 ? 13.602 -30.078 -21.109 1 97.38 369 GLU B C 1
ATOM 5948 O O . GLU B 1 369 ? 12.562 -30.734 -21.266 1 97.38 369 GLU B O 1
ATOM 5953 N N . ILE B 1 370 ? 13.664 -28.797 -21.234 1 98 370 ILE B N 1
ATOM 5954 C CA . ILE B 1 370 ? 12.477 -28.047 -21.625 1 98 370 ILE B CA 1
ATOM 5955 C C . ILE B 1 370 ? 12.281 -28.125 -23.141 1 98 370 ILE B C 1
ATOM 5957 O O . ILE B 1 370 ? 13.133 -27.656 -23.906 1 98 370 ILE B O 1
ATOM 5961 N N . ARG B 1 371 ? 11.219 -28.672 -23.547 1 97.06 371 ARG B N 1
ATOM 5962 C CA . ARG B 1 371 ? 10.906 -28.812 -24.969 1 97.06 371 ARG B CA 1
ATOM 5963 C C . ARG B 1 371 ? 10.211 -27.562 -25.5 1 97.06 371 ARG B C 1
ATOM 5965 O O . ARG B 1 371 ? 10.5 -27.125 -26.609 1 97.06 371 ARG B O 1
ATOM 5972 N N . ASP B 1 372 ? 9.273 -27.047 -24.781 1 96.5 372 ASP B N 1
ATOM 5973 C CA . ASP B 1 372 ? 8.492 -25.891 -25.188 1 96.5 372 ASP B CA 1
ATOM 5974 C C . ASP B 1 372 ? 8.148 -25 -24 1 96.5 372 ASP B C 1
ATOM 5976 O O . ASP B 1 372 ? 8.117 -25.484 -22.859 1 96.5 372 ASP B O 1
ATOM 5980 N N . ILE B 1 373 ? 7.988 -23.766 -24.234 1 95.88 373 ILE B N 1
ATOM 5981 C CA . ILE B 1 373 ? 7.434 -22.797 -23.297 1 95.88 373 ILE B CA 1
ATOM 5982 C C . ILE B 1 373 ? 6.273 -22.047 -23.938 1 95.88 373 ILE B C 1
ATOM 5984 O O . ILE B 1 373 ? 6.445 -21.406 -24.984 1 95.88 373 ILE B O 1
ATOM 5988 N N . TRP B 1 374 ? 5.105 -22.125 -23.359 1 95.31 374 TRP B N 1
ATOM 5989 C CA . TRP B 1 374 ? 3.926 -21.453 -23.891 1 95.31 374 TRP B CA 1
ATOM 5990 C C . TRP B 1 374 ? 3.371 -20.453 -22.875 1 95.31 374 TRP B C 1
ATOM 5992 O O . TRP B 1 374 ? 2.801 -20.844 -21.859 1 95.31 374 TRP B O 1
ATOM 6002 N N . VAL B 1 375 ? 3.494 -19.188 -23.156 1 91.56 375 VAL B N 1
ATOM 6003 C CA . VAL B 1 375 ? 2.982 -18.125 -22.297 1 91.56 375 VAL B CA 1
ATOM 6004 C C . VAL B 1 375 ? 1.507 -17.875 -22.594 1 91.56 375 VAL B C 1
ATOM 6006 O O . VAL B 1 375 ? 1.132 -17.672 -23.75 1 91.56 375 VAL B O 1
ATOM 6009 N N . TYR B 1 376 ? 0.657 -17.938 -21.516 1 90.69 376 TYR B N 1
ATOM 6010 C CA . TYR B 1 376 ? -0.763 -17.75 -21.797 1 90.69 376 TYR B CA 1
ATOM 6011 C C . TYR B 1 376 ? -1.301 -16.531 -21.047 1 90.69 376 TYR B C 1
ATOM 6013 O O . TYR B 1 376 ? -2.428 -16.094 -21.297 1 90.69 376 TYR B O 1
ATOM 6021 N N . ASP B 1 377 ? -0.586 -15.984 -20.109 1 87 377 ASP B N 1
ATOM 6022 C CA . ASP B 1 377 ? -0.874 -14.734 -19.422 1 87 377 ASP B CA 1
ATOM 6023 C C . ASP B 1 377 ? 0.343 -13.812 -19.422 1 87 377 ASP B C 1
ATOM 6025 O O . ASP B 1 377 ? 1.188 -13.891 -18.531 1 87 377 ASP B O 1
ATOM 6029 N N . GLU B 1 378 ? 0.4 -12.953 -20.266 1 76.81 378 GLU B N 1
ATOM 6030 C CA . GLU B 1 378 ? 1.571 -12.109 -20.484 1 76.81 378 GLU B CA 1
ATOM 6031 C C . GLU B 1 378 ? 1.8 -11.164 -19.312 1 76.81 378 GLU B C 1
ATOM 6033 O O . GLU B 1 378 ? 2.941 -10.836 -18.984 1 76.81 378 GLU B O 1
ATOM 6038 N N . GLN B 1 379 ? 0.744 -10.789 -18.672 1 75.25 379 GLN B N 1
ATOM 6039 C CA . GLN B 1 379 ? 0.866 -9.844 -17.562 1 75.25 379 GLN B CA 1
ATOM 6040 C C . GLN B 1 379 ? 1.473 -10.516 -16.344 1 75.25 379 GLN B C 1
ATOM 6042 O O . GLN B 1 379 ? 2.354 -9.945 -15.688 1 75.25 379 GLN B O 1
ATOM 6047 N N . LEU B 1 380 ? 0.992 -11.672 -16.156 1 84.62 380 LEU B N 1
ATOM 6048 C CA . LEU B 1 380 ? 1.479 -12.406 -14.992 1 84.62 380 LEU B CA 1
ATOM 6049 C C . LEU B 1 380 ? 2.73 -13.203 -15.336 1 84.62 380 LEU B C 1
ATOM 6051 O O . LEU B 1 380 ? 3.453 -13.656 -14.445 1 84.62 380 LEU B O 1
ATOM 6055 N N . GLY B 1 381 ? 2.971 -13.344 -16.641 1 88.19 381 GLY B N 1
ATOM 6056 C CA . GLY B 1 381 ? 4.047 -14.227 -17.062 1 88.19 381 GLY B CA 1
ATOM 6057 C C . GLY B 1 381 ? 3.752 -15.695 -16.812 1 88.19 381 GLY B C 1
ATOM 6058 O O . GLY B 1 381 ? 4.668 -16.484 -16.594 1 88.19 381 GLY B O 1
ATOM 6059 N N . ALA B 1 382 ? 2.459 -16 -16.766 1 92.19 382 ALA B N 1
ATOM 6060 C CA . ALA B 1 382 ? 2.08 -17.406 -16.594 1 92.19 382 ALA B CA 1
ATOM 6061 C C . ALA B 1 382 ? 2.316 -18.203 -17.859 1 92.19 382 ALA B C 1
ATOM 6063 O O . ALA B 1 382 ? 1.961 -17.766 -18.953 1 92.19 382 ALA B O 1
ATOM 6064 N N . ALA B 1 383 ? 2.965 -19.297 -17.719 1 94.75 383 ALA B N 1
ATOM 6065 C CA . ALA B 1 383 ? 3.342 -20.125 -18.859 1 94.75 383 ALA B CA 1
ATOM 6066 C C . ALA B 1 383 ? 3.389 -21.594 -18.469 1 94.75 383 ALA B C 1
ATOM 6068 O O . ALA B 1 383 ? 3.516 -21.938 -17.297 1 94.75 383 ALA B O 1
ATOM 6069 N N . ILE B 1 384 ? 3.225 -22.375 -19.484 1 96.69 384 ILE B N 1
ATOM 6070 C CA . ILE B 1 384 ? 3.484 -23.797 -19.344 1 96.69 384 ILE B CA 1
ATOM 6071 C C . ILE B 1 384 ? 4.867 -24.125 -19.906 1 96.69 384 ILE B C 1
ATOM 6073 O O . ILE B 1 384 ? 5.141 -23.891 -21.078 1 96.69 384 ILE B O 1
ATOM 6077 N N . LEU B 1 385 ? 5.734 -24.594 -19.031 1 97.75 385 LEU B N 1
ATOM 6078 C CA . LEU B 1 385 ? 6.973 -25.25 -19.469 1 97.75 385 LEU B CA 1
ATOM 6079 C C . LEU B 1 385 ? 6.758 -26.734 -19.703 1 97.75 385 LEU B C 1
ATOM 6081 O O . LEU B 1 385 ? 6.469 -27.484 -18.766 1 97.75 385 LEU B O 1
ATOM 6085 N N . ALA B 1 386 ? 6.855 -27.141 -20.984 1 98 386 ALA B N 1
ATOM 6086 C CA . ALA B 1 386 ? 6.809 -28.562 -21.281 1 98 386 ALA B CA 1
ATOM 6087 C C . ALA B 1 386 ? 8.188 -29.203 -21.141 1 98 386 ALA B C 1
ATOM 6089 O O . ALA B 1 386 ? 9.086 -28.953 -21.953 1 98 386 ALA B O 1
ATOM 6090 N N . ALA B 1 387 ? 8.297 -29.984 -20.094 1 98.31 387 ALA B N 1
ATOM 6091 C CA . ALA B 1 387 ? 9.578 -30.641 -19.797 1 98.31 387 ALA B CA 1
ATOM 6092 C C . ALA B 1 387 ? 9.516 -32.125 -20.125 1 98.31 387 ALA B C 1
ATOM 6094 O O . ALA B 1 387 ? 8.508 -32.781 -19.859 1 98.31 387 ALA B O 1
ATOM 6095 N N . VAL B 1 388 ? 10.555 -32.656 -20.75 1 98.19 388 VAL B N 1
ATOM 6096 C CA . VAL B 1 388 ? 10.648 -34.094 -21.094 1 98.19 388 VAL B CA 1
ATOM 6097 C C . VAL B 1 388 ? 11.945 -34.656 -20.531 1 98.19 388 VAL B C 1
ATOM 6099 O O . VAL B 1 388 ? 12.891 -33.938 -20.234 1 98.19 388 VAL B O 1
ATOM 6102 N N . PRO B 1 389 ? 11.898 -35.969 -20.219 1 96.38 389 PRO B N 1
ATOM 6103 C CA . PRO B 1 389 ? 13.156 -36.594 -19.766 1 96.38 389 PRO B CA 1
ATOM 6104 C C . PRO B 1 389 ? 14.305 -36.344 -20.75 1 96.38 389 PRO B C 1
ATOM 6106 O O . PRO B 1 389 ? 14.109 -36.406 -21.969 1 96.38 389 PRO B O 1
ATOM 6109 N N . LYS B 1 390 ? 15.453 -36 -20.125 1 92.12 390 LYS B N 1
ATOM 6110 C CA . LYS B 1 390 ? 16.641 -35.844 -20.969 1 92.12 390 LYS B CA 1
ATOM 6111 C C . LYS B 1 390 ? 16.984 -37.156 -21.703 1 92.12 390 LYS B C 1
ATOM 6113 O O . LYS B 1 390 ? 16.812 -38.25 -21.156 1 92.12 390 LYS B O 1
ATOM 6118 N N . SER B 1 391 ? 17.188 -36.969 -23.062 1 79.19 391 SER B N 1
ATOM 6119 C CA . SER B 1 391 ? 17.625 -38.125 -23.828 1 79.19 391 SER B CA 1
ATOM 6120 C C . SER B 1 391 ? 18.969 -38.656 -23.328 1 79.19 391 SER B C 1
ATOM 6122 O O . SER B 1 391 ? 19.828 -37.875 -22.906 1 79.19 391 SER B O 1
ATOM 6124 N N . GLU B 1 392 ? 19.078 -39.969 -22.828 1 58.28 392 GLU B N 1
ATOM 6125 C CA . GLU B 1 392 ? 20.359 -40.594 -22.531 1 58.28 392 GLU B CA 1
ATOM 6126 C C . GLU B 1 392 ? 21.359 -40.375 -23.672 1 58.28 392 GLU B C 1
ATOM 6128 O O . GLU B 1 392 ? 20.969 -40.312 -24.844 1 58.28 392 GLU B O 1
#

Nearest PDB structures (foldseek):
  6inw-assembly1_A  TM=9.020E-01  e=9.120E-34  Aspergillus flavus NRRL3357
  6ix3-assembly1_A  TM=9.066E-01  e=1.205E-32  Aspergillus flavus NRRL3357
  6ix7-assembly1_A  TM=8.925E-01  e=5.302E-33  Aspergillus flavus NRRL3357
  6ix3-assembly1_B-2  TM=8.691E-01  e=3.127E-33  Aspergillus flavus NRRL3357
  8gx4-assembly1_A  TM=8.295E-01  e=1.280E-28  Apiospora montagnei NRRL 25634

Sequence (784 aa):
MASTINAESLLHLAQNPPQDSRERFSLYEAARRLMLSVEDPMSMGSRLTAAAVSQVAIDLKIFELLIKEPNEHWSVDDLEKHTGAEASLLDRLMRNLAVNNLVLEVASSTYSASHLTARCASAAFRAGLAHSKNLIWPGLQVLPTFLAENGYQNPRDHVRSACMRGVDFDGDAMAYLKENPEQAAASYLFMAENKKEAPKWVDGKIPTTDLILSEEELADSRVMLVDVGGGSGHQCEAIRKAFPHLKGRILVEDLPFMVNRIDKEHARTVGFEVVAHDFFKPQPIRGAKVYYMRNVIHDWDDERASAILQPTHEA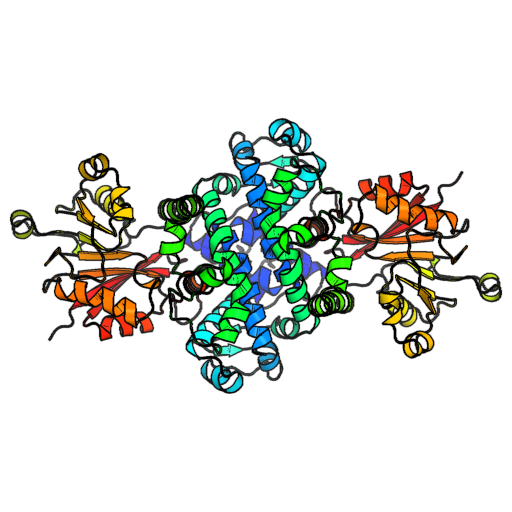MAKDSVLFIDEIILPKVGASSRQVHMDMAVMVFAGAMERTDKQWKDLLGNNGFEIRDIWVYDEQLGAAILAAVPKSEMASTINAESLLHLAQNPPQDSRERFSLYEAARRLMLSVEDPMSMGSRLTAAAVSQVAIDLKIFELLIKEPNEHWSVDDLEKHTGAEASLLDRLMRNLAVNNLVLEVASSTYSASHLTARCASAAFRAGLAHSKNLIWPGLQVLPTFLAENGYQNPRDHVRSACMRGVDFDGDAMAYLKENPEQAAASYLFMAENKKEAPKWVDGKIPTTDLILSEEELADSRVMLVDVGGGSGHQCEAIRKAFPHLKGRILVEDLPFMVNRIDKEHARTVGFEVVAHDFFKPQPIRGAKVYYMRNVIHDWDDERASAILQPTHEAMAKDSVLFIDEIILPKVGASSRQVHMDMAVMVFAGAMERTDKQWKDLLGNNGFEIRDIWVYDEQLGAAILAAVPKSE

InterPro domains:
  IPR001077 O-methyltransferase, C-terminal domain [PF00891] (224-369)
  IPR012967 Caffeic acid 3-O-methyltransferase-like, dimerisation domain [PF08100] (55-113)
  IPR016461 O-methyltransferase-like [PIRSF005739] (45-370)
  IPR016461 O-methyltransferase-like [PS51683] (42-388)
  IPR029063 S-adenosyl-L-methionine-dependent methyltransferase superfamily [G3DSA:3.40.50.150] (125-386)
  IPR029063 S-adenosyl-L-methionine-dependent methyltransferase superfamily [SSF53335] (220-377)
  IPR036388 Winged helix-like DNA-binding domain superfamily [G3DSA:1.10.10.10] (37-124)
  IPR036390 Winged helix DNA-binding domain superfamily [SSF46785] (51-117)

Radius of gyration: 29.6 Å; Cα contacts (8 Å, |Δi|>4): 1508; chains: 2; bounding box: 60×102×66 Å

Organism: Leptosphaeria maculans (strain JN3 / isolate v23.1.3 / race Av1-4-5-6-7-8) (NCBI:txid985895)